Protein AF-A0AAN7TW19-F1 (afdb_monomer_lite)

Sequence (787 aa):
MIKSLGKIIPETSALFICDVQSKFANHIFKFNGVVNQSKYMMRVCNELKVPIIFTEQYPKGLGHTIEDLLKERSEQHQSKIFEKTLYSMCTNEVLNHLKQNHKDLKSILITGIETHVCVLQSTLDFLENGYDVHILSDAVSSNNNNDRLVALERMRQSGAFITTTESVIFQLTRDATHKSFKMKPSSTQLFSLLSNKYNTNSFTTTKIQQQQQQQKQQQHHDQTTPPQPPSNPKKTNKDRIKDILRKTAITPQIFLKVLEKFAKSYKKTIAFILGVIAFLIYSYETPDSYFGSMMNVMVRFYRTMYCAARIMVNYKILSYTPEDSVEYLEKSKMCHQESAELILELCLTNGGLYIKAGQYIASLNHILPIQYTKTLTVLQDQAPWRDFYEVESVFIKDLGNPPNHYFSDFDKLPIAAASLAQVHRAITKEGEEVAVKVQYVDLQRNFDGDILTHNCLLTLINMAFPDFEFNWMAEEMKTVLIKELDFCQEADNAERAAADLSNNKSAYIPKVFRPYSSKRILTSEFIHGCKINNVQAIRAMGLSEKTVSQRFIEIMCEQIFIHAFVHVDPHAGNVLVRQNPNNLSQPQIVLLDHGLYREYGEEFRLNFCNLYKNLVLCNNRKVEKYSKALGVQNWKLFSTMILMRNFEGSSVGLSNSISSEDLEKLLSGALERIKDINLLMKAMPRHLLLILRNNNLLRSINMELGSPVNRFSIMARYAAKGLNSNTSKNSGIIRFVKRVEEKVSLEVMLKGYEIYYYIANRILSILIRLHLINPEKLIKDQMKKLG

pLDDT: mean 76.97, std 18.76, range [26.41, 98.19]

Radius of gyration: 36.39 Å; chains: 1; bounding box: 86×67×140 Å

InterPro domains:
  IPR000868 Isochorismatase-like domain [PF00857] (13-167)
  IPR004147 ABC1 atypical kinase-like domain [PF03109] (379-626)
  IPR011009 Protein kinase-like domain superfamily [SSF56112] (380-612)
  IPR036380 Isochorismatase-like superfamily [G3DSA:3.40.50.850] (2-191)
  IPR036380 Isochorismatase-like superfamily [SSF52499] (1-182)
  IPR045307 ADCK1-like domain [cd13969] (378-631)
  IPR051130 Mitochondrial structure and function regulator [PTHR43173] (297-740)

Structure (mmCIF, N/CA/C/O backbone):
data_AF-A0AAN7TW19-F1
#
_entry.id   AF-A0AAN7TW19-F1
#
loop_
_atom_site.group_PDB
_atom_site.id
_atom_site.type_symbol
_atom_site.label_atom_id
_atom_site.label_alt_id
_atom_site.label_comp_id
_atom_site.label_asym_id
_atom_site.label_entity_id
_atom_site.label_seq_id
_atom_site.pdbx_PDB_ins_code
_atom_site.Cartn_x
_atom_site.Cartn_y
_atom_site.Cartn_z
_atom_site.occupancy
_atom_site.B_iso_or_equiv
_atom_site.auth_seq_id
_atom_site.auth_comp_id
_atom_site.auth_asym_id
_atom_site.auth_atom_id
_atom_site.pdbx_PDB_model_num
ATOM 1 N N . MET A 1 1 ? -34.439 16.825 -26.609 1.00 38.78 1 MET A N 1
ATOM 2 C CA . MET A 1 1 ? -33.513 17.340 -27.642 1.00 38.78 1 MET A CA 1
ATOM 3 C C . MET A 1 1 ? -32.340 16.378 -27.716 1.00 38.78 1 MET A C 1
ATOM 5 O O . MET A 1 1 ? -31.768 16.092 -26.672 1.00 38.78 1 MET A O 1
ATOM 9 N N . ILE A 1 2 ? -32.039 15.809 -28.884 1.00 37.31 2 ILE A N 1
ATOM 10 C CA . ILE A 1 2 ? -30.864 14.939 -29.051 1.00 37.31 2 ILE A CA 1
ATOM 11 C C . ILE A 1 2 ? -29.628 15.839 -28.880 1.00 37.31 2 ILE A C 1
ATOM 13 O O . ILE A 1 2 ? -29.496 16.813 -29.618 1.00 37.31 2 ILE A O 1
ATOM 17 N N . LYS A 1 3 ? -28.776 15.574 -27.874 1.00 57.78 3 LYS A N 1
ATOM 18 C CA . LYS A 1 3 ? -27.434 16.188 -27.785 1.00 57.78 3 LYS A CA 1
ATOM 19 C C . LYS A 1 3 ? -26.711 15.935 -29.112 1.00 57.78 3 LYS A C 1
ATOM 21 O O . LYS A 1 3 ? -26.916 14.870 -29.691 1.00 57.78 3 LYS A O 1
ATOM 26 N N . SER A 1 4 ? -25.902 16.887 -29.588 1.00 72.44 4 SER A N 1
ATOM 27 C CA . SER A 1 4 ? -25.127 16.698 -30.822 1.00 72.44 4 SER A CA 1
ATOM 28 C C . SER A 1 4 ? -24.431 15.334 -30.820 1.00 72.44 4 SER A C 1
ATOM 30 O O . SER A 1 4 ? -23.950 14.880 -29.784 1.00 72.44 4 SER A O 1
ATOM 32 N N . LEU A 1 5 ? -24.415 14.659 -31.970 1.00 81.81 5 LEU A N 1
ATOM 33 C CA . LEU A 1 5 ? -23.803 13.336 -32.112 1.00 81.81 5 LEU A CA 1
ATOM 34 C C . LEU A 1 5 ? -22.269 13.405 -32.200 1.00 81.81 5 LEU A C 1
ATOM 36 O O . LEU A 1 5 ? -21.637 12.354 -32.273 1.00 81.81 5 LEU A O 1
ATOM 40 N N . GLY A 1 6 ? -21.679 14.609 -32.235 1.00 84.44 6 GLY A N 1
ATOM 41 C CA . GLY A 1 6 ? -20.229 14.791 -32.341 1.00 84.44 6 GLY A CA 1
ATOM 42 C C . GLY A 1 6 ? -19.664 14.177 -33.620 1.00 84.44 6 GLY A C 1
ATOM 43 O O . GLY A 1 6 ? -18.681 13.441 -33.590 1.00 84.44 6 GLY A O 1
ATOM 44 N N . LYS A 1 7 ? -20.336 14.380 -34.759 1.00 87.88 7 LYS A N 1
ATOM 45 C CA . LYS A 1 7 ? -19.913 13.765 -36.020 1.00 87.88 7 LYS A CA 1
ATOM 46 C C . LYS A 1 7 ? -18.775 14.570 -36.636 1.00 87.88 7 LYS A C 1
ATOM 48 O O . LYS A 1 7 ? -18.993 15.688 -37.086 1.00 87.88 7 LYS A O 1
ATOM 53 N N . ILE A 1 8 ? -17.605 13.953 -36.755 1.00 91.00 8 ILE A N 1
ATOM 54 C CA . ILE A 1 8 ? -16.441 14.580 -37.382 1.00 91.00 8 ILE A CA 1
ATOM 55 C C . ILE A 1 8 ? -16.548 14.449 -38.911 1.00 91.00 8 ILE A C 1
ATOM 57 O O . ILE A 1 8 ? -16.805 13.373 -39.462 1.00 91.00 8 ILE A O 1
ATOM 61 N N . ILE A 1 9 ? -16.406 15.571 -39.615 1.00 89.75 9 ILE A N 1
ATOM 62 C CA . ILE A 1 9 ? -16.548 15.680 -41.075 1.00 89.75 9 ILE A CA 1
ATOM 63 C C . ILE A 1 9 ? -15.429 16.584 -41.598 1.00 89.75 9 ILE A C 1
ATOM 65 O O . ILE A 1 9 ? -15.335 17.701 -41.088 1.00 89.75 9 ILE A O 1
ATOM 69 N N . PRO A 1 10 ? -14.605 16.171 -42.579 1.00 87.94 10 PRO A N 1
ATOM 70 C CA . PRO A 1 10 ? -13.474 16.983 -43.033 1.00 87.94 10 PRO A CA 1
ATOM 71 C C . PRO A 1 10 ? -13.849 18.427 -43.390 1.00 87.94 10 PRO A C 1
ATOM 73 O O . PRO A 1 10 ? -13.189 19.361 -42.947 1.00 87.94 10 PRO A O 1
ATOM 76 N N . GLU A 1 11 ? -14.964 18.619 -44.097 1.00 88.62 11 GLU A N 1
ATOM 77 C CA . GLU A 1 11 ? -15.409 19.928 -44.586 1.00 88.62 11 GLU A CA 1
ATOM 78 C C . GLU A 1 11 ? -15.894 20.876 -43.475 1.00 88.62 11 GLU A C 1
ATOM 80 O O . GLU A 1 11 ? -15.928 22.087 -43.677 1.00 88.62 11 GLU A O 1
ATOM 85 N N . THR A 1 12 ? -16.273 20.347 -42.306 1.00 92.19 12 THR A N 1
ATOM 86 C CA . THR A 1 12 ? -16.813 21.131 -41.178 1.00 92.19 12 THR A CA 1
ATOM 87 C C . THR A 1 12 ? -15.992 20.973 -39.901 1.00 92.19 12 THR A C 1
ATOM 89 O O . THR A 1 12 ? -16.509 21.244 -38.812 1.00 92.19 12 THR A O 1
ATOM 92 N N . SER A 1 13 ? -14.745 20.509 -40.010 1.00 93.88 13 SER A N 1
ATOM 93 C CA . SER A 1 13 ? -13.843 20.305 -38.870 1.00 93.88 13 SER A CA 1
ATOM 94 C C . SER A 1 13 ? -12.606 21.192 -38.963 1.00 93.88 13 SER A C 1
ATOM 96 O O . SER A 1 13 ? -12.193 21.570 -40.052 1.00 93.88 13 SER A O 1
ATOM 98 N N . ALA A 1 14 ? -11.989 21.492 -37.823 1.00 94.12 14 ALA A N 1
ATOM 99 C CA . ALA A 1 14 ? -10.698 22.173 -37.740 1.00 94.12 14 ALA A CA 1
ATOM 100 C C . ALA A 1 14 ? -9.838 21.527 -36.654 1.00 94.12 14 ALA A C 1
ATOM 102 O O . ALA A 1 14 ? -10.352 21.151 -35.600 1.00 94.12 14 ALA A O 1
ATOM 103 N N . LEU A 1 15 ? -8.535 21.412 -36.907 1.00 95.25 15 LEU A N 1
ATOM 104 C CA . LEU A 1 15 ? -7.551 20.931 -35.942 1.00 95.25 15 LEU A CA 1
ATOM 105 C C . LEU A 1 15 ? -6.877 22.111 -35.246 1.00 95.25 15 LEU A C 1
ATOM 107 O O . LEU A 1 15 ? -6.311 22.977 -35.903 1.00 95.25 15 LEU A O 1
ATOM 111 N N . PHE A 1 16 ? -6.887 22.107 -33.921 1.00 96.94 16 PHE A N 1
ATOM 112 C CA . PHE A 1 16 ? -6.224 23.083 -33.072 1.00 96.94 16 PHE A CA 1
ATOM 113 C C . PHE A 1 16 ? -5.045 22.443 -32.348 1.00 96.94 16 PHE A C 1
ATOM 115 O O . PHE A 1 16 ? -5.203 21.429 -31.667 1.00 96.94 16 PHE A O 1
ATOM 122 N N . ILE A 1 17 ? -3.876 23.067 -32.479 1.00 96.56 17 ILE A N 1
ATOM 123 C CA . ILE A 1 17 ? -2.645 22.703 -31.783 1.00 96.56 17 ILE A CA 1
ATOM 124 C C . ILE A 1 17 ? -2.399 23.735 -30.678 1.00 96.56 17 ILE A C 1
ATOM 126 O O . ILE A 1 17 ? -2.027 24.879 -30.949 1.00 96.56 17 ILE A O 1
ATOM 130 N N . CYS A 1 18 ? -2.625 23.324 -29.433 1.00 97.12 18 CYS A N 1
ATOM 131 C CA . CYS A 1 18 ? -2.587 24.192 -28.264 1.00 97.12 18 CYS A CA 1
ATOM 132 C C . CYS A 1 18 ? -1.183 24.241 -27.643 1.00 97.12 18 CYS A C 1
ATOM 134 O O . CYS A 1 18 ? -0.737 23.277 -27.013 1.00 97.12 18 CYS A O 1
ATOM 136 N N . ASP A 1 19 ? -0.509 25.378 -27.819 1.00 95.19 19 ASP A N 1
ATOM 137 C CA . ASP A 1 19 ? 0.638 25.843 -27.029 1.00 95.19 19 ASP A CA 1
ATOM 138 C C . ASP A 1 19 ? 1.838 24.870 -26.956 1.00 95.19 19 ASP A C 1
ATOM 140 O O . ASP A 1 19 ? 2.579 24.858 -25.977 1.00 95.19 19 ASP A O 1
ATOM 144 N N . VAL A 1 20 ? 2.082 24.050 -27.990 1.00 94.56 20 VAL A N 1
ATOM 145 C CA . VAL A 1 20 ? 3.189 23.064 -28.017 1.00 94.56 20 VAL A CA 1
ATOM 146 C C . VAL A 1 20 ? 4.546 23.742 -28.274 1.00 94.56 20 VAL A C 1
ATOM 148 O O . VAL A 1 20 ? 5.136 23.633 -29.352 1.00 94.56 20 VAL A O 1
ATOM 151 N N . GLN A 1 21 ? 5.040 24.470 -27.273 1.00 93.31 21 GLN A N 1
ATOM 152 C CA . GLN A 1 21 ? 6.230 25.325 -27.351 1.00 93.31 21 GLN A CA 1
ATOM 153 C C . GLN A 1 21 ? 7.476 24.666 -26.739 1.00 93.31 21 GLN A C 1
ATOM 155 O O . GLN A 1 21 ? 7.396 23.826 -25.839 1.00 93.31 21 GLN A O 1
ATOM 160 N N . SER A 1 22 ? 8.655 25.060 -27.223 1.00 88.88 22 SER A N 1
ATOM 161 C CA . SER A 1 22 ? 9.928 24.392 -26.912 1.00 88.88 22 SER A CA 1
ATOM 162 C C . SER A 1 22 ? 10.312 24.378 -25.430 1.00 88.88 22 SER A C 1
ATOM 164 O O . SER A 1 22 ? 10.893 23.392 -24.974 1.00 88.88 22 SER A O 1
ATOM 166 N N . LYS A 1 23 ? 9.956 25.404 -24.640 1.00 89.31 23 LYS A N 1
ATOM 167 C CA . LYS A 1 23 ? 10.307 25.431 -23.207 1.00 89.31 23 LYS A CA 1
ATOM 168 C C . LYS A 1 23 ? 9.541 24.419 -22.356 1.00 89.31 23 LYS A C 1
ATOM 170 O O . LYS A 1 23 ? 9.996 24.106 -21.261 1.00 89.31 23 LYS A O 1
ATOM 175 N N . PHE A 1 24 ? 8.434 23.867 -22.847 1.00 87.25 24 PHE A N 1
ATOM 176 C CA . PHE A 1 24 ? 7.656 22.862 -22.118 1.00 87.25 24 PHE A CA 1
ATOM 177 C C . PHE A 1 24 ? 8.160 21.426 -22.311 1.00 87.25 24 PHE A C 1
ATOM 179 O O . PHE A 1 24 ? 7.707 20.523 -21.605 1.00 87.25 24 PHE A O 1
ATOM 186 N N . ALA A 1 25 ? 9.115 21.204 -23.223 1.00 84.31 25 ALA A N 1
ATOM 187 C CA . ALA A 1 25 ? 9.545 19.867 -23.635 1.00 84.31 25 ALA A CA 1
ATOM 188 C C . ALA A 1 25 ? 10.007 18.969 -22.471 1.00 84.31 25 ALA A C 1
ATOM 190 O O . ALA A 1 25 ? 9.747 17.768 -22.484 1.00 84.31 25 ALA A O 1
ATOM 191 N N . ASN A 1 26 ? 10.641 19.556 -21.450 1.00 85.50 26 ASN A N 1
ATOM 192 C CA . ASN A 1 26 ? 11.174 18.829 -20.291 1.00 85.50 26 ASN A CA 1
ATOM 193 C C . ASN A 1 26 ? 10.210 18.759 -19.096 1.00 85.50 26 ASN A C 1
ATOM 195 O O . ASN A 1 26 ? 10.524 18.103 -18.106 1.00 85.50 26 ASN A O 1
ATOM 199 N N . HIS A 1 27 ? 9.071 19.450 -19.159 1.00 85.56 27 HIS A N 1
ATOM 200 C CA . HIS A 1 27 ? 8.144 19.573 -18.031 1.00 85.56 27 HIS A CA 1
ATOM 201 C C . HIS A 1 27 ? 6.864 18.761 -18.238 1.00 85.56 27 HIS A C 1
ATOM 203 O O . HIS A 1 27 ? 6.307 18.243 -17.274 1.00 85.56 27 HIS A O 1
ATOM 209 N N . ILE A 1 28 ? 6.443 18.576 -19.491 1.00 90.31 28 ILE A N 1
ATOM 210 C CA . ILE A 1 28 ? 5.208 17.872 -19.836 1.00 90.31 28 ILE A CA 1
ATOM 211 C C . ILE A 1 28 ? 5.411 16.353 -19.850 1.00 90.31 28 ILE A C 1
ATOM 213 O O . ILE A 1 28 ? 6.275 15.811 -20.548 1.00 90.31 28 ILE A O 1
ATOM 217 N N . PHE A 1 29 ? 4.532 15.635 -19.151 1.00 81.50 29 PHE A N 1
ATOM 218 C CA . PHE A 1 29 ? 4.499 14.177 -19.148 1.00 81.50 29 PHE A CA 1
ATOM 219 C C . PHE A 1 29 ? 4.303 13.626 -20.568 1.00 81.50 29 PHE A C 1
ATOM 221 O O . PHE A 1 29 ? 3.352 13.990 -21.260 1.00 81.50 29 PHE A O 1
ATOM 228 N N . LYS A 1 30 ? 5.183 12.718 -21.011 1.00 87.62 30 LYS A N 1
ATOM 229 C CA . LYS A 1 30 ? 5.145 12.106 -22.356 1.00 87.62 30 LYS A CA 1
ATOM 230 C C . LYS A 1 30 ? 5.050 13.129 -23.506 1.00 87.62 30 LYS A C 1
ATOM 232 O O . LYS A 1 30 ? 4.401 12.851 -24.514 1.00 87.62 30 LYS A O 1
ATOM 237 N N . PHE A 1 31 ? 5.732 14.274 -23.394 1.00 88.88 31 PHE A N 1
ATOM 238 C CA . PHE A 1 31 ? 5.736 15.337 -24.411 1.00 88.88 31 PHE A CA 1
ATOM 239 C C . PHE A 1 31 ? 5.951 14.816 -25.845 1.00 88.88 31 PHE A C 1
ATOM 241 O O . PHE A 1 31 ? 5.140 15.084 -26.725 1.00 88.88 31 PHE A O 1
ATOM 248 N N . ASN A 1 32 ? 6.962 13.968 -26.072 1.00 86.56 32 ASN A N 1
ATOM 249 C CA . ASN A 1 32 ? 7.236 13.389 -27.398 1.00 86.56 32 ASN A CA 1
ATOM 250 C C . ASN A 1 32 ? 6.066 12.562 -27.965 1.00 86.56 32 ASN A C 1
ATOM 252 O O . ASN A 1 32 ? 5.869 12.523 -29.177 1.00 86.56 32 ASN A O 1
ATOM 256 N N . GLY A 1 33 ? 5.272 11.916 -27.104 1.00 81.75 33 GLY A N 1
ATOM 257 C CA . GLY A 1 33 ? 4.063 11.203 -27.520 1.00 81.75 33 GLY A CA 1
ATOM 258 C C . GLY A 1 33 ? 3.009 12.159 -28.077 1.00 81.75 33 GLY A C 1
ATOM 259 O O . GLY A 1 33 ? 2.500 11.933 -29.172 1.00 81.75 33 GLY A O 1
ATOM 260 N N . VAL A 1 34 ? 2.765 13.272 -27.377 1.00 90.00 34 VAL A N 1
ATOM 261 C CA . VAL A 1 34 ? 1.856 14.342 -27.828 1.00 90.00 34 VAL A CA 1
ATOM 262 C C . VAL A 1 34 ? 2.311 14.930 -29.161 1.00 90.00 34 VAL A C 1
ATOM 264 O O . VAL A 1 34 ? 1.494 15.107 -30.065 1.00 90.00 34 VAL A O 1
ATOM 267 N N . VAL A 1 35 ? 3.613 15.187 -29.307 1.00 90.25 35 VAL A N 1
ATOM 268 C CA . VAL A 1 35 ? 4.199 15.704 -30.551 1.00 90.25 35 VAL A CA 1
ATOM 269 C C . VAL A 1 35 ? 3.985 14.725 -31.700 1.00 90.25 35 VAL A C 1
ATOM 271 O O . VAL A 1 35 ? 3.480 15.121 -32.747 1.00 90.25 35 VAL A O 1
ATOM 274 N N . ASN A 1 36 ? 4.301 13.443 -31.510 1.00 86.44 36 ASN A N 1
ATOM 275 C CA . ASN A 1 36 ? 4.161 12.432 -32.558 1.00 86.44 36 ASN A CA 1
ATOM 276 C C . ASN A 1 36 ? 2.708 12.261 -33.018 1.00 86.44 36 ASN A C 1
ATOM 278 O O . ASN A 1 36 ? 2.455 12.245 -34.225 1.00 86.44 36 ASN A O 1
ATOM 282 N N . GLN A 1 37 ? 1.757 12.204 -32.082 1.00 87.81 37 GLN A N 1
ATOM 283 C CA . GLN A 1 37 ? 0.337 12.091 -32.425 1.00 87.81 37 GLN A CA 1
ATOM 284 C C . GLN A 1 37 ? -0.195 13.368 -33.080 1.00 87.81 37 GLN A C 1
ATOM 286 O O . GLN A 1 37 ? -0.920 13.287 -34.071 1.00 87.81 37 GLN A O 1
ATOM 291 N N . SER A 1 38 ? 0.238 14.545 -32.615 1.00 92.69 38 SER A N 1
ATOM 292 C CA . SER A 1 38 ? -0.105 15.824 -33.251 1.00 92.69 38 SER A CA 1
ATOM 293 C C . SER A 1 38 ? 0.424 15.895 -34.686 1.00 92.69 38 SER A C 1
ATOM 295 O O . SER A 1 38 ? -0.338 16.221 -35.592 1.00 92.69 38 SER A O 1
ATOM 297 N N . LYS A 1 39 ? 1.682 15.500 -34.938 1.00 89.38 39 LYS A N 1
ATOM 298 C CA . LYS A 1 39 ? 2.253 15.416 -36.297 1.00 89.38 39 LYS A CA 1
ATOM 299 C C . LYS A 1 39 ? 1.461 14.468 -37.185 1.00 89.38 39 LYS A C 1
ATOM 301 O O . LYS A 1 39 ? 1.204 14.769 -38.349 1.00 89.38 39 LYS A O 1
ATOM 306 N N . TYR A 1 40 ? 1.082 13.313 -36.647 1.00 85.69 40 TYR A N 1
ATOM 307 C CA . TYR A 1 40 ? 0.323 12.333 -37.405 1.00 85.69 40 TYR A CA 1
ATOM 308 C C . TYR A 1 40 ? -1.065 12.865 -37.784 1.00 85.69 40 TYR A C 1
ATOM 310 O O . TYR A 1 40 ? -1.439 12.806 -38.956 1.00 85.69 40 TYR A O 1
ATOM 318 N N . MET A 1 41 ? -1.771 13.490 -36.838 1.00 89.50 41 MET A N 1
ATOM 319 C CA . MET A 1 41 ? -3.053 14.140 -37.102 1.00 89.50 41 MET A CA 1
ATOM 320 C C . MET A 1 41 ? -2.915 15.294 -38.104 1.00 89.50 41 MET A C 1
ATOM 322 O O . MET A 1 41 ? -3.714 15.395 -39.030 1.00 89.50 41 MET A O 1
ATOM 326 N N . MET A 1 42 ? -1.870 16.121 -37.994 1.00 89.88 42 MET A N 1
ATOM 327 C CA . MET A 1 42 ? -1.605 17.209 -38.943 1.00 89.88 42 MET A CA 1
ATOM 328 C C . MET A 1 42 ? -1.426 16.706 -40.376 1.00 89.88 42 MET A C 1
ATOM 330 O O . MET A 1 42 ? -1.963 17.302 -41.306 1.00 89.88 42 MET A O 1
ATOM 334 N N . ARG A 1 43 ? -0.708 15.596 -40.575 1.00 85.62 43 ARG A N 1
ATOM 335 C CA . ARG A 1 43 ? -0.536 14.996 -41.905 1.00 85.62 43 ARG A CA 1
ATOM 336 C C . ARG A 1 43 ? -1.865 14.555 -42.512 1.00 85.62 43 ARG A C 1
ATOM 338 O O . ARG A 1 43 ? -2.123 14.851 -43.675 1.00 85.62 43 ARG A O 1
ATOM 345 N N . VAL A 1 44 ? -2.713 13.907 -41.712 1.00 84.56 44 VAL A N 1
ATOM 346 C CA . VAL A 1 44 ? -4.054 13.495 -42.148 1.00 84.56 44 VAL A CA 1
ATOM 347 C C . VAL A 1 44 ? -4.919 14.716 -42.458 1.00 84.56 44 VAL A C 1
ATOM 349 O O . VAL A 1 44 ? -5.561 14.755 -43.504 1.00 84.56 44 VAL A O 1
ATOM 352 N N . CYS A 1 4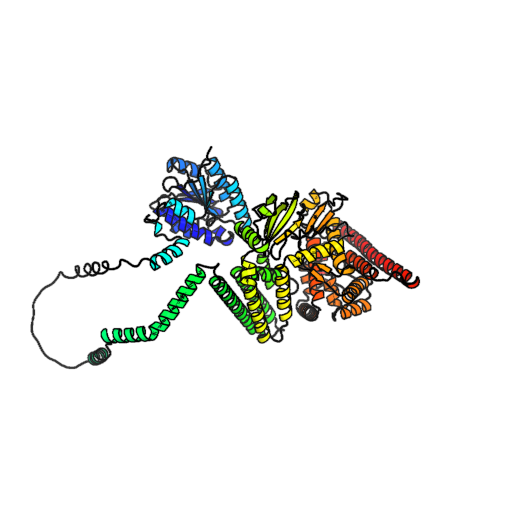5 ? -4.898 15.741 -41.604 1.00 87.94 45 CYS A N 1
ATOM 353 C CA . CYS A 1 45 ? -5.631 16.983 -41.839 1.00 87.94 45 CYS A CA 1
ATOM 354 C C . CYS A 1 45 ? -5.179 17.694 -43.119 1.00 87.94 45 CYS A C 1
ATOM 356 O O . CYS A 1 45 ? -6.027 18.102 -43.905 1.00 87.94 45 CYS A O 1
ATOM 358 N N . ASN A 1 46 ? -3.871 17.777 -43.378 1.00 85.44 46 ASN A N 1
ATOM 359 C CA . ASN A 1 46 ? -3.339 18.339 -44.622 1.00 85.44 46 ASN A CA 1
ATOM 360 C C . ASN A 1 46 ? -3.842 17.570 -45.855 1.00 85.44 46 ASN A C 1
ATOM 362 O O . ASN A 1 46 ? -4.221 18.185 -46.849 1.00 85.44 46 ASN A O 1
ATOM 366 N N . GLU A 1 47 ? -3.875 16.235 -45.803 1.00 83.12 47 GLU A N 1
ATOM 367 C CA . GLU A 1 47 ? -4.342 15.421 -46.932 1.00 83.12 47 GLU A CA 1
ATOM 368 C C . GLU A 1 47 ? -5.853 15.566 -47.172 1.00 83.12 47 GLU A C 1
ATOM 370 O O . GLU A 1 47 ? -6.306 15.641 -48.315 1.00 83.12 47 GLU A O 1
ATOM 375 N N . LEU A 1 48 ? -6.627 15.662 -46.089 1.00 84.62 48 LEU A N 1
ATOM 376 C CA . LEU A 1 48 ? -8.082 15.831 -46.115 1.00 84.62 48 LEU A CA 1
ATOM 377 C C . LEU A 1 48 ? -8.528 17.296 -46.217 1.00 84.62 48 LEU A C 1
ATOM 379 O O . LEU A 1 48 ? -9.724 17.571 -46.172 1.00 84.62 48 LEU A O 1
ATOM 383 N N . LYS A 1 49 ? -7.581 18.231 -46.365 1.00 85.88 49 LYS A N 1
ATOM 384 C CA . LYS A 1 49 ? -7.815 19.683 -46.428 1.00 85.88 49 LYS A CA 1
ATOM 385 C C . LYS A 1 49 ? -8.574 20.244 -45.218 1.00 85.88 49 LYS A C 1
ATOM 387 O O . LYS A 1 49 ? -9.275 21.247 -45.332 1.00 85.88 49 LYS A O 1
ATOM 392 N N . VAL A 1 50 ? -8.410 19.614 -44.059 1.00 88.81 50 VAL A N 1
ATOM 393 C CA . VAL A 1 50 ? -8.921 20.103 -42.776 1.00 88.81 50 VAL A CA 1
ATOM 394 C C . VAL A 1 50 ? -8.007 21.240 -42.299 1.00 88.81 50 VAL A C 1
ATOM 396 O O . VAL A 1 50 ? -6.794 21.028 -42.205 1.00 88.81 50 VAL A O 1
ATOM 399 N N . PRO A 1 51 ? -8.534 22.439 -41.992 1.00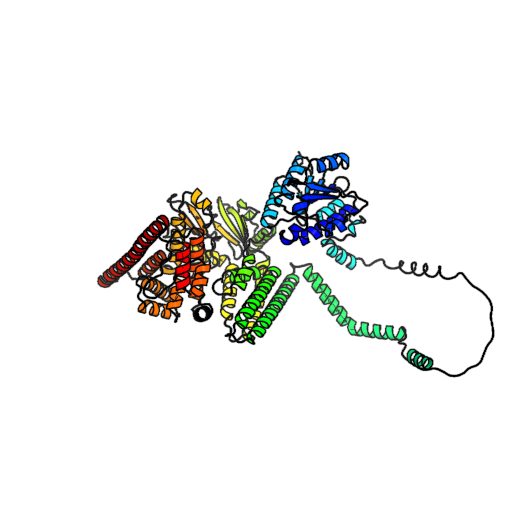 90.12 51 PRO A N 1
ATOM 400 C CA . PRO A 1 51 ? -7.731 23.565 -41.522 1.00 90.12 51 PRO A CA 1
ATOM 401 C C . PRO A 1 51 ? -7.023 23.252 -40.197 1.00 90.12 51 PRO A C 1
ATOM 403 O O . PRO A 1 51 ? -7.590 22.611 -39.312 1.00 90.12 51 PRO A O 1
ATOM 406 N N . ILE A 1 52 ? -5.783 23.732 -40.063 1.00 92.06 52 ILE A N 1
ATOM 407 C CA . ILE A 1 52 ? -4.937 23.542 -38.877 1.00 92.06 52 ILE A CA 1
ATOM 408 C C . ILE A 1 52 ? -4.610 24.911 -38.281 1.00 92.06 52 ILE A C 1
ATOM 410 O O . ILE A 1 52 ? -4.041 25.759 -38.961 1.00 92.06 52 ILE A O 1
ATOM 414 N N . ILE A 1 53 ? -4.936 25.133 -37.015 1.00 93.38 53 ILE A N 1
ATOM 415 C CA . ILE A 1 53 ? -4.725 26.399 -36.309 1.00 93.38 53 ILE A CA 1
ATOM 416 C C . ILE A 1 53 ? -3.813 26.150 -35.111 1.00 93.38 53 ILE A C 1
ATOM 418 O O . ILE A 1 53 ? -3.971 25.168 -34.390 1.00 93.38 53 ILE A O 1
ATOM 422 N N . PHE A 1 54 ? -2.857 27.047 -34.896 1.00 94.56 54 PHE A N 1
ATOM 423 C CA . PHE A 1 54 ? -1.926 26.994 -33.774 1.00 94.56 54 PHE A CA 1
ATOM 424 C C . PHE A 1 54 ? -2.162 28.171 -32.840 1.00 94.56 54 PHE A C 1
ATOM 426 O O . PHE A 1 54 ? -2.438 29.286 -33.296 1.00 94.56 54 PHE A O 1
ATOM 433 N N . THR A 1 55 ? -1.955 27.944 -31.549 1.00 95.69 55 THR A N 1
ATOM 434 C CA . THR A 1 55 ? -1.789 29.025 -30.577 1.00 95.69 55 THR A CA 1
ATOM 435 C C . THR A 1 55 ? -0.454 28.918 -29.863 1.00 95.69 55 THR A C 1
ATOM 437 O O . THR A 1 55 ? 0.046 27.818 -29.633 1.00 95.69 55 THR A O 1
ATOM 440 N N . GLU A 1 56 ? 0.116 30.068 -29.515 1.00 95.56 56 GLU A N 1
ATOM 441 C CA . GLU A 1 56 ? 1.321 30.166 -28.693 1.00 95.56 56 GLU A CA 1
ATOM 442 C C . GLU A 1 56 ? 1.031 31.013 -27.456 1.00 95.56 56 GLU A C 1
ATOM 444 O O . GLU A 1 56 ? 0.663 32.187 -27.562 1.00 95.56 56 GLU A O 1
ATOM 449 N N . GLN A 1 57 ? 1.233 30.437 -26.273 1.00 94.25 57 GLN A N 1
ATOM 450 C CA . GLN A 1 57 ? 1.125 31.150 -25.010 1.00 94.25 57 GLN A CA 1
ATOM 451 C C . GLN A 1 57 ? 2.404 31.956 -24.780 1.00 94.25 57 GLN A C 1
ATOM 453 O O . GLN A 1 57 ? 3.476 31.386 -24.601 1.00 94.25 57 GLN A O 1
ATOM 458 N N . TYR A 1 58 ? 2.304 33.285 -24.758 1.00 92.06 58 TYR A N 1
ATOM 459 C CA . TYR A 1 58 ? 3.402 34.212 -24.450 1.00 92.06 58 TYR A CA 1
ATOM 460 C C . TYR A 1 58 ? 4.774 33.791 -25.043 1.00 92.06 58 TYR A C 1
ATOM 462 O O . TYR A 1 58 ? 5.727 33.528 -24.296 1.00 92.06 58 TYR A O 1
ATOM 470 N N . PRO A 1 59 ? 4.915 33.714 -26.381 1.00 89.81 59 PRO A N 1
ATOM 471 C CA . PRO A 1 59 ? 6.087 33.107 -27.020 1.00 89.81 59 PRO A CA 1
ATOM 472 C C . PRO A 1 59 ? 7.412 33.802 -26.689 1.00 89.81 59 PRO A C 1
ATOM 474 O O . PRO A 1 59 ? 8.446 33.144 -26.569 1.00 89.81 59 PRO A O 1
ATOM 477 N N . LYS A 1 60 ? 7.385 35.113 -26.410 1.00 87.31 60 LYS A N 1
ATOM 478 C CA . LYS A 1 60 ? 8.555 35.864 -25.914 1.00 87.31 60 LYS A CA 1
ATOM 479 C C . LYS A 1 60 ? 9.168 35.241 -24.652 1.00 87.31 60 LYS A C 1
ATOM 481 O O . LYS A 1 60 ? 10.385 35.260 -24.488 1.00 87.31 60 LYS A O 1
ATOM 486 N N . GLY A 1 61 ? 8.340 34.698 -23.756 1.00 83.94 61 GLY A N 1
ATOM 487 C CA . GLY A 1 61 ? 8.783 34.060 -22.515 1.00 83.94 61 GLY A CA 1
ATOM 488 C C . GLY A 1 61 ? 8.884 32.540 -22.595 1.00 83.94 61 GLY A C 1
ATOM 489 O O . GLY A 1 61 ? 9.783 31.974 -21.975 1.00 83.94 61 GLY A O 1
ATOM 490 N N . LEU A 1 62 ? 8.004 31.882 -23.351 1.00 86.56 62 LEU A N 1
ATOM 491 C CA . LEU A 1 62 ? 7.858 30.418 -23.379 1.00 86.56 62 LEU A CA 1
ATOM 492 C C . LEU A 1 62 ? 8.456 29.750 -24.633 1.00 86.56 62 LEU A C 1
ATOM 494 O O . LEU A 1 62 ? 8.437 28.527 -24.755 1.00 86.56 62 LEU A O 1
ATOM 498 N N . GLY A 1 63 ? 9.076 30.535 -25.518 1.00 90.12 63 GLY A N 1
ATOM 499 C CA . GLY A 1 63 ? 9.585 30.067 -26.808 1.00 90.12 63 GLY A CA 1
ATOM 500 C C . GLY A 1 63 ? 8.464 29.910 -27.836 1.00 90.12 63 GLY A C 1
ATOM 501 O O . GLY A 1 63 ? 7.292 30.024 -27.504 1.00 90.12 63 GLY A O 1
ATOM 502 N N . HIS A 1 64 ? 8.811 29.652 -29.091 1.00 93.25 64 HIS A N 1
ATOM 503 C CA . HIS A 1 64 ? 7.822 29.382 -30.140 1.00 93.25 64 HIS A CA 1
ATOM 504 C C . HIS A 1 64 ? 7.460 27.892 -30.206 1.00 93.25 64 HIS A C 1
ATOM 506 O O . HIS A 1 64 ? 8.088 27.051 -29.544 1.00 93.25 64 HIS A O 1
ATOM 512 N N . THR A 1 65 ? 6.440 27.570 -31.004 1.00 92.06 65 THR A N 1
ATOM 513 C CA . THR A 1 65 ? 6.046 26.198 -31.344 1.00 92.06 65 THR A CA 1
ATOM 514 C C . THR A 1 65 ? 7.269 25.402 -31.790 1.00 92.06 65 THR A C 1
ATOM 516 O O . THR A 1 65 ? 8.123 25.906 -32.521 1.00 92.06 65 THR A O 1
ATOM 519 N N . ILE A 1 66 ? 7.373 24.149 -31.350 1.00 91.50 66 ILE A N 1
ATOM 520 C CA . ILE A 1 66 ? 8.520 23.300 -31.687 1.00 91.50 66 ILE A CA 1
ATOM 521 C C . ILE A 1 66 ? 8.701 23.140 -33.204 1.00 91.50 66 ILE A C 1
ATOM 523 O O . ILE A 1 66 ? 7.738 22.951 -33.954 1.00 91.50 66 ILE A O 1
ATOM 527 N N . GLU A 1 67 ? 9.957 23.137 -33.657 1.00 86.88 67 GLU A N 1
ATOM 528 C CA . GLU A 1 67 ? 10.289 23.001 -35.082 1.00 86.88 67 GLU A CA 1
ATOM 529 C C . GLU A 1 67 ? 9.694 21.741 -35.722 1.00 86.88 67 GLU A C 1
ATOM 531 O O . GLU A 1 67 ? 9.332 21.743 -36.896 1.00 86.88 67 GLU A O 1
ATOM 536 N N . ASP A 1 68 ? 9.581 20.660 -34.952 1.00 84.38 68 ASP A N 1
ATOM 537 C CA . ASP A 1 68 ? 9.082 19.373 -35.428 1.00 84.38 68 ASP A CA 1
ATOM 538 C C . ASP A 1 68 ? 7.628 19.409 -35.901 1.00 84.38 68 ASP A C 1
ATOM 540 O O . ASP A 1 68 ? 7.272 18.620 -36.779 1.00 84.38 68 ASP A O 1
ATOM 544 N N . LEU A 1 69 ? 6.805 20.304 -35.340 1.00 87.75 69 LEU A N 1
ATOM 545 C CA . LEU A 1 69 ? 5.440 20.556 -35.808 1.00 87.75 69 LEU A CA 1
ATOM 546 C C . LEU A 1 69 ? 5.433 21.579 -36.945 1.00 87.75 69 LEU A C 1
ATOM 548 O O . LEU A 1 69 ? 4.702 21.405 -37.917 1.00 87.75 69 LEU A O 1
ATOM 552 N N . LEU A 1 70 ? 6.293 22.600 -36.879 1.00 85.50 70 LEU A N 1
ATOM 553 C CA . LEU A 1 70 ? 6.413 23.607 -37.939 1.00 85.50 70 LEU A CA 1
ATOM 554 C C . LEU A 1 70 ? 6.845 23.000 -39.286 1.00 85.50 70 LEU A C 1
ATOM 556 O O . LEU A 1 70 ? 6.393 23.463 -40.328 1.00 85.50 70 LEU A O 1
ATOM 560 N N . LYS A 1 71 ? 7.660 21.937 -39.284 1.00 82.94 71 LYS A N 1
ATOM 561 C CA . LYS A 1 71 ? 8.090 21.215 -40.501 1.00 82.94 71 LYS A CA 1
ATOM 562 C C . LYS A 1 71 ? 6.962 20.446 -41.201 1.00 82.94 71 LYS A C 1
ATOM 564 O O . LYS A 1 71 ? 7.072 20.162 -42.387 1.00 82.94 71 LYS A O 1
ATOM 569 N N . GLU A 1 72 ? 5.887 20.108 -40.491 1.00 78.31 72 GLU A N 1
ATOM 570 C CA . GLU A 1 72 ? 4.716 19.402 -41.048 1.00 78.31 72 GLU A CA 1
ATOM 571 C C . GLU A 1 72 ? 3.652 20.370 -41.589 1.00 78.31 72 GLU A C 1
ATOM 573 O O . GLU A 1 72 ? 2.564 19.972 -42.016 1.00 78.31 72 GLU A O 1
ATOM 578 N N . ARG A 1 73 ? 3.950 21.668 -41.548 1.00 75.56 73 ARG A N 1
ATOM 579 C CA . ARG A 1 73 ? 3.090 22.725 -42.045 1.00 75.56 73 ARG A CA 1
ATOM 580 C C . ARG A 1 73 ? 3.109 22.725 -43.574 1.00 75.56 73 ARG A C 1
ATOM 582 O O . ARG A 1 73 ? 4.176 22.808 -44.173 1.00 75.56 73 ARG A O 1
ATOM 589 N N . SER A 1 74 ? 1.944 22.654 -44.221 1.00 64.69 74 SER A N 1
ATOM 590 C CA . SER A 1 74 ? 1.883 22.809 -45.678 1.00 64.69 74 SER A CA 1
ATOM 591 C C . SER A 1 74 ? 1.752 24.289 -46.049 1.00 64.69 74 SER A C 1
ATOM 593 O O . SER A 1 74 ? 0.925 25.005 -45.492 1.00 64.69 74 SER A O 1
ATOM 595 N N . GLU A 1 75 ? 2.554 24.771 -47.001 1.00 55.94 75 GLU A N 1
ATOM 596 C CA . GLU A 1 75 ? 2.441 26.152 -47.509 1.00 55.94 75 GLU A CA 1
ATOM 597 C C . GLU A 1 75 ? 1.133 26.381 -48.289 1.00 55.94 75 GLU A C 1
ATOM 599 O O . GLU A 1 75 ? 0.673 27.511 -48.422 1.00 55.94 75 GLU A O 1
ATOM 604 N N . GLN A 1 76 ? 0.506 25.300 -48.771 1.00 50.84 76 GLN A N 1
ATOM 605 C CA . GLN A 1 76 ? -0.733 25.330 -49.554 1.00 50.84 76 GLN A CA 1
ATOM 606 C C . GLN A 1 76 ? -2.016 25.455 -48.717 1.00 50.84 76 GLN A C 1
ATOM 608 O O . GLN A 1 76 ? -3.035 25.877 -49.259 1.00 50.84 76 GLN A O 1
ATOM 613 N N . HIS A 1 77 ? -1.998 25.109 -47.425 1.00 54.94 77 HIS A N 1
ATOM 614 C CA . HIS A 1 77 ? -3.184 25.147 -46.561 1.00 54.94 77 HIS A CA 1
ATOM 615 C C . HIS A 1 77 ? -2.875 26.058 -45.376 1.00 54.94 77 HIS A C 1
ATOM 617 O O . HIS A 1 77 ? -2.001 25.741 -44.579 1.00 54.94 77 HIS A O 1
ATOM 623 N N . GLN A 1 78 ? -3.554 27.210 -45.316 1.00 53.50 78 GLN A N 1
ATOM 624 C CA . GLN A 1 78 ? -3.330 28.353 -44.416 1.00 53.50 78 GLN A CA 1
ATOM 625 C C . GLN A 1 78 ? -3.302 27.996 -42.919 1.00 53.50 78 GLN A C 1
ATOM 627 O O . GLN A 1 78 ? -4.187 28.370 -42.154 1.00 53.50 78 GLN A O 1
ATOM 632 N N . SER A 1 79 ? -2.264 27.316 -42.455 1.00 68.81 79 SER A N 1
ATOM 633 C CA . SER A 1 79 ? -2.058 27.105 -41.034 1.00 68.81 79 SER A CA 1
ATOM 634 C C . SER A 1 79 ? -1.569 28.404 -40.407 1.00 68.81 79 SER A C 1
ATOM 636 O O . SER A 1 79 ? -0.473 28.885 -40.727 1.00 68.81 79 SER A O 1
ATOM 638 N N . LYS A 1 80 ? -2.395 28.984 -39.542 1.00 82.56 80 LYS A N 1
ATOM 639 C CA . LYS A 1 80 ? -2.129 30.271 -38.904 1.00 82.56 80 LYS A CA 1
ATOM 640 C C . LYS A 1 80 ? -1.758 30.063 -37.440 1.00 82.56 80 LYS A C 1
ATOM 642 O O . LYS A 1 80 ? -2.378 29.256 -36.752 1.00 82.56 80 LYS A O 1
ATOM 647 N N . ILE A 1 81 ? -0.736 30.791 -36.996 1.00 91.06 81 ILE A N 1
ATOM 648 C CA . ILE A 1 81 ? -0.289 30.824 -35.603 1.00 91.06 81 ILE A CA 1
ATOM 649 C C . ILE A 1 81 ? -0.821 32.111 -34.979 1.00 91.06 81 ILE A C 1
ATOM 651 O O . ILE A 1 81 ? -0.648 33.187 -35.554 1.00 91.06 81 ILE A O 1
ATOM 655 N N . PHE A 1 82 ? -1.483 31.987 -33.833 1.00 93.69 82 PHE A N 1
ATOM 656 C CA . PHE A 1 82 ? -1.985 33.110 -33.049 1.00 93.69 82 PHE A CA 1
ATOM 657 C C . PHE A 1 82 ? -1.252 33.178 -31.714 1.00 93.69 82 PHE A C 1
ATOM 659 O O . PHE A 1 82 ? -1.260 32.223 -30.937 1.00 93.69 82 PHE A O 1
ATOM 666 N N . GLU A 1 83 ? -0.634 34.318 -31.431 1.00 94.12 83 GLU A N 1
ATOM 667 C CA . GLU A 1 83 ? -0.036 34.559 -30.122 1.00 94.12 83 GLU A CA 1
ATOM 668 C C . GLU A 1 83 ? -1.127 34.958 -29.124 1.00 94.12 83 GLU A C 1
ATOM 670 O O . GLU A 1 83 ? -2.020 35.747 -29.439 1.00 94.12 83 GLU A O 1
ATOM 675 N N . LYS A 1 84 ? -1.062 34.428 -27.901 1.00 93.94 84 LYS A N 1
ATOM 676 C CA . LYS A 1 84 ? -2.021 34.755 -26.844 1.00 93.94 84 LYS A CA 1
ATOM 677 C C . LYS A 1 84 ? -1.363 34.866 -25.476 1.00 93.94 84 LYS A C 1
ATOM 679 O O . LYS A 1 84 ? -0.332 34.264 -25.188 1.00 93.94 84 LYS A O 1
ATOM 684 N N . THR A 1 85 ? -1.999 35.645 -24.610 1.00 88.44 85 THR A N 1
ATOM 685 C CA . THR A 1 85 ? -1.740 35.662 -23.162 1.00 88.44 85 THR A CA 1
ATOM 686 C C . THR A 1 85 ? -2.892 35.043 -22.368 1.00 88.44 85 THR A C 1
ATOM 688 O O . THR A 1 85 ? -2.691 34.616 -21.234 1.00 88.44 85 THR A O 1
ATOM 691 N N . LEU A 1 86 ? -4.083 34.942 -22.968 1.00 91.06 86 LEU A N 1
ATOM 692 C CA . LEU A 1 86 ? -5.227 34.199 -22.440 1.00 91.06 86 LEU A CA 1
ATOM 693 C C . LEU A 1 86 ? -4.937 32.696 -22.443 1.00 91.06 86 LEU A C 1
ATOM 695 O O . LEU A 1 86 ? -4.395 32.180 -23.414 1.00 91.06 86 LEU A O 1
ATOM 699 N N . TYR A 1 87 ? -5.354 31.977 -21.399 1.00 92.88 87 TYR A N 1
ATOM 700 C CA . TYR A 1 87 ? -5.202 30.518 -21.367 1.00 92.88 87 TYR A CA 1
ATOM 701 C C . TYR A 1 87 ? -6.029 29.824 -22.458 1.00 92.88 87 TYR A C 1
ATOM 703 O O . TYR A 1 87 ? -5.552 28.874 -23.072 1.00 92.88 87 TYR A O 1
ATOM 711 N N . SER A 1 88 ? -7.221 30.334 -22.767 1.00 95.50 88 SER A N 1
ATOM 712 C CA . SER A 1 88 ? -8.077 29.806 -23.831 1.00 95.50 88 SER A CA 1
ATOM 713 C C . SER A 1 88 ? -7.596 30.182 -25.238 1.00 95.50 88 SER A C 1
ATOM 715 O O . SER A 1 88 ? -7.206 31.321 -25.492 1.00 95.50 88 SER A O 1
ATOM 717 N N . MET A 1 89 ? -7.681 29.232 -26.174 1.00 95.50 89 MET A N 1
ATOM 718 C CA . MET A 1 89 ? -7.485 29.438 -27.614 1.00 95.50 89 MET A CA 1
ATOM 719 C C . MET A 1 89 ? -8.620 30.241 -28.260 1.00 95.50 89 MET A C 1
ATOM 721 O O . MET A 1 89 ? -8.461 30.724 -29.379 1.00 95.50 89 MET A O 1
ATOM 725 N N . CYS A 1 90 ? -9.757 30.400 -27.580 1.00 91.75 90 CYS A N 1
ATOM 726 C CA . CYS A 1 90 ? -10.950 31.079 -28.080 1.00 91.75 90 CYS A CA 1
ATOM 727 C C . CYS A 1 90 ? -10.815 32.617 -28.017 1.00 91.75 90 CYS A C 1
ATOM 729 O O . CYS A 1 90 ? -11.678 33.326 -27.502 1.00 91.75 90 CYS A O 1
ATOM 731 N N . THR A 1 91 ? -9.702 33.156 -28.521 1.00 93.12 91 THR A N 1
ATOM 732 C CA . THR A 1 91 ? -9.465 34.603 -28.563 1.00 93.12 91 THR A CA 1
ATOM 733 C C . THR A 1 91 ? -10.322 35.268 -29.641 1.00 93.12 91 THR A C 1
ATOM 735 O O . THR A 1 91 ? -10.744 34.633 -30.610 1.00 93.12 91 THR A O 1
ATOM 738 N N . ASN A 1 92 ? -10.539 36.581 -29.522 1.00 89.69 92 ASN A N 1
ATOM 739 C CA . ASN A 1 92 ? -11.283 37.347 -30.528 1.00 89.69 92 ASN A CA 1
ATOM 740 C C . ASN A 1 92 ? -10.669 37.221 -31.932 1.00 89.69 92 ASN A C 1
ATOM 742 O O . ASN A 1 92 ? -11.394 37.166 -32.921 1.00 89.69 92 ASN A O 1
ATOM 746 N N . GLU A 1 93 ? -9.342 37.141 -32.034 1.00 90.88 93 GLU A N 1
ATOM 747 C CA . GLU A 1 93 ? -8.643 36.974 -33.312 1.00 90.88 93 GLU A CA 1
ATOM 748 C C . GLU A 1 93 ? -8.903 35.603 -33.938 1.00 90.88 93 GLU A C 1
ATOM 750 O O . GLU A 1 93 ? -9.183 35.519 -35.137 1.00 90.88 93 GLU A O 1
ATOM 755 N N . VAL A 1 94 ? -8.869 34.543 -33.124 1.00 91.38 94 VAL A N 1
ATOM 756 C CA . VAL A 1 94 ? -9.172 33.175 -33.555 1.00 91.38 94 VAL A CA 1
ATOM 757 C C . VAL A 1 94 ? -10.640 33.068 -33.967 1.00 91.38 94 VAL A C 1
ATOM 759 O O . VAL A 1 94 ? -10.930 32.622 -35.074 1.00 91.38 94 VAL A O 1
ATOM 762 N N . LEU A 1 95 ? -11.574 33.555 -33.145 1.00 89.12 95 LEU A N 1
ATOM 763 C CA . LEU A 1 95 ? -13.006 33.540 -33.462 1.00 89.12 95 LEU A CA 1
ATOM 764 C C . LEU A 1 95 ? -13.340 34.341 -34.726 1.00 89.12 95 LEU A C 1
ATOM 766 O O . LEU A 1 95 ? -14.137 33.887 -35.549 1.00 89.12 95 LEU A O 1
ATOM 770 N N . ASN A 1 96 ? -12.727 35.512 -34.916 1.00 88.50 96 ASN A N 1
ATOM 771 C CA . ASN A 1 96 ? -12.910 36.305 -36.132 1.00 88.50 96 ASN A CA 1
ATOM 772 C C . ASN A 1 96 ? -12.342 35.584 -37.357 1.00 88.50 96 ASN A C 1
ATOM 774 O O . ASN A 1 96 ? -12.978 35.581 -38.411 1.00 88.50 96 ASN A O 1
ATOM 778 N N . HIS A 1 97 ? -11.191 34.923 -37.217 1.00 88.50 97 HIS A N 1
ATOM 779 C CA . HIS A 1 97 ? -10.614 34.114 -38.284 1.00 88.50 97 HIS A CA 1
ATOM 780 C C . HIS A 1 97 ? -11.522 32.940 -38.673 1.00 88.50 97 HIS A C 1
ATOM 782 O O . HIS A 1 97 ? -11.743 32.734 -39.870 1.00 88.50 97 HIS A O 1
ATOM 788 N N . LEU A 1 98 ? -12.103 32.237 -37.693 1.00 87.44 98 LEU A N 1
ATOM 789 C CA . LEU A 1 98 ? -13.081 31.171 -37.929 1.00 87.44 98 LEU A CA 1
ATOM 790 C C . LEU A 1 98 ? -14.329 31.703 -38.648 1.00 87.44 98 LEU A C 1
ATOM 792 O O . LEU A 1 98 ? -14.715 31.167 -39.683 1.00 87.44 98 LEU A O 1
ATOM 796 N N . LYS A 1 99 ? -14.911 32.813 -38.178 1.00 85.06 99 LYS A N 1
ATOM 797 C CA . LYS A 1 99 ? -16.106 33.428 -38.792 1.00 85.06 99 LYS A CA 1
ATOM 798 C C . LYS A 1 99 ? -15.867 33.951 -40.212 1.00 85.06 99 LYS A C 1
ATOM 800 O O . LYS A 1 99 ? -16.800 33.997 -41.012 1.00 85.06 99 LYS A O 1
ATOM 805 N N . GLN A 1 100 ? -14.650 34.387 -40.530 1.00 83.81 100 GLN A N 1
ATOM 806 C CA . GLN A 1 100 ? -14.317 34.918 -41.853 1.00 83.81 100 GLN A CA 1
ATOM 807 C C . GLN A 1 100 ? -13.996 33.812 -42.863 1.00 83.81 100 GLN A C 1
ATOM 809 O O . GLN A 1 100 ? -14.444 33.906 -44.004 1.00 83.81 100 GLN A O 1
ATOM 814 N N . ASN A 1 101 ? -13.264 32.772 -42.448 1.00 81.50 101 ASN A N 1
ATOM 815 C CA . ASN A 1 101 ? -12.681 31.787 -43.369 1.00 81.50 101 ASN A CA 1
ATOM 816 C C . ASN A 1 101 ? -13.338 30.397 -43.295 1.00 81.50 101 ASN A C 1
ATOM 818 O O . ASN A 1 101 ? -13.200 29.615 -44.231 1.00 81.50 101 ASN A O 1
ATOM 822 N N . HIS A 1 102 ? -14.084 30.094 -42.225 1.00 82.50 102 HIS A N 1
ATOM 823 C CA . HIS A 1 102 ? -14.653 28.769 -41.945 1.00 82.50 102 HIS A CA 1
ATOM 824 C C . HIS A 1 102 ? -16.082 28.865 -41.371 1.00 82.50 102 HIS A C 1
ATOM 826 O O . HIS A 1 102 ? -16.370 28.361 -40.288 1.00 82.50 102 HIS A O 1
ATOM 832 N N . LYS A 1 103 ? -16.997 29.525 -42.097 1.00 76.31 103 LYS A N 1
ATOM 833 C CA . LYS A 1 103 ? -18.380 29.798 -41.641 1.00 76.31 103 LYS A CA 1
ATOM 834 C C . LYS A 1 103 ? -19.218 28.552 -41.335 1.00 76.31 103 LYS A C 1
ATOM 836 O O . LYS A 1 103 ? -20.112 28.631 -40.501 1.00 76.31 103 LYS A O 1
ATOM 841 N N . ASP A 1 104 ? -18.910 27.427 -41.976 1.00 84.75 104 ASP A N 1
ATOM 842 C CA . ASP A 1 104 ? -19.635 26.160 -41.816 1.00 84.75 104 ASP A CA 1
ATOM 843 C C . ASP A 1 104 ? -18.993 25.219 -40.778 1.00 84.75 104 ASP A C 1
ATOM 845 O O . ASP A 1 104 ? -19.355 24.042 -40.692 1.00 84.75 104 ASP A O 1
ATOM 849 N N . LEU A 1 105 ? -18.024 25.711 -39.995 1.00 90.12 105 LEU A N 1
ATOM 850 C CA . LEU A 1 105 ? -17.325 24.919 -38.986 1.00 90.12 105 LEU A CA 1
ATOM 851 C C . LEU A 1 105 ? -18.278 24.483 -37.866 1.00 90.12 105 LEU A C 1
ATOM 853 O O . LEU A 1 105 ? -18.962 25.306 -37.261 1.00 90.12 105 LEU A O 1
ATOM 857 N N . LYS A 1 106 ? -18.283 23.182 -37.566 1.00 91.50 106 LYS A N 1
ATOM 858 C CA . LYS A 1 106 ? -19.112 22.579 -36.511 1.00 91.50 106 LYS A CA 1
ATOM 859 C C . LYS A 1 106 ? -18.291 21.832 -35.472 1.00 91.50 106 LYS A C 1
ATOM 861 O O . LYS A 1 106 ? -18.644 21.870 -34.299 1.00 91.50 106 LYS A O 1
ATOM 866 N N . SER A 1 107 ? -17.203 21.184 -35.887 1.00 94.44 107 SER A N 1
ATOM 867 C CA . SER A 1 107 ? -16.396 20.329 -35.016 1.00 94.44 107 SER A CA 1
ATOM 868 C C . SER A 1 107 ? -14.980 20.871 -34.844 1.00 94.44 107 SER A C 1
ATOM 870 O O . SER A 1 107 ? -14.332 21.291 -35.802 1.00 94.44 107 SER A O 1
ATOM 872 N N . ILE A 1 108 ? -14.475 20.828 -33.617 1.00 96.31 108 ILE A N 1
ATOM 873 C CA . ILE A 1 108 ? -13.124 21.266 -33.264 1.00 96.31 108 ILE A CA 1
ATOM 874 C C . ILE A 1 108 ? -12.361 20.073 -32.703 1.00 96.31 108 ILE A C 1
ATOM 876 O O . ILE A 1 108 ? -12.793 19.456 -31.736 1.00 96.31 108 ILE A O 1
ATOM 880 N N . LEU A 1 109 ? -11.222 19.748 -33.306 1.00 97.69 109 LEU A N 1
ATOM 881 C CA . LEU A 1 109 ? -10.296 18.720 -32.840 1.00 97.69 109 LEU A CA 1
ATOM 882 C C . LEU A 1 109 ? -9.163 19.411 -32.081 1.00 97.69 109 LEU A C 1
ATOM 884 O O . LEU A 1 109 ? -8.537 20.303 -32.645 1.00 97.69 109 LEU A O 1
ATOM 888 N N . ILE A 1 110 ? -8.868 19.016 -30.843 1.00 98.19 110 ILE A N 1
ATOM 889 C CA . ILE A 1 110 ? -7.803 19.644 -30.044 1.00 98.19 110 ILE A CA 1
ATOM 890 C C . ILE A 1 110 ? -6.699 18.640 -29.713 1.00 98.19 110 ILE A C 1
ATOM 892 O O . ILE A 1 110 ? -6.962 17.560 -29.171 1.00 98.19 110 ILE A O 1
ATOM 896 N N . THR A 1 111 ? -5.459 19.045 -29.986 1.00 97.75 111 THR A N 1
ATOM 897 C CA . THR A 1 111 ? -4.228 18.460 -29.440 1.00 97.75 111 THR A CA 1
ATOM 898 C C . THR A 1 111 ? -3.422 19.550 -28.737 1.00 97.75 111 THR A C 1
ATOM 900 O O . THR A 1 111 ? -3.648 20.739 -28.962 1.00 97.75 111 THR A O 1
ATOM 903 N N . GLY A 1 112 ? -2.486 19.180 -27.864 1.00 96.00 112 GLY A N 1
ATOM 904 C CA . GLY A 1 112 ? -1.608 20.159 -27.225 1.00 96.00 112 GLY A CA 1
ATOM 905 C C . GLY A 1 112 ? -1.227 19.841 -25.789 1.00 96.00 112 GLY A C 1
ATOM 906 O O . GLY A 1 112 ? -1.362 18.714 -25.315 1.00 96.00 112 GLY A O 1
ATOM 907 N N . ILE A 1 113 ? -0.705 20.836 -25.088 1.00 95.12 113 ILE A N 1
ATOM 908 C CA . ILE A 1 113 ? -0.145 20.657 -23.745 1.00 95.12 113 ILE A CA 1
ATOM 909 C C . ILE A 1 113 ? -0.859 21.519 -22.703 1.00 95.12 113 ILE A C 1
ATOM 911 O O . ILE A 1 113 ? -1.713 22.334 -23.036 1.00 95.12 113 ILE A O 1
ATOM 915 N N . GLU A 1 114 ? -0.547 21.284 -21.428 1.00 95.81 114 GLU A N 1
ATOM 916 C CA . GLU A 1 114 ? -1.264 21.848 -20.282 1.00 95.81 114 GLU A CA 1
ATOM 917 C C . GLU A 1 114 ? -2.772 21.543 -20.340 1.00 95.81 114 GLU A C 1
ATOM 919 O O . GLU A 1 114 ? -3.628 22.428 -20.307 1.00 95.81 114 GLU A O 1
ATOM 924 N N . THR A 1 115 ? -3.105 20.246 -20.430 1.00 97.19 115 THR A N 1
ATOM 925 C CA . THR A 1 115 ? -4.489 19.734 -20.515 1.00 97.19 115 THR A CA 1
ATOM 926 C C . THR A 1 115 ? -5.434 20.357 -19.486 1.00 97.19 115 THR A C 1
ATOM 928 O O . THR A 1 115 ? -6.577 20.662 -19.809 1.00 97.19 115 THR A O 1
ATOM 931 N N . HIS A 1 116 ? -4.961 20.555 -18.256 1.00 96.31 116 HIS A N 1
ATOM 932 C CA . HIS A 1 116 ? -5.741 21.104 -17.145 1.00 96.31 116 HIS A CA 1
ATOM 933 C C . HIS A 1 116 ? -5.893 22.629 -17.157 1.00 96.31 116 HIS A C 1
ATOM 935 O O . HIS A 1 116 ? -6.710 23.156 -16.403 1.00 96.31 116 HIS A O 1
ATOM 941 N N . VAL A 1 117 ? -5.155 23.332 -18.020 1.00 95.81 117 VAL A N 1
ATOM 942 C CA . VAL A 1 117 ? -5.187 24.793 -18.134 1.00 95.81 117 VAL A CA 1
ATOM 943 C C . VAL A 1 117 ? -5.686 25.189 -19.518 1.00 95.81 117 VAL A C 1
ATOM 945 O O . VAL A 1 117 ? -6.885 25.396 -19.698 1.00 95.81 117 VAL A O 1
ATOM 948 N N . CYS A 1 118 ? -4.796 25.270 -20.509 1.00 96.25 118 CYS A N 1
ATOM 949 C CA . CYS A 1 118 ? -5.111 25.847 -21.810 1.00 96.25 118 CYS A CA 1
ATOM 950 C C . CYS A 1 118 ? -6.109 24.988 -22.593 1.00 96.25 118 CYS A C 1
ATOM 952 O O . CYS A 1 118 ? -7.091 25.519 -23.112 1.00 96.25 118 CYS A O 1
ATOM 954 N N . VAL A 1 119 ? -5.932 23.661 -22.625 1.00 97.88 119 VAL A N 1
ATOM 955 C CA . VAL A 1 119 ? -6.865 22.760 -23.332 1.00 97.88 119 VAL A CA 1
ATOM 956 C C . VAL A 1 119 ? -8.236 22.759 -22.656 1.00 97.88 119 VAL A C 1
ATOM 958 O O . VAL A 1 119 ? -9.244 22.879 -23.349 1.00 97.88 119 VAL A O 1
ATOM 961 N N . LEU A 1 120 ? -8.293 22.671 -21.321 1.00 97.56 120 LEU A N 1
ATOM 962 C C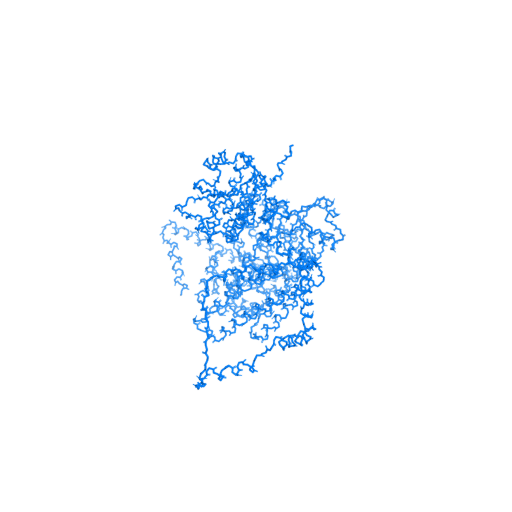A . LEU A 1 120 ? -9.548 22.697 -20.565 1.00 97.56 120 LEU A CA 1
ATOM 963 C C . LEU A 1 120 ? -10.324 23.993 -20.800 1.00 97.56 120 LEU A C 1
ATOM 965 O O . LEU A 1 120 ? -11.484 23.929 -21.194 1.00 97.56 120 LEU A O 1
ATOM 969 N N . GLN A 1 121 ? -9.687 25.149 -20.603 1.00 97.50 121 GLN A N 1
ATOM 970 C CA . GLN A 1 121 ? -10.332 26.454 -20.784 1.00 97.50 121 GLN A CA 1
ATOM 971 C C . GLN A 1 121 ? -10.811 26.638 -22.230 1.00 97.50 121 GLN A C 1
ATOM 973 O O . GLN A 1 121 ? -11.962 26.991 -22.456 1.00 97.50 121 GLN A O 1
ATOM 978 N N . SER A 1 122 ? -9.980 26.272 -23.212 1.00 97.88 122 SER A N 1
ATOM 979 C CA . SER A 1 122 ? -10.376 26.310 -24.627 1.00 97.88 122 SER A CA 1
ATOM 980 C C . SER A 1 122 ? -11.578 25.420 -24.921 1.00 97.88 122 SER A C 1
ATOM 982 O O . SER A 1 122 ? -12.456 25.795 -25.690 1.00 97.88 122 SER A O 1
ATOM 984 N N . THR A 1 123 ? -11.620 24.233 -24.317 1.00 97.88 123 THR A N 1
ATOM 985 C CA . THR A 1 123 ? -12.710 23.274 -24.516 1.00 97.88 123 THR A CA 1
ATOM 986 C C . THR A 1 123 ? -14.029 23.828 -24.003 1.00 97.88 123 THR A C 1
ATOM 988 O O . THR A 1 123 ? -15.033 23.733 -24.700 1.00 97.88 123 THR A O 1
ATOM 991 N N . LEU A 1 124 ? -14.028 24.421 -22.808 1.00 97.31 124 LEU A N 1
ATOM 992 C CA . LEU A 1 124 ? -15.228 25.027 -22.232 1.00 97.31 124 LEU A CA 1
ATOM 993 C C . LEU A 1 124 ? -15.716 26.197 -23.093 1.00 97.31 124 LEU A C 1
ATOM 995 O O . LEU A 1 124 ? -16.882 26.210 -23.476 1.00 97.31 124 LEU A O 1
ATOM 999 N N . ASP A 1 125 ? -14.820 27.097 -23.496 1.00 97.06 125 ASP A N 1
ATOM 1000 C CA . ASP A 1 125 ? -15.190 28.265 -24.299 1.00 97.06 125 ASP A CA 1
ATOM 1001 C C . ASP A 1 125 ? -15.705 27.875 -25.693 1.00 97.06 125 ASP A C 1
ATOM 1003 O O . ASP A 1 125 ? -16.678 28.447 -26.188 1.00 97.06 125 ASP A O 1
ATOM 1007 N N . PHE A 1 126 ? -15.097 26.881 -26.349 1.00 96.38 126 PHE A N 1
ATOM 1008 C CA . PHE A 1 126 ? -15.594 26.402 -27.640 1.00 96.38 126 PHE A CA 1
ATOM 1009 C C . PHE A 1 126 ? -16.959 25.711 -27.521 1.00 96.38 126 PHE A C 1
ATOM 1011 O O . PHE A 1 126 ? -17.804 25.901 -28.398 1.00 96.38 126 PHE A O 1
ATOM 1018 N N . LEU A 1 127 ? -17.209 24.969 -26.436 1.00 94.94 127 LEU A N 1
ATOM 1019 C CA . LEU A 1 127 ? -18.533 24.406 -26.154 1.00 94.94 127 LEU A CA 1
ATOM 1020 C C . LEU A 1 127 ? -19.572 25.512 -25.911 1.00 94.94 127 LEU A C 1
ATOM 1022 O O . LEU A 1 127 ? -20.675 25.433 -26.449 1.00 94.94 127 LEU A O 1
ATOM 1026 N N . GLU A 1 128 ? -19.226 26.567 -25.165 1.00 94.06 128 GLU A N 1
ATOM 1027 C CA . GLU A 1 128 ? -20.103 27.732 -24.951 1.00 94.06 128 GLU A CA 1
ATOM 1028 C C . GLU A 1 128 ? -20.423 28.472 -26.257 1.00 94.06 128 GLU A C 1
ATOM 1030 O O . GLU A 1 128 ? -21.535 28.966 -26.441 1.00 94.06 128 GLU A O 1
ATOM 1035 N N . ASN A 1 129 ? -19.481 28.489 -27.204 1.00 90.81 129 ASN A N 1
ATOM 1036 C CA . ASN A 1 129 ? -19.683 29.037 -28.547 1.00 90.81 129 ASN A CA 1
ATOM 1037 C C . ASN A 1 129 ? -20.423 28.077 -29.504 1.00 90.81 129 ASN A C 1
ATOM 1039 O O . ASN A 1 129 ? -20.614 28.415 -30.674 1.00 90.81 129 ASN A O 1
ATOM 1043 N N . GLY A 1 130 ? -20.870 26.910 -29.025 1.00 90.38 130 GLY A N 1
ATOM 1044 C CA . GLY A 1 130 ? -21.732 25.986 -29.766 1.00 90.38 130 GLY A CA 1
ATOM 1045 C C . GLY A 1 130 ? -21.012 25.014 -30.704 1.00 90.38 130 GLY A C 1
ATOM 1046 O O . GLY A 1 130 ? -21.664 24.440 -31.576 1.00 90.38 130 GLY A O 1
ATOM 1047 N N . TYR A 1 131 ? -19.698 24.822 -30.551 1.00 94.19 131 TYR A N 1
ATOM 1048 C CA . TYR A 1 131 ? -18.941 23.834 -31.324 1.00 94.19 131 TYR A CA 1
ATOM 1049 C C . TYR A 1 131 ? -18.970 22.448 -30.673 1.00 94.19 131 TYR A C 1
ATOM 1051 O O . TYR A 1 131 ? -18.937 22.315 -29.450 1.00 94.19 131 TYR A O 1
ATOM 1059 N N . ASP A 1 132 ? -18.920 21.403 -31.497 1.00 95.12 132 ASP A N 1
ATOM 1060 C CA . ASP A 1 132 ? -18.649 20.042 -31.039 1.00 95.12 132 ASP A CA 1
ATOM 1061 C C . ASP A 1 132 ? -17.144 19.868 -30.820 1.00 95.12 132 ASP A C 1
ATOM 1063 O O . ASP A 1 132 ? -16.364 19.796 -31.773 1.00 95.12 132 ASP A O 1
ATOM 1067 N N . VAL A 1 133 ? -16.716 19.810 -29.560 1.00 97.31 133 VAL A N 1
ATOM 1068 C CA . VAL A 1 133 ? -15.290 19.737 -29.225 1.00 97.31 133 VAL A CA 1
ATOM 1069 C C . VAL A 1 133 ? -14.853 18.293 -29.002 1.00 97.31 133 VAL A C 1
ATOM 1071 O O . VAL A 1 133 ? -15.397 17.584 -28.155 1.00 97.31 133 VAL A O 1
ATOM 1074 N N . HIS A 1 134 ? -13.829 17.872 -29.738 1.00 97.94 134 HIS A N 1
ATOM 1075 C CA . HIS A 1 134 ? -13.209 16.557 -29.676 1.00 97.94 134 HIS A CA 1
ATOM 1076 C C . HIS A 1 134 ? -11.780 16.668 -29.156 1.00 97.94 134 HIS A C 1
ATOM 1078 O O . HIS A 1 134 ? -10.925 17.310 -29.768 1.00 97.94 134 HIS A O 1
ATOM 1084 N N . ILE A 1 135 ? -11.502 15.991 -28.047 1.00 98.12 135 ILE A N 1
ATOM 1085 C CA . ILE A 1 135 ? -10.174 15.981 -27.433 1.00 98.12 135 ILE A CA 1
ATOM 1086 C C . ILE A 1 135 ? -9.493 14.665 -27.768 1.00 98.12 135 ILE A C 1
ATOM 1088 O O . ILE A 1 135 ? -9.968 13.593 -27.378 1.00 98.12 135 ILE A O 1
ATOM 1092 N N . LEU A 1 136 ? -8.371 14.745 -28.482 1.00 97.19 136 LEU A N 1
ATOM 1093 C CA . LEU A 1 136 ? -7.550 13.584 -28.808 1.00 97.19 136 LEU A CA 1
ATOM 1094 C C . LEU A 1 136 ? -6.732 13.252 -27.564 1.00 97.19 136 LEU A C 1
ATOM 1096 O O . LEU A 1 136 ? -5.681 13.836 -27.314 1.00 97.19 136 LEU A O 1
ATOM 1100 N N . SER A 1 137 ? -7.253 12.344 -26.741 1.00 95.44 137 SER A N 1
ATOM 1101 C CA . SER A 1 137 ? -6.690 12.029 -25.428 1.00 95.44 137 SER A CA 1
ATOM 1102 C C . SER A 1 137 ? -5.232 11.570 -25.516 1.00 95.44 137 SER A C 1
ATOM 1104 O O . SER A 1 137 ? -4.418 11.948 -24.680 1.00 95.44 137 SER A O 1
ATOM 1106 N N . ASP A 1 138 ? -4.861 10.822 -26.550 1.00 92.25 138 ASP A N 1
ATOM 1107 C CA . ASP A 1 138 ? -3.490 10.379 -26.820 1.00 92.25 138 ASP A CA 1
ATOM 1108 C C . ASP A 1 138 ? -2.576 11.479 -27.398 1.00 92.25 138 ASP A C 1
ATOM 1110 O O . ASP A 1 138 ? -1.366 11.280 -27.485 1.00 92.25 138 ASP A O 1
ATOM 1114 N N . ALA A 1 139 ? -3.132 12.646 -27.729 1.00 95.62 139 ALA A N 1
ATOM 1115 C CA . ALA A 1 139 ? -2.429 13.822 -28.236 1.00 95.62 139 ALA A CA 1
ATOM 1116 C C . ALA A 1 139 ? -2.590 15.059 -27.328 1.00 95.62 139 ALA A C 1
ATOM 1118 O O . ALA A 1 139 ? -2.352 16.184 -27.768 1.00 95.62 139 ALA A O 1
ATOM 1119 N N . VAL A 1 140 ? -2.974 14.874 -26.058 1.00 96.88 140 VAL A N 1
ATOM 1120 C CA . VAL A 1 140 ? -2.943 15.939 -25.044 1.00 96.88 140 VAL A CA 1
ATOM 1121 C C . VAL A 1 140 ? -2.211 15.512 -23.778 1.00 96.88 140 VAL A C 1
ATOM 1123 O O . VAL A 1 140 ? -2.325 14.359 -23.346 1.00 96.88 140 VAL A O 1
ATOM 1126 N N . SER A 1 141 ? -1.467 16.435 -23.160 1.00 96.06 141 SER A N 1
ATOM 1127 C CA . SER A 1 141 ? -0.807 16.162 -21.877 1.00 96.06 141 SER A CA 1
ATOM 1128 C C . SER A 1 141 ? -0.617 17.378 -20.964 1.00 96.06 141 SER A C 1
ATOM 1130 O O . SER A 1 141 ? -0.876 18.508 -21.354 1.00 96.06 141 SER A O 1
ATOM 1132 N N . SER A 1 142 ? -0.213 17.138 -19.717 1.00 93.94 142 SER A N 1
ATOM 1133 C CA . SER A 1 142 ? 0.109 18.131 -18.676 1.00 93.94 142 SER A CA 1
ATOM 1134 C C . SER A 1 142 ? 1.424 17.753 -17.989 1.00 93.94 142 SER A C 1
ATOM 1136 O O . SER A 1 142 ? 1.949 16.667 -18.235 1.00 93.94 142 SER A O 1
ATOM 1138 N N . ASN A 1 143 ? 1.949 18.603 -17.102 1.00 86.81 143 ASN A N 1
ATOM 1139 C CA . ASN A 1 143 ? 3.148 18.269 -16.318 1.00 86.81 143 ASN A CA 1
ATOM 1140 C C . ASN A 1 143 ? 2.938 17.015 -15.448 1.00 86.81 143 ASN A C 1
ATOM 1142 O O . ASN A 1 143 ? 3.821 16.168 -15.340 1.00 86.81 143 ASN A O 1
ATOM 1146 N N . ASN A 1 144 ? 1.731 16.851 -14.898 1.00 81.75 144 ASN A N 1
ATOM 1147 C CA . ASN A 1 144 ? 1.313 15.676 -14.139 1.00 81.75 144 ASN A CA 1
ATOM 1148 C C . ASN A 1 144 ? 0.209 14.904 -14.885 1.00 81.75 144 ASN A C 1
ATOM 1150 O O . ASN A 1 144 ? -0.753 15.488 -15.391 1.00 81.75 144 ASN A O 1
ATOM 1154 N N . ASN A 1 145 ? 0.314 13.573 -14.923 1.00 85.25 145 ASN A N 1
ATOM 1155 C CA . ASN A 1 145 ? -0.700 12.717 -15.537 1.00 85.25 145 ASN A CA 1
ATOM 1156 C C . ASN A 1 145 ? -2.046 12.751 -14.785 1.00 85.25 145 ASN A C 1
ATOM 1158 O O . ASN A 1 145 ? -3.086 12.585 -15.417 1.00 85.25 145 ASN A O 1
ATOM 1162 N N . ASN A 1 146 ? -2.054 13.003 -13.471 1.00 78.00 146 ASN A N 1
ATOM 1163 C CA . ASN A 1 146 ? -3.300 13.134 -12.710 1.00 78.00 146 ASN A CA 1
ATOM 1164 C C . ASN A 1 146 ? -4.106 14.367 -13.149 1.00 78.00 146 ASN A C 1
ATOM 1166 O O . ASN A 1 146 ? -5.283 14.244 -13.476 1.00 78.00 146 ASN A O 1
ATOM 1170 N N . ASP A 1 147 ? -3.454 15.530 -13.260 1.00 81.38 147 ASP A N 1
ATOM 1171 C CA . ASP A 1 147 ? -4.105 16.770 -13.708 1.00 81.38 147 ASP A CA 1
ATOM 1172 C C . ASP A 1 147 ? -4.683 16.611 -15.119 1.00 81.38 147 ASP A C 1
ATOM 1174 O O . ASP A 1 147 ? -5.805 17.033 -15.397 1.00 81.38 147 ASP A O 1
ATOM 1178 N N . ARG A 1 148 ? -3.958 15.903 -15.996 1.00 92.31 148 ARG A N 1
ATOM 1179 C CA . ARG A 1 148 ? -4.448 15.511 -17.322 1.00 92.31 148 ARG A CA 1
ATOM 1180 C C . ARG A 1 148 ? -5.724 14.663 -17.239 1.00 92.31 148 ARG A C 1
ATOM 1182 O O . ARG A 1 148 ? -6.679 14.959 -17.952 1.00 92.31 148 ARG A O 1
ATOM 1189 N N . LEU A 1 149 ? -5.749 13.610 -16.418 1.00 86.62 149 LEU A N 1
ATOM 1190 C CA . LEU A 1 149 ? -6.903 12.706 -16.307 1.00 86.62 149 LEU A CA 1
ATOM 1191 C C . LEU A 1 149 ? -8.134 13.410 -15.724 1.00 86.62 149 LEU A C 1
ATOM 1193 O O . LEU A 1 149 ? -9.226 13.282 -16.278 1.00 86.62 149 LEU A O 1
ATOM 1197 N N . VAL A 1 150 ? -7.952 14.201 -14.664 1.00 89.00 150 VAL A N 1
ATOM 1198 C CA . VAL A 1 150 ? -9.031 14.985 -14.043 1.00 89.00 150 VAL A CA 1
ATOM 1199 C C . VAL A 1 150 ? -9.590 16.014 -15.026 1.00 89.00 150 VAL A C 1
ATOM 1201 O O . VAL A 1 150 ? -10.807 16.157 -15.148 1.00 89.00 150 VAL A O 1
ATOM 1204 N N . ALA A 1 151 ? -8.726 16.695 -15.780 1.00 93.38 151 ALA A N 1
ATOM 1205 C CA . ALA A 1 151 ? -9.155 17.658 -16.786 1.00 93.38 151 ALA A CA 1
ATOM 1206 C C . ALA A 1 151 ? -9.938 17.005 -17.933 1.00 93.38 151 ALA A C 1
ATOM 1208 O O . ALA A 1 151 ? -10.975 17.531 -18.331 1.00 93.38 151 ALA A O 1
ATOM 1209 N N . LEU A 1 152 ? -9.486 15.853 -18.443 1.00 95.31 152 LEU A N 1
ATOM 1210 C CA . LEU A 1 152 ? -10.208 15.102 -19.478 1.00 95.31 152 LEU A CA 1
ATOM 1211 C C . LEU A 1 152 ? -11.603 14.676 -19.004 1.00 95.31 152 LEU A C 1
ATOM 1213 O O . LEU A 1 152 ? -12.570 14.796 -19.757 1.00 95.31 152 LEU A O 1
ATOM 1217 N N . GLU A 1 153 ? -11.722 14.222 -17.757 1.00 93.38 153 GLU A N 1
ATOM 1218 C CA . GLU A 1 153 ? -13.018 13.868 -17.176 1.00 93.38 153 GLU A CA 1
ATOM 1219 C C . GLU A 1 153 ? -13.911 15.103 -17.003 1.00 93.38 153 GLU A C 1
ATOM 1221 O O . GLU A 1 153 ? -15.090 15.074 -17.357 1.00 93.38 153 GLU A O 1
ATOM 1226 N N . ARG A 1 154 ? -13.347 16.235 -16.569 1.00 95.12 154 ARG A N 1
ATOM 1227 C CA . ARG A 1 154 ? -14.091 17.497 -16.485 1.00 95.12 154 ARG A CA 1
ATOM 1228 C C . ARG A 1 154 ? -14.612 17.948 -17.853 1.00 95.12 154 ARG A C 1
ATOM 1230 O O . ARG A 1 154 ? -15.771 18.341 -17.954 1.00 95.12 154 ARG A O 1
ATOM 1237 N N . MET A 1 155 ? -13.794 17.862 -18.904 1.00 97.44 155 MET A N 1
ATOM 1238 C CA . MET A 1 155 ? -14.207 18.176 -20.279 1.00 97.44 155 MET A CA 1
ATOM 1239 C C . MET A 1 155 ? -15.342 17.257 -20.751 1.00 97.44 155 MET A C 1
ATOM 1241 O O . MET A 1 155 ? -16.318 17.736 -21.330 1.00 97.44 155 MET A O 1
ATOM 1245 N N . ARG A 1 156 ? -15.254 15.953 -20.451 1.00 95.12 156 ARG A N 1
ATOM 1246 C CA . ARG A 1 156 ? -16.309 14.971 -20.749 1.00 95.12 156 ARG A CA 1
ATOM 1247 C C . ARG A 1 156 ? -17.629 15.334 -20.071 1.00 95.12 156 ARG A C 1
ATOM 1249 O O . ARG A 1 156 ? -18.670 15.339 -20.724 1.00 95.12 156 ARG A O 1
ATOM 1256 N N . GLN A 1 157 ? -17.589 15.684 -18.785 1.00 91.12 157 GLN A N 1
ATOM 1257 C CA . GLN A 1 157 ? -18.770 16.106 -18.021 1.00 91.12 157 GLN A CA 1
ATOM 1258 C C . GLN A 1 157 ? -19.410 17.376 -18.592 1.00 91.12 157 GLN A C 1
ATOM 1260 O O . GLN A 1 157 ? -20.635 17.495 -18.606 1.00 91.12 157 GLN A O 1
ATOM 1265 N N . SER A 1 158 ? -18.592 18.298 -19.104 1.00 92.19 158 SER A N 1
ATOM 1266 C CA . SER A 1 158 ? -19.059 19.520 -19.769 1.00 92.19 158 SER A CA 1
ATOM 1267 C C . SER A 1 158 ? -19.630 19.283 -21.174 1.00 92.19 158 SER A C 1
ATOM 1269 O O . SER A 1 158 ? -20.250 20.186 -21.726 1.00 92.19 158 SER A O 1
ATOM 1271 N N . GLY A 1 159 ? -19.481 18.080 -21.740 1.00 91.19 159 GLY A N 1
ATOM 1272 C CA . GLY A 1 159 ? -20.055 17.701 -23.035 1.00 91.19 159 GLY A CA 1
ATOM 1273 C C . GLY A 1 159 ? -19.056 17.565 -24.185 1.00 91.19 159 GLY A C 1
ATOM 1274 O O . GLY A 1 159 ? -19.492 17.372 -25.315 1.00 91.19 159 GLY A O 1
ATOM 1275 N N . ALA A 1 160 ? -17.747 17.627 -23.924 1.00 96.12 160 ALA A N 1
ATOM 1276 C CA . ALA A 1 160 ? -16.734 17.340 -24.938 1.00 96.12 160 ALA A CA 1
ATOM 1277 C C . ALA A 1 160 ? -16.618 15.834 -25.225 1.00 96.12 160 ALA A C 1
ATOM 1279 O O . ALA A 1 160 ? -16.758 14.986 -24.337 1.00 96.12 160 ALA A O 1
ATOM 1280 N N . PHE A 1 161 ? -16.266 15.493 -26.461 1.00 96.75 161 PHE A N 1
ATOM 1281 C CA . PHE A 1 161 ? -16.020 14.124 -26.897 1.00 96.75 161 PHE A CA 1
ATOM 1282 C C . PHE A 1 161 ? -14.551 13.756 -26.687 1.00 96.75 161 PHE A C 1
ATOM 1284 O O . PHE A 1 161 ? -13.670 14.157 -27.448 1.00 96.75 161 PHE A O 1
ATOM 1291 N N . ILE A 1 162 ? -14.271 12.953 -25.662 1.00 97.12 162 ILE A N 1
ATOM 1292 C CA . ILE A 1 162 ? -12.925 12.411 -25.443 1.00 97.12 162 ILE A CA 1
ATOM 1293 C C . ILE A 1 162 ? -12.725 11.204 -26.361 1.00 97.12 162 ILE A C 1
ATOM 1295 O O . ILE A 1 162 ? -13.445 10.214 -26.250 1.00 97.12 162 ILE A O 1
ATOM 1299 N N . THR A 1 163 ? -11.753 11.288 -27.264 1.00 94.75 163 THR A N 1
ATOM 1300 C CA . THR A 1 163 ? -11.497 10.289 -28.311 1.00 94.75 163 THR A CA 1
ATOM 1301 C C . THR A 1 163 ? -9.993 10.020 -28.455 1.00 94.75 163 THR A C 1
ATOM 1303 O O . THR A 1 163 ? -9.186 10.488 -27.647 1.00 94.75 163 THR A O 1
ATOM 1306 N N . THR A 1 164 ? -9.598 9.235 -29.453 1.00 93.12 164 THR A N 1
ATOM 1307 C CA . THR A 1 164 ? -8.199 8.973 -29.815 1.00 93.12 164 THR A CA 1
ATOM 1308 C C . THR A 1 164 ? -7.917 9.459 -31.228 1.00 93.12 164 THR A C 1
ATOM 1310 O O . THR A 1 164 ? -8.819 9.526 -32.068 1.00 93.12 164 THR A O 1
ATOM 1313 N N . THR A 1 165 ? -6.652 9.761 -31.507 1.00 88.44 165 THR A N 1
ATOM 1314 C CA . THR A 1 165 ? -6.171 10.176 -32.832 1.00 88.44 165 THR A CA 1
ATOM 1315 C C . THR A 1 165 ? -6.624 9.192 -33.912 1.00 88.44 165 THR A C 1
ATOM 1317 O O . THR A 1 165 ? -7.143 9.587 -34.950 1.00 88.44 165 THR A O 1
ATOM 1320 N N . GLU A 1 166 ? -6.523 7.894 -33.634 1.00 84.44 166 GLU A N 1
ATOM 1321 C CA . GLU A 1 166 ? -6.933 6.832 -34.552 1.00 84.44 166 GLU A CA 1
ATOM 1322 C C . GLU A 1 166 ? -8.441 6.841 -34.867 1.00 84.44 166 GLU A C 1
ATOM 1324 O O . GLU A 1 166 ? -8.836 6.776 -36.032 1.00 84.44 166 GLU A O 1
ATOM 1329 N N . SER A 1 167 ? -9.293 6.975 -33.846 1.00 86.75 167 SER A N 1
ATOM 1330 C CA . SER A 1 167 ? -10.748 7.041 -34.031 1.00 86.75 167 SER A CA 1
ATOM 1331 C C . SER A 1 167 ? -11.156 8.261 -34.862 1.00 86.75 167 SER A C 1
ATOM 1333 O O . SER A 1 167 ? -12.007 8.161 -35.747 1.00 86.75 167 SER A O 1
ATOM 1335 N N . VAL A 1 168 ? -10.503 9.407 -34.637 1.00 89.31 168 VAL A N 1
ATOM 1336 C CA . VAL A 1 168 ? -10.725 10.625 -35.431 1.00 89.31 168 VAL A CA 1
ATOM 1337 C C . VAL A 1 168 ? -10.347 10.417 -36.896 1.00 89.31 168 VAL A C 1
ATOM 1339 O O . VAL A 1 168 ? -11.103 10.818 -37.779 1.00 89.31 168 VAL A O 1
ATOM 1342 N N . ILE A 1 169 ? -9.230 9.741 -37.174 1.00 85.94 169 ILE A N 1
ATOM 1343 C CA . ILE A 1 169 ? -8.801 9.438 -38.547 1.00 85.94 169 ILE A CA 1
ATOM 1344 C C . ILE A 1 169 ? -9.843 8.577 -39.269 1.00 85.94 169 ILE A C 1
ATOM 1346 O O . ILE A 1 169 ? -10.195 8.877 -40.412 1.00 85.94 169 ILE A O 1
ATOM 1350 N N . PHE A 1 170 ? -10.391 7.547 -38.618 1.00 84.62 170 PHE A N 1
ATOM 1351 C CA . PHE A 1 170 ? -11.450 6.731 -39.223 1.00 84.62 170 PHE A CA 1
ATOM 1352 C C . PHE A 1 170 ? -12.733 7.528 -39.479 1.00 84.62 170 PHE A C 1
ATOM 1354 O O . PHE A 1 170 ? -13.349 7.382 -40.534 1.00 84.62 170 PHE A O 1
ATOM 1361 N N . GLN A 1 171 ? -13.114 8.420 -38.564 1.00 85.81 171 GLN A N 1
ATOM 1362 C CA . GLN A 1 171 ? -14.295 9.266 -38.750 1.00 85.81 171 GLN A CA 1
ATOM 1363 C C . GLN A 1 171 ? -14.122 10.297 -39.873 1.00 85.81 171 GLN A C 1
ATOM 1365 O O . GLN A 1 171 ? -15.065 10.545 -40.625 1.00 85.81 171 GLN A O 1
ATOM 1370 N N . LEU A 1 172 ? -12.922 10.866 -40.014 1.00 84.44 172 LEU A N 1
ATOM 1371 C CA . LEU A 1 172 ? -12.594 11.804 -41.087 1.00 84.44 172 LEU A CA 1
ATOM 1372 C C . LEU A 1 172 ? -12.521 11.116 -42.455 1.00 84.44 172 LEU A C 1
ATOM 1374 O O . LEU A 1 172 ? -13.013 11.662 -43.438 1.00 84.44 172 LEU A O 1
ATOM 1378 N N . THR A 1 173 ? -11.932 9.920 -42.528 1.00 80.94 173 THR A N 1
ATOM 1379 C CA . THR A 1 173 ? -11.761 9.193 -43.798 1.00 80.94 173 THR A CA 1
ATOM 1380 C C . THR A 1 173 ? -13.039 8.512 -44.282 1.00 80.94 173 THR A C 1
ATOM 1382 O O . THR A 1 173 ? -13.232 8.429 -45.493 1.00 80.94 173 THR A O 1
ATOM 1385 N N . ARG A 1 174 ? -13.925 8.080 -43.366 1.00 71.88 174 ARG A N 1
ATOM 1386 C CA . ARG A 1 174 ? -15.255 7.453 -43.577 1.00 71.88 174 ARG A CA 1
ATOM 1387 C C . ARG A 1 174 ? -15.302 6.148 -44.369 1.00 71.88 174 ARG A C 1
ATOM 1389 O O . ARG A 1 174 ? -16.202 5.347 -44.139 1.00 71.88 174 ARG A O 1
ATOM 1396 N N . ASP A 1 175 ? -14.375 5.949 -45.292 1.00 67.06 175 ASP A N 1
ATOM 1397 C CA . ASP A 1 175 ? -14.315 4.835 -46.222 1.00 67.06 175 ASP A CA 1
ATOM 1398 C C . ASP A 1 175 ? -12.877 4.294 -46.276 1.00 67.06 175 ASP A C 1
ATOM 1400 O O . ASP A 1 175 ? -11.912 5.039 -46.470 1.00 67.06 175 ASP A O 1
ATOM 1404 N N . ALA A 1 176 ? -12.734 2.976 -46.124 1.00 60.22 176 ALA A N 1
ATOM 1405 C CA . ALA A 1 176 ? -11.453 2.274 -46.190 1.00 60.22 176 ALA A CA 1
ATOM 1406 C C . ALA A 1 176 ? -10.776 2.354 -47.575 1.00 60.22 176 ALA A C 1
ATOM 1408 O O . ALA A 1 176 ? -9.594 2.036 -47.714 1.00 60.22 176 ALA A O 1
ATOM 1409 N N . THR A 1 177 ? -11.507 2.778 -48.608 1.00 54.97 177 THR A N 1
ATOM 1410 C CA . THR A 1 177 ? -11.001 2.990 -49.970 1.00 54.97 177 THR A CA 1
ATOM 1411 C C . THR A 1 177 ? -10.409 4.388 -50.193 1.00 54.97 177 THR A C 1
ATOM 1413 O O . THR A 1 177 ? -9.797 4.634 -51.239 1.00 54.97 177 THR A O 1
ATOM 1416 N N . HIS A 1 178 ? -10.531 5.303 -49.221 1.00 63.03 178 HIS A N 1
ATOM 1417 C CA . HIS A 1 178 ? -9.998 6.662 -49.329 1.00 63.03 178 HIS A CA 1
ATOM 1418 C C . HIS A 1 178 ? -8.468 6.652 -49.510 1.00 63.03 178 HIS A C 1
ATOM 1420 O O . HIS A 1 178 ? -7.752 5.928 -48.821 1.00 63.03 178 HIS A O 1
ATOM 1426 N N . LYS A 1 179 ? -7.918 7.475 -50.419 1.00 58.12 179 LYS A N 1
ATOM 1427 C CA . LYS A 1 179 ? -6.468 7.477 -50.738 1.00 58.12 179 LYS A CA 1
ATOM 1428 C C . LYS A 1 179 ? -5.578 7.712 -49.504 1.00 58.12 179 LYS A C 1
ATOM 1430 O O . LYS A 1 179 ? -4.525 7.080 -49.395 1.00 58.12 179 LYS A O 1
ATOM 1435 N N . SER A 1 180 ? -6.065 8.516 -48.562 1.00 52.09 180 SER A N 1
ATOM 1436 C CA . SER A 1 180 ? -5.422 8.854 -47.278 1.00 52.09 180 SER A CA 1
ATOM 1437 C C . SER A 1 180 ? -5.410 7.717 -46.260 1.00 52.09 180 SER A C 1
ATOM 1439 O O . SER A 1 180 ? -4.626 7.735 -45.316 1.00 52.09 180 SER A O 1
ATOM 1441 N N . PHE A 1 181 ? -6.194 6.659 -46.489 1.00 49.47 181 PHE A N 1
ATOM 1442 C CA . PHE A 1 181 ? -6.150 5.423 -45.703 1.00 49.47 181 PHE A CA 1
ATOM 1443 C C . PHE A 1 181 ? -4.791 4.698 -45.826 1.00 49.47 181 PHE A C 1
ATOM 1445 O O . PHE A 1 181 ? -4.446 3.847 -45.008 1.00 49.47 181 PHE A O 1
ATOM 1452 N N . LYS A 1 182 ? -3.961 5.058 -46.823 1.00 47.25 182 LYS A N 1
ATOM 1453 C CA . LYS A 1 182 ? -2.571 4.582 -46.943 1.00 47.25 182 LYS A CA 1
ATOM 1454 C C . LYS A 1 182 ? -1.621 5.166 -45.887 1.00 47.25 182 LYS A C 1
ATOM 1456 O O . LYS A 1 182 ? -0.537 4.604 -45.705 1.00 47.25 182 LYS A O 1
ATOM 1461 N N . MET A 1 183 ? -1.995 6.234 -45.174 1.00 50.69 183 MET A N 1
ATOM 1462 C CA . MET A 1 183 ? -1.246 6.737 -44.016 1.00 50.69 183 MET A CA 1
ATOM 1463 C C . MET A 1 183 ? -1.564 5.876 -42.789 1.00 50.69 183 MET A C 1
ATOM 1465 O O . MET A 1 183 ? -2.375 6.256 -41.961 1.00 50.69 183 MET A O 1
ATOM 1469 N N . LYS A 1 184 ? -0.950 4.691 -42.707 1.00 45.75 184 LYS A N 1
ATOM 1470 C CA . LYS A 1 184 ? -1.253 3.611 -41.747 1.00 45.75 184 LYS A CA 1
ATOM 1471 C C . LYS A 1 184 ? -1.340 4.067 -40.271 1.00 45.75 184 LYS A C 1
ATOM 1473 O O . LYS A 1 184 ? -0.290 4.368 -39.699 1.00 45.75 184 LYS A O 1
ATOM 1478 N N . PRO A 1 185 ? -2.523 4.010 -39.629 1.00 44.84 185 PRO A N 1
ATOM 1479 C CA . PRO A 1 185 ? -2.618 3.985 -38.170 1.00 44.84 185 PRO A CA 1
ATOM 1480 C C . PRO A 1 185 ? -1.944 2.727 -37.596 1.00 44.84 185 PRO A C 1
ATOM 1482 O O . PRO A 1 185 ? -1.810 1.707 -38.281 1.00 44.84 185 PRO A O 1
ATOM 1485 N N . SER A 1 186 ? -1.512 2.781 -36.334 1.00 44.84 186 SER A N 1
ATOM 1486 C CA . SER A 1 186 ? -0.809 1.683 -35.643 1.00 44.84 186 SER A CA 1
ATOM 1487 C C . SER A 1 186 ? -1.602 0.366 -35.630 1.00 44.84 186 SER A C 1
ATOM 1489 O O . SER A 1 186 ? -1.012 -0.704 -35.758 1.00 44.84 186 SER A O 1
ATOM 1491 N N . SER A 1 187 ? -2.933 0.420 -35.575 1.00 40.31 187 SER A N 1
ATOM 1492 C CA . SER A 1 187 ? -3.824 -0.749 -35.637 1.00 40.31 187 SER A CA 1
ATOM 1493 C C . SER A 1 187 ? -3.942 -1.383 -37.031 1.00 40.31 187 SER A C 1
ATOM 1495 O O . SER A 1 187 ? -4.157 -2.589 -37.170 1.00 40.31 187 SER A O 1
ATOM 1497 N N . THR A 1 188 ? -3.746 -0.606 -38.099 1.00 40.72 188 THR A N 1
ATOM 1498 C CA . THR A 1 188 ? -3.860 -1.073 -39.493 1.00 40.72 188 THR A CA 1
ATOM 1499 C C . THR A 1 188 ? -2.554 -1.681 -40.002 1.00 40.72 188 THR A C 1
ATOM 1501 O O . THR A 1 188 ? -2.537 -2.355 -41.038 1.00 40.72 188 THR A O 1
ATOM 1504 N N . GLN A 1 189 ? -1.450 -1.533 -39.259 1.00 39.41 189 GLN A N 1
ATOM 1505 C CA . GLN A 1 189 ? -0.302 -2.424 -39.425 1.00 39.41 189 GLN A CA 1
ATOM 1506 C C . GLN A 1 189 ? -0.706 -3.873 -39.156 1.00 39.41 189 GLN A C 1
ATOM 1508 O O . GLN A 1 189 ? -0.355 -4.719 -39.969 1.00 39.41 189 GLN A O 1
ATOM 1513 N N . LEU A 1 190 ? -1.527 -4.145 -38.136 1.00 35.62 190 LEU A N 1
ATOM 1514 C CA . LEU A 1 190 ? -2.020 -5.493 -37.853 1.00 35.62 190 LEU A CA 1
ATOM 1515 C C . LEU A 1 190 ? -2.972 -5.979 -38.959 1.00 35.62 190 LEU A C 1
ATOM 1517 O O . LEU A 1 190 ? -2.741 -7.029 -39.549 1.00 35.62 190 LEU A O 1
ATOM 1521 N N . PHE A 1 191 ? -3.962 -5.167 -39.353 1.00 33.53 191 PHE A N 1
ATOM 1522 C CA . PHE A 1 191 ? -4.924 -5.548 -40.401 1.00 33.53 191 PHE A CA 1
ATOM 1523 C C . PHE A 1 191 ? -4.313 -5.665 -41.810 1.00 33.53 191 PHE A C 1
ATOM 1525 O O . PHE A 1 191 ? -4.732 -6.528 -42.576 1.00 33.53 191 PHE A O 1
ATOM 1532 N N . SER A 1 192 ? -3.304 -4.857 -42.170 1.00 32.59 192 SER A N 1
ATOM 1533 C CA . SER A 1 192 ? -2.601 -4.986 -43.464 1.00 32.59 192 SER A CA 1
ATOM 1534 C C . SER A 1 192 ? -1.509 -6.058 -43.462 1.00 32.59 192 SER A C 1
ATOM 1536 O O . SER A 1 192 ? -1.205 -6.600 -44.525 1.00 32.59 192 SER A O 1
ATOM 1538 N N . LEU A 1 193 ? -0.933 -6.400 -42.301 1.00 34.78 193 LEU A N 1
ATOM 1539 C CA . LEU A 1 193 ? -0.089 -7.591 -42.147 1.00 34.78 193 LEU A CA 1
ATOM 1540 C C . LEU A 1 193 ? -0.927 -8.869 -42.214 1.00 34.78 193 LEU A C 1
ATOM 1542 O O . LEU A 1 193 ? -0.457 -9.857 -42.771 1.00 34.78 193 LEU A O 1
ATOM 1546 N N . LEU A 1 194 ? -2.165 -8.830 -41.717 1.00 32.66 194 LEU A N 1
ATOM 1547 C CA . LEU A 1 194 ? -3.101 -9.947 -41.769 1.00 32.66 194 LEU A CA 1
ATOM 1548 C C . LEU A 1 194 ? -3.757 -10.092 -43.148 1.00 32.66 194 LEU A C 1
ATOM 1550 O O . LEU A 1 194 ? -3.758 -11.190 -43.696 1.00 32.66 194 LEU A O 1
ATOM 1554 N N . SER A 1 195 ? -4.217 -9.012 -43.791 1.00 32.75 195 SER A N 1
ATOM 1555 C CA . SER A 1 195 ? -4.878 -9.117 -45.104 1.00 32.75 195 SER A CA 1
ATOM 1556 C C . SER A 1 195 ? -3.909 -9.412 -46.257 1.00 32.75 195 SER A C 1
ATOM 1558 O O . SER A 1 195 ? -4.250 -10.190 -47.149 1.00 32.75 195 SER A O 1
ATOM 1560 N N . ASN A 1 196 ? -2.661 -8.915 -46.212 1.00 33.16 196 ASN A N 1
ATOM 1561 C CA . ASN A 1 196 ? -1.630 -9.308 -47.188 1.00 33.16 196 ASN A CA 1
ATOM 1562 C C . ASN A 1 196 ? -1.170 -10.764 -47.022 1.00 33.16 196 ASN A C 1
ATOM 1564 O O . ASN A 1 196 ? -0.552 -11.311 -47.934 1.00 33.16 196 ASN A O 1
ATOM 1568 N N . LYS A 1 197 ? -1.470 -11.406 -45.887 1.00 36.38 197 LYS A N 1
ATOM 1569 C CA . LYS A 1 197 ? -1.179 -12.826 -45.659 1.00 36.38 197 LYS A CA 1
ATOM 1570 C C . LYS A 1 197 ? -2.281 -13.756 -46.180 1.00 36.38 197 LYS A C 1
ATOM 1572 O O . LYS A 1 197 ? -2.012 -14.943 -46.331 1.00 36.38 197 LYS A O 1
ATOM 1577 N N . TYR A 1 198 ? -3.473 -13.228 -46.486 1.00 32.38 198 TYR A N 1
ATOM 1578 C CA . TYR A 1 198 ? -4.654 -14.027 -46.843 1.00 32.38 198 TYR A CA 1
ATOM 1579 C C . TYR A 1 198 ? -5.296 -13.716 -48.206 1.00 32.38 198 TYR A C 1
ATOM 1581 O O . TYR A 1 198 ? -6.274 -14.366 -48.555 1.00 32.38 198 TYR A O 1
ATOM 1589 N N . ASN A 1 199 ? -4.731 -12.826 -49.030 1.00 28.39 199 ASN A N 1
ATOM 1590 C CA . ASN A 1 199 ? -5.154 -12.677 -50.430 1.00 28.39 199 ASN A CA 1
ATOM 1591 C C . ASN A 1 199 ? -4.150 -13.313 -51.405 1.00 28.39 199 ASN A C 1
ATOM 1593 O O . ASN A 1 199 ? -3.275 -12.660 -51.975 1.00 28.39 199 ASN A O 1
ATOM 1597 N N . THR A 1 200 ? -4.308 -14.615 -51.639 1.00 36.84 200 THR A N 1
ATOM 1598 C CA . THR A 1 200 ? -3.844 -15.271 -52.865 1.00 36.84 200 THR A CA 1
ATOM 1599 C C . THR A 1 200 ? -4.834 -14.969 -53.984 1.00 36.84 200 THR A C 1
ATOM 1601 O O . THR A 1 200 ? -5.887 -15.596 -54.030 1.00 36.84 200 THR A O 1
ATOM 1604 N N . ASN A 1 201 ? -4.515 -13.989 -54.837 1.00 35.62 201 ASN A N 1
ATOM 1605 C CA . ASN A 1 201 ? -4.768 -13.966 -56.290 1.00 35.62 201 ASN A CA 1
ATOM 1606 C C . ASN A 1 201 ? -4.654 -12.532 -56.831 1.00 35.62 201 ASN A C 1
ATOM 1608 O O . ASN A 1 201 ? -5.630 -11.798 -56.806 1.00 35.62 201 ASN A O 1
ATOM 1612 N N . SER A 1 202 ? -3.464 -12.164 -57.330 1.00 32.91 202 SER A N 1
ATOM 1613 C CA . SER A 1 202 ? -3.235 -11.353 -58.548 1.00 32.91 202 SER A CA 1
ATOM 1614 C C . SER A 1 202 ? -1.861 -10.662 -58.501 1.00 32.91 202 SER A C 1
ATOM 1616 O O . SER A 1 202 ? -1.738 -9.518 -58.076 1.00 32.91 202 SER A O 1
ATOM 1618 N N . PHE A 1 203 ? -0.811 -11.338 -58.972 1.00 27.48 203 PHE A N 1
ATOM 1619 C CA . PHE A 1 203 ? 0.403 -10.666 -59.449 1.00 27.48 203 PHE A CA 1
ATOM 1620 C C . PHE A 1 203 ? 0.950 -11.409 -60.666 1.00 27.48 203 PHE A C 1
ATOM 1622 O O . PHE A 1 203 ? 1.869 -12.218 -60.605 1.00 27.48 203 PHE A O 1
ATOM 1629 N N . THR A 1 204 ? 0.368 -11.095 -61.812 1.00 35.69 204 THR A N 1
ATOM 1630 C CA . THR A 1 204 ? 1.048 -11.144 -63.103 1.00 35.69 204 THR A CA 1
ATOM 1631 C C . THR A 1 204 ? 0.633 -9.860 -63.814 1.00 35.69 204 THR A C 1
ATOM 1633 O O . THR A 1 204 ? -0.533 -9.481 -63.747 1.00 35.69 204 THR A O 1
ATOM 1636 N N . THR A 1 205 ? 1.576 -9.188 -64.483 1.00 31.61 205 THR A N 1
ATOM 1637 C CA . THR A 1 205 ? 1.359 -8.006 -65.357 1.00 31.61 205 THR A CA 1
ATOM 1638 C C . THR A 1 205 ? 1.581 -6.597 -64.773 1.00 31.61 205 THR A C 1
ATOM 1640 O O . THR A 1 205 ? 0.824 -5.681 -65.074 1.00 31.61 205 THR A O 1
ATOM 1643 N N . THR A 1 206 ? 2.661 -6.330 -64.018 1.00 32.72 206 THR A N 1
ATOM 1644 C CA . THR A 1 206 ? 3.129 -4.919 -63.860 1.00 32.72 206 THR A CA 1
ATOM 1645 C C . THR A 1 206 ? 4.630 -4.737 -63.595 1.00 32.72 206 THR A C 1
ATOM 1647 O O . THR A 1 206 ? 5.042 -3.832 -62.880 1.00 32.72 206 THR A O 1
ATOM 1650 N N . LYS A 1 207 ? 5.491 -5.582 -64.180 1.00 32.66 207 LYS A N 1
ATOM 1651 C CA . LYS A 1 207 ? 6.946 -5.305 -64.255 1.00 32.66 207 LYS A CA 1
ATOM 1652 C C . LYS A 1 207 ? 7.566 -5.454 -65.650 1.00 32.66 207 LYS A C 1
ATOM 1654 O O . LYS A 1 207 ? 8.743 -5.170 -65.814 1.00 32.66 207 LYS A O 1
ATOM 1659 N N . ILE A 1 208 ? 6.772 -5.803 -66.667 1.00 36.22 208 ILE A N 1
ATOM 1660 C CA . ILE A 1 208 ? 7.243 -5.921 -68.060 1.00 36.22 208 ILE A CA 1
ATOM 1661 C C . ILE A 1 208 ? 7.075 -4.601 -68.847 1.00 36.22 208 ILE A C 1
ATOM 1663 O O . ILE A 1 208 ? 7.803 -4.367 -69.803 1.00 36.22 208 ILE A O 1
ATOM 1667 N N . GLN A 1 209 ? 6.220 -3.668 -68.405 1.00 36.19 209 GLN A N 1
ATOM 1668 C CA . GLN A 1 209 ? 5.993 -2.399 -69.122 1.00 36.19 209 GLN A CA 1
ATOM 1669 C C . GLN A 1 209 ? 6.897 -1.225 -68.700 1.00 36.19 209 GLN A C 1
ATOM 1671 O O . GLN A 1 209 ? 7.021 -0.270 -69.457 1.00 36.19 209 GLN A O 1
ATOM 1676 N N . GLN A 1 210 ? 7.595 -1.292 -67.559 1.00 36.38 210 GLN A N 1
ATOM 1677 C CA . GLN A 1 210 ? 8.492 -0.204 -67.121 1.00 36.38 210 GLN A CA 1
ATOM 1678 C C . GLN A 1 210 ? 9.962 -0.378 -67.541 1.00 36.38 210 GLN A C 1
ATOM 1680 O O . GLN A 1 210 ? 10.709 0.594 -67.524 1.00 36.38 210 GLN A O 1
ATOM 1685 N N . GLN A 1 211 ? 10.378 -1.563 -68.007 1.00 35.00 211 GLN A N 1
ATOM 1686 C CA . GLN A 1 211 ? 11.720 -1.762 -68.585 1.00 35.00 211 GLN A CA 1
ATOM 1687 C C . GLN A 1 211 ? 11.793 -1.496 -70.099 1.00 35.00 211 GLN A C 1
ATOM 1689 O O . GLN A 1 211 ? 12.887 -1.329 -70.628 1.00 35.00 211 GLN A O 1
ATOM 1694 N N . GLN A 1 212 ? 10.656 -1.369 -70.796 1.00 36.12 212 GLN A N 1
ATOM 1695 C CA . GLN A 1 212 ? 10.621 -1.071 -72.238 1.00 36.12 212 GLN A CA 1
ATOM 1696 C C . GLN A 1 212 ? 10.556 0.432 -72.580 1.00 36.12 212 GLN A C 1
ATOM 1698 O O . GLN A 1 212 ? 10.706 0.791 -73.746 1.00 36.12 212 GLN A O 1
ATOM 1703 N N . GLN A 1 213 ? 10.397 1.325 -71.594 1.00 39.81 213 GLN A N 1
ATOM 1704 C CA . GLN A 1 213 ? 10.385 2.783 -71.819 1.00 39.81 213 GLN A CA 1
ATOM 1705 C C . GLN A 1 213 ? 11.723 3.487 -71.537 1.00 39.81 213 GLN A C 1
ATOM 1707 O O . GLN A 1 213 ? 11.940 4.573 -72.063 1.00 39.81 213 GLN A O 1
ATOM 1712 N N . GLN A 1 214 ? 12.662 2.867 -70.811 1.00 36.91 214 GLN A N 1
ATOM 1713 C CA . GLN A 1 214 ? 14.000 3.445 -70.580 1.00 36.91 214 GLN A CA 1
ATOM 1714 C C . GLN A 1 214 ? 15.050 3.060 -71.640 1.00 36.91 214 GLN A C 1
ATOM 1716 O O . GLN A 1 214 ? 16.125 3.647 -71.668 1.00 36.91 214 GLN A O 1
ATOM 1721 N N . GLN A 1 215 ? 14.741 2.141 -72.563 1.00 37.09 215 GLN A N 1
ATOM 1722 C CA . GLN A 1 215 ? 15.635 1.775 -73.677 1.00 37.09 215 GLN A CA 1
ATOM 1723 C C . GLN A 1 215 ? 15.367 2.537 -74.990 1.00 37.09 215 GLN A C 1
ATOM 1725 O O . GLN A 1 215 ? 16.067 2.309 -75.971 1.00 37.09 215 GLN A O 1
ATOM 1730 N N . LYS A 1 216 ? 14.403 3.471 -75.030 1.00 37.22 216 LYS A N 1
ATOM 1731 C CA . LYS A 1 216 ? 14.052 4.245 -76.242 1.00 37.22 216 LYS A CA 1
ATOM 1732 C C . LYS A 1 216 ? 14.576 5.693 -76.287 1.00 37.22 216 LYS A C 1
ATOM 1734 O O . LYS A 1 216 ? 14.182 6.433 -77.178 1.00 37.22 216 LYS A O 1
ATOM 1739 N N . GLN A 1 217 ? 15.472 6.108 -75.385 1.00 37.66 217 GLN A N 1
ATOM 1740 C CA . GLN A 1 217 ? 16.003 7.489 -75.351 1.00 37.66 217 GLN A CA 1
ATOM 1741 C C . GLN A 1 217 ? 17.530 7.632 -75.516 1.00 37.66 217 GLN A C 1
ATOM 1743 O O . GLN A 1 217 ? 18.065 8.707 -75.281 1.00 37.66 217 GLN A O 1
ATOM 1748 N N . GLN A 1 218 ? 18.249 6.603 -75.978 1.00 35.53 218 GLN A N 1
ATOM 1749 C CA . GLN A 1 218 ? 19.693 6.714 -76.273 1.00 35.53 218 GLN A CA 1
ATOM 1750 C C . GLN A 1 218 ? 20.091 6.145 -77.644 1.00 35.53 218 GLN A C 1
ATOM 1752 O O . GLN A 1 218 ? 21.121 5.494 -77.784 1.00 35.53 218 GLN A O 1
ATOM 1757 N N . GLN A 1 219 ? 19.285 6.398 -78.677 1.00 33.16 219 GLN A N 1
ATOM 1758 C CA . GLN A 1 219 ? 19.690 6.170 -80.068 1.00 33.16 219 GLN A CA 1
ATOM 1759 C C . GLN A 1 219 ? 19.187 7.304 -80.968 1.00 33.16 219 GLN A C 1
ATOM 1761 O O . GLN A 1 219 ? 18.121 7.194 -81.557 1.00 33.16 219 GLN A O 1
ATOM 1766 N N . HIS A 1 220 ? 19.961 8.386 -81.055 1.00 33.34 220 HIS A N 1
ATOM 1767 C CA . HIS A 1 220 ? 20.064 9.263 -82.228 1.00 33.34 220 HIS A CA 1
ATOM 1768 C C . HIS A 1 220 ? 21.409 10.019 -82.155 1.00 33.34 220 HIS A C 1
ATOM 1770 O O . HIS A 1 220 ? 21.783 10.459 -81.072 1.00 33.34 220 HIS A O 1
ATOM 1776 N N . HIS A 1 221 ? 22.085 10.141 -83.308 1.00 32.06 221 HIS A N 1
ATOM 1777 C CA . HIS A 1 221 ? 23.463 10.618 -83.575 1.00 32.06 221 HIS A CA 1
ATOM 1778 C C . HIS A 1 221 ? 24.583 9.607 -83.247 1.00 32.06 221 HIS A C 1
ATOM 1780 O O . HIS A 1 221 ? 24.688 9.147 -82.120 1.00 32.06 221 HIS A O 1
ATOM 1786 N N . ASP A 1 222 ? 25.453 9.149 -84.155 1.00 30.64 222 ASP A N 1
ATOM 1787 C CA . ASP A 1 222 ? 25.772 9.524 -85.540 1.00 30.64 222 ASP A CA 1
ATOM 1788 C C . ASP A 1 222 ? 26.287 8.301 -86.331 1.00 30.64 222 ASP A C 1
ATOM 1790 O O . ASP A 1 222 ? 26.894 7.381 -85.778 1.00 30.64 222 ASP A O 1
ATOM 1794 N N . GLN A 1 223 ? 26.057 8.314 -87.647 1.00 30.17 223 GLN A N 1
ATOM 1795 C CA . GLN A 1 223 ? 26.694 7.438 -88.635 1.00 30.17 223 GLN A CA 1
ATOM 1796 C C . GLN A 1 223 ? 27.954 8.115 -89.194 1.00 30.17 223 GLN A C 1
ATOM 1798 O O . GLN A 1 223 ? 27.895 9.298 -89.513 1.00 30.17 223 GLN A O 1
ATOM 1803 N N . THR A 1 224 ? 29.043 7.362 -89.416 1.00 32.28 224 THR A N 1
ATOM 1804 C CA . THR A 1 224 ? 29.801 7.335 -90.697 1.00 32.28 224 THR A CA 1
ATOM 1805 C C . THR A 1 224 ? 30.954 6.300 -90.693 1.00 32.28 224 THR A C 1
ATOM 1807 O O . THR A 1 224 ? 31.934 6.436 -89.976 1.00 32.28 224 THR A O 1
ATOM 1810 N N . THR A 1 225 ? 30.777 5.275 -91.545 1.00 32.12 225 THR A N 1
ATOM 1811 C CA . THR A 1 225 ? 31.711 4.511 -92.428 1.00 32.12 225 THR A CA 1
ATOM 1812 C C . THR A 1 225 ? 32.994 3.748 -91.951 1.00 32.12 225 THR A C 1
ATOM 1814 O O . THR A 1 225 ? 33.770 4.283 -91.169 1.00 32.12 225 THR A O 1
ATOM 1817 N N . PRO A 1 226 ? 33.274 2.516 -92.485 1.00 40.44 226 PRO A N 1
ATOM 1818 C CA . PRO A 1 226 ? 34.416 1.609 -92.156 1.00 40.44 226 PRO A CA 1
ATOM 1819 C C . PRO A 1 226 ? 35.414 1.437 -93.358 1.00 40.44 226 PRO A C 1
ATOM 1821 O O . PRO A 1 226 ? 35.278 2.229 -94.290 1.00 40.44 226 PRO A O 1
ATOM 1824 N N . PRO A 1 227 ? 36.290 0.394 -93.531 1.00 51.41 227 PRO A N 1
ATOM 1825 C CA . PRO A 1 227 ? 37.032 -0.563 -92.654 1.00 51.41 227 PRO A CA 1
ATOM 1826 C C . PRO A 1 227 ? 38.566 -0.722 -92.987 1.00 51.41 227 PRO A C 1
ATOM 1828 O O . PRO A 1 227 ? 39.007 -0.274 -94.037 1.00 51.41 227 PRO A O 1
ATOM 1831 N N . GLN A 1 228 ? 39.367 -1.445 -92.164 1.00 28.22 228 GLN A N 1
ATOM 1832 C CA . GLN A 1 228 ? 40.233 -2.624 -92.520 1.00 28.22 228 GLN A CA 1
ATOM 1833 C C . GLN A 1 228 ? 41.358 -2.972 -91.478 1.00 28.22 228 GLN A C 1
ATOM 1835 O O . GLN A 1 228 ? 41.785 -2.086 -90.742 1.00 28.22 228 GLN A O 1
ATOM 1840 N N . PRO A 1 229 ? 41.820 -4.253 -91.370 1.00 40.50 229 PRO A N 1
ATOM 1841 C CA . PRO A 1 229 ? 42.749 -4.789 -90.335 1.00 40.50 229 PRO A CA 1
ATOM 1842 C C . PRO A 1 229 ? 44.155 -5.152 -90.919 1.00 40.50 229 PRO A C 1
ATOM 1844 O O . PRO A 1 229 ? 44.363 -4.864 -92.094 1.00 40.50 229 PRO A O 1
ATOM 1847 N N . PRO A 1 230 ? 45.081 -5.919 -90.273 1.00 50.50 230 PRO A N 1
ATOM 1848 C CA . PRO A 1 230 ? 45.443 -6.176 -88.857 1.00 50.50 230 PRO A CA 1
ATOM 1849 C C . PRO A 1 230 ? 46.968 -5.983 -88.550 1.00 50.50 230 PRO A C 1
ATOM 1851 O O . PRO A 1 230 ? 47.787 -6.023 -89.457 1.00 50.50 230 PRO A O 1
ATOM 1854 N N . SER A 1 231 ? 47.389 -5.955 -87.269 1.00 29.98 231 SER A N 1
ATOM 1855 C CA . SER A 1 231 ? 48.685 -6.542 -86.826 1.00 29.98 231 SER A CA 1
ATOM 1856 C C . SER A 1 231 ? 48.843 -6.584 -85.291 1.00 29.98 231 SER A C 1
ATOM 1858 O O . SER A 1 231 ? 48.815 -5.554 -84.623 1.00 29.98 231 SER A O 1
ATOM 1860 N N . ASN A 1 232 ? 49.048 -7.788 -84.741 1.00 37.31 232 ASN A N 1
ATOM 1861 C CA . ASN A 1 232 ? 49.533 -8.073 -83.372 1.00 37.31 232 ASN A CA 1
ATOM 1862 C C . ASN A 1 232 ? 50.974 -7.529 -83.181 1.00 37.31 232 ASN A C 1
ATOM 1864 O O . ASN A 1 232 ? 51.686 -7.518 -84.187 1.00 37.31 232 ASN A O 1
ATOM 1868 N N . PRO A 1 233 ? 51.486 -7.198 -81.959 1.00 44.88 233 PRO A N 1
ATOM 1869 C CA . PRO A 1 233 ? 51.570 -8.177 -80.856 1.00 44.88 233 PRO A CA 1
ATOM 1870 C C . PRO A 1 233 ? 51.614 -7.653 -79.384 1.00 44.88 233 PRO A C 1
ATOM 1872 O O . PRO A 1 233 ? 51.763 -6.471 -79.099 1.00 44.88 233 PRO A O 1
ATOM 1875 N N . LYS A 1 234 ? 51.632 -8.639 -78.462 1.00 36.84 234 LYS A N 1
ATOM 1876 C CA . LYS A 1 234 ? 52.000 -8.651 -77.019 1.00 36.84 234 LYS A CA 1
ATOM 1877 C C . LYS A 1 234 ? 50.868 -8.439 -75.994 1.00 36.84 234 LYS A C 1
ATOM 1879 O O . LYS A 1 234 ? 50.511 -7.328 -75.617 1.00 36.84 234 LYS A O 1
ATOM 1884 N N . LYS A 1 235 ? 50.380 -9.578 -75.472 1.00 41.62 235 LYS A N 1
ATOM 1885 C CA . LYS A 1 235 ? 49.457 -9.697 -74.330 1.00 41.62 235 LYS A CA 1
ATOM 1886 C C . LYS A 1 235 ? 50.017 -8.993 -73.090 1.00 41.62 235 LYS A C 1
ATOM 1888 O O . LYS A 1 235 ? 51.122 -9.297 -72.645 1.00 41.62 235 LYS A O 1
ATOM 1893 N N . THR A 1 236 ? 49.224 -8.102 -72.505 1.00 57.06 236 THR A N 1
ATOM 1894 C CA . THR A 1 236 ? 49.506 -7.439 -71.221 1.00 57.06 236 THR A CA 1
ATOM 1895 C C . THR A 1 236 ? 48.811 -8.181 -70.073 1.00 57.06 236 THR A C 1
ATOM 1897 O O . THR A 1 236 ? 47.927 -9.007 -70.297 1.00 57.06 236 THR A O 1
ATOM 1900 N N . ASN A 1 237 ? 49.173 -7.876 -68.819 1.00 47.78 237 ASN A N 1
ATOM 1901 C CA . ASN A 1 237 ? 48.586 -8.452 -67.591 1.00 47.78 237 ASN A CA 1
ATOM 1902 C C . ASN A 1 237 ? 47.037 -8.460 -67.547 1.00 47.78 237 ASN A C 1
ATOM 1904 O O . ASN A 1 237 ? 46.444 -9.247 -66.811 1.00 47.78 237 ASN A O 1
ATOM 1908 N N . LYS A 1 238 ? 46.372 -7.646 -68.377 1.00 46.78 238 LYS A N 1
ATOM 1909 C CA . LYS A 1 238 ? 44.914 -7.628 -68.577 1.00 46.78 238 LYS A CA 1
ATOM 1910 C C . LYS A 1 238 ? 44.350 -8.937 -69.154 1.00 46.78 238 LYS A C 1
ATOM 1912 O O . LYS A 1 238 ? 43.239 -9.322 -68.789 1.00 46.78 238 LYS A O 1
ATOM 1917 N N . ASP A 1 239 ? 45.104 -9.647 -69.994 1.00 46.38 239 ASP A N 1
ATOM 1918 C CA . ASP A 1 239 ? 44.641 -10.888 -70.635 1.00 46.38 239 ASP A CA 1
ATOM 1919 C C . ASP A 1 239 ? 44.694 -12.094 -69.686 1.00 46.38 239 ASP A C 1
ATOM 1921 O O . ASP A 1 239 ? 43.825 -12.962 -69.738 1.00 46.38 239 ASP A O 1
ATOM 1925 N N . ARG A 1 240 ? 45.644 -12.107 -68.739 1.00 49.66 240 ARG A N 1
ATOM 1926 C CA . ARG A 1 240 ? 45.697 -13.113 -67.661 1.00 49.66 240 ARG A CA 1
ATOM 1927 C C . ARG A 1 240 ? 44.532 -12.972 -66.677 1.00 49.66 240 ARG A C 1
ATOM 1929 O O . ARG A 1 240 ? 43.996 -13.977 -66.222 1.00 49.66 240 ARG A O 1
ATOM 1936 N N . ILE A 1 241 ? 44.099 -11.742 -66.391 1.00 52.75 241 ILE A N 1
ATOM 1937 C CA . ILE A 1 241 ? 42.958 -11.474 -65.498 1.00 52.75 241 ILE A CA 1
ATOM 1938 C C . ILE A 1 241 ? 41.626 -11.862 -66.169 1.00 52.75 241 ILE A C 1
ATOM 1940 O O . ILE A 1 241 ? 40.749 -12.422 -65.512 1.00 52.75 241 ILE A O 1
ATOM 1944 N N . LYS A 1 242 ? 41.485 -11.661 -67.489 1.00 47.88 242 LYS A N 1
ATOM 1945 C CA . LYS A 1 242 ? 40.296 -12.101 -68.247 1.00 47.88 242 LYS A CA 1
ATOM 1946 C C . LYS A 1 242 ? 40.149 -13.627 -68.329 1.00 47.88 242 LYS A C 1
ATOM 1948 O O . LYS A 1 242 ? 39.020 -14.110 -68.274 1.00 47.88 242 LYS A O 1
ATOM 1953 N N . ASP A 1 243 ? 41.247 -14.379 -68.408 1.00 48.53 243 ASP A N 1
ATOM 1954 C CA . ASP A 1 243 ? 41.203 -15.852 -68.408 1.00 48.53 243 ASP A CA 1
ATOM 1955 C C . ASP A 1 243 ? 40.885 -16.446 -67.025 1.00 48.53 243 ASP A C 1
ATOM 1957 O O . ASP A 1 243 ? 40.214 -17.476 -66.940 1.00 48.53 243 ASP A O 1
ATOM 1961 N N . ILE A 1 244 ? 41.289 -15.779 -65.937 1.00 51.88 244 ILE A N 1
ATOM 1962 C CA . ILE A 1 244 ? 40.902 -16.169 -64.570 1.00 51.88 244 ILE A CA 1
ATOM 1963 C C . ILE A 1 244 ? 39.410 -15.891 -64.341 1.00 51.88 244 ILE A C 1
ATOM 1965 O O . ILE A 1 244 ? 38.696 -16.775 -63.874 1.00 51.88 244 ILE A O 1
ATOM 1969 N N . LEU A 1 245 ? 38.910 -14.722 -64.760 1.00 43.38 245 LEU A N 1
ATOM 1970 C CA . LEU A 1 245 ? 37.491 -14.352 -64.637 1.00 43.38 245 LEU A CA 1
ATOM 1971 C C . LEU A 1 245 ? 36.556 -15.195 -65.524 1.00 43.38 245 LEU A C 1
ATOM 1973 O O . LEU A 1 245 ? 35.394 -15.389 -65.175 1.00 43.38 245 LEU A O 1
ATOM 1977 N N . ARG A 1 246 ? 37.045 -15.745 -66.646 1.00 45.69 246 ARG A N 1
ATOM 1978 C CA . ARG A 1 246 ? 36.283 -16.702 -67.471 1.00 45.69 246 ARG A CA 1
ATOM 1979 C C . ARG A 1 246 ? 36.181 -18.096 -66.849 1.00 45.69 246 ARG A C 1
ATOM 1981 O O . ARG A 1 246 ? 35.206 -18.789 -67.119 1.00 45.69 246 ARG A O 1
ATOM 1988 N N . LYS A 1 247 ? 37.147 -18.506 -66.020 1.00 46.84 247 LYS A N 1
ATOM 1989 C CA . LYS A 1 247 ? 37.150 -19.821 -65.350 1.00 46.84 247 LYS A CA 1
ATOM 1990 C C . LYS A 1 247 ? 36.384 -19.844 -64.021 1.00 46.84 247 LYS A C 1
ATOM 1992 O O . LYS A 1 247 ? 36.027 -20.923 -63.565 1.00 46.84 247 LYS A O 1
ATOM 1997 N N . THR A 1 248 ? 36.093 -18.687 -63.424 1.00 45.31 248 THR A N 1
ATOM 1998 C CA . THR A 1 248 ? 35.343 -18.553 -62.155 1.00 45.31 248 THR A CA 1
ATOM 1999 C C . THR A 1 248 ? 33.927 -17.998 -62.316 1.00 45.31 248 THR A C 1
ATOM 2001 O O . THR A 1 248 ? 33.256 -17.718 -61.322 1.00 45.31 248 THR A O 1
ATOM 2004 N N . ALA A 1 249 ? 33.425 -17.870 -63.546 1.00 42.41 249 ALA A N 1
ATOM 2005 C CA . ALA A 1 249 ? 32.041 -17.488 -63.786 1.00 42.41 249 ALA A CA 1
ATOM 2006 C C . ALA A 1 249 ? 31.100 -18.639 -63.388 1.00 42.41 249 ALA A C 1
ATOM 2008 O O . ALA A 1 249 ? 30.824 -19.543 -64.179 1.00 42.41 249 ALA A O 1
ATOM 2009 N N . ILE A 1 250 ? 30.592 -18.595 -62.152 1.00 51.44 250 ILE A N 1
ATOM 2010 C CA . ILE A 1 250 ? 29.431 -19.383 -61.731 1.00 51.44 250 ILE A CA 1
ATOM 2011 C C . ILE A 1 250 ? 28.293 -18.998 -62.677 1.00 51.44 250 ILE A C 1
ATOM 2013 O O . ILE A 1 250 ? 27.720 -17.914 -62.594 1.00 51.44 250 ILE A O 1
ATOM 2017 N N . THR A 1 251 ? 28.007 -19.870 -63.636 1.00 53.31 251 THR A N 1
ATOM 2018 C CA . THR A 1 251 ? 26.941 -19.662 -64.614 1.00 53.31 251 THR A CA 1
ATOM 2019 C C . THR A 1 251 ? 25.607 -19.586 -63.859 1.00 53.31 251 THR A C 1
ATOM 2021 O O . THR A 1 251 ? 25.442 -20.309 -62.868 1.00 53.31 251 THR A O 1
ATOM 2024 N N . PRO A 1 252 ? 24.616 -18.791 -64.307 1.00 48.69 252 PRO A N 1
ATOM 2025 C CA . PRO A 1 252 ? 23.317 -18.683 -63.634 1.00 48.69 252 PRO A CA 1
ATOM 2026 C C . PRO A 1 252 ? 22.659 -20.045 -63.366 1.00 48.69 252 PRO A C 1
ATOM 2028 O O . PRO A 1 252 ? 22.015 -20.229 -62.341 1.00 48.69 252 PRO A O 1
ATOM 2031 N N . GLN A 1 253 ? 22.900 -21.038 -64.229 1.00 51.28 253 GLN A N 1
ATOM 2032 C CA . GLN A 1 253 ? 22.436 -22.417 -64.052 1.00 51.28 253 GLN A CA 1
ATOM 2033 C C . GLN A 1 253 ? 23.099 -23.164 -62.879 1.00 51.28 253 GLN A C 1
ATOM 2035 O O . GLN A 1 253 ? 22.442 -23.978 -62.233 1.00 51.28 253 GLN A O 1
ATOM 2040 N N . ILE A 1 254 ? 24.375 -22.902 -62.575 1.00 61.56 254 ILE A N 1
ATOM 2041 C CA . ILE A 1 254 ? 25.081 -23.507 -61.431 1.00 61.56 254 ILE A CA 1
ATOM 2042 C C . ILE A 1 254 ? 24.631 -22.830 -60.134 1.00 61.56 254 ILE A C 1
ATOM 2044 O O . ILE A 1 254 ? 24.346 -23.521 -59.160 1.00 61.56 254 ILE A O 1
ATOM 2048 N N . PHE A 1 255 ? 24.476 -21.503 -60.139 1.00 48.88 255 PHE A N 1
ATOM 2049 C CA . PHE A 1 255 ? 23.926 -20.759 -59.002 1.00 48.88 255 PHE A CA 1
ATOM 2050 C C . PHE A 1 255 ? 22.484 -21.183 -58.688 1.00 48.88 255 PHE A C 1
ATOM 2052 O O . PHE A 1 255 ? 22.159 -21.441 -57.531 1.00 48.88 255 PHE A O 1
ATOM 2059 N N . LEU A 1 256 ? 21.649 -21.362 -59.719 1.00 53.50 256 LEU A N 1
ATOM 2060 C CA . LEU A 1 256 ? 20.289 -21.885 -59.577 1.00 53.50 256 LEU A CA 1
ATOM 2061 C C . LEU A 1 256 ? 20.280 -23.321 -59.046 1.00 53.50 256 LEU A C 1
ATOM 2063 O O . LEU A 1 256 ? 19.532 -23.590 -58.117 1.00 53.50 256 LEU A O 1
ATOM 2067 N N . LYS A 1 257 ? 21.147 -24.220 -59.536 1.00 62.28 257 LYS A N 1
ATOM 2068 C CA . LYS A 1 257 ? 21.256 -25.592 -59.001 1.00 62.28 257 LYS A CA 1
ATOM 2069 C C . LYS A 1 257 ? 21.744 -25.633 -57.553 1.00 62.28 257 LYS A C 1
ATOM 2071 O O . LYS A 1 257 ? 21.269 -26.467 -56.786 1.00 62.28 257 LYS A O 1
ATOM 2076 N N . VAL A 1 258 ? 22.672 -24.755 -57.164 1.00 60.94 258 VAL A N 1
ATOM 2077 C CA . VAL A 1 258 ? 23.130 -24.626 -55.771 1.00 60.94 258 VAL A CA 1
ATOM 2078 C C . VAL A 1 258 ? 21.997 -24.103 -54.894 1.00 60.94 258 VAL A C 1
ATOM 2080 O O . VAL A 1 258 ? 21.735 -24.717 -53.867 1.00 60.94 258 VAL A O 1
ATOM 2083 N N . LEU A 1 259 ? 21.269 -23.066 -55.323 1.00 51.03 259 LEU A N 1
ATOM 2084 C CA . LEU A 1 259 ? 20.071 -22.561 -54.642 1.00 51.03 259 LEU A CA 1
ATOM 2085 C C . LEU A 1 259 ? 18.969 -23.618 -54.531 1.00 51.03 259 LEU A C 1
ATOM 2087 O O . LEU A 1 259 ? 18.340 -23.717 -53.486 1.00 51.03 259 LEU A O 1
ATOM 2091 N N . GLU A 1 260 ? 18.758 -24.444 -55.555 1.00 63.94 260 GLU A N 1
ATOM 2092 C CA . GLU A 1 260 ? 17.765 -25.522 -55.540 1.00 63.94 260 GLU A CA 1
ATOM 2093 C C . GLU A 1 260 ? 18.154 -26.641 -54.564 1.00 63.94 260 GLU A C 1
ATOM 2095 O O . GLU A 1 260 ? 17.309 -27.158 -53.827 1.00 63.94 260 GLU A O 1
ATOM 2100 N N . LYS A 1 261 ? 19.449 -26.989 -54.505 1.00 60.50 261 LYS A N 1
ATOM 2101 C CA . LYS A 1 261 ? 20.000 -27.937 -53.524 1.00 60.50 261 LYS A CA 1
ATOM 2102 C C . LYS A 1 261 ? 19.940 -27.367 -52.105 1.00 60.50 261 LYS A C 1
ATOM 2104 O O . LYS A 1 261 ? 19.552 -28.091 -51.194 1.00 60.50 261 LYS A O 1
ATOM 2109 N N . PHE A 1 262 ? 20.246 -26.081 -51.925 1.00 59.41 262 PHE A N 1
ATOM 2110 C CA . PHE A 1 262 ? 20.143 -25.371 -50.645 1.00 59.41 262 PHE A CA 1
ATOM 2111 C C . PHE A 1 262 ? 18.682 -25.303 -50.175 1.00 59.41 262 PHE A C 1
ATOM 2113 O O . PHE A 1 262 ? 18.366 -25.697 -49.056 1.00 59.41 262 PHE A O 1
ATOM 2120 N N . ALA A 1 263 ? 17.761 -24.915 -51.059 1.00 54.31 263 ALA A N 1
ATOM 2121 C CA . ALA A 1 263 ? 16.330 -24.846 -50.780 1.00 54.31 263 ALA A CA 1
ATOM 2122 C C . ALA A 1 263 ? 15.729 -26.224 -50.465 1.00 54.31 263 ALA A C 1
ATOM 2124 O O . ALA A 1 263 ? 14.878 -26.323 -49.584 1.00 54.31 263 ALA A O 1
ATOM 2125 N N . LYS A 1 264 ? 16.184 -27.305 -51.121 1.00 60.31 264 LYS A N 1
ATOM 2126 C CA . LYS A 1 264 ? 15.793 -28.685 -50.773 1.00 60.31 264 LYS A CA 1
ATOM 2127 C C . LYS A 1 264 ? 16.378 -29.141 -49.435 1.00 60.31 264 LYS A C 1
ATOM 2129 O O . LYS A 1 264 ? 15.651 -29.755 -48.657 1.00 60.31 264 LYS A O 1
ATOM 2134 N N . SER A 1 265 ? 17.641 -28.824 -49.148 1.00 62.31 265 SER A N 1
ATOM 2135 C CA . SER A 1 265 ? 18.327 -29.261 -47.923 1.00 62.31 265 SER A CA 1
ATOM 2136 C C . SER A 1 265 ? 17.808 -28.557 -46.665 1.00 62.31 265 SER A C 1
ATOM 2138 O O . SER A 1 265 ? 17.770 -29.163 -45.600 1.00 62.31 265 SER A O 1
ATOM 2140 N N . TYR A 1 266 ? 17.331 -27.314 -46.796 1.00 61.25 266 TYR A N 1
ATOM 2141 C CA . TYR A 1 266 ? 16.761 -26.533 -45.695 1.00 61.25 266 TYR A CA 1
ATOM 2142 C C . TYR A 1 266 ? 15.233 -26.440 -45.735 1.00 61.25 266 TYR A C 1
ATOM 2144 O O . TYR A 1 266 ? 14.657 -25.768 -44.890 1.00 61.25 266 TYR A O 1
ATOM 2152 N N . LYS A 1 267 ? 14.537 -27.130 -46.652 1.00 65.06 267 LYS A N 1
ATOM 2153 C CA . LYS A 1 267 ? 13.065 -27.061 -46.762 1.00 65.06 267 LYS A CA 1
ATOM 2154 C C . LYS A 1 267 ? 12.369 -27.441 -45.453 1.00 65.06 267 LYS A C 1
ATOM 2156 O O . LYS A 1 267 ? 11.408 -26.790 -45.064 1.00 65.06 267 LYS A O 1
ATOM 2161 N N . LYS A 1 268 ? 12.892 -28.456 -44.752 1.00 63.41 268 LYS A N 1
ATOM 2162 C CA . LYS A 1 268 ? 12.409 -28.870 -43.424 1.00 63.41 268 LYS A CA 1
ATOM 2163 C C . LYS A 1 268 ? 12.729 -27.830 -42.348 1.00 63.41 268 LYS A C 1
ATOM 2165 O O . LYS A 1 268 ? 11.870 -27.543 -41.529 1.00 63.41 268 LYS A O 1
ATOM 2170 N N . THR A 1 269 ? 13.915 -27.224 -42.383 1.00 67.38 269 THR A N 1
ATOM 2171 C CA . THR A 1 269 ? 14.339 -26.183 -41.432 1.00 67.38 269 THR A CA 1
ATOM 2172 C C . THR A 1 269 ? 13.561 -24.882 -41.620 1.00 67.38 269 THR A C 1
ATOM 2174 O O . THR A 1 269 ? 13.110 -24.294 -40.649 1.00 67.38 269 THR A O 1
ATOM 2177 N N . ILE A 1 270 ? 13.338 -24.453 -42.862 1.00 68.88 270 ILE A N 1
ATOM 2178 C CA . ILE A 1 270 ? 12.537 -23.274 -43.204 1.00 68.88 270 ILE A CA 1
ATOM 2179 C C . ILE A 1 270 ? 11.065 -23.531 -42.879 1.00 68.88 270 ILE A C 1
ATOM 2181 O O . ILE A 1 270 ? 10.430 -22.664 -42.296 1.00 68.88 270 ILE A O 1
ATOM 2185 N N . ALA A 1 271 ? 10.525 -24.718 -43.181 1.00 65.06 271 ALA A N 1
ATOM 2186 C CA . ALA A 1 271 ? 9.166 -25.086 -42.777 1.00 65.06 271 ALA A CA 1
ATOM 2187 C C . ALA A 1 271 ? 9.012 -25.135 -41.250 1.00 65.06 271 ALA A C 1
ATOM 2189 O O . ALA A 1 271 ? 7.996 -24.687 -40.732 1.00 65.06 271 ALA A O 1
ATOM 2190 N N . PHE A 1 272 ? 10.030 -25.610 -40.528 1.00 68.06 272 PHE A N 1
ATOM 2191 C CA . PHE A 1 272 ? 10.065 -25.578 -39.069 1.00 68.06 272 PHE A CA 1
ATOM 2192 C C . PHE A 1 272 ? 10.106 -24.139 -38.538 1.00 68.06 272 PHE A C 1
ATOM 2194 O O . PHE A 1 272 ? 9.286 -23.787 -37.703 1.00 68.06 272 PHE A O 1
ATOM 2201 N N . ILE A 1 273 ? 10.978 -23.275 -39.069 1.00 67.50 273 ILE A N 1
ATOM 2202 C CA . ILE A 1 273 ? 11.068 -21.858 -38.675 1.00 67.50 273 ILE A CA 1
ATOM 2203 C C . ILE A 1 273 ? 9.772 -21.109 -39.003 1.00 67.50 273 ILE A C 1
ATOM 2205 O O . ILE A 1 273 ? 9.271 -20.371 -38.165 1.00 67.50 273 ILE A O 1
ATOM 2209 N N . LEU A 1 274 ? 9.191 -21.312 -40.188 1.00 65.38 274 LEU A N 1
ATOM 2210 C CA . LEU A 1 274 ? 7.905 -20.720 -40.567 1.00 65.38 274 LEU A CA 1
ATOM 2211 C C . LEU A 1 274 ? 6.758 -21.269 -39.717 1.00 65.38 274 LEU A C 1
ATOM 2213 O O . LEU A 1 274 ? 5.860 -20.508 -39.378 1.00 65.38 274 LEU A O 1
ATOM 2217 N N . GLY A 1 275 ? 6.808 -22.548 -39.340 1.00 68.31 275 GLY A N 1
ATOM 2218 C CA . GLY A 1 275 ? 5.885 -23.162 -38.391 1.00 68.31 275 GLY A CA 1
ATOM 2219 C C . GLY A 1 275 ? 5.995 -22.532 -37.005 1.00 68.31 275 GLY A C 1
ATOM 2220 O O . GLY A 1 275 ? 4.978 -22.153 -36.439 1.00 68.31 275 GLY A O 1
ATOM 2221 N N . VAL A 1 276 ? 7.215 -22.317 -36.505 1.00 68.00 276 VAL A N 1
ATOM 2222 C CA . VAL A 1 276 ? 7.479 -21.609 -35.243 1.00 68.00 276 VAL A CA 1
ATOM 2223 C C . VAL A 1 276 ? 7.015 -20.154 -35.330 1.00 68.00 276 VAL A C 1
ATOM 2225 O O . VAL A 1 276 ? 6.327 -19.691 -34.433 1.00 68.00 276 VAL A O 1
ATOM 2228 N N . ILE A 1 277 ? 7.304 -19.431 -36.414 1.00 66.69 277 ILE A N 1
ATOM 2229 C CA . ILE A 1 277 ? 6.862 -18.040 -36.601 1.00 66.69 277 ILE A CA 1
ATOM 2230 C C . ILE A 1 277 ? 5.334 -17.957 -36.701 1.00 66.69 277 ILE A C 1
ATOM 2232 O O . ILE A 1 277 ? 4.729 -17.099 -36.068 1.00 66.69 277 ILE A O 1
ATOM 2236 N N . ALA A 1 278 ? 4.689 -18.841 -37.465 1.00 64.38 278 ALA A N 1
ATOM 2237 C CA . ALA A 1 278 ? 3.231 -18.899 -37.565 1.00 64.38 278 ALA A CA 1
ATOM 2238 C C . ALA A 1 278 ? 2.588 -19.257 -36.218 1.00 64.38 278 ALA A C 1
ATOM 2240 O O . ALA A 1 278 ? 1.580 -18.662 -35.852 1.00 64.38 278 ALA A O 1
ATOM 2241 N N . PHE A 1 279 ? 3.208 -20.159 -35.457 1.00 65.12 279 PHE A N 1
ATOM 2242 C CA . PHE A 1 279 ? 2.796 -20.526 -34.107 1.00 65.12 279 PHE A CA 1
ATOM 2243 C C . PHE A 1 279 ? 2.961 -19.372 -33.105 1.00 65.12 279 PHE A C 1
ATOM 2245 O O . PHE A 1 279 ? 2.061 -19.123 -32.304 1.00 65.12 279 PHE A O 1
ATOM 2252 N N . LEU A 1 280 ? 4.066 -18.623 -33.175 1.00 60.72 280 LEU A N 1
ATOM 2253 C CA . LEU A 1 280 ? 4.298 -17.424 -32.364 1.00 60.72 280 LEU A CA 1
ATOM 2254 C C . LEU A 1 280 ? 3.281 -16.321 -32.689 1.00 60.72 280 LEU A C 1
ATOM 2256 O O . LEU A 1 280 ? 2.763 -15.688 -31.775 1.00 60.72 280 LEU A O 1
ATOM 2260 N N . ILE A 1 281 ? 2.955 -16.130 -33.972 1.00 64.00 281 ILE A N 1
ATOM 2261 C CA . ILE A 1 281 ? 1.925 -15.178 -34.419 1.00 64.00 281 ILE A CA 1
ATOM 2262 C C . ILE A 1 281 ? 0.541 -15.606 -33.918 1.00 64.00 281 ILE A C 1
ATOM 2264 O O . ILE A 1 281 ? -0.165 -14.795 -33.331 1.00 64.00 281 ILE A O 1
ATOM 2268 N N . TYR A 1 282 ? 0.182 -16.885 -34.068 1.00 64.00 282 TYR A N 1
ATOM 2269 C CA . TYR A 1 282 ? -1.083 -17.428 -33.563 1.00 64.00 282 TYR A CA 1
ATOM 2270 C C . TYR A 1 282 ? -1.215 -17.273 -32.039 1.00 64.00 282 TYR A C 1
ATOM 2272 O O . TYR A 1 282 ? -2.264 -16.871 -31.539 1.00 64.00 282 TYR A O 1
ATOM 2280 N N . SER A 1 283 ? -0.132 -17.528 -31.299 1.00 55.50 283 SER A N 1
ATOM 2281 C CA . SER A 1 283 ? -0.095 -17.375 -29.838 1.00 55.50 283 SER A CA 1
ATOM 2282 C C . SER A 1 283 ? -0.187 -15.909 -29.393 1.00 55.50 283 SER A C 1
ATOM 2284 O O . SER A 1 283 ? -0.750 -15.630 -28.340 1.00 55.50 283 SER A O 1
ATOM 2286 N N . TYR A 1 284 ? 0.342 -14.970 -30.187 1.00 57.19 284 TYR A N 1
ATOM 2287 C CA . TYR A 1 284 ? 0.231 -13.529 -29.932 1.00 57.19 284 TYR A CA 1
ATOM 2288 C C . TYR A 1 284 ? -1.184 -12.996 -30.204 1.00 57.19 284 TYR A C 1
ATOM 2290 O O . TYR A 1 284 ? -1.689 -12.177 -29.443 1.00 57.19 284 TYR A O 1
ATOM 2298 N N . GLU A 1 285 ? -1.841 -13.483 -31.260 1.00 53.56 285 GLU A N 1
ATOM 2299 C CA . GLU A 1 285 ? -3.209 -13.085 -31.628 1.00 53.56 285 GLU A CA 1
ATOM 2300 C C . GLU A 1 285 ? -4.293 -13.721 -30.752 1.00 53.56 285 GLU A C 1
ATOM 2302 O O . GLU A 1 285 ? -5.416 -13.225 -30.711 1.00 53.56 285 GLU A O 1
ATOM 2307 N N . THR A 1 286 ? -3.966 -14.782 -30.008 1.00 52.91 286 THR A N 1
ATOM 2308 C CA . THR A 1 286 ? -4.895 -15.447 -29.082 1.00 52.91 286 THR A CA 1
ATOM 2309 C C . THR A 1 286 ? -4.338 -15.514 -27.652 1.00 52.91 286 THR A C 1
ATOM 2311 O O . THR A 1 286 ? -4.056 -16.608 -27.151 1.00 52.91 286 THR A O 1
ATOM 2314 N N . PRO A 1 287 ? -4.201 -14.373 -26.941 1.00 54.69 287 PRO A N 1
ATOM 2315 C CA . PRO A 1 287 ? -3.640 -14.343 -25.585 1.00 54.69 287 PRO A CA 1
ATOM 2316 C C . PRO A 1 287 ? -4.432 -15.196 -24.584 1.00 54.69 287 PRO A C 1
ATOM 2318 O O . PRO A 1 287 ? -3.855 -15.758 -23.658 1.00 54.69 287 PRO A O 1
ATOM 2321 N N . ASP A 1 288 ? -5.748 -15.316 -24.791 1.00 53.78 288 ASP A N 1
ATOM 2322 C CA . ASP A 1 288 ? -6.653 -16.112 -23.955 1.00 53.78 288 ASP A CA 1
ATOM 2323 C C . ASP A 1 288 ? -6.599 -17.624 -24.235 1.00 53.78 288 ASP A C 1
ATOM 2325 O O . ASP A 1 288 ? -7.226 -18.406 -23.517 1.00 53.78 288 ASP A O 1
ATOM 2329 N N . SER A 1 289 ? -5.858 -18.065 -25.258 1.00 63.94 289 SER A N 1
ATOM 2330 C CA . SER A 1 289 ? -5.621 -19.489 -25.493 1.00 63.94 289 SER A CA 1
ATOM 2331 C C . SER A 1 289 ? -4.600 -20.047 -24.492 1.00 63.94 289 SER A C 1
ATOM 2333 O O . SER A 1 289 ? -3.705 -19.339 -24.025 1.00 63.94 289 SER A O 1
ATOM 2335 N N . TYR A 1 290 ? -4.681 -21.349 -24.198 1.00 64.25 290 TYR A N 1
ATOM 2336 C CA . TYR A 1 290 ? -3.700 -22.047 -23.351 1.00 64.25 290 TYR A CA 1
ATOM 2337 C C . TYR A 1 290 ? -2.249 -21.793 -23.808 1.00 64.25 290 TYR A C 1
ATOM 2339 O O . TYR A 1 290 ? -1.354 -21.556 -22.997 1.00 64.25 290 TYR A O 1
ATOM 2347 N N . PHE A 1 291 ? -2.027 -21.769 -25.125 1.00 64.69 291 PHE A N 1
ATOM 2348 C CA . PHE A 1 291 ? -0.717 -21.528 -25.725 1.00 64.69 291 PHE A CA 1
ATOM 2349 C C . PHE A 1 291 ? -0.267 -20.065 -25.635 1.00 64.69 291 PHE A C 1
ATOM 2351 O O . PHE A 1 291 ? 0.905 -19.819 -25.347 1.00 64.69 291 PHE A O 1
ATOM 2358 N N . GLY A 1 292 ? -1.177 -19.101 -25.810 1.00 67.56 292 GLY A N 1
ATOM 2359 C CA . GLY A 1 292 ? -0.897 -17.678 -25.595 1.00 67.56 292 GLY A CA 1
ATOM 2360 C C . GLY A 1 292 ? -0.436 -17.398 -24.163 1.00 67.56 292 GLY A C 1
ATOM 2361 O O . GLY A 1 292 ? 0.597 -16.757 -23.953 1.00 67.56 292 GLY A O 1
ATOM 2362 N N . SER A 1 293 ? -1.120 -17.990 -23.178 1.00 66.62 293 SER A N 1
ATOM 2363 C CA . SER A 1 293 ? -0.721 -17.921 -21.767 1.00 66.62 293 SER A CA 1
ATOM 2364 C C . SER A 1 293 ? 0.670 -18.525 -21.528 1.00 66.62 293 SER A C 1
ATOM 2366 O O . SER A 1 293 ? 1.502 -17.915 -20.856 1.00 66.62 293 SER A O 1
ATOM 2368 N N . MET A 1 294 ? 0.966 -19.690 -22.115 1.00 70.44 294 MET A N 1
ATOM 2369 C CA . MET A 1 294 ? 2.279 -20.337 -21.990 1.00 70.44 294 MET A CA 1
ATOM 2370 C C . MET A 1 294 ? 3.410 -19.487 -22.594 1.00 70.44 294 MET A C 1
ATOM 2372 O O . MET A 1 294 ? 4.471 -19.336 -21.986 1.00 70.44 294 MET A O 1
ATOM 2376 N N . MET A 1 295 ? 3.189 -18.886 -23.766 1.00 73.31 295 MET A N 1
ATOM 2377 C CA . MET A 1 295 ? 4.170 -18.002 -24.402 1.00 73.31 295 MET A CA 1
ATOM 2378 C C . MET A 1 295 ? 4.417 -16.729 -23.589 1.00 73.31 295 MET A C 1
ATOM 2380 O O . MET A 1 295 ? 5.564 -16.294 -23.474 1.00 73.31 295 MET A O 1
ATOM 2384 N N . ASN A 1 296 ? 3.374 -16.157 -22.984 1.00 77.12 296 ASN A N 1
ATOM 2385 C CA . ASN A 1 296 ? 3.511 -14.997 -22.107 1.00 77.12 296 ASN A CA 1
ATOM 2386 C C . ASN A 1 296 ? 4.397 -15.314 -20.890 1.00 77.12 296 ASN A C 1
ATOM 2388 O O . ASN A 1 296 ? 5.325 -14.561 -20.591 1.00 77.12 296 ASN A O 1
ATOM 2392 N N . VAL A 1 297 ? 4.181 -16.467 -20.246 1.00 81.12 297 VAL A N 1
ATOM 2393 C CA . VAL A 1 297 ? 5.027 -16.944 -19.138 1.00 81.12 297 VAL A CA 1
ATOM 2394 C C . VAL A 1 297 ? 6.491 -17.079 -19.575 1.00 81.12 297 VAL A C 1
ATOM 2396 O O . VAL A 1 297 ? 7.383 -16.591 -18.884 1.00 81.12 297 VAL A O 1
ATOM 2399 N N . MET A 1 298 ? 6.757 -17.650 -20.754 1.00 81.69 298 MET A N 1
ATOM 2400 C CA . MET A 1 298 ? 8.126 -17.791 -21.276 1.00 81.69 298 MET A CA 1
ATOM 2401 C C . MET A 1 298 ? 8.811 -16.443 -21.545 1.00 81.69 298 MET A C 1
ATOM 2403 O O . MET A 1 298 ? 9.991 -16.266 -21.237 1.00 81.69 298 MET A O 1
ATOM 2407 N N . VAL A 1 299 ? 8.083 -15.467 -22.096 1.00 85.31 299 VAL A N 1
ATOM 2408 C CA . VAL A 1 299 ? 8.615 -14.115 -22.336 1.00 85.31 299 VAL A CA 1
ATOM 2409 C C . VAL A 1 299 ? 8.930 -13.409 -21.013 1.00 85.31 299 VAL A C 1
ATOM 2411 O O . VAL A 1 299 ? 9.997 -12.800 -20.882 1.00 85.31 299 VAL A O 1
ATOM 2414 N N . ARG A 1 300 ? 8.043 -13.517 -20.014 1.00 88.12 300 ARG A N 1
ATOM 2415 C CA . ARG A 1 300 ? 8.251 -12.969 -18.659 1.00 88.12 300 ARG A CA 1
ATOM 2416 C C . ARG A 1 300 ? 9.470 -13.596 -17.981 1.00 88.12 300 ARG A C 1
ATOM 2418 O O . ARG A 1 300 ? 10.296 -12.865 -17.424 1.00 88.12 300 ARG A O 1
ATOM 2425 N N . PHE A 1 301 ? 9.612 -14.919 -18.097 1.00 87.88 301 PHE A N 1
ATOM 2426 C CA . PHE A 1 301 ? 10.768 -15.680 -17.621 1.00 87.88 301 PHE A CA 1
ATOM 2427 C C . PHE A 1 301 ? 12.063 -15.150 -18.244 1.00 87.88 301 PHE A C 1
ATOM 2429 O O . PHE A 1 301 ? 12.970 -14.743 -17.520 1.00 87.88 301 PHE A O 1
ATOM 2436 N N . TYR A 1 302 ? 12.129 -15.058 -19.578 1.00 88.50 302 TYR A N 1
ATOM 2437 C CA . TYR A 1 302 ? 13.318 -14.562 -20.278 1.00 88.50 302 TYR A CA 1
ATOM 2438 C C . TYR A 1 302 ? 13.711 -13.148 -19.833 1.00 88.50 302 TYR A C 1
ATOM 2440 O O . TYR A 1 302 ? 14.874 -12.908 -19.514 1.00 88.50 302 TYR A O 1
ATOM 2448 N N . ARG A 1 303 ? 12.749 -12.217 -19.756 1.00 90.62 303 ARG A N 1
ATOM 2449 C CA . ARG A 1 303 ? 13.004 -10.838 -19.299 1.00 90.62 303 ARG A CA 1
ATOM 2450 C C . ARG A 1 303 ? 13.570 -10.801 -17.882 1.00 90.62 303 ARG A C 1
ATOM 2452 O O . ARG A 1 303 ? 14.506 -10.051 -17.618 1.00 90.62 303 ARG A O 1
ATOM 2459 N N . THR A 1 304 ? 13.036 -11.640 -16.996 1.00 90.94 304 THR A N 1
ATOM 2460 C CA . THR A 1 304 ? 13.486 -11.733 -15.599 1.00 90.94 304 THR A CA 1
ATOM 2461 C C . THR A 1 304 ? 14.908 -12.260 -15.515 1.00 90.94 304 THR A C 1
ATOM 2463 O O . THR A 1 304 ? 15.751 -11.658 -14.856 1.00 90.94 304 THR A O 1
ATOM 2466 N N . MET A 1 305 ? 15.198 -13.335 -16.243 1.00 89.81 305 MET A N 1
ATOM 2467 C CA . MET A 1 305 ? 16.529 -13.933 -16.306 1.00 89.81 305 MET A CA 1
ATOM 2468 C C . MET A 1 305 ? 17.562 -12.984 -16.913 1.00 89.81 305 MET A C 1
ATOM 2470 O O . MET A 1 305 ? 18.675 -12.869 -16.404 1.00 89.81 305 MET A O 1
ATOM 2474 N N . TYR A 1 306 ? 17.184 -12.261 -17.967 1.00 90.31 306 TYR A N 1
ATOM 2475 C CA . TYR A 1 306 ? 18.029 -11.253 -18.598 1.00 90.31 306 TYR A CA 1
ATOM 2476 C C . TYR A 1 306 ? 18.335 -10.084 -17.651 1.00 90.31 306 TYR A C 1
ATOM 2478 O O . TYR A 1 306 ? 19.495 -9.699 -17.500 1.00 90.31 306 TYR A O 1
ATOM 2486 N N . CYS A 1 307 ? 17.315 -9.554 -16.967 1.00 90.75 307 CYS A N 1
ATOM 2487 C CA . CYS A 1 307 ? 17.480 -8.512 -15.954 1.00 90.75 307 CYS A CA 1
ATOM 2488 C C . CYS A 1 307 ? 18.409 -8.978 -14.826 1.00 90.75 307 CYS A C 1
ATOM 2490 O O . CYS A 1 307 ? 19.372 -8.291 -14.487 1.00 90.75 307 CYS A O 1
ATOM 2492 N N . ALA A 1 308 ? 18.159 -10.173 -14.286 1.00 87.94 308 ALA A N 1
ATOM 2493 C CA . ALA A 1 308 ? 18.975 -10.759 -13.235 1.00 87.94 308 ALA A CA 1
ATOM 2494 C C . ALA A 1 308 ? 20.435 -10.914 -13.667 1.00 87.94 308 ALA A C 1
ATOM 2496 O O . ALA A 1 308 ? 21.324 -10.467 -12.953 1.00 87.94 308 ALA A O 1
ATOM 2497 N N . ALA A 1 309 ? 20.694 -11.465 -14.856 1.00 88.25 309 ALA A N 1
ATOM 2498 C CA . ALA A 1 309 ? 22.049 -11.629 -15.379 1.00 88.25 309 ALA A CA 1
ATOM 2499 C C . ALA A 1 309 ? 22.823 -10.304 -15.438 1.00 88.25 309 ALA A C 1
ATOM 2501 O O . ALA A 1 309 ? 23.984 -10.262 -15.036 1.00 88.25 309 ALA A O 1
ATOM 2502 N N . ARG A 1 310 ? 22.179 -9.212 -15.867 1.00 91.12 310 ARG A N 1
ATOM 2503 C CA . ARG A 1 310 ? 22.799 -7.876 -15.889 1.00 91.12 310 ARG A CA 1
ATOM 2504 C C . ARG A 1 310 ? 23.147 -7.375 -14.489 1.00 91.12 310 ARG A C 1
ATOM 2506 O O . ARG A 1 310 ? 24.270 -6.931 -14.272 1.00 91.12 310 ARG A O 1
ATOM 2513 N N . ILE A 1 311 ? 22.220 -7.506 -13.540 1.00 89.12 311 ILE A N 1
ATOM 2514 C CA . ILE A 1 311 ? 22.455 -7.127 -12.139 1.00 89.12 311 ILE A CA 1
ATOM 2515 C C . ILE A 1 311 ? 23.611 -7.954 -11.560 1.00 89.12 311 ILE A C 1
ATOM 2517 O O . ILE A 1 311 ? 24.533 -7.397 -10.969 1.00 89.12 311 ILE A O 1
ATOM 2521 N N . MET A 1 312 ? 23.623 -9.271 -11.789 1.00 84.88 312 MET A N 1
ATOM 2522 C CA . MET A 1 312 ? 24.705 -10.143 -11.325 1.00 84.88 312 MET A CA 1
ATOM 2523 C C . MET A 1 312 ? 26.064 -9.726 -11.900 1.00 84.88 312 MET A C 1
ATOM 2525 O O . MET A 1 312 ? 27.046 -9.694 -11.165 1.00 84.88 312 MET A O 1
ATOM 2529 N N . VAL A 1 313 ? 26.137 -9.367 -13.186 1.00 87.81 313 VAL A N 1
ATOM 2530 C CA . VAL A 1 313 ? 27.376 -8.864 -13.801 1.00 87.81 313 VAL A CA 1
ATOM 2531 C C . VAL A 1 313 ? 27.829 -7.562 -13.135 1.00 87.81 313 VAL A C 1
ATOM 2533 O O . VAL A 1 313 ? 28.995 -7.466 -12.757 1.00 87.81 313 VAL A O 1
ATOM 2536 N N . ASN A 1 314 ? 26.924 -6.606 -12.908 1.00 87.31 314 ASN A N 1
ATOM 2537 C CA . ASN A 1 314 ? 27.242 -5.340 -12.238 1.00 87.31 314 ASN A CA 1
ATOM 2538 C C . ASN A 1 314 ? 27.806 -5.560 -10.822 1.00 87.31 314 ASN A C 1
ATOM 2540 O O . ASN A 1 314 ? 28.849 -5.005 -10.469 1.00 87.31 314 ASN A O 1
ATOM 2544 N N . TYR A 1 315 ? 27.176 -6.430 -10.028 1.00 84.31 315 TYR A N 1
ATOM 2545 C CA . TYR A 1 315 ? 27.664 -6.769 -8.688 1.00 84.31 315 TYR A CA 1
ATOM 2546 C C . TYR A 1 315 ? 28.959 -7.587 -8.712 1.00 84.31 315 TYR A C 1
ATOM 2548 O O . TYR A 1 315 ? 29.817 -7.404 -7.848 1.00 84.31 315 TYR A O 1
ATOM 2556 N N . LYS A 1 316 ? 29.156 -8.453 -9.713 1.00 83.00 316 LYS A N 1
ATOM 2557 C CA . LYS A 1 316 ? 30.419 -9.182 -9.873 1.00 83.00 316 LYS A CA 1
ATOM 2558 C C . LYS A 1 316 ? 31.564 -8.230 -10.212 1.00 83.00 316 LYS A C 1
ATOM 2560 O O . LYS A 1 316 ? 32.637 -8.368 -9.637 1.00 83.00 316 LYS A O 1
ATOM 2565 N N . ILE A 1 317 ? 31.332 -7.233 -11.066 1.00 85.56 317 ILE A N 1
ATOM 2566 C CA . ILE A 1 317 ? 32.307 -6.170 -11.353 1.00 85.56 317 ILE A CA 1
ATOM 2567 C C . ILE A 1 317 ? 32.629 -5.381 -10.075 1.00 85.56 317 ILE A C 1
ATOM 2569 O O . ILE A 1 317 ? 33.802 -5.160 -9.773 1.00 85.56 317 ILE A O 1
ATOM 2573 N N . LEU A 1 318 ? 31.608 -5.022 -9.288 1.00 83.44 318 LEU A N 1
ATOM 2574 C CA . LEU A 1 318 ? 31.790 -4.331 -8.008 1.00 83.44 318 LEU A CA 1
ATOM 2575 C C . LEU A 1 318 ? 32.635 -5.150 -7.018 1.00 83.44 318 LEU A C 1
ATOM 2577 O O . LEU A 1 318 ? 33.481 -4.572 -6.343 1.00 83.44 318 LEU A O 1
ATOM 2581 N N . SER A 1 319 ? 32.474 -6.480 -6.984 1.00 79.81 319 SER A N 1
ATOM 2582 C CA . SER A 1 319 ? 33.215 -7.368 -6.068 1.00 79.81 319 SER A CA 1
ATOM 2583 C C . SER A 1 319 ? 34.739 -7.376 -6.265 1.00 79.81 319 SER A C 1
ATOM 2585 O O . SER A 1 319 ? 35.463 -7.792 -5.367 1.00 79.81 319 SER A O 1
ATOM 2587 N N . TYR A 1 320 ? 35.247 -6.892 -7.406 1.00 82.81 320 TYR A N 1
ATOM 2588 C CA . TYR A 1 320 ? 36.690 -6.712 -7.629 1.00 82.81 320 TYR A CA 1
ATOM 2589 C C . TYR A 1 320 ? 37.244 -5.411 -7.026 1.00 82.81 320 TYR A C 1
ATOM 2591 O O . TYR A 1 320 ? 38.456 -5.200 -7.039 1.00 82.81 320 TYR A O 1
ATOM 2599 N N . THR A 1 321 ? 36.383 -4.522 -6.522 1.00 79.75 321 THR A N 1
ATOM 2600 C CA . THR A 1 321 ? 36.792 -3.271 -5.871 1.00 79.75 321 THR A CA 1
ATOM 2601 C C . THR A 1 321 ? 36.905 -3.500 -4.355 1.00 79.75 321 THR A C 1
ATOM 2603 O O . THR A 1 321 ? 35.951 -4.005 -3.766 1.00 79.75 321 THR A O 1
ATOM 2606 N N . PRO A 1 322 ? 38.021 -3.134 -3.693 1.00 78.31 322 PRO A N 1
ATOM 2607 C CA . PRO A 1 322 ? 38.189 -3.341 -2.251 1.00 78.31 322 PRO A CA 1
ATOM 2608 C C . PRO A 1 322 ? 37.149 -2.579 -1.414 1.00 78.31 322 PRO A C 1
ATOM 2610 O O . PRO A 1 322 ? 37.040 -1.358 -1.547 1.00 78.31 322 PRO A O 1
ATOM 2613 N N . GLU A 1 323 ? 36.443 -3.277 -0.516 1.00 68.31 323 GLU A N 1
ATOM 2614 C CA . GLU A 1 323 ? 35.305 -2.741 0.262 1.00 68.31 323 GLU A CA 1
ATOM 2615 C C . GLU A 1 323 ? 35.645 -1.539 1.164 1.00 68.31 323 GLU A C 1
ATOM 2617 O O . GLU A 1 323 ? 34.768 -0.740 1.492 1.00 68.31 323 GLU A O 1
ATOM 2622 N N . ASP A 1 324 ? 36.913 -1.384 1.553 1.00 63.47 324 ASP A N 1
ATOM 2623 C CA . ASP A 1 324 ? 37.376 -0.309 2.443 1.00 63.47 324 ASP A CA 1
ATOM 2624 C C . ASP A 1 324 ? 37.785 0.979 1.708 1.00 63.47 324 ASP A C 1
ATOM 2626 O O . ASP A 1 324 ? 38.186 1.961 2.335 1.00 63.47 324 ASP A O 1
ATOM 2630 N N . SER A 1 325 ? 37.687 1.004 0.377 1.00 71.94 325 SER A N 1
ATOM 2631 C CA . SER A 1 325 ? 38.043 2.177 -0.426 1.00 71.94 325 SER A CA 1
ATOM 2632 C C . SER A 1 325 ? 36.884 3.176 -0.551 1.00 71.94 325 SER A C 1
ATOM 2634 O O . SER A 1 325 ? 35.715 2.806 -0.649 1.00 71.94 325 SER A O 1
ATOM 2636 N N . VAL A 1 326 ? 37.200 4.475 -0.627 1.00 71.31 326 VAL A N 1
ATOM 2637 C CA . VAL A 1 326 ? 36.211 5.520 -0.974 1.00 71.31 326 VAL A CA 1
ATOM 2638 C C . VAL A 1 326 ? 35.616 5.263 -2.369 1.00 71.31 326 VAL A C 1
ATOM 2640 O O . VAL A 1 326 ? 34.430 5.488 -2.597 1.00 71.31 326 VAL A O 1
ATOM 2643 N N . GLU A 1 327 ? 36.421 4.699 -3.272 1.00 75.62 327 GLU A N 1
ATOM 2644 C CA . GLU A 1 327 ? 36.016 4.289 -4.618 1.00 75.62 327 GLU A CA 1
ATOM 2645 C C . GLU A 1 327 ? 34.915 3.212 -4.604 1.00 75.62 327 GLU A C 1
ATOM 2647 O O . GLU A 1 327 ? 33.990 3.260 -5.417 1.00 75.62 327 GLU A O 1
ATOM 2652 N N . TYR A 1 328 ? 34.956 2.272 -3.652 1.00 76.62 328 TYR A N 1
ATOM 2653 C CA . TYR A 1 328 ? 33.911 1.259 -3.488 1.00 76.62 328 TYR A CA 1
ATOM 2654 C C . TYR A 1 328 ? 32.555 1.878 -3.159 1.00 76.62 328 TYR A C 1
ATOM 2656 O O . TYR A 1 328 ? 31.542 1.460 -3.712 1.00 76.62 328 TYR A O 1
ATOM 2664 N N . LEU A 1 329 ? 32.514 2.907 -2.310 1.00 71.00 329 LEU A N 1
ATOM 2665 C CA . LEU A 1 329 ? 31.263 3.578 -1.944 1.00 71.00 329 LEU A CA 1
ATOM 2666 C C . LEU A 1 329 ? 30.595 4.266 -3.130 1.00 71.00 329 LEU A C 1
ATOM 2668 O O . LEU A 1 329 ? 29.374 4.181 -3.275 1.00 71.00 329 LEU A O 1
ATOM 2672 N N . GLU A 1 330 ? 31.371 4.939 -3.978 1.00 76.75 330 GLU A N 1
ATOM 2673 C CA . GLU A 1 330 ? 30.840 5.589 -5.179 1.00 76.75 330 GLU A CA 1
ATOM 2674 C C . GLU A 1 330 ? 30.368 4.560 -6.209 1.00 76.75 330 GLU A C 1
ATOM 2676 O O . GLU A 1 330 ? 29.215 4.620 -6.651 1.00 76.75 330 GLU A O 1
ATOM 2681 N N . LYS A 1 331 ? 31.198 3.554 -6.517 1.00 81.06 331 LYS A N 1
ATOM 2682 C CA . LYS A 1 331 ? 30.827 2.474 -7.447 1.00 81.06 331 LYS A CA 1
ATOM 2683 C C . LYS A 1 331 ? 29.638 1.658 -6.949 1.00 81.06 331 LYS A C 1
ATOM 2685 O O . LYS A 1 331 ? 28.792 1.265 -7.747 1.00 81.06 331 LYS A O 1
ATOM 2690 N N . SER A 1 332 ? 29.537 1.435 -5.641 1.00 79.88 332 SER A N 1
ATOM 2691 C CA . SER A 1 332 ? 28.421 0.722 -5.020 1.00 79.88 332 SER A CA 1
ATOM 2692 C C . SER A 1 332 ? 27.112 1.499 -5.166 1.00 79.88 332 SER A C 1
ATOM 2694 O O . SER A 1 332 ? 26.118 0.941 -5.629 1.00 79.88 332 SER A O 1
ATOM 2696 N N . LYS A 1 333 ? 27.118 2.816 -4.904 1.00 82.25 333 LYS A N 1
ATOM 2697 C CA . LYS A 1 333 ? 25.945 3.680 -5.137 1.00 82.25 333 LYS A CA 1
ATOM 2698 C C . LYS A 1 333 ? 25.486 3.647 -6.596 1.00 82.25 333 LYS A C 1
ATOM 2700 O O . LYS A 1 333 ? 24.286 3.528 -6.834 1.00 82.25 333 LYS A O 1
ATOM 2705 N N . MET A 1 334 ? 26.414 3.729 -7.553 1.00 86.00 334 MET A N 1
ATOM 2706 C CA . MET A 1 334 ? 26.088 3.632 -8.983 1.00 86.00 334 MET A CA 1
ATOM 2707 C C . MET A 1 334 ? 25.510 2.260 -9.340 1.00 86.00 334 MET A C 1
ATOM 2709 O O . MET A 1 334 ? 24.448 2.183 -9.949 1.00 86.00 334 MET A O 1
ATOM 2713 N N . CYS A 1 335 ? 26.150 1.182 -8.882 1.00 88.06 335 CYS A N 1
ATOM 2714 C CA . CYS A 1 335 ? 25.682 -0.187 -9.094 1.00 88.06 335 CYS A CA 1
ATOM 2715 C C . CYS A 1 335 ? 24.265 -0.402 -8.535 1.00 88.06 335 CYS A C 1
ATOM 2717 O O . CYS A 1 335 ? 23.416 -0.995 -9.205 1.00 88.06 335 CYS A O 1
ATOM 2719 N N . HIS A 1 336 ? 23.977 0.114 -7.334 1.00 87.50 336 HIS A N 1
ATOM 2720 C CA . HIS A 1 336 ? 22.641 0.069 -6.736 1.00 87.50 336 HIS A CA 1
ATOM 2721 C C . HIS A 1 336 ? 21.614 0.859 -7.550 1.00 87.50 336 HIS A C 1
ATOM 2723 O O . HIS A 1 336 ? 20.500 0.376 -7.732 1.00 87.50 336 HIS A O 1
ATOM 2729 N N . GLN A 1 337 ? 21.979 2.045 -8.048 1.00 91.19 337 GLN A N 1
ATOM 2730 C CA . GLN A 1 337 ? 21.091 2.880 -8.859 1.00 91.19 337 GLN A CA 1
ATOM 2731 C C . GLN A 1 337 ? 20.740 2.205 -10.189 1.00 91.19 337 GLN A C 1
ATOM 2733 O O . GLN A 1 337 ? 19.560 2.038 -10.487 1.00 91.19 337 GLN A O 1
ATOM 2738 N N . GLU A 1 338 ? 21.738 1.724 -10.933 1.00 92.38 338 GLU A N 1
ATOM 2739 C CA . GLU A 1 338 ? 21.509 0.996 -12.187 1.00 92.38 338 GLU A CA 1
ATOM 2740 C C . GLU A 1 338 ? 20.663 -0.262 -11.959 1.00 92.38 338 GLU A C 1
ATOM 2742 O O . GLU A 1 338 ? 19.716 -0.534 -12.693 1.00 92.38 338 GLU A O 1
ATOM 2747 N N . SER A 1 339 ? 20.966 -1.030 -10.909 1.00 91.12 339 SER A N 1
ATOM 2748 C CA . SER A 1 339 ? 20.211 -2.244 -10.588 1.00 91.12 339 SER A CA 1
ATOM 2749 C C . SER A 1 339 ? 18.759 -1.933 -10.213 1.00 91.12 339 SER A C 1
ATOM 2751 O O . SER A 1 339 ? 17.854 -2.661 -10.621 1.00 91.12 339 SER A O 1
ATOM 2753 N N . ALA A 1 340 ? 18.513 -0.844 -9.481 1.00 90.62 340 ALA A N 1
ATOM 2754 C CA . ALA A 1 340 ? 17.168 -0.391 -9.138 1.00 90.62 340 ALA A CA 1
ATOM 2755 C C . ALA A 1 340 ? 16.352 0.012 -10.377 1.00 90.62 340 ALA A C 1
ATOM 2757 O O . ALA A 1 340 ? 15.175 -0.334 -10.474 1.00 90.62 340 ALA A O 1
ATOM 2758 N N . GLU A 1 341 ? 16.977 0.694 -11.337 1.00 93.69 341 GLU A N 1
ATOM 2759 C CA . GLU A 1 341 ? 16.351 1.087 -12.605 1.00 93.69 341 GLU A CA 1
ATOM 2760 C C . GLU A 1 341 ? 15.994 -0.128 -13.468 1.00 93.69 341 GLU A C 1
ATOM 2762 O O . GLU A 1 341 ? 14.896 -0.186 -14.022 1.00 93.69 341 GLU A O 1
ATOM 2767 N N . LEU A 1 342 ? 16.864 -1.144 -13.512 1.00 92.62 342 LEU A N 1
ATOM 2768 C CA . LEU A 1 342 ? 16.579 -2.407 -14.201 1.00 92.62 342 LEU A CA 1
ATOM 2769 C C . LEU A 1 342 ? 15.400 -3.157 -13.585 1.00 92.62 342 LEU A C 1
ATOM 2771 O O . LEU A 1 342 ? 14.540 -3.664 -14.308 1.00 92.62 342 LEU A O 1
ATOM 2775 N N . ILE A 1 343 ? 15.338 -3.211 -12.251 1.00 91.94 343 ILE A N 1
ATOM 2776 C CA . ILE A 1 343 ? 14.197 -3.807 -11.551 1.00 91.94 343 ILE A CA 1
ATOM 2777 C C . ILE A 1 343 ? 12.928 -3.015 -11.862 1.00 91.94 343 ILE A C 1
ATOM 2779 O O . ILE A 1 343 ? 11.907 -3.625 -12.165 1.00 91.94 343 ILE A O 1
ATOM 2783 N N . LEU A 1 344 ? 12.981 -1.681 -11.845 1.00 90.06 344 LEU A N 1
ATOM 2784 C CA . LEU A 1 344 ? 11.828 -0.844 -12.171 1.00 90.06 344 LEU A CA 1
ATOM 2785 C C . LEU A 1 344 ? 11.318 -1.111 -13.595 1.00 90.06 344 LEU A C 1
ATOM 2787 O O . LEU A 1 344 ? 10.119 -1.318 -13.785 1.00 90.06 344 LEU A O 1
ATOM 2791 N N . GLU A 1 345 ? 12.214 -1.157 -14.583 1.00 91.19 345 GLU A N 1
ATOM 2792 C CA . GLU A 1 345 ? 11.870 -1.475 -15.973 1.00 91.19 345 GLU A CA 1
ATOM 2793 C C . GLU A 1 345 ? 11.222 -2.863 -16.083 1.00 91.19 345 GLU A C 1
ATOM 2795 O O . GLU A 1 345 ? 10.180 -3.013 -16.730 1.00 91.19 345 GLU A O 1
ATOM 2800 N N . LEU A 1 346 ? 11.785 -3.871 -15.406 1.00 89.94 346 LEU A N 1
ATOM 2801 C CA . LEU A 1 346 ? 11.222 -5.220 -15.350 1.00 89.94 346 LEU A CA 1
ATOM 2802 C C . LEU A 1 346 ? 9.821 -5.218 -14.722 1.00 89.94 346 LEU A C 1
ATOM 2804 O O . LEU A 1 346 ? 8.905 -5.833 -15.273 1.00 89.94 346 LEU A O 1
ATOM 2808 N N . CYS A 1 347 ? 9.642 -4.509 -13.604 1.00 88.31 347 CYS A N 1
ATOM 2809 C CA . CYS A 1 347 ? 8.365 -4.376 -12.909 1.00 88.31 347 CYS A CA 1
ATOM 2810 C C . CYS A 1 347 ? 7.292 -3.767 -13.809 1.00 88.31 347 CYS A C 1
ATOM 2812 O O . CYS A 1 347 ? 6.210 -4.341 -13.941 1.00 88.31 347 CYS A O 1
ATOM 2814 N N . LEU A 1 348 ? 7.604 -2.650 -14.468 1.00 82.94 348 LEU A N 1
ATOM 2815 C CA . LEU A 1 348 ? 6.689 -1.966 -15.382 1.00 82.94 348 LEU A CA 1
ATOM 2816 C C . LEU A 1 348 ? 6.371 -2.808 -16.625 1.00 82.94 348 LEU A C 1
ATOM 2818 O O . LEU A 1 348 ? 5.237 -2.798 -17.099 1.00 82.94 348 LEU A O 1
ATOM 2822 N N . THR A 1 349 ? 7.349 -3.559 -17.132 1.00 83.12 349 THR A N 1
ATOM 2823 C CA . THR A 1 349 ? 7.206 -4.354 -18.360 1.00 83.12 349 THR A CA 1
ATOM 2824 C C . THR A 1 349 ? 6.425 -5.651 -18.144 1.00 83.12 349 THR A C 1
ATOM 2826 O O . THR A 1 349 ? 5.627 -6.035 -19.000 1.00 83.12 349 THR A O 1
ATOM 2829 N N . ASN A 1 350 ? 6.656 -6.355 -17.031 1.00 82.88 350 ASN A N 1
ATOM 2830 C CA . ASN A 1 350 ? 5.960 -7.611 -16.730 1.00 82.88 350 ASN A CA 1
ATOM 2831 C C . ASN A 1 350 ? 4.631 -7.391 -15.992 1.00 82.88 350 ASN A C 1
ATOM 2833 O O . ASN A 1 350 ? 3.732 -8.229 -16.101 1.00 82.88 350 ASN A O 1
ATOM 2837 N N . GLY A 1 351 ? 4.475 -6.279 -15.272 1.00 78.56 351 GLY A N 1
ATOM 2838 C CA . GLY A 1 351 ? 3.237 -5.955 -14.572 1.00 78.56 351 GLY A CA 1
ATOM 2839 C C . GLY A 1 351 ? 2.887 -6.944 -13.450 1.00 78.56 351 GLY A C 1
ATOM 2840 O O . GLY A 1 351 ? 3.656 -7.843 -13.094 1.00 78.56 351 GLY A O 1
ATOM 2841 N N . GLY A 1 352 ? 1.685 -6.782 -12.895 1.00 77.50 352 GLY A N 1
ATOM 2842 C CA . GLY A 1 352 ? 1.092 -7.712 -11.934 1.00 77.50 352 GLY A CA 1
ATOM 2843 C C . GLY A 1 352 ? 1.982 -8.000 -10.722 1.00 77.50 352 GLY A C 1
ATOM 2844 O O . GLY A 1 352 ? 2.371 -7.082 -9.998 1.00 77.50 352 GLY A O 1
ATOM 2845 N N . LEU A 1 353 ? 2.346 -9.274 -10.531 1.00 77.00 353 LEU A N 1
ATOM 2846 C CA . LEU A 1 353 ? 3.184 -9.734 -9.418 1.00 77.00 353 LEU A CA 1
ATOM 2847 C C . LEU A 1 353 ? 4.502 -8.954 -9.288 1.00 77.00 353 LEU A C 1
ATOM 2849 O O . LEU A 1 353 ? 4.956 -8.689 -8.176 1.00 77.00 353 LEU A O 1
ATOM 2853 N N . TYR A 1 354 ? 5.099 -8.535 -10.408 1.00 84.44 354 TYR A N 1
ATOM 2854 C CA . TYR A 1 354 ? 6.359 -7.794 -10.391 1.00 84.44 354 TYR A CA 1
ATOM 2855 C C . TYR A 1 354 ? 6.185 -6.369 -9.866 1.00 84.44 354 TYR A C 1
ATOM 2857 O O . TYR A 1 354 ? 7.045 -5.892 -9.131 1.00 84.44 354 TYR A O 1
ATOM 2865 N N . ILE A 1 355 ? 5.071 -5.698 -10.178 1.00 80.44 355 ILE A N 1
ATOM 2866 C CA . ILE A 1 355 ? 4.753 -4.386 -9.589 1.00 80.44 355 ILE A CA 1
ATOM 2867 C C . ILE A 1 355 ? 4.652 -4.532 -8.073 1.00 80.44 355 ILE A C 1
ATOM 2869 O O . ILE A 1 355 ? 5.248 -3.745 -7.344 1.00 80.44 355 ILE A O 1
ATOM 2873 N N . LYS A 1 356 ? 3.976 -5.583 -7.593 1.00 77.62 356 LYS A N 1
ATOM 2874 C CA . LYS A 1 356 ? 3.847 -5.854 -6.157 1.00 77.62 356 LYS A CA 1
ATOM 2875 C C . LYS A 1 356 ? 5.194 -6.168 -5.499 1.00 77.62 356 LYS A C 1
ATOM 2877 O O . LYS A 1 356 ? 5.486 -5.631 -4.434 1.00 77.62 356 LYS A O 1
ATOM 2882 N N . ALA A 1 357 ? 6.042 -6.966 -6.147 1.00 80.81 357 ALA A N 1
ATOM 2883 C CA . ALA A 1 357 ? 7.411 -7.208 -5.693 1.00 80.81 357 ALA A CA 1
ATOM 2884 C C . ALA A 1 357 ? 8.206 -5.893 -5.584 1.00 80.81 357 ALA A C 1
ATOM 2886 O O . ALA A 1 357 ? 8.849 -5.638 -4.568 1.00 80.81 357 ALA A O 1
ATOM 2887 N N . GLY A 1 358 ? 8.095 -5.012 -6.580 1.00 83.19 358 GLY A N 1
ATOM 2888 C CA . GLY A 1 358 ? 8.718 -3.690 -6.555 1.00 83.19 358 GLY A CA 1
ATOM 2889 C C . GLY A 1 358 ? 8.166 -2.778 -5.452 1.00 83.19 358 GLY A C 1
ATOM 2890 O O . GLY A 1 358 ? 8.946 -2.134 -4.756 1.00 83.19 358 GLY A O 1
ATOM 2891 N N . GLN A 1 359 ? 6.849 -2.782 -5.209 1.00 78.38 359 GLN A N 1
ATOM 2892 C CA . GLN A 1 359 ? 6.222 -2.075 -4.081 1.00 78.38 359 GLN A CA 1
ATOM 2893 C C . GLN A 1 359 ? 6.730 -2.594 -2.730 1.00 78.38 359 GLN A C 1
ATOM 2895 O O . GLN A 1 359 ? 7.003 -1.800 -1.824 1.00 78.38 359 GLN A O 1
ATOM 2900 N N . TYR A 1 360 ? 6.891 -3.916 -2.602 1.00 76.88 360 TYR A N 1
ATOM 2901 C CA . TYR A 1 360 ? 7.464 -4.536 -1.412 1.00 76.88 360 TYR A CA 1
ATOM 2902 C C . TYR A 1 360 ? 8.902 -4.057 -1.201 1.00 76.88 360 TYR A C 1
ATOM 2904 O O . TYR A 1 360 ? 9.210 -3.568 -0.118 1.00 76.88 360 TYR A O 1
ATOM 2912 N N . ILE A 1 361 ? 9.747 -4.084 -2.235 1.00 78.62 361 ILE A N 1
ATOM 2913 C CA . ILE A 1 361 ? 11.126 -3.571 -2.185 1.00 78.62 361 ILE A CA 1
ATOM 2914 C C . ILE A 1 361 ? 11.147 -2.077 -1.813 1.00 78.62 361 ILE A C 1
ATOM 2916 O O . ILE A 1 361 ? 11.908 -1.682 -0.930 1.00 78.62 361 ILE A O 1
ATOM 2920 N N . ALA A 1 362 ? 10.270 -1.258 -2.402 1.00 76.25 362 ALA A N 1
ATOM 2921 C CA . ALA A 1 362 ? 10.147 0.168 -2.091 1.00 76.25 362 ALA A CA 1
ATOM 2922 C C . ALA A 1 362 ? 9.787 0.434 -0.618 1.00 76.25 362 ALA A C 1
ATOM 2924 O O . ALA A 1 362 ? 10.203 1.434 -0.036 1.00 76.25 362 ALA A O 1
ATOM 2925 N N . SER A 1 363 ? 9.056 -0.481 0.026 1.00 68.75 363 SER A N 1
ATOM 2926 C CA . SER A 1 363 ? 8.709 -0.368 1.448 1.00 68.75 363 SER A CA 1
ATOM 2927 C C . SER A 1 363 ? 9.879 -0.663 2.406 1.00 68.75 363 SER A C 1
ATOM 2929 O O . SER A 1 363 ? 9.811 -0.316 3.587 1.00 68.75 363 SER A O 1
ATOM 2931 N N . LEU A 1 364 ? 10.979 -1.258 1.925 1.00 68.69 364 LEU A N 1
ATOM 2932 C CA . LEU A 1 364 ? 12.134 -1.679 2.732 1.00 68.69 364 LEU A CA 1
ATOM 2933 C C . LEU A 1 364 ? 13.184 -0.563 2.930 1.00 68.69 364 LEU A C 1
ATOM 2935 O O . LEU A 1 364 ? 14.381 -0.840 2.968 1.00 68.69 364 LEU A O 1
ATOM 2939 N N . ASN A 1 365 ? 12.747 0.691 3.112 1.00 60.03 365 ASN A N 1
ATOM 2940 C CA . ASN A 1 365 ? 13.578 1.915 3.180 1.00 60.03 365 ASN A CA 1
ATOM 2941 C C . ASN A 1 365 ? 14.757 1.891 4.169 1.00 60.03 365 ASN A C 1
ATOM 2943 O O . ASN A 1 365 ? 15.675 2.694 4.052 1.00 60.03 365 ASN A O 1
ATOM 2947 N N . HIS A 1 366 ? 14.714 1.017 5.173 1.00 56.28 366 HIS A N 1
ATOM 2948 C CA . HIS A 1 366 ? 15.748 0.908 6.206 1.00 56.28 366 HIS A CA 1
ATOM 2949 C C . HIS A 1 366 ? 16.592 -0.362 6.092 1.00 56.28 366 HIS A C 1
ATOM 2951 O O . HIS A 1 366 ? 17.532 -0.524 6.859 1.00 56.28 366 HIS A O 1
ATOM 2957 N N . ILE A 1 367 ? 16.225 -1.272 5.186 1.00 61.12 367 ILE A N 1
ATOM 2958 C CA . ILE A 1 367 ? 16.919 -2.542 4.942 1.00 61.12 367 ILE A CA 1
ATOM 2959 C C . ILE A 1 367 ? 17.715 -2.463 3.642 1.00 61.12 367 ILE A C 1
ATOM 2961 O O . ILE A 1 367 ? 18.811 -3.009 3.562 1.00 61.12 367 ILE A O 1
ATOM 2965 N N . LEU A 1 368 ? 17.169 -1.791 2.628 1.00 70.94 368 LEU A N 1
ATOM 2966 C CA . LEU A 1 368 ? 17.788 -1.682 1.315 1.00 70.94 368 LEU A CA 1
ATOM 2967 C C . LEU A 1 368 ? 18.393 -0.293 1.084 1.00 70.94 368 LEU A C 1
ATOM 2969 O O . LEU A 1 368 ? 17.914 0.686 1.658 1.00 70.94 368 LEU A O 1
ATOM 2973 N N . PRO A 1 369 ? 19.421 -0.188 0.219 1.00 76.44 369 PRO A N 1
ATOM 2974 C CA . PRO A 1 369 ? 19.971 1.097 -0.190 1.00 76.44 369 PRO A CA 1
ATOM 2975 C C . PRO A 1 369 ? 18.890 2.031 -0.747 1.00 76.44 369 PRO A C 1
ATOM 2977 O O . PRO A 1 369 ? 18.015 1.594 -1.501 1.00 76.44 369 PRO A O 1
ATOM 2980 N N . ILE A 1 370 ? 18.992 3.327 -0.431 1.00 72.56 370 ILE A N 1
ATOM 2981 C CA . ILE A 1 370 ? 18.017 4.358 -0.829 1.00 72.56 370 ILE A CA 1
ATOM 2982 C C . ILE A 1 370 ? 17.774 4.402 -2.343 1.00 72.56 370 ILE A C 1
ATOM 2984 O O . ILE A 1 370 ? 16.687 4.760 -2.781 1.00 72.56 370 ILE A O 1
ATOM 2988 N N . GLN A 1 371 ? 18.761 4.002 -3.148 1.00 87.75 371 GLN A N 1
ATOM 2989 C CA . GLN A 1 371 ? 18.650 3.894 -4.602 1.00 87.75 371 GLN A CA 1
ATOM 2990 C C . GLN A 1 371 ? 17.515 2.952 -5.014 1.00 87.75 371 GLN A C 1
ATOM 2992 O O . GLN A 1 371 ? 16.707 3.312 -5.867 1.00 87.75 371 GLN A O 1
ATOM 2997 N N . TYR A 1 372 ? 17.404 1.781 -4.377 1.00 83.75 372 TYR A N 1
ATOM 2998 C CA . TYR A 1 372 ? 16.328 0.831 -4.656 1.00 83.75 372 TYR A CA 1
ATOM 2999 C C . TYR A 1 372 ? 14.985 1.393 -4.239 1.00 83.75 372 TYR A C 1
ATOM 3001 O O . TYR A 1 372 ? 14.039 1.401 -5.029 1.00 83.75 372 TYR A O 1
ATOM 3009 N N . THR A 1 373 ? 14.897 1.879 -3.004 1.00 78.44 373 THR A N 1
ATOM 3010 C CA . THR A 1 373 ? 13.595 2.234 -2.463 1.00 78.44 373 THR A CA 1
ATOM 3011 C C . THR A 1 373 ? 13.040 3.499 -3.093 1.00 78.44 373 THR A C 1
ATOM 3013 O O . THR A 1 373 ? 11.895 3.485 -3.528 1.00 78.44 373 THR A O 1
ATOM 3016 N N . LYS A 1 374 ? 13.867 4.534 -3.278 1.00 80.38 374 LYS A N 1
ATOM 3017 C CA . LYS A 1 374 ? 13.485 5.781 -3.954 1.00 80.38 374 LYS A CA 1
ATOM 3018 C C . LYS A 1 374 ? 13.076 5.557 -5.410 1.00 80.38 374 LYS A C 1
ATOM 3020 O O . LYS A 1 374 ? 12.105 6.159 -5.859 1.00 80.38 374 LYS A O 1
ATOM 3025 N N . THR A 1 375 ? 13.804 4.716 -6.146 1.00 86.00 375 THR A N 1
ATOM 3026 C CA . THR A 1 375 ? 13.512 4.447 -7.566 1.00 86.00 375 THR A CA 1
ATOM 3027 C C . THR A 1 375 ? 12.198 3.686 -7.722 1.00 86.00 375 THR A C 1
ATOM 3029 O O . THR A 1 375 ? 11.392 4.006 -8.593 1.00 86.00 375 THR A O 1
ATOM 3032 N N . LEU A 1 376 ? 11.939 2.711 -6.848 1.00 85.25 376 LEU A N 1
ATOM 3033 C CA . LEU A 1 376 ? 10.740 1.877 -6.915 1.00 85.25 376 LEU A CA 1
ATOM 3034 C C . LEU A 1 376 ? 9.508 2.516 -6.257 1.00 85.25 376 LEU A C 1
ATOM 3036 O O . LEU A 1 376 ? 8.411 1.994 -6.438 1.00 85.25 376 LEU A O 1
ATOM 3040 N N . THR A 1 377 ? 9.638 3.655 -5.561 1.00 80.25 377 THR A N 1
ATOM 3041 C CA . THR A 1 377 ? 8.494 4.398 -4.994 1.00 80.25 377 THR A CA 1
ATOM 3042 C C . THR A 1 377 ? 7.427 4.716 -6.041 1.00 80.25 377 THR A C 1
ATOM 3044 O O . THR A 1 377 ? 6.245 4.666 -5.723 1.00 80.25 377 THR A O 1
ATOM 3047 N N . VAL A 1 378 ? 7.807 4.956 -7.303 1.00 78.25 378 VAL A N 1
ATOM 3048 C CA . VAL A 1 378 ? 6.852 5.218 -8.401 1.00 78.25 378 VAL A CA 1
ATOM 3049 C C . VAL A 1 378 ? 5.869 4.061 -8.629 1.00 78.25 378 VAL A C 1
ATOM 3051 O O . VAL A 1 378 ? 4.770 4.255 -9.135 1.00 78.25 378 VAL A O 1
ATOM 3054 N N . LEU A 1 379 ? 6.229 2.838 -8.224 1.00 75.12 379 LEU A N 1
ATOM 3055 C CA . LEU A 1 379 ? 5.340 1.680 -8.313 1.00 75.12 379 LEU A CA 1
ATOM 3056 C C . LEU A 1 379 ? 4.214 1.721 -7.277 1.00 75.12 379 LEU A C 1
ATOM 3058 O O . LEU A 1 379 ? 3.274 0.941 -7.396 1.00 75.12 379 LEU A O 1
ATOM 3062 N N . GLN A 1 380 ? 4.304 2.580 -6.259 1.00 65.81 380 GLN A N 1
ATOM 3063 C CA . GLN A 1 380 ? 3.274 2.758 -5.230 1.00 65.81 380 GLN A CA 1
ATOM 3064 C C . GLN A 1 380 ? 2.161 3.729 -5.662 1.00 65.81 380 GLN A C 1
ATOM 3066 O O . GLN A 1 380 ? 1.156 3.838 -4.958 1.00 65.81 380 GLN A O 1
ATOM 3071 N N . ASP A 1 381 ? 2.308 4.401 -6.809 1.00 59.25 381 ASP A N 1
ATOM 3072 C CA . ASP A 1 381 ? 1.268 5.268 -7.366 1.00 59.25 381 ASP A CA 1
ATOM 3073 C C . ASP A 1 381 ? 0.018 4.464 -7.777 1.00 59.25 381 ASP A C 1
ATOM 3075 O O . ASP A 1 381 ? 0.083 3.262 -8.050 1.00 59.25 381 ASP A O 1
ATOM 3079 N N . GLN A 1 382 ? -1.151 5.119 -7.784 1.00 55.28 382 GLN A N 1
ATOM 3080 C CA . GLN A 1 382 ? -2.439 4.448 -8.005 1.00 55.28 382 GLN A CA 1
ATOM 3081 C C . GLN A 1 382 ? -2.469 3.704 -9.345 1.00 55.28 382 GLN A C 1
ATOM 3083 O O . GLN A 1 382 ? -2.231 4.281 -10.408 1.00 55.28 382 GLN A O 1
ATOM 3088 N N . ALA A 1 383 ? -2.796 2.413 -9.279 1.00 59.12 383 ALA A N 1
ATOM 3089 C CA . ALA A 1 383 ? -2.930 1.569 -10.454 1.00 59.12 383 ALA A CA 1
ATOM 3090 C C . ALA A 1 383 ? -4.174 1.972 -11.269 1.00 59.12 383 ALA A C 1
ATOM 3092 O O . ALA A 1 383 ? -5.206 2.308 -10.679 1.00 59.12 383 ALA A O 1
ATOM 3093 N N . PRO A 1 384 ? -4.121 1.919 -12.613 1.00 61.66 384 PRO A N 1
ATOM 3094 C CA . PRO A 1 384 ? -5.323 2.068 -13.423 1.00 61.66 384 PRO A CA 1
ATOM 3095 C C . PRO A 1 384 ? -6.300 0.927 -13.109 1.00 61.66 384 PRO A C 1
ATOM 3097 O O . PRO A 1 384 ? -5.882 -0.223 -12.973 1.00 61.66 384 PRO A O 1
ATOM 3100 N N . TRP A 1 385 ? -7.593 1.234 -13.021 1.00 75.00 385 TRP A N 1
ATOM 3101 C CA . TRP A 1 385 ? -8.625 0.207 -12.883 1.00 75.00 385 TRP A CA 1
ATOM 3102 C C . TRP A 1 385 ? -8.889 -0.520 -14.206 1.00 75.00 385 TRP A C 1
ATOM 3104 O O . TRP A 1 385 ? -8.594 -0.014 -15.293 1.00 75.00 385 TRP A O 1
ATOM 3114 N N . ARG A 1 386 ? -9.453 -1.721 -14.102 1.00 79.56 386 ARG A N 1
ATOM 3115 C CA . ARG A 1 386 ? -9.907 -2.551 -15.218 1.00 79.56 386 ARG A CA 1
ATOM 3116 C C . ARG A 1 386 ? -11.381 -2.314 -15.508 1.00 79.56 386 ARG A C 1
ATOM 3118 O O . ARG A 1 386 ? -12.149 -1.862 -14.653 1.00 79.56 386 ARG A O 1
ATOM 3125 N N . ASP A 1 387 ? -11.764 -2.645 -16.732 1.00 82.38 387 ASP A N 1
ATOM 3126 C CA . ASP A 1 387 ? -13.146 -2.558 -17.172 1.00 82.38 387 ASP A CA 1
ATOM 3127 C C . ASP A 1 387 ? -14.040 -3.555 -16.424 1.00 82.38 387 ASP A C 1
ATOM 3129 O O . ASP A 1 387 ? -13.630 -4.649 -16.031 1.00 82.38 387 ASP A O 1
ATOM 3133 N N . PHE A 1 388 ? -15.312 -3.190 -16.278 1.00 86.62 388 PHE A N 1
ATOM 3134 C CA . PHE A 1 388 ? -16.285 -3.958 -15.501 1.00 86.62 388 PHE A CA 1
ATOM 3135 C C . PHE A 1 388 ? -16.513 -5.394 -16.015 1.00 86.62 388 PHE A C 1
ATOM 3137 O O . PHE A 1 388 ? -16.847 -6.279 -15.231 1.00 86.62 388 PHE A O 1
ATOM 3144 N N . TYR A 1 389 ? -16.299 -5.659 -17.309 1.00 87.50 389 TYR A N 1
ATOM 3145 C CA . TYR A 1 389 ? -16.459 -7.010 -17.861 1.00 87.50 389 TYR A CA 1
ATOM 3146 C C . TYR A 1 389 ? -15.466 -8.010 -17.240 1.00 87.50 389 TYR A C 1
ATOM 3148 O O . TYR A 1 389 ? -15.794 -9.185 -17.067 1.00 87.50 389 TYR A O 1
ATOM 3156 N N . GLU A 1 390 ? -14.261 -7.558 -16.867 1.00 86.25 390 GLU A N 1
ATOM 3157 C CA . GLU A 1 390 ? -13.278 -8.414 -16.200 1.00 86.25 390 GLU A CA 1
ATOM 3158 C C . GLU A 1 390 ? -13.772 -8.803 -14.808 1.00 86.25 390 GLU A C 1
ATOM 3160 O O . GLU A 1 390 ? -13.727 -9.983 -14.457 1.00 86.25 390 GLU A O 1
ATOM 3165 N N . VAL A 1 391 ? -14.318 -7.835 -14.064 1.00 90.62 391 VAL A N 1
ATOM 3166 C CA . VAL A 1 391 ? -14.929 -8.049 -12.744 1.00 90.62 391 VAL A CA 1
ATOM 3167 C C . VAL A 1 391 ? -16.050 -9.076 -12.835 1.00 90.62 391 VAL A C 1
ATOM 3169 O O . VAL A 1 391 ? -16.035 -10.070 -12.110 1.00 90.62 391 VAL A O 1
ATOM 3172 N N . GLU A 1 392 ? -16.979 -8.893 -13.771 1.00 92.44 392 GLU A N 1
ATOM 3173 C CA . GLU A 1 392 ? -18.083 -9.828 -13.991 1.00 92.44 392 GLU A CA 1
ATOM 3174 C C . GLU A 1 392 ? -17.576 -11.243 -14.315 1.00 92.44 392 GLU A C 1
ATOM 3176 O O . GLU A 1 392 ? -18.089 -12.231 -13.785 1.00 92.44 392 GLU A O 1
ATOM 3181 N N . SER A 1 393 ? -16.503 -11.352 -15.104 1.00 91.12 393 SER A N 1
ATOM 3182 C CA . SER A 1 393 ? -15.893 -12.644 -15.422 1.00 91.12 393 SER A CA 1
ATOM 3183 C C . SER A 1 393 ? -15.301 -13.356 -14.198 1.00 91.12 393 SER A C 1
ATOM 3185 O O . SER A 1 393 ? -15.353 -14.586 -14.132 1.00 91.12 393 SER A O 1
ATOM 3187 N N . VAL A 1 394 ? -14.747 -12.614 -13.229 1.00 92.50 394 VAL A N 1
ATOM 3188 C CA . VAL A 1 394 ? -14.226 -13.184 -11.974 1.00 92.50 394 VAL A CA 1
ATOM 3189 C C . VAL A 1 394 ? -15.381 -13.702 -11.123 1.00 92.50 394 VAL A C 1
ATOM 3191 O O . VAL A 1 394 ? -15.315 -14.833 -10.650 1.00 92.50 394 VAL A O 1
ATOM 3194 N N . PHE A 1 395 ? -16.465 -12.932 -11.009 1.00 94.88 395 PHE A N 1
ATOM 3195 C CA . PHE A 1 395 ? -17.686 -13.331 -10.303 1.00 94.88 395 PHE A CA 1
ATOM 3196 C C . PHE A 1 395 ? -18.281 -14.633 -10.829 1.00 94.88 395 PHE A C 1
ATOM 3198 O O . PHE A 1 395 ? -18.492 -15.574 -10.063 1.00 94.88 395 PHE A O 1
ATOM 3205 N N . ILE A 1 396 ? -18.474 -14.723 -12.145 1.00 93.81 396 ILE A N 1
ATOM 3206 C CA . ILE A 1 396 ? -19.035 -15.920 -12.777 1.00 93.81 396 ILE A CA 1
ATOM 3207 C C . ILE A 1 396 ? -18.129 -17.134 -12.540 1.00 93.81 396 ILE A C 1
ATOM 3209 O O . ILE A 1 396 ? -18.625 -18.224 -12.277 1.00 93.81 396 ILE A O 1
ATOM 3213 N N . LYS A 1 397 ? -16.803 -16.962 -12.601 1.00 91.88 397 LYS A N 1
ATOM 3214 C CA . LYS A 1 397 ? -15.855 -18.070 -12.410 1.00 91.88 397 LYS A CA 1
ATOM 3215 C C . LYS A 1 397 ? -15.741 -18.536 -10.958 1.00 91.88 397 LYS A C 1
ATOM 3217 O O . LYS A 1 397 ? -15.579 -19.732 -10.747 1.00 91.88 397 LYS A O 1
ATOM 3222 N N . ASP A 1 398 ? -15.766 -17.620 -9.990 1.00 93.06 398 ASP A N 1
ATOM 3223 C CA . ASP A 1 398 ? -15.522 -17.947 -8.577 1.00 93.06 398 ASP A CA 1
ATOM 3224 C C . ASP A 1 398 ? -16.784 -18.244 -7.783 1.00 93.06 398 ASP A C 1
ATOM 3226 O O . ASP A 1 398 ? -16.767 -19.114 -6.917 1.00 93.06 398 ASP A O 1
ATOM 3230 N N . LEU A 1 399 ? -17.857 -17.502 -8.044 1.00 93.31 399 LEU A N 1
ATOM 3231 C CA . LEU A 1 399 ? -19.108 -17.610 -7.298 1.00 93.31 399 LEU A CA 1
ATOM 3232 C C . LEU A 1 399 ? -20.207 -18.292 -8.128 1.00 93.31 399 LEU A C 1
ATOM 3234 O O . LEU A 1 399 ? -21.171 -18.801 -7.560 1.00 93.31 399 LEU A O 1
ATOM 3238 N N . GLY A 1 400 ? -20.049 -18.364 -9.455 1.00 93.75 400 GLY A N 1
ATOM 3239 C CA . GLY A 1 400 ? -20.950 -19.070 -10.374 1.00 93.75 400 GLY A CA 1
ATOM 3240 C C . GLY A 1 400 ? -21.971 -18.177 -11.083 1.00 93.75 400 GLY A C 1
ATOM 3241 O O . GLY A 1 400 ? -22.549 -18.595 -12.082 1.00 93.75 400 GLY A O 1
ATOM 3242 N N . ASN A 1 401 ? -22.184 -16.946 -10.611 1.00 95.00 401 ASN A N 1
ATOM 3243 C CA . ASN A 1 401 ? -23.149 -15.995 -11.177 1.00 95.00 401 ASN A CA 1
ATOM 3244 C C . ASN A 1 401 ? -22.541 -14.580 -11.294 1.00 95.00 401 ASN A C 1
ATOM 3246 O O . ASN A 1 401 ? -21.541 -14.294 -10.635 1.00 95.00 401 ASN A O 1
ATOM 3250 N N . PRO A 1 402 ? -23.113 -13.674 -12.112 1.00 94.62 402 PRO A N 1
ATOM 3251 C CA . PRO A 1 402 ? -22.666 -12.279 -12.189 1.00 94.62 402 PRO A CA 1
ATOM 3252 C C . PRO A 1 402 ? -23.017 -11.472 -10.918 1.00 94.62 402 PRO A C 1
ATOM 3254 O O . PRO A 1 402 ? -23.903 -11.883 -10.161 1.00 94.62 402 PRO A O 1
ATOM 3257 N N . PRO A 1 403 ? -22.402 -10.288 -10.698 1.00 94.75 403 PRO A N 1
ATOM 3258 C CA . PRO A 1 403 ? -22.623 -9.462 -9.503 1.00 94.75 403 PRO A CA 1
ATOM 3259 C C . PRO A 1 403 ? -24.102 -9.181 -9.189 1.00 94.75 403 PRO A C 1
ATOM 3261 O O . PRO A 1 403 ? -24.518 -9.301 -8.039 1.00 94.75 403 PRO A O 1
ATOM 3264 N N . ASN A 1 404 ? -24.922 -8.912 -10.211 1.00 93.94 404 ASN A N 1
ATOM 3265 C CA . ASN A 1 404 ? -26.356 -8.611 -10.068 1.00 93.94 404 ASN A CA 1
ATOM 3266 C C . ASN A 1 404 ? -27.178 -9.768 -9.464 1.00 93.94 404 ASN A C 1
ATOM 3268 O O . ASN A 1 404 ? -28.320 -9.580 -9.052 1.00 93.94 404 ASN A O 1
ATOM 3272 N N . HIS A 1 405 ? -26.635 -10.990 -9.438 1.00 94.00 405 HIS A N 1
ATOM 3273 C CA . HIS A 1 405 ? -27.269 -12.108 -8.746 1.00 94.00 405 HIS A CA 1
ATOM 3274 C C . HIS A 1 405 ? -27.105 -12.010 -7.223 1.00 94.00 405 HIS A C 1
ATOM 3276 O O . HIS A 1 405 ? -27.988 -12.453 -6.491 1.00 94.00 405 HIS A O 1
ATOM 3282 N N . TYR A 1 406 ? -26.001 -11.446 -6.742 1.00 93.81 406 TYR A N 1
ATOM 3283 C CA . TYR A 1 406 ? -25.662 -11.376 -5.318 1.00 93.81 406 TYR A CA 1
ATOM 3284 C C . TYR A 1 406 ? -26.050 -10.039 -4.688 1.00 93.81 406 TYR A C 1
ATOM 3286 O O . TYR A 1 406 ? -26.421 -9.993 -3.518 1.00 93.81 406 TYR A O 1
ATOM 3294 N N . PHE A 1 407 ? -25.997 -8.965 -5.472 1.00 96.81 407 PHE A N 1
ATOM 3295 C CA . PHE A 1 407 ? -26.191 -7.599 -5.003 1.00 96.81 407 PHE A CA 1
ATOM 3296 C C . PHE A 1 407 ? -27.434 -6.974 -5.636 1.00 96.81 407 PHE A C 1
ATOM 3298 O O . PHE A 1 407 ? -27.745 -7.231 -6.800 1.00 96.81 407 PHE A O 1
ATOM 3305 N N . SER A 1 408 ? -28.152 -6.171 -4.852 1.00 96.56 408 SER A N 1
ATOM 3306 C CA . SER A 1 408 ? -29.280 -5.368 -5.328 1.00 96.56 408 SER A CA 1
ATOM 3307 C C . SER A 1 408 ? -28.809 -4.154 -6.135 1.00 96.56 408 SER A C 1
ATOM 3309 O O . SER A 1 408 ? -29.471 -3.770 -7.097 1.00 96.56 408 SER A O 1
ATOM 3311 N N . ASP A 1 409 ? -27.645 -3.608 -5.781 1.00 96.50 409 ASP A N 1
ATOM 3312 C CA . ASP A 1 409 ? -26.954 -2.532 -6.490 1.00 96.50 409 ASP A CA 1
ATOM 3313 C C . ASP A 1 409 ? -25.442 -2.798 -6.496 1.00 96.50 409 ASP A C 1
ATOM 3315 O O . ASP A 1 409 ? -24.893 -3.294 -5.509 1.00 96.50 409 ASP A O 1
ATOM 3319 N N . PHE A 1 410 ? -24.762 -2.498 -7.602 1.00 96.50 410 PHE A N 1
ATOM 3320 C CA . PHE A 1 410 ? -23.315 -2.686 -7.736 1.00 96.50 410 PHE A CA 1
ATOM 3321 C C . PHE A 1 410 ? -22.724 -1.585 -8.617 1.00 96.50 410 PHE A C 1
ATOM 3323 O O . PHE A 1 410 ? -22.980 -1.524 -9.826 1.00 96.50 410 PHE A O 1
ATOM 3330 N N . ASP A 1 411 ? -21.878 -0.744 -8.026 1.00 92.88 411 ASP A N 1
ATOM 3331 C CA . ASP A 1 411 ? -21.240 0.358 -8.731 1.00 92.88 411 ASP A CA 1
ATOM 3332 C C . ASP A 1 411 ? -20.211 -0.186 -9.727 1.00 92.88 411 ASP A C 1
ATOM 3334 O O . ASP A 1 411 ? -19.175 -0.746 -9.365 1.00 92.88 411 ASP A O 1
ATOM 3338 N N . LYS A 1 412 ? -20.478 -0.004 -11.024 1.00 90.69 412 LYS A N 1
ATOM 3339 C CA . LYS A 1 412 ? -19.575 -0.461 -12.097 1.00 90.69 412 LYS A CA 1
ATOM 3340 C C . LYS A 1 412 ? -18.229 0.257 -12.085 1.00 90.69 412 LYS A C 1
ATOM 3342 O O . LYS A 1 412 ? -17.239 -0.293 -12.560 1.00 90.69 412 LYS A O 1
ATOM 3347 N N . LEU A 1 413 ? -18.205 1.484 -11.567 1.00 88.00 413 LEU A N 1
ATOM 3348 C CA . LEU A 1 413 ? -16.980 2.241 -11.363 1.00 88.00 413 LEU A CA 1
ATOM 3349 C C . LEU A 1 413 ? -16.386 1.874 -9.997 1.00 88.00 413 LEU A C 1
ATOM 3351 O O . LEU A 1 413 ? -17.103 1.923 -8.997 1.00 88.00 413 LEU A O 1
ATOM 3355 N N . PRO A 1 414 ? -15.098 1.508 -9.932 1.00 90.19 414 PRO A N 1
ATOM 3356 C CA . PRO A 1 414 ? -14.463 1.216 -8.661 1.00 90.19 414 PRO A CA 1
ATOM 3357 C C . PRO A 1 414 ? -14.276 2.496 -7.841 1.00 90.19 414 PRO A C 1
ATOM 3359 O O . PRO A 1 414 ? -13.943 3.556 -8.369 1.00 90.19 414 PRO A O 1
ATOM 3362 N N . ILE A 1 415 ? -14.435 2.373 -6.525 1.00 88.06 415 ILE A N 1
ATOM 3363 C CA . ILE A 1 415 ? -14.153 3.440 -5.553 1.00 88.06 415 ILE A CA 1
ATOM 3364 C C . ILE A 1 415 ? -12.650 3.583 -5.284 1.00 88.06 415 ILE A C 1
ATOM 3366 O O . ILE A 1 415 ? -12.180 4.638 -4.863 1.00 88.06 415 ILE A O 1
ATOM 3370 N N . ALA A 1 416 ? -11.897 2.503 -5.495 1.00 81.75 416 ALA A N 1
ATOM 3371 C CA . ALA A 1 416 ? -10.457 2.452 -5.313 1.00 81.75 416 ALA A CA 1
ATOM 3372 C C . ALA A 1 416 ? -9.856 1.372 -6.213 1.00 81.75 416 ALA A C 1
ATOM 3374 O O . ALA A 1 416 ? -10.445 0.310 -6.406 1.00 81.75 416 ALA A O 1
ATOM 3375 N N . ALA A 1 417 ? -8.653 1.622 -6.717 1.00 79.62 417 ALA A N 1
ATOM 3376 C CA . ALA A 1 417 ? -7.855 0.643 -7.439 1.00 79.62 417 ALA A CA 1
ATOM 3377 C C . ALA A 1 417 ? -6.490 0.516 -6.762 1.00 79.62 417 ALA A C 1
ATOM 3379 O O . ALA A 1 417 ? -5.844 1.512 -6.430 1.00 79.62 417 ALA A O 1
ATOM 3380 N N . ALA A 1 418 ? -6.076 -0.722 -6.530 1.00 72.94 418 ALA A N 1
ATOM 3381 C CA . ALA A 1 418 ? -4.793 -1.083 -5.950 1.00 72.94 418 ALA A CA 1
ATOM 3382 C C . ALA A 1 418 ? -4.004 -1.955 -6.940 1.00 72.94 418 ALA A C 1
ATOM 3384 O O . ALA A 1 418 ? -4.447 -2.221 -8.059 1.00 72.94 418 ALA A O 1
ATOM 3385 N N . SER A 1 419 ? -2.816 -2.407 -6.537 1.00 70.44 419 SER A N 1
ATOM 3386 C CA . SER A 1 419 ? -1.916 -3.166 -7.412 1.00 70.44 419 SER A CA 1
ATOM 3387 C C . SER A 1 419 ? -2.428 -4.548 -7.814 1.00 70.44 419 SER A C 1
ATOM 3389 O O . SER A 1 419 ? -2.095 -5.004 -8.905 1.00 70.44 419 SER A O 1
ATOM 3391 N N . LEU A 1 420 ? -3.229 -5.206 -6.970 1.00 77.69 420 LEU A N 1
ATOM 3392 C CA . LEU A 1 420 ? -3.732 -6.562 -7.235 1.00 77.69 420 LEU A CA 1
ATOM 3393 C C . LEU A 1 420 ? -5.242 -6.637 -7.483 1.00 77.69 420 LEU A C 1
ATOM 3395 O O . LEU A 1 420 ? -5.747 -7.654 -7.952 1.00 77.69 420 LEU A O 1
ATOM 3399 N N . ALA A 1 421 ? -5.972 -5.590 -7.119 1.00 87.00 421 ALA A N 1
ATOM 3400 C CA . ALA A 1 421 ? -7.420 -5.618 -7.078 1.00 87.00 421 ALA A CA 1
ATOM 3401 C C . ALA A 1 421 ? -8.003 -4.217 -7.199 1.00 87.00 421 ALA A C 1
ATOM 3403 O O . ALA A 1 421 ? -7.348 -3.223 -6.878 1.00 87.00 421 ALA A O 1
ATOM 3404 N N . GLN A 1 422 ? -9.270 -4.166 -7.578 1.00 89.62 422 GLN A N 1
ATOM 3405 C CA . GLN A 1 422 ? -10.098 -2.972 -7.494 1.00 89.62 422 GLN A CA 1
ATOM 3406 C C . GLN A 1 422 ? -11.253 -3.202 -6.528 1.00 89.62 422 GLN A C 1
ATOM 3408 O O . GLN A 1 422 ? -11.735 -4.322 -6.369 1.00 89.62 422 GLN A O 1
ATOM 3413 N N . VAL A 1 423 ? -11.667 -2.143 -5.847 1.00 92.62 423 VAL A N 1
ATOM 3414 C CA . VAL A 1 423 ? -12.744 -2.166 -4.862 1.00 92.62 423 VAL A CA 1
ATOM 3415 C C . VAL A 1 423 ? -13.945 -1.453 -5.454 1.00 92.62 423 VAL A C 1
ATOM 3417 O O . VAL A 1 423 ? -13.823 -0.336 -5.954 1.00 92.62 423 VAL A O 1
ATOM 3420 N N . HIS A 1 424 ? -15.100 -2.094 -5.370 1.00 95.44 424 HIS A N 1
ATOM 3421 C CA . HIS A 1 424 ? -16.391 -1.562 -5.778 1.00 95.44 424 HIS A CA 1
ATOM 3422 C C . HIS A 1 424 ? -17.282 -1.376 -4.561 1.00 95.44 424 HIS A C 1
ATOM 3424 O O . HIS A 1 424 ? -17.167 -2.109 -3.582 1.00 95.44 424 HIS A O 1
ATOM 3430 N N . ARG A 1 425 ? -18.182 -0.405 -4.627 1.00 96.62 425 ARG A N 1
ATOM 3431 C CA . ARG A 1 425 ? -19.276 -0.286 -3.668 1.00 96.62 425 ARG A CA 1
ATOM 3432 C C . ARG A 1 425 ? -20.468 -1.087 -4.193 1.00 96.62 425 ARG A C 1
ATOM 3434 O O . ARG A 1 425 ? -20.741 -1.082 -5.392 1.00 96.62 425 ARG A O 1
ATOM 3441 N N . ALA A 1 426 ? -21.159 -1.786 -3.304 1.00 97.38 426 ALA A N 1
ATOM 3442 C CA . ALA A 1 426 ? -22.363 -2.536 -3.633 1.00 97.38 426 ALA A CA 1
ATOM 3443 C C . ALA A 1 426 ? -23.338 -2.554 -2.450 1.00 97.38 426 ALA A C 1
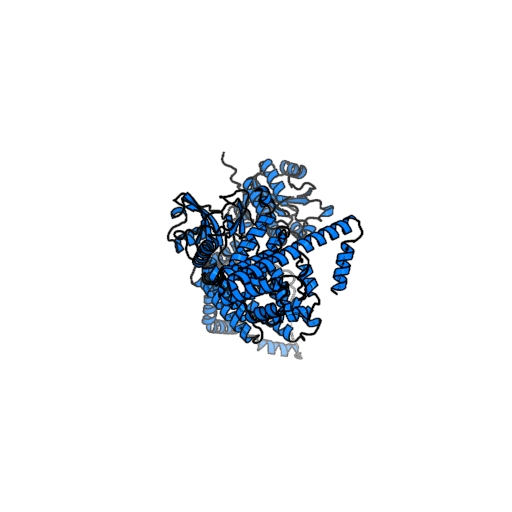ATOM 3445 O O . ALA A 1 426 ? -22.981 -2.197 -1.326 1.00 97.38 426 ALA A O 1
ATOM 3446 N N . ILE A 1 427 ? -24.570 -2.982 -2.708 1.00 97.50 427 ILE A N 1
ATOM 3447 C CA . ILE A 1 427 ? -25.609 -3.190 -1.697 1.00 97.50 427 ILE A CA 1
ATOM 3448 C C . ILE A 1 427 ? -26.073 -4.642 -1.801 1.00 97.50 427 ILE A C 1
ATOM 3450 O O . ILE A 1 427 ? -26.442 -5.108 -2.881 1.00 97.50 427 ILE A O 1
ATOM 3454 N N . THR A 1 428 ? -26.053 -5.387 -0.696 1.00 95.81 428 THR A N 1
ATOM 3455 C CA . THR A 1 428 ? -26.542 -6.774 -0.671 1.00 95.81 428 THR A CA 1
ATOM 3456 C C . THR A 1 428 ? -28.047 -6.834 -0.936 1.00 95.81 428 THR A C 1
ATOM 3458 O O . THR A 1 428 ? -28.754 -5.820 -0.924 1.00 95.81 428 THR A O 1
ATOM 3461 N N . LYS A 1 429 ? -28.580 -8.031 -1.191 1.00 93.00 429 LYS A N 1
ATOM 3462 C CA . LYS A 1 429 ? -30.036 -8.220 -1.314 1.00 93.00 429 LYS A CA 1
ATOM 3463 C C . LYS A 1 429 ? -30.778 -7.949 -0.006 1.00 93.00 429 LYS A C 1
ATOM 3465 O O . LYS A 1 429 ? -31.954 -7.599 -0.035 1.00 93.00 429 LYS A O 1
ATOM 3470 N N . GLU A 1 430 ? -30.079 -8.060 1.116 1.00 93.50 430 GLU A N 1
ATOM 3471 C CA . GLU A 1 430 ? -30.578 -7.760 2.455 1.00 93.50 430 GLU A CA 1
ATOM 3472 C C . GLU A 1 430 ? -30.495 -6.261 2.805 1.00 93.50 430 GLU A C 1
ATOM 3474 O O . GLU A 1 430 ? -30.997 -5.853 3.850 1.00 93.50 430 GLU A O 1
ATOM 3479 N N . GLY A 1 431 ? -29.900 -5.432 1.937 1.00 94.75 431 GLY A N 1
ATOM 3480 C CA . GLY A 1 431 ? -29.787 -3.982 2.119 1.00 94.75 431 GLY A CA 1
ATOM 3481 C C . GLY A 1 431 ? -28.533 -3.513 2.867 1.00 94.75 431 GLY A C 1
ATOM 3482 O O . GLY A 1 431 ? -28.459 -2.342 3.234 1.00 94.75 431 GLY A O 1
ATOM 3483 N N . GLU A 1 432 ? -27.548 -4.386 3.098 1.00 96.31 432 GLU A N 1
ATOM 3484 C CA . GLU A 1 432 ? -26.269 -4.008 3.714 1.00 96.31 432 GLU A CA 1
ATOM 3485 C C . GLU A 1 432 ? -25.337 -3.375 2.666 1.00 96.31 432 GLU A C 1
ATOM 3487 O O . GLU A 1 432 ? -25.151 -3.915 1.575 1.00 96.31 432 GLU A O 1
ATOM 3492 N N . GLU A 1 433 ? -24.735 -2.228 2.989 1.00 97.69 433 GLU A N 1
ATOM 3493 C CA . GLU A 1 433 ? -23.748 -1.569 2.126 1.00 97.69 433 GLU A CA 1
ATOM 3494 C C . GLU A 1 433 ? -22.370 -2.222 2.305 1.00 97.69 433 GLU A C 1
ATOM 3496 O O . GLU A 1 433 ? -21.866 -2.359 3.425 1.00 97.69 433 GLU A O 1
ATOM 3501 N N . VAL A 1 434 ? -21.750 -2.635 1.200 1.00 97.88 434 VAL A N 1
ATOM 3502 C CA . VAL A 1 434 ? -20.518 -3.432 1.204 1.00 97.88 434 VAL A CA 1
ATOM 3503 C C . VAL A 1 434 ? -19.463 -2.893 0.238 1.00 97.88 434 VAL A C 1
ATOM 3505 O O . VAL A 1 434 ? -19.762 -2.324 -0.813 1.00 97.88 434 VAL A O 1
ATOM 3508 N N . ALA A 1 435 ? -18.202 -3.078 0.614 1.00 97.25 435 ALA A N 1
ATOM 3509 C CA . ALA A 1 435 ? -17.037 -2.906 -0.233 1.00 97.25 435 ALA A CA 1
ATOM 3510 C C . ALA A 1 435 ? -16.630 -4.272 -0.801 1.00 97.25 435 ALA A C 1
ATOM 3512 O O . ALA A 1 435 ? -16.377 -5.221 -0.058 1.00 97.25 435 ALA A O 1
ATOM 3513 N N . VAL A 1 436 ? -16.559 -4.371 -2.125 1.00 97.19 436 VAL A N 1
ATOM 3514 C CA . VAL A 1 436 ? -16.276 -5.607 -2.851 1.00 97.19 436 VAL A CA 1
ATOM 3515 C C . VAL A 1 436 ? -14.944 -5.481 -3.575 1.00 97.19 436 VAL A C 1
ATOM 3517 O O . VAL A 1 436 ? -14.835 -4.816 -4.605 1.00 97.19 436 VAL A O 1
ATOM 3520 N N . LYS A 1 437 ? -13.907 -6.097 -3.012 1.00 94.94 437 LYS A N 1
ATOM 3521 C CA . LYS A 1 437 ? -12.542 -6.132 -3.546 1.00 94.94 437 LYS A CA 1
ATOM 3522 C C . LYS A 1 437 ? -12.410 -7.318 -4.499 1.00 94.94 437 LYS A C 1
ATOM 3524 O O . LYS A 1 437 ? -12.600 -8.461 -4.096 1.00 94.94 437 LYS A O 1
ATOM 3529 N N . VAL A 1 438 ? -12.070 -7.050 -5.755 1.00 93.94 438 VAL A N 1
ATOM 3530 C CA . VAL A 1 438 ? -12.001 -8.043 -6.837 1.00 93.94 438 VAL A CA 1
ATOM 3531 C C . VAL A 1 438 ? -10.607 -8.033 -7.449 1.00 93.94 438 VAL A C 1
ATOM 3533 O O . VAL A 1 438 ? -10.136 -6.984 -7.892 1.00 93.94 438 VAL A O 1
ATOM 3536 N N . GLN A 1 439 ? -9.942 -9.190 -7.469 1.00 90.75 439 GLN A N 1
ATOM 3537 C CA . GLN A 1 439 ? -8.608 -9.330 -8.066 1.00 90.75 439 GLN A CA 1
ATOM 3538 C C . GLN A 1 439 ? -8.635 -9.214 -9.593 1.00 90.75 439 GLN A C 1
ATOM 3540 O O . GLN A 1 439 ? -9.598 -9.628 -10.241 1.00 90.75 439 GLN A O 1
ATOM 3545 N N . TYR A 1 440 ? -7.543 -8.720 -10.179 1.00 86.00 440 TYR A N 1
ATOM 3546 C CA . TYR A 1 440 ? -7.383 -8.698 -11.635 1.00 86.00 440 TYR A CA 1
ATOM 3547 C C . TYR A 1 440 ? -7.199 -10.111 -12.218 1.00 86.00 440 TYR A C 1
ATOM 3549 O O . TYR A 1 440 ? -6.536 -10.974 -11.634 1.00 86.00 440 TYR A O 1
ATOM 3557 N N . VAL A 1 441 ? -7.779 -10.353 -13.400 1.00 79.31 441 VAL A N 1
ATOM 3558 C CA . VAL A 1 441 ? -7.831 -11.682 -14.047 1.00 79.31 441 VAL A CA 1
ATOM 3559 C C . VAL A 1 441 ? -6.441 -12.199 -14.445 1.00 79.31 441 VAL A C 1
ATOM 3561 O O . VAL A 1 441 ? -6.179 -13.404 -14.416 1.00 79.31 441 VAL A O 1
ATOM 3564 N N . ASP A 1 442 ? -5.545 -11.297 -14.834 1.00 71.62 442 ASP A N 1
ATOM 3565 C CA . ASP A 1 442 ? -4.203 -11.576 -15.350 1.00 71.62 442 ASP A CA 1
ATOM 3566 C C . ASP A 1 442 ? -3.200 -12.019 -14.274 1.00 71.62 442 ASP A C 1
ATOM 3568 O O . ASP A 1 442 ? -2.208 -12.681 -14.597 1.00 71.62 442 ASP A O 1
ATOM 3572 N N . LEU A 1 443 ? -3.466 -11.713 -13.002 1.00 70.81 443 LEU A N 1
ATOM 3573 C CA . LEU A 1 443 ? -2.571 -12.031 -11.889 1.00 70.81 443 LEU A CA 1
ATOM 3574 C C . LEU A 1 443 ? -2.463 -13.532 -11.647 1.00 70.81 443 LEU A C 1
ATOM 3576 O O . LEU A 1 443 ? -1.359 -14.067 -11.635 1.00 70.81 443 LEU A O 1
ATOM 3580 N N . GLN A 1 444 ? -3.595 -14.228 -11.515 1.00 65.62 444 GLN A N 1
ATOM 3581 C CA . GLN A 1 444 ? -3.576 -15.672 -11.269 1.00 65.62 444 GLN A CA 1
ATOM 3582 C C . GLN A 1 444 ? -3.133 -16.474 -12.495 1.00 65.62 444 GLN A C 1
ATOM 3584 O O . GLN A 1 444 ? -2.463 -17.489 -12.342 1.00 65.62 444 GLN A O 1
ATOM 3589 N N . ARG A 1 445 ? -3.445 -16.010 -13.714 1.00 68.94 445 ARG A N 1
ATOM 3590 C CA . ARG A 1 445 ? -3.063 -16.711 -14.956 1.00 68.94 445 ARG A CA 1
ATOM 3591 C C . ARG A 1 445 ? -1.552 -16.902 -15.084 1.00 68.94 445 ARG A C 1
ATOM 3593 O O . ARG A 1 445 ? -1.106 -17.943 -15.553 1.00 68.94 445 ARG A O 1
ATOM 3600 N N . ASN A 1 446 ? -0.778 -15.896 -14.681 1.00 71.94 446 ASN A N 1
ATOM 3601 C CA . ASN A 1 446 ? 0.681 -15.922 -14.783 1.00 71.94 446 ASN A CA 1
ATOM 3602 C C . ASN A 1 446 ? 1.361 -16.368 -13.481 1.00 71.94 446 ASN A C 1
ATOM 3604 O O . ASN A 1 446 ? 2.571 -16.580 -13.476 1.00 71.94 446 ASN A O 1
ATOM 3608 N N . PHE A 1 447 ? 0.600 -16.520 -12.394 1.00 74.31 447 PHE A N 1
ATOM 3609 C CA . PHE A 1 447 ? 1.140 -16.684 -11.051 1.00 74.31 447 PHE A CA 1
ATOM 3610 C C . PHE A 1 447 ? 2.075 -17.885 -10.918 1.00 74.31 447 PHE A C 1
ATOM 3612 O O . PHE A 1 447 ? 3.218 -17.722 -10.502 1.00 74.31 447 PHE A O 1
ATOM 3619 N N . ASP A 1 448 ? 1.630 -19.075 -11.325 1.00 76.06 448 ASP A N 1
ATOM 3620 C CA . ASP A 1 448 ? 2.439 -20.291 -11.198 1.00 76.06 448 ASP A CA 1
ATOM 3621 C C . ASP A 1 448 ? 3.750 -20.178 -11.989 1.00 76.06 448 ASP A C 1
ATOM 3623 O O . ASP A 1 448 ? 4.823 -20.535 -11.497 1.00 76.06 448 ASP A O 1
ATOM 3627 N N . GLY A 1 449 ? 3.680 -19.607 -13.196 1.00 79.94 449 GLY A N 1
ATOM 3628 C CA . GLY A 1 449 ? 4.843 -19.348 -14.042 1.00 79.94 449 GLY A CA 1
ATOM 3629 C C . GLY A 1 449 ? 5.818 -18.342 -13.428 1.00 79.94 449 GLY A C 1
ATOM 3630 O O . GLY A 1 449 ? 7.032 -18.566 -13.424 1.00 79.94 449 GLY A O 1
ATOM 3631 N N . ASP A 1 450 ? 5.302 -17.258 -12.855 1.00 82.62 450 ASP A N 1
ATOM 3632 C CA . ASP A 1 450 ? 6.108 -16.239 -12.182 1.00 82.62 450 ASP A CA 1
ATOM 3633 C C . ASP A 1 450 ? 6.757 -16.788 -10.902 1.00 82.62 450 ASP A C 1
ATOM 3635 O O . ASP A 1 450 ? 7.933 -16.536 -10.641 1.00 82.62 450 ASP A O 1
ATOM 3639 N N . ILE A 1 451 ? 6.040 -17.606 -10.126 1.00 79.81 451 ILE A N 1
ATOM 3640 C CA . ILE A 1 451 ? 6.575 -18.260 -8.925 1.00 79.81 451 ILE A CA 1
ATOM 3641 C C . ILE A 1 451 ? 7.672 -19.268 -9.283 1.00 79.81 451 ILE A C 1
ATOM 3643 O O . ILE A 1 451 ? 8.692 -19.338 -8.590 1.00 79.81 451 ILE A O 1
ATOM 3647 N N . LEU A 1 452 ? 7.502 -20.038 -10.361 1.00 82.88 452 LEU A N 1
ATOM 3648 C CA . LEU A 1 452 ? 8.551 -20.922 -10.880 1.00 82.88 452 LEU A CA 1
ATOM 3649 C C . LEU A 1 452 ? 9.784 -20.123 -11.315 1.00 82.88 452 LEU A C 1
ATOM 3651 O O . LEU A 1 452 ? 10.905 -20.471 -10.933 1.00 82.88 452 LEU A O 1
ATOM 3655 N N . THR A 1 453 ? 9.573 -19.025 -12.045 1.00 84.81 453 THR A N 1
ATOM 3656 C CA . THR A 1 453 ? 10.633 -18.089 -12.454 1.00 84.81 453 THR A CA 1
ATOM 3657 C C . THR A 1 453 ? 11.400 -17.573 -11.239 1.00 84.81 453 THR A C 1
ATOM 3659 O O . THR A 1 453 ? 12.629 -17.601 -11.222 1.00 84.81 453 THR A O 1
ATOM 3662 N N . HIS A 1 454 ? 10.683 -17.169 -10.191 1.00 80.00 454 HIS A N 1
ATOM 3663 C CA . HIS A 1 454 ? 11.263 -16.668 -8.949 1.00 80.00 454 HIS A CA 1
ATOM 3664 C C . HIS A 1 454 ? 12.120 -17.716 -8.228 1.00 80.00 454 HIS A C 1
ATOM 3666 O O . HIS A 1 454 ? 13.228 -17.411 -7.791 1.00 80.00 454 HIS A O 1
ATOM 3672 N N . ASN A 1 455 ? 11.663 -18.971 -8.150 1.00 80.75 455 ASN A N 1
ATOM 3673 C CA . ASN A 1 455 ? 12.457 -20.051 -7.546 1.00 80.75 455 ASN A CA 1
ATOM 3674 C C . ASN A 1 455 ? 13.738 -20.339 -8.354 1.00 80.75 455 ASN A C 1
ATOM 3676 O O . ASN A 1 455 ? 14.797 -20.594 -7.775 1.00 80.75 455 ASN A O 1
ATOM 3680 N N . CYS A 1 456 ? 13.657 -20.278 -9.688 1.00 83.94 456 CYS A N 1
ATOM 3681 C CA . CYS A 1 456 ? 14.819 -20.438 -10.564 1.00 83.94 456 CYS A CA 1
ATOM 3682 C C . CYS A 1 456 ? 15.831 -19.303 -10.351 1.00 83.94 456 CYS A C 1
ATOM 3684 O O . CYS A 1 456 ? 17.017 -19.562 -10.141 1.00 83.94 456 CYS A O 1
ATOM 3686 N N . LEU A 1 457 ? 15.347 -18.058 -10.313 1.00 81.31 457 LEU A N 1
ATOM 3687 C CA . LEU A 1 457 ? 16.155 -16.875 -10.032 1.00 81.31 457 LEU A CA 1
ATOM 3688 C C . LEU A 1 457 ? 16.878 -16.990 -8.684 1.00 81.31 457 LEU A C 1
ATOM 3690 O O . LEU A 1 457 ? 18.084 -16.768 -8.611 1.00 81.31 457 LEU A O 1
ATOM 3694 N N . LEU A 1 458 ? 16.155 -17.389 -7.637 1.00 76.31 458 LEU A N 1
ATOM 3695 C CA . LEU A 1 458 ? 16.715 -17.605 -6.306 1.00 76.31 458 LEU A CA 1
ATOM 3696 C C . LEU A 1 458 ? 17.862 -18.614 -6.305 1.00 76.31 458 LEU A C 1
ATOM 3698 O O . LEU A 1 458 ? 18.916 -18.362 -5.725 1.00 76.31 458 LEU A O 1
ATOM 3702 N N . THR A 1 459 ? 17.669 -19.732 -7.003 1.00 79.38 459 THR A N 1
ATOM 3703 C CA . THR A 1 459 ? 18.688 -20.779 -7.124 1.00 79.38 459 THR A CA 1
ATOM 3704 C C . THR A 1 459 ? 19.958 -20.236 -7.785 1.00 79.38 459 THR A C 1
ATOM 3706 O O . THR A 1 459 ? 21.061 -20.492 -7.309 1.00 79.38 459 THR A O 1
ATOM 3709 N N . LEU A 1 460 ? 19.817 -19.435 -8.845 1.00 78.06 460 LEU A N 1
ATOM 3710 C CA . LEU A 1 460 ? 20.952 -18.863 -9.573 1.00 78.06 460 LEU A CA 1
ATOM 3711 C C . LEU A 1 460 ? 21.691 -17.778 -8.793 1.00 78.06 460 LEU A C 1
ATOM 3713 O O . LEU A 1 460 ? 22.920 -17.757 -8.816 1.00 78.06 460 LEU A O 1
ATOM 3717 N N . ILE A 1 461 ? 20.967 -16.910 -8.083 1.00 72.50 461 ILE A N 1
ATOM 3718 C CA . ILE A 1 461 ? 21.580 -15.911 -7.199 1.00 72.50 461 ILE A CA 1
ATOM 3719 C C . ILE A 1 461 ? 22.410 -16.619 -6.127 1.00 72.50 461 ILE A C 1
ATOM 3721 O O . ILE A 1 461 ? 23.562 -16.250 -5.920 1.00 72.50 461 ILE A O 1
ATOM 3725 N N . ASN A 1 462 ? 21.866 -17.673 -5.513 1.00 74.06 462 ASN A N 1
ATOM 3726 C CA . ASN A 1 462 ? 22.570 -18.453 -4.498 1.00 74.06 462 ASN A CA 1
ATOM 3727 C C . ASN A 1 462 ? 23.834 -19.139 -5.053 1.00 74.06 462 ASN A C 1
ATOM 3729 O O . ASN A 1 462 ? 24.850 -19.218 -4.373 1.00 74.06 462 ASN A O 1
ATOM 3733 N N . MET A 1 463 ? 23.798 -19.602 -6.308 1.00 76.38 463 MET A N 1
ATOM 3734 C CA . MET A 1 463 ? 24.980 -20.153 -6.984 1.00 76.38 463 MET A CA 1
ATOM 3735 C C . MET A 1 463 ? 26.037 -19.084 -7.302 1.00 76.38 463 MET A C 1
ATOM 3737 O O . MET A 1 463 ? 27.231 -19.361 -7.210 1.00 76.38 463 MET A O 1
ATOM 3741 N N . ALA A 1 464 ? 25.621 -17.881 -7.709 1.00 70.50 464 ALA A N 1
ATOM 3742 C CA . ALA A 1 464 ? 26.526 -16.805 -8.114 1.00 70.50 464 ALA A CA 1
ATOM 3743 C C . ALA A 1 464 ? 27.122 -16.027 -6.924 1.00 70.50 464 ALA A C 1
ATOM 3745 O O . ALA A 1 464 ? 28.255 -15.546 -7.015 1.00 70.50 464 ALA A O 1
ATOM 3746 N N . PHE A 1 465 ? 26.373 -15.919 -5.824 1.00 70.44 465 PHE A N 1
ATOM 3747 C CA . PHE A 1 465 ? 26.719 -15.166 -4.616 1.00 70.44 465 PHE A CA 1
ATOM 3748 C C . PHE A 1 465 ? 26.449 -15.997 -3.347 1.00 70.44 465 PHE A C 1
ATOM 3750 O O . PHE A 1 465 ? 25.561 -15.652 -2.567 1.00 70.44 465 PHE A O 1
ATOM 3757 N N . PRO A 1 466 ? 27.209 -17.082 -3.113 1.00 65.31 466 PRO A N 1
ATOM 3758 C CA . PRO A 1 466 ? 26.968 -17.998 -1.994 1.00 65.31 466 PRO A CA 1
ATOM 3759 C C . PRO A 1 466 ? 27.106 -17.334 -0.614 1.00 65.31 466 PRO A C 1
ATOM 3761 O O . PRO A 1 466 ? 26.425 -17.731 0.328 1.00 65.31 466 PRO A O 1
ATOM 3764 N N . ASP A 1 467 ? 27.932 -16.288 -0.499 1.00 59.56 467 ASP A N 1
ATOM 3765 C CA . ASP A 1 467 ? 28.141 -15.540 0.751 1.00 59.56 467 ASP A CA 1
ATOM 3766 C C . ASP A 1 467 ? 27.055 -14.474 1.018 1.00 59.56 467 ASP A C 1
ATOM 3768 O O . ASP A 1 467 ? 27.013 -13.854 2.092 1.00 59.56 467 ASP A O 1
ATOM 3772 N N . PHE A 1 468 ? 26.171 -14.231 0.042 1.00 59.56 468 PHE A N 1
ATOM 3773 C CA . PHE A 1 468 ? 25.164 -13.176 0.093 1.00 59.56 468 PHE A CA 1
ATOM 3774 C C . PHE A 1 468 ? 23.778 -13.746 0.432 1.00 59.56 468 PHE A C 1
ATOM 3776 O O . PHE A 1 468 ? 23.082 -14.329 -0.396 1.00 59.56 468 PHE A O 1
ATOM 3783 N N . GLU A 1 469 ? 23.335 -13.539 1.672 1.00 58.44 469 GLU A N 1
ATOM 3784 C CA . GLU A 1 469 ? 22.082 -14.091 2.205 1.00 58.44 469 GLU A CA 1
ATOM 3785 C C . GLU A 1 469 ? 20.822 -13.329 1.725 1.00 58.44 469 GLU A C 1
ATOM 3787 O O . GLU A 1 469 ? 20.082 -12.771 2.533 1.00 58.44 469 GLU A O 1
ATOM 3792 N N . PHE A 1 470 ? 20.531 -13.298 0.418 1.00 61.91 470 PHE A N 1
ATOM 3793 C CA . PHE A 1 470 ? 19.243 -12.787 -0.100 1.00 61.91 470 PHE A CA 1
ATOM 3794 C C . PHE A 1 470 ? 18.127 -13.840 -0.142 1.00 61.91 470 PHE A C 1
ATOM 3796 O O . PHE A 1 470 ? 16.957 -13.480 -0.306 1.00 61.91 470 PHE A O 1
ATOM 3803 N N . ASN A 1 471 ? 18.461 -15.123 0.040 1.00 62.09 471 ASN A N 1
ATOM 3804 C CA . ASN A 1 471 ? 17.515 -16.240 -0.073 1.00 62.09 471 ASN A CA 1
ATOM 3805 C C . ASN A 1 471 ? 16.267 -16.023 0.787 1.00 62.09 471 ASN A C 1
ATOM 3807 O O . ASN A 1 471 ? 15.144 -16.164 0.310 1.00 62.09 471 ASN A O 1
ATOM 3811 N N . TRP A 1 472 ? 16.453 -15.567 2.026 1.00 66.38 472 TRP A N 1
ATOM 3812 C CA . TRP A 1 472 ? 15.339 -15.346 2.940 1.00 66.38 472 TRP A CA 1
ATOM 3813 C C . TRP A 1 472 ? 14.423 -14.196 2.507 1.00 66.38 472 TRP A C 1
ATOM 3815 O O . TRP A 1 472 ? 13.216 -14.299 2.689 1.00 66.38 472 TRP A O 1
ATOM 3825 N N . MET A 1 473 ? 14.961 -13.102 1.952 1.00 66.69 473 MET A N 1
ATOM 3826 C CA . MET A 1 473 ? 14.161 -11.932 1.565 1.00 66.69 473 MET A CA 1
ATOM 3827 C C . MET A 1 473 ? 13.260 -12.283 0.388 1.00 66.69 473 MET A C 1
ATOM 3829 O O . MET A 1 473 ? 12.099 -11.886 0.336 1.00 66.69 473 MET A O 1
ATOM 3833 N N . ALA A 1 474 ? 13.791 -13.065 -0.541 1.00 68.19 474 ALA A N 1
ATOM 3834 C CA . ALA A 1 474 ? 13.055 -13.524 -1.697 1.00 68.19 474 ALA A CA 1
ATOM 3835 C C . ALA A 1 474 ? 12.092 -14.682 -1.365 1.00 68.19 474 ALA A C 1
ATOM 3837 O O . ALA A 1 474 ? 11.005 -14.724 -1.942 1.00 68.19 474 ALA A O 1
ATOM 3838 N N . GLU A 1 475 ? 12.405 -15.571 -0.416 1.00 71.00 475 GLU A N 1
ATOM 3839 C CA . GLU A 1 475 ? 11.437 -16.534 0.147 1.00 71.00 475 GLU A CA 1
ATOM 3840 C C . GLU A 1 475 ? 10.295 -15.835 0.902 1.00 71.00 475 GLU A C 1
ATOM 3842 O O . GLU A 1 475 ? 9.121 -16.189 0.750 1.00 71.00 475 GLU A O 1
ATOM 3847 N N . GLU A 1 476 ? 10.623 -14.813 1.693 1.00 73.00 476 GLU A N 1
ATOM 3848 C CA . GLU A 1 476 ? 9.654 -13.995 2.423 1.00 73.00 476 GLU A CA 1
ATOM 3849 C C . GLU A 1 476 ? 8.759 -13.231 1.446 1.00 73.00 476 GLU A C 1
ATOM 3851 O O . GLU A 1 476 ? 7.539 -13.291 1.569 1.00 73.00 476 GLU A O 1
ATOM 3856 N N . MET A 1 477 ? 9.339 -12.593 0.424 1.00 74.12 477 MET A N 1
ATOM 3857 C CA . MET A 1 477 ? 8.588 -11.912 -0.632 1.00 74.12 477 MET A CA 1
ATOM 3858 C C . MET A 1 477 ? 7.648 -12.881 -1.352 1.00 74.12 477 MET A C 1
ATOM 3860 O O . MET A 1 477 ? 6.469 -12.579 -1.501 1.00 74.12 477 MET A O 1
ATOM 3864 N N . LYS A 1 478 ? 8.122 -14.075 -1.730 1.00 75.94 478 LYS A N 1
ATOM 3865 C CA . LYS A 1 478 ? 7.270 -15.126 -2.308 1.00 75.94 478 LYS A CA 1
ATOM 3866 C C . LYS A 1 478 ? 6.095 -15.461 -1.390 1.00 75.94 478 LYS A C 1
ATOM 3868 O O . LYS A 1 478 ? 4.961 -15.541 -1.851 1.00 75.94 478 LYS A O 1
ATOM 3873 N N . THR A 1 479 ? 6.360 -15.641 -0.099 1.00 77.31 479 THR A N 1
ATOM 3874 C CA . THR A 1 479 ? 5.324 -15.955 0.891 1.00 77.31 479 THR A CA 1
ATOM 3875 C C . THR A 1 479 ? 4.305 -14.824 0.999 1.00 77.31 479 THR A C 1
ATOM 3877 O O . THR A 1 479 ? 3.110 -15.084 0.941 1.00 77.31 479 THR A O 1
ATOM 3880 N N . VAL A 1 480 ? 4.760 -13.576 1.116 1.00 76.19 480 VAL A N 1
ATOM 3881 C CA . VAL A 1 480 ? 3.916 -12.370 1.163 1.00 76.19 480 VAL A CA 1
ATOM 3882 C C . VAL A 1 480 ? 3.022 -12.284 -0.074 1.00 76.19 480 VAL A C 1
ATOM 3884 O O . VAL A 1 480 ? 1.813 -12.125 0.057 1.00 76.19 480 VAL A O 1
ATOM 3887 N N . LEU A 1 481 ? 3.597 -12.477 -1.261 1.00 76.81 481 LEU A N 1
ATOM 3888 C CA . LEU A 1 481 ? 2.873 -12.423 -2.528 1.00 76.81 481 LEU A CA 1
ATOM 3889 C C . LEU A 1 481 ? 1.816 -13.530 -2.665 1.00 76.81 481 LEU A C 1
ATOM 3891 O O . LEU A 1 481 ? 0.717 -13.252 -3.131 1.00 76.81 481 LEU A O 1
ATOM 3895 N N . ILE A 1 482 ? 2.123 -14.766 -2.243 1.00 79.38 482 ILE A N 1
ATOM 3896 C CA . ILE A 1 482 ? 1.142 -15.868 -2.222 1.00 79.38 482 ILE A CA 1
ATOM 3897 C C . ILE A 1 482 ? -0.042 -15.503 -1.322 1.00 79.38 482 ILE A C 1
ATOM 3899 O O . ILE A 1 482 ? -1.189 -15.668 -1.729 1.00 79.38 482 ILE A O 1
ATOM 3903 N N . LYS A 1 483 ? 0.234 -15.002 -0.111 1.00 81.19 483 LYS A N 1
ATOM 3904 C CA . LYS A 1 483 ? -0.808 -14.655 0.864 1.00 81.19 483 LYS A CA 1
ATOM 3905 C C . LYS A 1 483 ? -1.726 -13.542 0.364 1.00 81.19 483 LYS A C 1
ATOM 3907 O O . LYS A 1 483 ? -2.930 -13.617 0.557 1.00 81.19 483 LYS A O 1
ATOM 3912 N N . GLU A 1 484 ? -1.183 -12.535 -0.316 1.00 80.50 484 GLU A N 1
ATOM 3913 C CA . GLU A 1 484 ? -1.992 -11.436 -0.857 1.00 80.50 484 GLU A CA 1
ATOM 3914 C C . GLU A 1 484 ? -2.925 -11.838 -2.009 1.00 80.50 484 GLU A C 1
ATOM 3916 O O . GLU A 1 484 ? -3.885 -11.121 -2.293 1.00 80.50 484 GLU A O 1
ATOM 3921 N N . LEU A 1 485 ? -2.662 -12.962 -2.680 1.00 82.50 485 LEU A N 1
ATOM 3922 C CA . LEU A 1 485 ? -3.536 -13.485 -3.733 1.00 82.50 485 LEU A CA 1
ATOM 3923 C C . LEU A 1 485 ? -4.643 -14.399 -3.205 1.00 82.50 485 LEU A C 1
ATOM 3925 O O . LEU A 1 485 ? -5.513 -14.789 -3.986 1.00 82.50 485 LEU A O 1
ATOM 3929 N N . ASP A 1 486 ? -4.641 -14.733 -1.915 1.00 89.06 486 ASP A N 1
ATOM 3930 C CA . ASP A 1 486 ? -5.699 -15.521 -1.293 1.00 89.06 486 ASP A CA 1
ATOM 3931 C C . ASP A 1 486 ? -6.531 -14.656 -0.339 1.00 89.06 486 ASP A C 1
ATOM 3933 O O . ASP A 1 486 ? -6.228 -14.489 0.845 1.00 89.06 486 ASP A O 1
ATOM 3937 N N . PHE A 1 487 ? -7.631 -14.114 -0.859 1.00 93.56 487 PHE A N 1
ATOM 3938 C CA . PHE A 1 487 ? -8.543 -13.287 -0.073 1.00 93.56 487 PHE A CA 1
ATOM 3939 C C . PHE A 1 487 ? -9.306 -14.051 1.013 1.00 93.56 487 PHE A C 1
ATOM 3941 O O . PHE A 1 487 ? -9.821 -13.419 1.938 1.00 93.56 487 PHE A O 1
ATOM 3948 N N . CYS A 1 488 ? -9.334 -15.389 0.983 1.00 93.62 488 CYS A N 1
ATOM 3949 C CA . CYS A 1 488 ? -9.864 -16.150 2.112 1.00 93.62 488 CYS A CA 1
ATOM 3950 C C . CYS A 1 488 ? -8.972 -15.979 3.346 1.00 93.62 488 CYS A C 1
ATOM 3952 O O . CYS A 1 488 ? -9.489 -15.811 4.448 1.00 93.62 488 CYS A O 1
ATOM 3954 N N . GLN A 1 489 ? -7.651 -15.936 3.159 1.00 92.75 489 GLN A N 1
ATOM 3955 C CA . GLN A 1 489 ? -6.716 -15.699 4.255 1.00 92.75 489 GLN A CA 1
ATOM 3956 C C . GLN A 1 489 ? -6.808 -14.266 4.793 1.00 92.75 489 GLN A C 1
ATOM 3958 O O . GLN A 1 489 ? -6.743 -14.062 6.005 1.00 92.75 489 GLN A O 1
ATOM 3963 N N . GLU A 1 490 ? -6.979 -13.274 3.916 1.00 93.94 490 GLU A N 1
ATOM 3964 C CA . GLU A 1 490 ? -7.226 -11.884 4.330 1.00 93.94 490 GLU A CA 1
ATOM 3965 C C . GLU A 1 490 ? -8.496 -11.782 5.190 1.00 93.94 490 GLU A C 1
ATOM 3967 O O . GLU A 1 490 ? -8.480 -11.163 6.254 1.00 93.94 490 GLU A O 1
ATOM 3972 N N . ALA A 1 491 ? -9.569 -12.462 4.783 1.00 96.31 491 ALA A N 1
ATOM 3973 C CA . ALA A 1 491 ? -10.801 -12.549 5.554 1.00 96.31 491 ALA A CA 1
ATOM 3974 C C . ALA A 1 491 ? -10.617 -13.240 6.922 1.00 96.31 491 ALA A C 1
ATOM 3976 O O . ALA A 1 491 ? -11.114 -12.732 7.929 1.00 96.31 491 ALA A O 1
ATOM 3977 N N . ASP A 1 492 ? -9.870 -14.350 6.984 1.00 96.25 492 ASP A N 1
ATOM 3978 C CA . ASP A 1 492 ? -9.565 -15.054 8.243 1.00 96.25 492 ASP A CA 1
ATOM 3979 C C . ASP A 1 492 ? -8.784 -14.152 9.210 1.00 96.25 492 ASP A C 1
ATOM 3981 O O . ASP A 1 492 ? -9.078 -14.088 10.408 1.00 96.25 492 ASP A O 1
ATOM 3985 N N . ASN A 1 493 ? -7.807 -13.406 8.687 1.00 96.44 493 ASN A N 1
ATOM 3986 C CA . ASN A 1 493 ? -7.033 -12.447 9.468 1.00 96.44 493 ASN A CA 1
ATOM 3987 C C . ASN A 1 493 ? -7.907 -11.300 9.991 1.00 96.44 493 ASN A C 1
ATOM 3989 O O . ASN A 1 493 ? -7.726 -10.885 11.138 1.00 96.44 493 ASN A O 1
ATOM 3993 N N . ALA A 1 494 ? -8.839 -10.794 9.178 1.00 96.75 494 ALA A N 1
ATOM 3994 C CA . ALA A 1 494 ? -9.766 -9.737 9.577 1.00 96.75 494 ALA A CA 1
ATOM 3995 C C . ALA A 1 494 ? -10.667 -10.196 10.733 1.00 96.75 494 ALA A C 1
ATOM 3997 O O . ALA A 1 494 ? -10.756 -9.521 11.758 1.00 96.75 494 ALA A O 1
ATOM 3998 N N . GLU A 1 495 ? -11.273 -11.379 10.622 1.00 97.38 495 GLU A N 1
ATOM 3999 C CA . GLU A 1 495 ? -12.131 -11.942 11.671 1.00 97.38 495 GLU A CA 1
ATOM 4000 C C . GLU A 1 495 ? -11.356 -12.215 12.967 1.00 97.38 495 GLU A C 1
ATOM 4002 O O . GLU A 1 495 ? -11.827 -11.866 14.055 1.00 97.38 495 GLU A O 1
ATOM 4007 N N . ARG A 1 496 ? -10.133 -12.756 12.869 1.00 97.12 496 ARG A N 1
ATOM 4008 C CA . ARG A 1 496 ? -9.251 -12.928 14.034 1.00 97.12 496 ARG A CA 1
ATOM 4009 C C . ARG A 1 496 ? -8.904 -11.587 14.679 1.00 97.12 496 ARG A C 1
ATOM 4011 O O . ARG A 1 496 ? -9.021 -11.444 15.894 1.00 97.12 496 ARG A O 1
ATOM 4018 N N . ALA A 1 497 ? -8.520 -10.590 13.883 1.00 96.69 497 ALA A N 1
ATOM 4019 C CA . ALA A 1 497 ? -8.198 -9.259 14.388 1.00 96.69 497 ALA A CA 1
ATOM 4020 C C . ALA A 1 497 ? -9.409 -8.589 15.061 1.00 96.69 497 ALA A C 1
ATOM 4022 O O . ALA A 1 497 ? -9.246 -7.939 16.095 1.00 96.69 497 ALA A O 1
ATOM 4023 N N . ALA A 1 498 ? -10.614 -8.772 14.513 1.00 96.81 498 ALA A N 1
ATOM 4024 C CA . ALA A 1 498 ? -11.864 -8.301 15.106 1.00 96.81 498 ALA A CA 1
ATOM 4025 C C . ALA A 1 498 ? -12.130 -8.950 16.474 1.00 96.81 498 ALA A C 1
ATOM 4027 O O . ALA A 1 498 ? -12.504 -8.255 17.422 1.00 96.81 498 ALA A O 1
ATOM 4028 N N . ALA A 1 499 ? -11.893 -10.260 16.600 1.00 96.62 499 ALA A N 1
ATOM 4029 C CA . ALA A 1 499 ? -12.033 -10.980 17.864 1.00 96.62 499 ALA A CA 1
ATOM 4030 C C . ALA A 1 499 ? -11.022 -10.491 18.918 1.00 96.62 499 ALA A C 1
ATOM 4032 O O . ALA A 1 499 ? -11.420 -10.134 20.033 1.00 96.62 499 ALA A O 1
ATOM 4033 N N . ASP A 1 500 ? -9.743 -10.388 18.546 1.00 94.75 500 ASP A N 1
ATOM 4034 C CA . ASP A 1 500 ? -8.656 -9.931 19.421 1.00 94.75 500 ASP A CA 1
ATOM 4035 C C . ASP A 1 500 ? -8.889 -8.491 19.924 1.00 94.75 500 ASP A C 1
ATOM 4037 O O . ASP A 1 500 ? -8.634 -8.165 21.089 1.00 94.75 500 ASP A O 1
ATOM 4041 N N . LEU A 1 501 ? -9.418 -7.610 19.068 1.00 95.31 501 LEU A N 1
ATOM 4042 C CA . LEU A 1 501 ? -9.653 -6.193 19.375 1.00 95.31 501 LEU A CA 1
ATOM 4043 C C . LEU A 1 501 ? -11.071 -5.882 19.875 1.00 95.31 501 LEU A C 1
ATOM 4045 O O . LEU A 1 501 ? -11.373 -4.721 20.144 1.00 95.31 501 LEU A O 1
ATOM 4049 N N . SER A 1 502 ? -11.922 -6.889 20.077 1.00 93.50 502 SER A N 1
ATOM 4050 C CA . SER A 1 502 ? -13.330 -6.726 20.484 1.00 93.50 502 SER A CA 1
ATOM 4051 C C . SER A 1 502 ? -13.535 -5.886 21.757 1.00 93.50 502 SER A C 1
ATOM 4053 O O . SER A 1 502 ? -14.512 -5.145 21.876 1.00 93.50 502 SER A O 1
ATOM 4055 N N . ASN A 1 503 ? -12.590 -5.943 22.701 1.00 90.38 503 ASN A N 1
ATOM 4056 C CA . ASN A 1 503 ? -12.632 -5.163 23.944 1.00 90.38 503 ASN A CA 1
ATOM 4057 C C . ASN A 1 503 ? -12.165 -3.704 23.775 1.00 90.38 503 ASN A C 1
ATOM 4059 O O . ASN A 1 503 ? -12.350 -2.881 24.679 1.00 90.38 503 ASN A O 1
ATOM 4063 N N . ASN A 1 504 ? -11.553 -3.362 22.641 1.00 92.69 504 ASN A N 1
ATOM 4064 C CA . ASN A 1 504 ? -11.035 -2.032 22.359 1.00 92.69 504 ASN A CA 1
ATOM 4065 C C . ASN A 1 504 ? -12.043 -1.226 21.532 1.00 92.69 504 ASN A C 1
ATOM 4067 O O . ASN A 1 504 ? -12.053 -1.258 20.306 1.00 92.69 504 ASN A O 1
ATOM 4071 N N . LYS A 1 505 ? -12.855 -0.415 22.218 1.00 92.25 505 LYS A N 1
ATOM 4072 C CA . LYS A 1 505 ? -13.898 0.419 21.589 1.00 92.25 505 LYS A CA 1
ATOM 4073 C C . LYS A 1 505 ? -13.365 1.457 20.592 1.00 92.25 505 LYS A C 1
ATOM 4075 O O . LYS A 1 505 ? -14.161 2.044 19.861 1.00 92.25 505 LYS A O 1
ATOM 4080 N N . SER A 1 506 ? -12.061 1.733 20.592 1.00 94.50 506 SER A N 1
ATOM 4081 C CA . SER A 1 506 ? -11.426 2.653 19.645 1.00 94.50 506 SER A CA 1
ATOM 4082 C C . SER A 1 506 ? -11.003 1.979 18.342 1.00 94.50 506 SER A C 1
ATOM 4084 O O . SER A 1 506 ? -10.738 2.703 17.387 1.00 94.50 506 SER A O 1
ATOM 4086 N N . ALA A 1 507 ? -10.959 0.647 18.281 1.00 96.19 507 ALA A N 1
ATOM 4087 C CA . ALA A 1 507 ? -10.704 -0.111 17.063 1.00 96.19 507 ALA A CA 1
ATOM 4088 C C . ALA A 1 507 ? -12.016 -0.551 16.407 1.00 96.19 507 ALA A C 1
ATOM 4090 O O . ALA A 1 507 ? -13.022 -0.781 17.082 1.00 96.19 507 ALA A O 1
ATOM 4091 N N . TYR A 1 508 ? -11.994 -0.691 15.089 1.00 97.44 508 TYR A N 1
ATOM 4092 C CA . TYR A 1 508 ? -13.038 -1.360 14.331 1.00 97.44 508 TYR A CA 1
ATOM 4093 C C . TYR A 1 508 ? -12.425 -2.093 13.144 1.00 97.44 508 TYR A C 1
ATOM 4095 O O . TYR A 1 508 ? -11.522 -1.578 12.484 1.00 97.44 508 TYR A O 1
ATOM 4103 N N . ILE A 1 509 ? -12.931 -3.291 12.886 1.00 97.44 509 ILE A N 1
ATOM 4104 C CA . ILE A 1 509 ? -12.572 -4.105 11.734 1.00 97.44 509 ILE A CA 1
ATOM 4105 C C . ILE A 1 509 ? -13.885 -4.365 10.992 1.00 97.44 509 ILE A C 1
ATOM 4107 O O . ILE A 1 509 ? -14.824 -4.846 11.633 1.00 97.44 509 ILE A O 1
ATOM 4111 N N . PRO A 1 510 ? -13.992 -4.001 9.700 1.00 97.06 510 PRO A N 1
ATOM 4112 C CA . PRO A 1 510 ? -15.199 -4.221 8.914 1.00 97.06 510 PRO A CA 1
ATOM 4113 C C . PRO A 1 510 ? -15.632 -5.686 8.950 1.00 97.06 510 PRO A C 1
ATOM 4115 O O . PRO A 1 510 ? -14.808 -6.592 8.801 1.00 97.06 510 PRO A O 1
ATOM 4118 N N . LYS A 1 511 ? -16.935 -5.926 9.114 1.00 97.31 511 LYS A N 1
ATOM 4119 C CA . LYS A 1 511 ? -17.490 -7.284 9.071 1.00 97.31 511 LYS A CA 1
ATOM 4120 C C . LYS A 1 511 ? -17.230 -7.911 7.700 1.00 97.31 511 LYS A C 1
ATOM 4122 O O . LYS A 1 511 ? -17.514 -7.295 6.675 1.00 97.31 511 LYS A O 1
ATOM 4127 N N . VAL A 1 512 ? -16.731 -9.146 7.679 1.00 97.88 512 VAL A N 1
ATOM 4128 C CA . VAL A 1 512 ? -16.548 -9.912 6.441 1.00 97.88 512 VAL A CA 1
ATOM 4129 C C . VAL A 1 512 ? -17.830 -10.655 6.075 1.00 97.88 512 VAL A C 1
ATOM 4131 O O . VAL A 1 512 ? -18.502 -11.257 6.911 1.00 97.88 512 VAL A O 1
ATOM 4134 N N . PHE A 1 513 ? -18.144 -10.645 4.786 1.00 97.00 513 PHE A N 1
ATOM 4135 C CA . PHE A 1 513 ? -19.312 -11.273 4.195 1.00 97.00 513 PHE A CA 1
ATOM 4136 C C . PHE A 1 513 ? -18.905 -12.554 3.458 1.00 97.00 513 PHE A C 1
ATOM 4138 O O . PHE A 1 513 ? -18.753 -12.578 2.234 1.00 97.00 513 PHE A O 1
ATOM 4145 N N . ARG A 1 514 ? -18.716 -13.645 4.215 1.00 94.81 514 ARG A N 1
ATOM 4146 C CA . ARG A 1 514 ? -18.226 -14.940 3.695 1.00 94.81 514 ARG A CA 1
ATOM 4147 C C . ARG A 1 514 ? -19.027 -15.521 2.523 1.00 94.81 514 ARG A C 1
ATOM 4149 O O . ARG A 1 514 ? -18.381 -15.958 1.577 1.00 94.81 514 ARG A O 1
ATOM 4156 N N . PRO A 1 515 ? -20.376 -15.495 2.509 1.00 92.38 515 PRO A N 1
ATOM 4157 C CA . PRO A 1 515 ? -21.150 -16.018 1.375 1.00 92.38 515 PRO A CA 1
ATOM 4158 C C . PRO A 1 515 ? -20.894 -15.281 0.054 1.00 92.38 515 PRO A C 1
ATOM 4160 O O . PRO A 1 515 ? -21.151 -15.818 -1.018 1.00 92.38 515 PRO A O 1
ATOM 4163 N N . TYR A 1 516 ? -20.379 -14.055 0.144 1.00 93.50 516 TYR A N 1
ATOM 4164 C CA . TYR A 1 516 ? -20.083 -13.167 -0.974 1.00 93.50 516 TYR A CA 1
ATOM 4165 C C . TYR A 1 516 ? -18.572 -13.068 -1.243 1.00 93.50 516 TYR A C 1
ATOM 4167 O O . TYR A 1 516 ? -18.118 -12.121 -1.885 1.00 93.50 516 TYR A O 1
ATOM 4175 N N . SER A 1 517 ? -17.780 -13.998 -0.702 1.00 95.94 517 SER A N 1
ATOM 4176 C CA . SER A 1 517 ? -16.320 -13.985 -0.788 1.00 95.94 517 SER A CA 1
ATOM 4177 C C . SER A 1 517 ? -15.780 -15.308 -1.335 1.00 95.94 517 SER A C 1
ATOM 4179 O O . SER A 1 517 ? -16.357 -16.374 -1.135 1.00 95.94 517 SER A O 1
ATOM 4181 N N . SER A 1 518 ? -14.649 -15.236 -2.026 1.00 95.06 518 SER A N 1
ATOM 4182 C CA . SER A 1 518 ? -13.902 -16.344 -2.618 1.00 95.06 518 SER A CA 1
ATOM 4183 C C . SER A 1 518 ? -12.398 -16.077 -2.479 1.00 95.06 518 SER A C 1
ATOM 4185 O O . SER A 1 518 ? -11.977 -15.120 -1.830 1.00 95.06 518 SER A O 1
ATOM 4187 N N . LYS A 1 519 ? -11.559 -16.885 -3.135 1.00 92.00 519 LYS A N 1
ATOM 4188 C CA . LYS A 1 519 ? -10.115 -16.615 -3.209 1.00 92.00 519 LYS A CA 1
ATOM 4189 C C . LYS A 1 519 ? -9.778 -15.302 -3.926 1.00 92.00 519 LYS A C 1
ATOM 4191 O O . LYS A 1 519 ? -8.747 -14.713 -3.620 1.00 92.00 519 LYS A O 1
ATOM 4196 N N . ARG A 1 520 ? -10.621 -14.852 -4.869 1.00 92.69 520 ARG A N 1
ATOM 4197 C CA . ARG A 1 520 ? -10.403 -13.635 -5.680 1.00 92.69 520 ARG A CA 1
ATOM 4198 C C . ARG A 1 520 ? -11.358 -12.486 -5.386 1.00 92.69 520 ARG A C 1
ATOM 4200 O O . ARG A 1 520 ? -11.166 -11.396 -5.925 1.00 92.69 520 ARG A O 1
ATOM 4207 N N . ILE A 1 521 ? -12.385 -12.722 -4.578 1.00 95.69 521 ILE A N 1
ATOM 4208 C CA . ILE A 1 521 ? -13.402 -11.732 -4.230 1.00 95.69 521 ILE A CA 1
ATOM 4209 C C . ILE A 1 521 ? -13.465 -11.640 -2.710 1.00 95.69 521 ILE A C 1
ATOM 4211 O O . ILE A 1 521 ? -13.703 -12.639 -2.043 1.00 95.69 521 ILE A O 1
ATOM 4215 N N . LEU A 1 522 ? -13.264 -10.450 -2.157 1.00 96.75 522 LEU A N 1
ATOM 4216 C CA . LEU A 1 522 ? -13.455 -10.182 -0.736 1.00 96.75 522 LEU A CA 1
ATOM 4217 C C . LEU A 1 522 ? -14.558 -9.151 -0.580 1.00 96.75 522 LEU A C 1
ATOM 4219 O O . LEU A 1 522 ? -14.413 -8.018 -1.038 1.00 96.75 522 LEU A O 1
ATOM 4223 N N . THR A 1 523 ? -15.636 -9.540 0.089 1.00 97.50 523 THR A N 1
ATOM 4224 C CA . THR A 1 523 ? -16.733 -8.631 0.418 1.00 97.50 523 THR A CA 1
ATOM 4225 C C . THR A 1 523 ? -16.688 -8.312 1.907 1.00 97.50 523 THR A C 1
ATOM 4227 O O . THR A 1 523 ? -16.712 -9.215 2.748 1.00 97.50 523 THR A O 1
ATOM 4230 N N . SER A 1 524 ? -16.623 -7.028 2.244 1.00 97.50 524 SER A N 1
ATOM 4231 C CA . SER A 1 524 ? -16.633 -6.529 3.620 1.00 97.50 524 SER A CA 1
ATOM 4232 C C . SER A 1 524 ? -17.599 -5.358 3.781 1.00 97.50 524 SER A C 1
ATOM 4234 O O . SER A 1 524 ? -18.048 -4.767 2.804 1.00 97.50 524 SER A O 1
ATOM 4236 N N . GLU A 1 525 ? -17.965 -5.038 5.018 1.00 97.69 525 GLU A N 1
ATOM 4237 C CA . GLU A 1 525 ? -18.794 -3.875 5.341 1.00 97.69 525 GLU A CA 1
ATOM 4238 C C . GLU A 1 525 ? -18.192 -2.590 4.757 1.00 97.69 525 GLU A C 1
ATOM 4240 O O . GLU A 1 525 ? -16.999 -2.309 4.918 1.00 97.69 525 GLU A O 1
ATOM 4245 N N . PHE A 1 526 ? -19.023 -1.787 4.095 1.00 96.69 526 PHE A N 1
ATOM 4246 C CA . PHE A 1 526 ? -18.595 -0.489 3.599 1.00 96.69 526 PHE A CA 1
ATOM 4247 C C . PHE A 1 526 ? -18.513 0.516 4.750 1.00 96.69 526 PHE A C 1
ATOM 4249 O O . PHE A 1 526 ? -19.494 0.762 5.451 1.00 96.69 526 PHE A O 1
ATOM 4256 N N . ILE A 1 527 ? -17.347 1.139 4.933 1.00 95.62 527 ILE A N 1
ATOM 4257 C CA . ILE A 1 527 ? -17.134 2.097 6.019 1.00 95.62 527 ILE A CA 1
ATOM 4258 C C . ILE A 1 527 ? -16.980 3.516 5.492 1.00 95.62 527 ILE A C 1
ATOM 4260 O O . ILE A 1 527 ? -16.031 3.843 4.781 1.00 95.62 527 ILE A O 1
ATOM 4264 N N . HIS A 1 528 ? -17.866 4.391 5.960 1.00 93.75 528 HIS A N 1
ATOM 4265 C CA . HIS A 1 528 ? -17.755 5.834 5.779 1.00 93.75 528 HIS A CA 1
ATOM 4266 C C . HIS A 1 528 ? -16.753 6.424 6.783 1.00 93.75 528 HIS A C 1
ATOM 4268 O O . HIS A 1 528 ? -16.908 6.278 7.999 1.00 93.75 528 HIS A O 1
ATOM 4274 N N . GLY A 1 529 ? -15.718 7.097 6.279 1.00 93.19 529 GLY A N 1
ATOM 4275 C CA . GLY A 1 529 ? -14.678 7.741 7.083 1.00 93.19 529 GLY A CA 1
ATOM 4276 C C . GLY A 1 529 ? -13.643 8.457 6.216 1.00 93.19 529 GLY A C 1
ATOM 4277 O O . GLY A 1 529 ? -13.677 8.374 4.989 1.00 93.19 529 GLY A O 1
ATOM 4278 N N . CYS A 1 530 ? -12.703 9.166 6.842 1.00 93.44 530 CYS A N 1
ATOM 4279 C CA . CYS A 1 530 ? -11.582 9.790 6.136 1.00 93.44 530 CYS A CA 1
ATOM 4280 C C . CYS A 1 530 ? -10.279 9.019 6.372 1.00 93.44 530 CYS A C 1
ATOM 4282 O O . CYS A 1 530 ? -10.115 8.369 7.401 1.00 93.44 530 CYS A O 1
ATOM 4284 N N . LYS A 1 531 ? -9.314 9.121 5.452 1.00 92.06 531 LYS A N 1
ATOM 4285 C CA . LYS A 1 531 ? -7.972 8.546 5.654 1.00 92.06 531 LYS A CA 1
ATOM 4286 C C . LYS A 1 531 ? -7.299 9.149 6.890 1.00 92.06 531 LYS A C 1
ATOM 4288 O O . LYS A 1 531 ? -7.461 10.343 7.154 1.00 92.06 531 LYS A O 1
ATOM 4293 N N . ILE A 1 532 ? -6.509 8.349 7.609 1.00 92.06 532 ILE A N 1
ATOM 4294 C CA . ILE A 1 532 ? -5.841 8.774 8.853 1.00 92.06 532 ILE A CA 1
ATOM 4295 C C . ILE A 1 532 ? -4.894 9.964 8.672 1.00 92.06 532 ILE A C 1
ATOM 4297 O O . ILE A 1 532 ? -4.689 10.720 9.612 1.00 92.06 532 ILE A O 1
ATOM 4301 N N . ASN A 1 533 ? -4.345 10.168 7.476 1.00 86.00 533 ASN A N 1
ATOM 4302 C CA . ASN A 1 533 ? -3.463 11.296 7.179 1.00 86.00 533 ASN A CA 1
ATOM 4303 C C . ASN A 1 533 ? -4.198 12.548 6.663 1.00 86.00 533 ASN A C 1
ATOM 4305 O O . ASN A 1 533 ? -3.567 13.572 6.406 1.00 86.00 533 ASN A O 1
ATOM 4309 N N . ASN A 1 534 ? -5.531 12.516 6.545 1.00 89.88 534 ASN A N 1
ATOM 4310 C CA . ASN A 1 534 ? -6.317 13.682 6.149 1.00 89.88 534 ASN A CA 1
ATOM 4311 C C . ASN A 1 534 ? -6.663 14.558 7.366 1.00 89.88 534 ASN A C 1
ATOM 4313 O O . ASN A 1 534 ? -7.770 14.514 7.906 1.00 89.88 534 ASN A O 1
ATOM 4317 N N . VAL A 1 535 ? -5.702 15.389 7.781 1.00 90.12 535 VAL A N 1
ATOM 4318 C CA . VAL A 1 535 ? -5.828 16.295 8.939 1.00 90.12 535 VAL A CA 1
ATOM 4319 C C . VAL A 1 535 ? -7.041 17.226 8.825 1.00 90.12 535 VAL A C 1
ATOM 4321 O O . VAL A 1 535 ? -7.730 17.471 9.815 1.00 90.12 535 VAL A O 1
ATOM 4324 N N . GLN A 1 536 ? -7.334 17.735 7.625 1.00 92.31 536 GLN A N 1
ATOM 4325 C CA . GLN A 1 536 ? -8.454 18.654 7.407 1.00 92.31 536 GLN A CA 1
ATOM 4326 C C . GLN A 1 536 ? -9.801 17.965 7.651 1.00 92.31 536 GLN A C 1
ATOM 4328 O O . GLN A 1 536 ? -10.636 18.503 8.376 1.00 92.31 536 GLN A O 1
ATOM 4333 N N . ALA A 1 537 ? -9.989 16.755 7.118 1.00 93.12 537 ALA A N 1
ATOM 4334 C CA . ALA A 1 537 ? -11.210 15.981 7.327 1.00 93.12 537 ALA A CA 1
ATOM 4335 C C . ALA A 1 537 ? -11.382 15.547 8.793 1.00 93.12 537 ALA A C 1
ATOM 4337 O O . ALA A 1 537 ? -12.487 15.613 9.328 1.00 93.12 537 ALA A O 1
ATOM 4338 N N . ILE A 1 538 ? -10.289 15.179 9.474 1.00 93.81 538 ILE A N 1
ATOM 4339 C CA . ILE A 1 538 ? -10.306 14.851 10.910 1.00 93.81 538 ILE A CA 1
ATOM 4340 C C . ILE A 1 538 ? -10.809 16.046 11.731 1.00 93.81 538 ILE A C 1
ATOM 4342 O O . ILE A 1 538 ? -11.715 15.894 12.553 1.00 93.81 538 ILE A O 1
ATOM 4346 N N . ARG A 1 539 ? -10.273 17.246 11.470 1.00 92.81 539 ARG A N 1
ATOM 4347 C CA . ARG A 1 539 ? -10.720 18.483 12.130 1.00 92.81 539 ARG A CA 1
ATOM 4348 C C . ARG A 1 539 ? -12.169 18.825 11.800 1.00 92.81 539 ARG A C 1
ATOM 4350 O O . ARG A 1 539 ? -12.896 19.250 12.693 1.00 92.81 539 ARG A O 1
ATOM 4357 N N . ALA A 1 540 ? -12.596 18.621 10.553 1.00 93.94 540 ALA A N 1
ATOM 4358 C CA . ALA A 1 540 ? -13.973 18.869 10.125 1.00 93.94 540 ALA A CA 1
ATOM 4359 C C . ALA A 1 540 ? -14.987 17.974 10.862 1.00 93.94 540 ALA A C 1
ATOM 4361 O O . ALA A 1 540 ? -16.097 18.415 11.142 1.00 93.94 540 ALA A O 1
ATOM 4362 N N . MET A 1 541 ? -14.591 16.758 11.254 1.00 93.88 541 MET A N 1
ATOM 4363 C CA . MET A 1 541 ? -15.387 15.878 12.124 1.00 93.88 541 MET A CA 1
ATOM 4364 C C . MET A 1 541 ? -15.344 16.268 13.616 1.00 93.88 541 MET A C 1
ATOM 4366 O O . MET A 1 541 ? -15.919 15.566 14.448 1.00 93.88 541 MET A O 1
ATOM 4370 N N . GLY A 1 542 ? -14.645 17.345 13.992 1.00 93.12 542 GLY A N 1
ATOM 4371 C CA . GLY A 1 542 ? -14.472 17.762 15.388 1.00 93.12 542 GLY A CA 1
ATOM 4372 C C . GLY A 1 542 ? -13.535 16.860 16.200 1.00 93.12 542 GLY A C 1
ATOM 4373 O O . GLY A 1 542 ? -13.566 16.885 17.430 1.00 93.12 542 GLY A O 1
ATOM 4374 N N . LEU A 1 543 ? -12.710 16.045 15.535 1.00 94.44 543 LEU A N 1
ATOM 4375 C CA . LEU A 1 543 ? -11.783 15.116 16.180 1.00 94.44 543 LEU A CA 1
ATOM 4376 C C . LEU A 1 543 ? -10.386 15.741 16.315 1.00 94.44 543 LEU A C 1
ATOM 4378 O O . LEU A 1 543 ? -9.946 16.529 15.482 1.00 94.44 543 LEU A O 1
ATOM 4382 N N . SER A 1 544 ? -9.661 15.360 17.370 1.00 92.56 544 SER A N 1
ATOM 4383 C CA . SER A 1 544 ? -8.275 15.794 17.593 1.00 92.56 544 SER A CA 1
ATOM 4384 C C . SER A 1 544 ? -7.278 14.821 16.964 1.00 92.56 544 SER A C 1
ATOM 4386 O O . SER A 1 544 ? -7.341 13.616 17.226 1.00 92.56 544 SER A O 1
ATOM 4388 N N . GLU A 1 545 ? -6.289 15.337 16.228 1.00 91.50 545 GLU A N 1
ATOM 4389 C CA . GLU A 1 545 ? -5.202 14.541 15.633 1.00 91.50 545 GLU A CA 1
ATOM 4390 C C . GLU A 1 545 ? -4.384 13.818 16.699 1.00 91.50 545 GLU A C 1
ATOM 4392 O O . GLU A 1 545 ? -3.934 12.691 16.497 1.00 91.50 545 GLU A O 1
ATOM 4397 N N . LYS A 1 546 ? -4.234 14.446 17.872 1.00 90.25 546 LYS A N 1
ATOM 4398 C CA . LYS A 1 546 ? -3.577 13.835 19.027 1.00 90.25 546 LYS A CA 1
ATOM 4399 C C . LYS A 1 546 ? -4.307 12.576 19.471 1.00 90.25 546 LYS A C 1
ATOM 4401 O O . LYS A 1 546 ? -3.667 11.545 19.662 1.00 90.25 546 LYS A O 1
ATOM 4406 N N . THR A 1 547 ? -5.627 12.652 19.618 1.00 93.00 547 THR A N 1
ATOM 4407 C CA . THR A 1 547 ? -6.435 11.500 20.029 1.00 93.00 547 THR A CA 1
ATOM 4408 C C . THR A 1 547 ? -6.423 10.423 18.947 1.00 93.00 547 THR A C 1
ATOM 4410 O O . THR A 1 547 ? -6.251 9.256 19.279 1.00 93.00 547 THR A O 1
ATOM 4413 N N . VAL A 1 548 ? -6.523 10.794 17.666 1.00 94.81 548 VAL A N 1
ATOM 4414 C CA . VAL A 1 548 ? -6.439 9.853 16.532 1.00 94.81 548 VAL A CA 1
ATOM 4415 C C . VAL A 1 548 ? -5.102 9.108 16.525 1.00 94.81 548 VAL A C 1
ATOM 4417 O O . VAL A 1 548 ? -5.094 7.878 16.558 1.00 94.81 548 VAL A O 1
ATOM 4420 N N . SER A 1 549 ? -3.980 9.838 16.560 1.00 92.69 549 SER A N 1
ATOM 4421 C CA . SER A 1 549 ? -2.635 9.250 16.606 1.00 92.69 549 SER A CA 1
ATOM 4422 C C . SER A 1 549 ? -2.479 8.330 17.818 1.00 92.69 549 SER A C 1
ATOM 4424 O O . SER A 1 549 ? -2.030 7.191 17.691 1.00 92.69 549 SER A O 1
ATOM 4426 N N . GLN A 1 550 ? -2.927 8.787 18.994 1.00 92.94 550 GLN A N 1
ATOM 4427 C CA . GLN A 1 550 ? -2.875 7.995 20.216 1.00 92.94 550 GLN A CA 1
ATOM 4428 C C . GLN A 1 550 ? -3.662 6.686 20.077 1.00 92.94 550 GLN A C 1
ATOM 4430 O O . GLN A 1 550 ? -3.098 5.634 20.366 1.00 92.94 550 GLN A O 1
ATOM 4435 N N . ARG A 1 551 ? -4.916 6.719 19.598 1.00 95.00 551 ARG A N 1
ATOM 4436 C CA . ARG A 1 551 ? -5.727 5.501 19.415 1.00 95.00 551 ARG A CA 1
ATOM 4437 C C . ARG A 1 551 ? -5.089 4.532 18.433 1.00 95.00 551 ARG A C 1
ATOM 4439 O O . ARG A 1 551 ? -5.026 3.345 18.724 1.00 95.00 551 ARG A O 1
ATOM 4446 N N . PHE A 1 552 ? -4.574 5.028 17.314 1.00 95.19 552 PHE A N 1
ATOM 4447 C CA . PHE A 1 552 ? -3.908 4.181 16.331 1.00 95.19 552 PHE A CA 1
ATOM 4448 C C . PHE A 1 552 ? -2.674 3.479 16.922 1.00 95.19 552 PHE A C 1
ATOM 4450 O O . PHE A 1 552 ? -2.550 2.260 16.821 1.00 95.19 552 PHE A O 1
ATOM 4457 N N . ILE A 1 553 ? -1.803 4.217 17.621 1.00 92.75 553 ILE A N 1
ATOM 4458 C CA . ILE A 1 553 ? -0.624 3.632 18.281 1.00 92.75 553 ILE A CA 1
ATOM 4459 C C . ILE A 1 553 ? -1.043 2.619 19.353 1.00 92.75 553 ILE A C 1
ATOM 4461 O O . ILE A 1 553 ? -0.433 1.558 19.450 1.00 92.75 553 ILE A O 1
ATOM 4465 N N . GLU A 1 554 ? -2.068 2.923 20.153 1.00 94.25 554 GLU A N 1
ATOM 4466 C CA . GLU A 1 554 ? -2.601 2.023 21.185 1.00 94.25 554 GLU A CA 1
ATOM 4467 C C . GLU A 1 554 ? -3.083 0.689 20.592 1.00 94.25 554 GLU A C 1
ATOM 4469 O O . GLU A 1 554 ? -2.739 -0.364 21.127 1.00 94.25 554 GLU A O 1
ATOM 4474 N N . ILE A 1 555 ? -3.798 0.723 19.463 1.00 95.62 555 ILE A N 1
ATOM 4475 C CA . ILE A 1 555 ? -4.280 -0.474 18.750 1.00 95.62 555 ILE A CA 1
ATOM 4476 C C . ILE A 1 555 ? -3.110 -1.330 18.259 1.00 95.62 555 ILE A C 1
ATOM 4478 O O . ILE A 1 555 ? -3.075 -2.537 18.502 1.00 95.62 555 ILE A O 1
ATOM 4482 N N . MET A 1 556 ? -2.109 -0.709 17.635 1.00 94.50 556 MET A N 1
ATOM 4483 C CA . MET A 1 556 ? -0.922 -1.437 17.178 1.00 94.50 556 MET A CA 1
ATOM 4484 C C . MET A 1 556 ? -0.111 -2.002 18.355 1.00 94.50 556 MET A C 1
ATOM 4486 O O . MET A 1 556 ? 0.402 -3.119 18.290 1.00 94.50 556 MET A O 1
ATOM 4490 N N . CYS A 1 557 ? -0.030 -1.275 19.473 1.00 93.12 557 CYS A N 1
ATOM 4491 C CA . CYS A 1 557 ? 0.620 -1.760 20.690 1.00 93.12 557 CYS A CA 1
ATOM 4492 C C . CYS A 1 557 ? -0.122 -2.945 21.323 1.00 93.12 557 CYS A C 1
ATOM 4494 O O . CYS A 1 557 ? 0.522 -3.843 21.863 1.00 93.12 557 CYS A O 1
ATOM 4496 N N . GLU A 1 558 ? -1.454 -2.963 21.277 1.00 94.62 558 GLU A N 1
ATOM 4497 C CA . GLU A 1 558 ? -2.268 -4.094 21.735 1.00 94.62 558 GLU A CA 1
ATOM 4498 C C . GLU A 1 558 ? -1.943 -5.360 20.936 1.00 94.62 558 GLU A C 1
ATOM 4500 O O . GLU A 1 558 ? -1.626 -6.396 21.524 1.00 94.62 558 GLU A O 1
ATOM 4505 N N . GLN A 1 559 ? -1.886 -5.249 19.609 1.00 94.56 559 GLN A N 1
ATOM 4506 C CA . GLN A 1 559 ? -1.464 -6.344 18.736 1.00 94.56 559 GLN A CA 1
ATOM 4507 C C . GLN A 1 559 ? -0.048 -6.850 19.068 1.00 94.56 559 GLN A C 1
ATOM 4509 O O . GLN A 1 559 ? 0.156 -8.054 19.216 1.00 94.56 559 GLN A O 1
ATOM 4514 N N . ILE A 1 560 ? 0.927 -5.949 19.246 1.00 92.06 560 ILE A N 1
ATOM 4515 C CA . ILE A 1 560 ? 2.335 -6.313 19.505 1.00 92.06 560 ILE A CA 1
ATOM 4516 C C . ILE A 1 560 ? 2.533 -6.937 20.892 1.00 92.06 560 ILE A C 1
ATOM 4518 O O . ILE A 1 560 ? 3.151 -7.993 21.019 1.00 92.06 560 ILE A O 1
ATOM 4522 N N . PHE A 1 561 ? 2.057 -6.274 21.947 1.00 93.12 561 PHE A N 1
ATOM 4523 C CA . PHE A 1 561 ? 2.430 -6.609 23.325 1.00 93.12 561 PHE A CA 1
ATOM 4524 C C . PHE A 1 561 ? 1.423 -7.522 24.033 1.00 93.12 561 PHE A C 1
ATOM 4526 O O . PHE A 1 561 ? 1.779 -8.174 25.020 1.00 93.12 561 PHE A O 1
ATOM 4533 N N . ILE A 1 562 ? 0.175 -7.588 23.564 1.00 92.50 562 ILE A N 1
ATOM 4534 C CA . ILE A 1 562 ? -0.886 -8.378 24.206 1.00 92.50 562 ILE A CA 1
ATOM 4535 C C . ILE A 1 562 ? -1.169 -9.631 23.388 1.00 92.50 562 ILE A C 1
ATOM 4537 O O . ILE A 1 562 ? -0.973 -10.728 23.904 1.00 92.50 562 ILE A O 1
ATOM 4541 N N . HIS A 1 563 ? -1.544 -9.464 22.122 1.00 92.75 563 HIS A N 1
ATOM 4542 C CA . HIS A 1 563 ? -2.057 -10.567 21.302 1.00 92.75 563 HIS A CA 1
ATOM 4543 C C . HIS A 1 563 ? -0.976 -11.333 20.542 1.00 92.75 563 HIS A C 1
ATOM 4545 O O . HIS A 1 563 ? -1.196 -12.474 20.159 1.00 92.75 563 HIS A O 1
ATOM 4551 N N . ALA A 1 564 ? 0.195 -10.724 20.322 1.00 92.75 564 ALA A N 1
ATOM 4552 C CA . ALA A 1 564 ? 1.266 -11.265 19.477 1.00 92.75 564 ALA A CA 1
ATOM 4553 C C . ALA A 1 564 ? 0.863 -11.515 18.008 1.00 92.75 564 ALA A C 1
ATOM 4555 O O . ALA A 1 564 ? 1.659 -12.062 17.248 1.00 92.75 564 ALA A O 1
ATOM 4556 N N . PHE A 1 565 ? -0.335 -11.098 17.598 1.00 94.38 565 PHE A N 1
ATOM 4557 C CA . PHE A 1 565 ? -0.846 -11.179 16.237 1.00 94.38 565 PHE A CA 1
ATOM 4558 C C . PHE A 1 565 ? -0.826 -9.779 15.623 1.00 94.38 565 PHE A C 1
ATOM 4560 O O . PHE A 1 565 ? -1.680 -8.937 15.903 1.00 94.38 565 PHE A O 1
ATOM 4567 N N . VAL A 1 566 ? 0.220 -9.499 14.849 1.00 91.56 566 VAL A N 1
ATOM 4568 C CA . VAL A 1 566 ? 0.597 -8.139 14.454 1.00 91.56 566 VAL A CA 1
ATOM 4569 C C . VAL A 1 566 ? 0.340 -7.915 12.979 1.00 91.56 566 VAL A C 1
ATOM 4571 O O . VAL A 1 566 ? 0.860 -8.646 12.134 1.00 91.56 566 VAL A O 1
ATOM 4574 N N . HIS A 1 567 ? -0.399 -6.850 12.674 1.00 90.75 567 HIS A N 1
ATOM 4575 C CA . HIS A 1 567 ? -0.505 -6.349 11.314 1.00 90.75 567 HIS A CA 1
ATOM 4576 C C . HIS A 1 567 ? 0.820 -5.686 10.916 1.00 90.75 567 HIS A C 1
ATOM 4578 O O . HIS A 1 567 ? 1.248 -4.703 11.525 1.00 90.75 567 HIS A O 1
ATOM 4584 N N . VAL A 1 568 ? 1.506 -6.234 9.911 1.00 81.94 568 VAL A N 1
ATOM 4585 C CA . VAL A 1 568 ? 2.865 -5.794 9.540 1.00 81.94 568 VAL A CA 1
ATOM 4586 C C . VAL A 1 568 ? 2.900 -4.717 8.451 1.00 81.94 568 VAL A C 1
ATOM 4588 O O . VAL A 1 568 ? 3.985 -4.230 8.133 1.00 81.94 568 VAL A O 1
ATOM 4591 N N . ASP A 1 569 ? 1.743 -4.299 7.929 1.00 79.12 569 ASP A N 1
ATOM 4592 C CA . ASP A 1 569 ? 1.651 -3.259 6.895 1.00 79.12 569 ASP A CA 1
ATOM 4593 C C . ASP A 1 569 ? 0.479 -2.258 7.056 1.00 79.12 569 ASP A C 1
ATOM 4595 O O . ASP A 1 569 ? -0.275 -2.031 6.112 1.00 79.12 569 ASP A O 1
ATOM 4599 N N . PRO A 1 570 ? 0.292 -1.625 8.235 1.00 80.88 570 PRO A N 1
ATOM 4600 C CA . PRO A 1 570 ? -0.805 -0.681 8.471 1.00 80.88 570 PRO A CA 1
ATOM 4601 C C . PRO A 1 570 ? -0.507 0.704 7.867 1.00 80.88 570 PRO A C 1
ATOM 4603 O O . PRO A 1 570 ? -0.348 1.696 8.584 1.00 80.88 570 PRO A O 1
ATOM 4606 N N . HIS A 1 571 ? -0.364 0.792 6.545 1.00 79.06 571 HIS A N 1
ATOM 4607 C CA . HIS A 1 571 ? -0.069 2.056 5.873 1.00 79.06 571 HIS A CA 1
ATOM 4608 C C . HIS A 1 571 ? -1.268 3.019 5.902 1.00 79.06 571 HIS A C 1
ATOM 4610 O O . HIS A 1 571 ? -2.424 2.595 5.916 1.00 79.06 571 HIS A O 1
ATOM 4616 N N . ALA A 1 572 ? -1.021 4.331 5.815 1.00 80.44 572 ALA A N 1
ATOM 4617 C CA . ALA A 1 572 ? -2.065 5.357 5.958 1.00 80.44 572 ALA A CA 1
ATOM 4618 C C . ALA A 1 572 ? -3.256 5.194 4.987 1.00 80.44 572 ALA A C 1
ATOM 4620 O O . ALA A 1 572 ? -4.383 5.544 5.325 1.00 80.44 572 ALA A O 1
ATOM 4621 N N . GLY A 1 573 ? -3.025 4.628 3.795 1.00 79.94 573 GLY A N 1
ATOM 4622 C CA . GLY A 1 573 ? -4.083 4.324 2.823 1.00 79.94 573 GLY A CA 1
ATOM 4623 C C . GLY A 1 573 ? -5.113 3.270 3.264 1.00 79.94 573 GLY A C 1
ATOM 4624 O O . GLY A 1 573 ? -6.232 3.318 2.767 1.00 79.94 573 GLY A O 1
ATOM 4625 N N . ASN A 1 574 ? -4.767 2.386 4.207 1.00 87.19 574 ASN A N 1
ATOM 4626 C CA . ASN A 1 574 ? -5.596 1.266 4.674 1.00 87.19 574 ASN A CA 1
ATOM 4627 C C . ASN A 1 574 ? -6.202 1.518 6.062 1.00 87.19 574 ASN A C 1
ATOM 4629 O O . ASN A 1 574 ? -6.749 0.607 6.684 1.00 87.19 574 ASN A O 1
ATOM 4633 N N . VAL A 1 575 ? -6.085 2.750 6.563 1.00 92.88 575 VAL A N 1
ATOM 4634 C CA . VAL A 1 575 ? -6.574 3.143 7.883 1.00 92.88 575 VAL A CA 1
ATOM 4635 C C . VAL A 1 575 ? -7.526 4.320 7.727 1.00 92.88 575 VAL A C 1
ATOM 4637 O O . VAL A 1 575 ? -7.127 5.412 7.306 1.00 92.88 575 VAL A O 1
ATOM 4640 N N . LEU A 1 576 ? -8.788 4.101 8.093 1.00 95.56 576 LEU A N 1
ATOM 4641 C CA . LEU A 1 576 ? -9.798 5.153 8.141 1.00 95.56 576 LEU A CA 1
ATOM 4642 C C . LEU A 1 576 ? -10.042 5.622 9.573 1.00 95.56 576 LEU A C 1
ATOM 4644 O O . LEU A 1 576 ? -9.824 4.912 10.556 1.00 95.56 576 LEU A O 1
ATOM 4648 N N . VAL A 1 577 ? -10.534 6.847 9.671 1.00 97.12 577 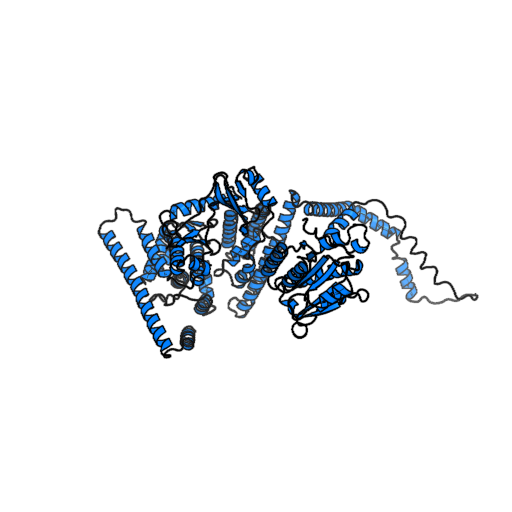VAL A N 1
ATOM 4649 C CA . VAL A 1 577 ? -10.970 7.496 10.899 1.00 97.12 577 VAL A CA 1
ATOM 4650 C C . VAL A 1 577 ? -12.424 7.899 10.715 1.00 97.12 577 VAL A C 1
ATOM 4652 O O . VAL A 1 577 ? -12.778 8.551 9.730 1.00 97.12 577 VAL A O 1
ATOM 4655 N N . ARG A 1 578 ? -13.260 7.535 11.687 1.00 95.94 578 ARG A N 1
ATOM 4656 C CA . ARG A 1 578 ? -14.638 8.021 11.817 1.00 95.94 578 ARG A CA 1
ATOM 4657 C C . ARG A 1 578 ? -14.928 8.435 13.256 1.00 95.94 578 ARG A C 1
ATOM 4659 O O . ARG A 1 578 ? -14.167 8.110 14.171 1.00 95.94 578 ARG A O 1
ATOM 4666 N N . GLN A 1 579 ? -16.033 9.140 13.469 1.00 96.00 579 GLN A N 1
ATOM 4667 C CA . GLN A 1 579 ? -16.568 9.352 14.814 1.00 96.00 579 GLN A CA 1
ATOM 4668 C C . GLN A 1 579 ? -17.040 8.013 15.396 1.00 96.00 579 GLN A C 1
ATOM 4670 O O . GLN A 1 579 ? -17.639 7.200 14.691 1.00 96.00 579 GLN A O 1
ATOM 4675 N N . ASN A 1 580 ? -16.757 7.757 16.673 1.00 94.06 580 ASN A N 1
ATOM 4676 C CA . ASN A 1 580 ? -17.185 6.521 17.316 1.00 94.06 580 ASN A CA 1
ATOM 4677 C C . ASN A 1 580 ? -18.719 6.507 17.440 1.00 94.06 580 ASN A C 1
ATOM 4679 O O . ASN A 1 580 ? -19.263 7.418 18.068 1.00 94.06 580 ASN A O 1
ATOM 4683 N N . PRO A 1 581 ? -19.417 5.474 16.932 1.00 91.56 581 PRO A N 1
ATOM 4684 C CA . PRO A 1 581 ? -20.879 5.406 16.997 1.00 91.56 581 PRO A CA 1
ATOM 4685 C C . PRO A 1 581 ? -21.443 5.503 18.422 1.00 91.56 581 PRO A C 1
ATOM 4687 O O . PRO A 1 581 ? -22.527 6.037 18.626 1.00 91.56 581 PRO A O 1
ATOM 4690 N N . ASN A 1 582 ? -20.688 5.036 19.422 1.00 90.81 582 ASN A N 1
ATOM 4691 C CA . ASN A 1 582 ? -21.090 5.088 20.830 1.00 90.81 582 ASN A CA 1
ATOM 4692 C C . ASN A 1 582 ? -20.694 6.400 21.528 1.00 90.81 582 ASN A C 1
ATOM 4694 O O . ASN A 1 582 ? -21.155 6.672 22.634 1.00 90.81 582 ASN A O 1
ATOM 4698 N N . ASN A 1 583 ? -19.785 7.184 20.941 1.00 92.38 583 ASN A N 1
ATOM 4699 C CA . ASN A 1 583 ? -19.346 8.470 21.477 1.00 92.38 583 ASN A CA 1
ATOM 4700 C C . ASN A 1 583 ? -18.744 9.338 20.363 1.00 92.38 583 ASN A C 1
ATOM 4702 O O . ASN A 1 583 ? -17.543 9.272 20.100 1.00 92.38 583 ASN A O 1
ATOM 4706 N N . LEU A 1 584 ? -19.563 10.205 19.766 1.00 92.44 584 LEU A N 1
ATOM 4707 C CA . LEU A 1 584 ? -19.184 11.009 18.598 1.00 92.44 584 LEU A CA 1
ATOM 4708 C C . LEU A 1 584 ? -17.980 11.943 18.833 1.00 92.44 584 LEU A C 1
ATOM 4710 O O . LEU A 1 584 ? -17.316 12.337 17.880 1.00 92.44 584 LEU A O 1
ATOM 4714 N N . SER A 1 585 ? -17.656 12.261 20.094 1.00 90.38 585 SER A N 1
ATOM 4715 C CA . SER A 1 585 ? -16.476 13.069 20.456 1.00 90.38 585 SER A CA 1
ATOM 4716 C C . SER A 1 585 ? -15.150 12.297 20.414 1.00 90.38 585 SER A C 1
ATOM 4718 O O . SER A 1 585 ? -14.076 12.888 20.544 1.00 90.38 585 SER A O 1
ATOM 4720 N N . GLN A 1 586 ? -15.201 10.970 20.283 1.00 93.88 586 GLN A N 1
ATOM 4721 C CA . GLN A 1 586 ? -14.028 10.106 20.244 1.00 93.88 586 GLN A CA 1
ATOM 4722 C C . GLN A 1 586 ? -13.818 9.554 18.833 1.00 93.88 586 GLN A C 1
ATOM 4724 O O . GLN A 1 586 ? -14.783 9.154 18.181 1.00 93.88 586 GLN A O 1
ATOM 4729 N N . PRO A 1 587 ? -12.564 9.461 18.363 1.00 96.12 587 PRO A N 1
ATOM 4730 C CA . PRO A 1 587 ? -12.276 8.786 17.111 1.00 96.12 587 PRO A CA 1
ATOM 4731 C C . PRO A 1 587 ? -12.420 7.269 17.276 1.00 96.12 587 PRO A C 1
ATOM 4733 O O . PRO A 1 587 ? -12.071 6.698 18.317 1.00 96.12 587 PRO A O 1
ATOM 4736 N N . GLN A 1 588 ? -12.880 6.617 16.217 1.00 96.94 588 GLN A N 1
ATOM 4737 C CA . GLN A 1 588 ? -12.744 5.183 16.006 1.00 96.94 588 GLN A CA 1
ATOM 4738 C C . GLN A 1 588 ? -11.847 4.961 14.788 1.00 96.94 588 GLN A C 1
ATOM 4740 O O . GLN A 1 588 ? -12.061 5.552 13.727 1.00 96.94 588 GLN A O 1
ATOM 4745 N N . ILE A 1 589 ? -10.818 4.140 14.974 1.00 97.50 589 ILE A N 1
ATOM 4746 C CA . ILE A 1 589 ? -9.849 3.774 13.948 1.00 97.50 589 ILE A CA 1
ATOM 4747 C C . ILE A 1 589 ? -10.324 2.488 13.291 1.00 97.50 589 ILE A C 1
ATOM 4749 O O . ILE A 1 589 ? -10.572 1.495 13.975 1.00 97.50 589 ILE A O 1
ATOM 4753 N N . VAL A 1 590 ? -10.439 2.520 11.973 1.00 97.19 590 VAL A N 1
ATOM 4754 C CA . VAL A 1 590 ? -10.918 1.409 11.159 1.00 97.19 590 VAL A CA 1
ATOM 4755 C C . VAL A 1 590 ? -9.740 0.872 10.358 1.00 97.19 590 VAL A C 1
ATOM 4757 O O . VAL A 1 590 ? -9.119 1.623 9.602 1.00 97.19 590 VAL A O 1
ATOM 4760 N N . LEU A 1 591 ? -9.426 -0.409 10.532 1.00 95.94 591 LEU A N 1
ATOM 4761 C CA . LEU A 1 591 ? -8.400 -1.106 9.753 1.00 95.94 591 LEU A CA 1
ATOM 4762 C C . LEU A 1 591 ? -9.087 -1.826 8.587 1.00 95.94 591 LEU A C 1
ATOM 4764 O O . LEU A 1 591 ? -10.059 -2.534 8.825 1.00 95.94 591 LEU A O 1
ATOM 4768 N N . LEU A 1 592 ? -8.643 -1.589 7.348 1.00 91.25 592 LEU A N 1
ATOM 4769 C CA . LEU A 1 592 ? -9.294 -2.135 6.147 1.00 91.25 592 LEU A CA 1
ATOM 4770 C C . LEU A 1 592 ? -8.573 -3.345 5.547 1.00 91.25 592 LEU A C 1
ATOM 4772 O O . LEU A 1 592 ? -9.226 -4.269 5.077 1.00 91.25 592 LEU A O 1
ATOM 4776 N N . ASP A 1 593 ? -7.242 -3.308 5.505 1.00 88.12 593 ASP A N 1
ATOM 4777 C CA . ASP A 1 593 ? -6.429 -4.339 4.859 1.00 88.12 593 ASP A CA 1
ATOM 4778 C C . ASP A 1 593 ? -5.922 -5.325 5.899 1.00 88.12 593 ASP A C 1
ATOM 4780 O O . ASP A 1 593 ? -5.306 -4.940 6.897 1.00 88.12 593 ASP A O 1
ATOM 4784 N N . HIS A 1 594 ? -6.187 -6.604 5.649 1.00 92.31 594 HIS A N 1
ATOM 4785 C CA . HIS A 1 594 ? -5.774 -7.683 6.530 1.00 92.31 594 HIS A CA 1
ATOM 4786 C C . HIS A 1 594 ? -4.925 -8.752 5.833 1.00 92.31 594 HIS A C 1
ATOM 4788 O O . HIS A 1 594 ? -4.774 -9.866 6.342 1.00 92.31 594 HIS A O 1
ATOM 4794 N N . GLY A 1 595 ? -4.324 -8.425 4.685 1.00 85.69 595 GLY A N 1
ATOM 4795 C CA . GLY A 1 595 ? -3.530 -9.372 3.901 1.00 85.69 595 GLY A CA 1
ATOM 4796 C C . GLY A 1 595 ? -2.260 -9.832 4.622 1.00 85.69 595 GLY A C 1
ATOM 4797 O O . GLY A 1 595 ? -1.859 -10.991 4.511 1.00 85.69 595 GLY A O 1
ATOM 4798 N N . LEU A 1 596 ? -1.639 -8.951 5.418 1.00 85.06 596 LEU A N 1
ATOM 4799 C CA . LEU A 1 596 ? -0.326 -9.203 6.020 1.00 85.06 596 LEU A CA 1
ATOM 4800 C C . LEU A 1 596 ? -0.333 -9.120 7.548 1.00 85.06 596 LEU A C 1
ATOM 4802 O O . LEU A 1 596 ? -0.180 -8.051 8.154 1.00 85.06 596 LEU A O 1
ATOM 4806 N N . TYR A 1 597 ? -0.416 -10.305 8.153 1.00 89.88 597 TYR A N 1
ATOM 4807 C CA . TYR A 1 597 ? -0.258 -10.534 9.583 1.00 89.88 597 TYR A CA 1
ATOM 4808 C C . TYR A 1 597 ? 0.875 -11.511 9.891 1.00 89.88 597 TYR A C 1
ATOM 4810 O O . TYR A 1 597 ? 1.168 -12.445 9.131 1.00 89.88 597 TYR A O 1
ATOM 4818 N N . ARG A 1 598 ? 1.503 -11.303 11.049 1.00 87.75 598 ARG A N 1
ATOM 4819 C CA . ARG A 1 598 ? 2.478 -12.224 11.630 1.00 87.75 598 ARG A CA 1
ATOM 4820 C C . ARG A 1 598 ? 2.129 -12.515 13.074 1.00 87.75 598 ARG A C 1
ATOM 4822 O O . ARG A 1 598 ? 1.838 -11.613 13.851 1.00 87.75 598 ARG A O 1
ATOM 4829 N N . GLU A 1 599 ? 2.191 -13.794 13.403 1.00 90.44 599 GLU A N 1
ATOM 4830 C CA . GLU A 1 599 ? 2.035 -14.284 14.758 1.00 90.44 599 GLU A CA 1
ATOM 4831 C C . GLU A 1 599 ? 3.409 -14.542 15.368 1.00 90.44 599 GLU A C 1
ATOM 4833 O O . GLU A 1 599 ? 4.281 -15.143 14.733 1.00 90.44 599 GLU A O 1
ATOM 4838 N N . TYR A 1 600 ? 3.598 -14.072 16.594 1.00 89.00 600 TYR A N 1
ATOM 4839 C CA . TYR A 1 600 ? 4.820 -14.270 17.355 1.00 89.00 600 TYR A CA 1
ATOM 4840 C C . TYR A 1 600 ? 4.565 -15.182 18.550 1.00 89.00 600 TYR A C 1
ATOM 4842 O O . TYR A 1 600 ? 3.537 -15.093 19.215 1.00 89.00 600 TYR A O 1
ATOM 4850 N N . GLY A 1 601 ? 5.537 -16.043 18.852 1.00 90.12 601 GLY A N 1
ATOM 4851 C CA . GLY A 1 601 ? 5.461 -16.918 20.016 1.00 90.12 601 GLY A CA 1
ATOM 4852 C C . GLY A 1 601 ? 5.383 -16.135 21.329 1.00 90.12 601 GLY A C 1
ATOM 4853 O O . GLY A 1 601 ? 5.891 -15.017 21.457 1.00 90.12 601 GLY A O 1
ATOM 4854 N N . GLU A 1 602 ? 4.783 -16.753 22.341 1.00 89.44 602 GLU A N 1
ATOM 4855 C CA . GLU A 1 602 ? 4.598 -16.139 23.655 1.00 89.44 602 GLU A CA 1
ATOM 4856 C C . GLU A 1 602 ? 5.925 -15.746 24.322 1.00 89.44 602 GLU A C 1
ATOM 4858 O O . GLU A 1 602 ? 6.039 -14.656 24.882 1.00 89.44 602 GLU A O 1
ATOM 4863 N N . GLU A 1 603 ? 6.952 -16.590 24.201 1.00 90.94 603 GLU A N 1
ATOM 4864 C CA . GLU A 1 603 ? 8.299 -16.295 24.696 1.00 90.94 603 GLU A CA 1
ATOM 4865 C C . GLU A 1 603 ? 8.866 -15.018 24.063 1.00 90.94 603 GLU A C 1
ATOM 4867 O O . GLU A 1 603 ? 9.358 -14.129 24.766 1.00 90.94 603 GLU A O 1
ATOM 4872 N N . PHE A 1 604 ? 8.741 -14.896 22.739 1.00 91.62 604 PHE A N 1
ATOM 4873 C CA . PHE A 1 604 ? 9.172 -13.712 22.010 1.00 91.62 604 PHE A CA 1
ATOM 4874 C C . PHE A 1 604 ? 8.446 -12.463 22.524 1.00 91.62 604 PHE A C 1
ATOM 4876 O O . PHE A 1 604 ? 9.092 -11.479 22.896 1.00 91.62 604 PHE A O 1
ATOM 4883 N N . ARG A 1 605 ? 7.110 -12.519 22.619 1.00 92.44 605 ARG A N 1
ATOM 4884 C CA . ARG A 1 605 ? 6.284 -11.411 23.122 1.00 92.44 605 ARG A CA 1
ATOM 4885 C C . ARG A 1 605 ? 6.719 -10.984 24.524 1.00 92.44 605 ARG A C 1
ATOM 4887 O O . ARG A 1 605 ? 6.910 -9.795 24.771 1.00 92.44 605 ARG A O 1
ATOM 4894 N N . LEU A 1 606 ? 6.916 -11.931 25.441 1.00 92.38 606 LEU A N 1
ATOM 4895 C CA . LEU A 1 606 ? 7.324 -11.641 26.819 1.00 92.38 606 LEU A CA 1
ATOM 4896 C C . LEU A 1 606 ? 8.730 -11.035 26.896 1.00 92.38 606 LEU A C 1
ATOM 4898 O O . LEU A 1 606 ? 8.943 -10.088 27.661 1.00 92.38 606 LEU A O 1
ATOM 4902 N N . ASN A 1 607 ? 9.683 -11.535 26.108 1.00 93.44 607 ASN A N 1
ATOM 4903 C CA . ASN A 1 607 ? 11.026 -10.958 26.022 1.00 93.44 607 ASN A CA 1
ATOM 4904 C C . ASN A 1 607 ? 10.980 -9.530 25.460 1.00 93.44 607 ASN A C 1
ATOM 4906 O O . ASN A 1 607 ? 11.631 -8.636 26.003 1.00 93.44 607 ASN A O 1
ATOM 4910 N N . PHE A 1 608 ? 10.141 -9.282 24.454 1.00 92.25 608 PHE A N 1
ATOM 4911 C CA . PHE A 1 608 ? 9.958 -7.959 23.860 1.00 92.25 608 PHE A CA 1
ATOM 4912 C C . PHE A 1 608 ? 9.288 -6.965 24.824 1.00 92.25 608 PHE A C 1
ATOM 4914 O O . PHE A 1 608 ? 9.756 -5.835 24.987 1.00 92.25 608 PHE A O 1
ATOM 4921 N N . CYS A 1 609 ? 8.259 -7.396 25.560 1.00 92.12 609 CYS A N 1
ATOM 4922 C CA . CYS A 1 609 ? 7.651 -6.601 26.628 1.00 92.12 609 CYS A CA 1
ATOM 4923 C C . CYS A 1 609 ? 8.674 -6.240 27.721 1.00 92.12 609 CYS A C 1
ATOM 4925 O O . CYS A 1 609 ? 8.752 -5.099 28.186 1.00 92.12 609 CYS A O 1
ATOM 4927 N N . ASN A 1 610 ? 9.484 -7.217 28.138 1.00 91.81 610 ASN A N 1
ATOM 4928 C CA . ASN A 1 610 ? 10.523 -6.997 29.134 1.00 91.81 610 ASN A CA 1
ATOM 4929 C C . ASN A 1 610 ? 11.618 -6.050 28.630 1.00 91.81 610 ASN A C 1
ATOM 4931 O O . ASN A 1 610 ? 12.091 -5.222 29.410 1.00 91.81 610 ASN A O 1
ATOM 4935 N N . LEU A 1 611 ? 12.001 -6.129 27.355 1.00 92.12 611 LEU A N 1
ATOM 4936 C CA . LEU A 1 611 ? 12.942 -5.194 26.746 1.00 92.12 611 LEU A CA 1
ATOM 4937 C C . LEU A 1 611 ? 12.442 -3.749 26.895 1.00 92.12 611 LEU A C 1
ATOM 4939 O O . LEU A 1 611 ? 13.120 -2.937 27.523 1.00 92.12 611 LEU A O 1
ATOM 4943 N N . TYR A 1 612 ? 11.225 -3.448 26.426 1.00 88.81 612 TYR A N 1
ATOM 4944 C CA . TYR A 1 612 ? 10.641 -2.099 26.502 1.00 88.81 612 TYR A CA 1
ATOM 4945 C C . TYR A 1 612 ? 10.516 -1.574 27.932 1.00 88.81 612 TYR A C 1
ATOM 4947 O O . TYR A 1 612 ? 10.863 -0.425 28.206 1.00 88.81 612 TYR A O 1
ATOM 4955 N N . LYS A 1 613 ? 10.082 -2.422 28.870 1.00 86.44 613 LYS A N 1
ATOM 4956 C CA . LYS A 1 613 ? 10.030 -2.061 30.292 1.00 86.44 613 LYS A CA 1
ATOM 4957 C C . LYS A 1 613 ? 11.408 -1.655 30.821 1.00 86.44 613 LYS A C 1
ATOM 4959 O O . LYS A 1 613 ? 11.530 -0.651 31.516 1.00 86.44 613 LYS A O 1
ATOM 4964 N N . ASN A 1 614 ? 12.449 -2.427 30.510 1.00 87.00 614 ASN A N 1
ATOM 4965 C CA . ASN A 1 614 ? 13.792 -2.169 31.032 1.00 87.00 614 ASN A CA 1
ATOM 4966 C C . ASN A 1 614 ? 14.519 -1.030 30.307 1.00 87.00 614 ASN A C 1
ATOM 4968 O O . ASN A 1 614 ? 15.409 -0.434 30.909 1.00 87.00 614 ASN A O 1
ATOM 4972 N N . LEU A 1 615 ? 14.106 -0.686 29.082 1.00 83.69 615 LEU A N 1
ATOM 4973 C CA . LEU A 1 615 ? 14.535 0.540 28.405 1.00 83.69 615 LEU A CA 1
ATOM 4974 C C . LEU A 1 615 ? 14.050 1.790 29.152 1.00 83.69 615 LEU A C 1
ATOM 4976 O O . LEU A 1 615 ? 14.823 2.727 29.312 1.00 83.69 615 LEU A O 1
ATOM 4980 N N . VAL A 1 616 ? 12.817 1.791 29.676 1.00 79.94 616 VAL A N 1
ATOM 4981 C CA . VAL A 1 616 ? 12.306 2.902 30.510 1.00 79.94 616 VAL A CA 1
ATOM 4982 C C . VAL A 1 616 ? 12.987 2.959 31.873 1.00 79.94 616 VAL A C 1
ATOM 4984 O O . VAL A 1 616 ? 13.285 4.037 32.373 1.00 79.94 616 VAL A O 1
ATOM 4987 N N . LEU A 1 617 ? 13.235 1.798 32.483 1.00 79.38 617 LEU A N 1
ATOM 4988 C CA . LEU A 1 617 ? 13.902 1.709 33.785 1.00 79.38 617 LEU A CA 1
ATOM 4989 C C . LEU A 1 617 ? 15.428 1.898 33.696 1.00 79.38 617 LEU A C 1
ATOM 4991 O O . LEU A 1 617 ? 16.109 1.731 34.706 1.00 79.38 617 LEU A O 1
ATOM 4995 N N . CYS A 1 618 ? 15.972 2.171 32.502 1.00 77.19 618 CYS A N 1
ATOM 4996 C CA . CYS A 1 618 ? 17.408 2.287 32.228 1.00 77.19 618 CYS A CA 1
ATOM 4997 C C . CYS A 1 618 ? 18.242 1.118 32.795 1.00 77.19 618 CYS A C 1
ATOM 4999 O O . CYS A 1 618 ? 19.381 1.287 33.232 1.00 77.19 618 CYS A O 1
ATOM 5001 N N . ASN A 1 619 ? 17.687 -0.100 32.809 1.00 85.06 619 ASN A N 1
ATOM 5002 C CA . ASN A 1 619 ? 18.377 -1.273 33.341 1.00 85.06 619 ASN A CA 1
ATOM 5003 C C . ASN A 1 619 ? 19.169 -1.977 32.236 1.00 85.06 619 ASN A C 1
ATOM 5005 O O . ASN A 1 619 ? 18.727 -2.988 31.686 1.00 85.06 619 ASN A O 1
ATOM 5009 N N . ASN A 1 620 ? 20.360 -1.457 31.942 1.00 86.44 620 ASN A N 1
ATOM 5010 C CA . ASN A 1 620 ? 21.221 -1.935 30.854 1.00 86.44 620 ASN A CA 1
ATOM 5011 C C . ASN A 1 620 ? 21.479 -3.447 30.882 1.00 86.44 620 ASN A C 1
ATOM 5013 O O . ASN A 1 620 ? 21.391 -4.099 29.848 1.00 86.44 620 ASN A O 1
ATOM 5017 N N . ARG A 1 621 ? 21.713 -4.035 32.066 1.00 90.50 621 ARG A N 1
ATOM 5018 C CA . ARG A 1 621 ? 21.936 -5.487 32.202 1.00 90.50 621 ARG A CA 1
ATOM 5019 C C . ARG A 1 621 ? 20.726 -6.298 31.737 1.00 90.50 621 ARG A C 1
ATOM 5021 O O . ARG A 1 621 ? 20.876 -7.326 31.081 1.00 90.50 621 ARG A O 1
ATOM 5028 N N . LYS A 1 622 ? 19.514 -5.850 32.077 1.00 91.31 622 LYS A N 1
ATOM 5029 C CA . LYS A 1 622 ? 18.277 -6.510 31.638 1.00 91.31 622 LYS A CA 1
ATOM 5030 C C . LYS A 1 622 ? 17.975 -6.229 30.168 1.00 91.31 622 LYS A C 1
ATOM 5032 O O . LYS A 1 622 ? 17.543 -7.146 29.482 1.00 91.31 622 LYS A O 1
ATOM 5037 N N . VAL A 1 623 ? 18.226 -5.013 29.679 1.00 89.88 623 VAL A N 1
ATOM 5038 C CA . VAL A 1 623 ? 18.094 -4.676 28.250 1.00 89.88 623 VAL A CA 1
ATOM 5039 C C . VAL A 1 623 ? 18.988 -5.585 27.407 1.00 89.88 623 VAL A C 1
ATOM 5041 O O . VAL A 1 623 ? 18.505 -6.193 26.455 1.00 89.88 623 VAL A O 1
ATOM 5044 N N . GLU A 1 624 ? 20.249 -5.762 27.798 1.00 92.56 624 GLU A N 1
ATOM 5045 C CA . GLU A 1 624 ? 21.176 -6.688 27.147 1.00 92.56 624 GLU A CA 1
ATOM 5046 C C . GLU A 1 624 ? 20.664 -8.133 27.191 1.00 92.56 624 GLU A C 1
ATOM 5048 O O . GLU A 1 624 ? 20.601 -8.792 26.154 1.00 92.56 624 GLU A O 1
ATOM 5053 N N . LYS A 1 625 ? 20.242 -8.614 28.370 1.00 94.62 625 LYS A N 1
ATOM 5054 C CA . LYS A 1 625 ? 19.695 -9.970 28.535 1.00 94.62 625 LYS A CA 1
ATOM 5055 C C . LYS A 1 625 ? 18.535 -10.235 27.571 1.00 94.62 625 LYS A C 1
ATOM 5057 O O . LYS A 1 625 ? 18.534 -11.257 26.891 1.00 94.62 625 LYS A O 1
ATOM 5062 N N . TYR A 1 626 ? 17.546 -9.343 27.533 1.00 94.12 626 TYR A N 1
ATOM 5063 C CA . TYR A 1 626 ? 16.361 -9.543 26.700 1.00 94.12 626 TYR A CA 1
ATOM 5064 C C . TYR A 1 626 ? 16.646 -9.302 25.218 1.00 94.12 626 TYR A C 1
ATOM 5066 O O . TYR A 1 626 ? 16.080 -10.004 24.393 1.00 94.12 626 TYR A O 1
ATOM 5074 N N . SER A 1 627 ? 17.576 -8.409 24.868 1.00 92.06 627 SER A N 1
ATOM 5075 C CA . SER A 1 627 ? 18.039 -8.267 23.479 1.00 92.06 627 SER A CA 1
ATOM 5076 C C . SER A 1 627 ? 18.690 -9.558 22.979 1.00 92.06 627 SER A C 1
ATOM 5078 O O . SER A 1 627 ? 18.338 -10.041 21.907 1.00 92.06 627 SER A O 1
ATOM 5080 N N . LYS A 1 628 ? 19.552 -10.183 23.793 1.00 91.94 628 LYS A N 1
ATOM 5081 C CA . LYS A 1 628 ? 20.172 -11.479 23.476 1.00 91.94 628 LYS A CA 1
ATOM 5082 C C . LYS A 1 628 ? 19.146 -12.605 23.359 1.00 91.94 628 LYS A C 1
ATOM 5084 O O . LYS A 1 628 ? 19.250 -13.414 22.445 1.00 91.94 628 LYS A O 1
ATOM 5089 N N . ALA A 1 629 ? 18.139 -12.634 24.234 1.00 91.31 629 ALA A N 1
ATOM 5090 C CA . ALA A 1 629 ? 17.036 -13.597 24.149 1.00 91.31 629 ALA A CA 1
ATOM 5091 C C . ALA A 1 629 ? 16.188 -13.419 22.876 1.00 91.31 629 ALA A C 1
ATOM 5093 O O . ALA A 1 629 ? 15.621 -14.378 22.369 1.00 91.31 629 ALA A O 1
ATOM 5094 N N . LEU A 1 630 ? 16.141 -12.201 22.333 1.00 90.12 630 LEU A N 1
ATOM 5095 C CA . LEU A 1 630 ? 15.541 -11.895 21.034 1.00 90.12 630 LEU A CA 1
ATOM 5096 C C . LEU A 1 630 ? 16.533 -12.083 19.868 1.00 90.12 630 LEU A C 1
ATOM 5098 O O . LEU A 1 630 ? 16.269 -11.608 18.771 1.00 90.12 630 LEU A O 1
ATOM 5102 N N . GLY A 1 631 ? 17.682 -12.728 20.099 1.00 87.88 631 GLY A N 1
ATOM 5103 C CA . GLY A 1 631 ? 18.701 -13.034 19.090 1.00 87.88 631 GLY A CA 1
ATOM 5104 C C . GLY A 1 631 ? 19.596 -11.863 18.681 1.00 87.88 631 GLY A C 1
ATOM 5105 O O . GLY A 1 631 ? 20.262 -11.942 17.656 1.00 87.88 631 GLY A O 1
ATOM 5106 N N . VAL A 1 632 ? 19.641 -10.779 19.460 1.00 86.62 632 VAL A N 1
ATOM 5107 C CA . VAL A 1 632 ? 20.397 -9.567 19.118 1.00 86.62 632 VAL A CA 1
ATOM 5108 C C . VAL A 1 632 ? 21.555 -9.327 20.086 1.00 86.62 632 VAL A C 1
ATOM 5110 O O . VAL A 1 632 ? 21.351 -9.048 21.267 1.00 86.62 632 VAL A O 1
ATOM 5113 N N . GLN A 1 633 ? 22.789 -9.390 19.575 1.00 84.19 633 GLN A N 1
ATOM 5114 C CA . GLN A 1 633 ? 24.003 -9.211 20.385 1.00 84.19 633 GLN A CA 1
ATOM 5115 C C . GLN A 1 633 ? 24.331 -7.734 20.651 1.00 84.19 633 GLN A C 1
ATOM 5117 O O . GLN A 1 633 ? 24.584 -7.353 21.796 1.00 84.19 633 GLN A O 1
ATOM 5122 N N . ASN A 1 634 ? 24.291 -6.883 19.616 1.00 85.06 634 ASN A N 1
ATOM 5123 C CA . ASN A 1 634 ? 24.556 -5.446 19.747 1.00 85.06 634 ASN A CA 1
ATOM 5124 C C . ASN A 1 634 ? 23.316 -4.708 20.281 1.00 85.06 634 ASN A C 1
ATOM 5126 O O . ASN A 1 634 ? 22.616 -3.986 19.569 1.00 85.06 634 ASN A O 1
ATOM 5130 N N . TRP A 1 635 ? 23.031 -4.921 21.564 1.00 85.69 635 TRP A N 1
ATOM 5131 C CA . TRP A 1 635 ? 21.836 -4.410 22.232 1.00 85.69 635 TRP A CA 1
ATOM 5132 C C . TRP A 1 635 ? 21.773 -2.878 22.289 1.00 85.69 635 TRP A C 1
ATOM 5134 O O . TRP A 1 635 ? 20.677 -2.324 22.311 1.00 85.69 635 TRP A O 1
ATOM 5144 N N . LYS A 1 636 ? 22.916 -2.176 22.291 1.00 81.50 636 LYS A N 1
ATOM 5145 C CA . LYS A 1 636 ? 22.955 -0.704 22.306 1.00 81.50 636 LYS A CA 1
ATOM 5146 C C . LYS A 1 636 ? 22.441 -0.131 20.991 1.00 81.50 636 LYS A C 1
ATOM 5148 O O . LYS A 1 636 ? 21.503 0.661 20.998 1.00 81.50 636 LYS A O 1
ATOM 5153 N N . LEU A 1 637 ? 23.007 -0.586 19.871 1.00 76.94 637 LEU A N 1
ATOM 5154 C CA . LEU A 1 637 ? 22.574 -0.160 18.542 1.00 76.94 637 LEU A CA 1
ATOM 5155 C C . LEU A 1 637 ? 21.121 -0.575 18.281 1.00 76.94 637 LEU A C 1
ATOM 5157 O O . LEU A 1 637 ? 20.319 0.228 17.812 1.00 76.94 637 LEU A O 1
ATOM 5161 N N . PHE A 1 638 ? 20.750 -1.786 18.696 1.00 82.25 638 PHE A N 1
ATOM 5162 C CA . PHE A 1 638 ? 19.371 -2.259 18.630 1.00 82.25 638 PHE A CA 1
ATOM 5163 C C . PHE A 1 638 ? 18.393 -1.394 19.433 1.00 82.25 638 PHE A C 1
ATOM 5165 O O . PHE A 1 638 ? 17.314 -1.069 18.941 1.00 82.25 638 PHE A O 1
ATOM 5172 N N . SER A 1 639 ? 18.776 -0.968 20.639 1.00 80.50 639 SER A N 1
ATOM 5173 C CA . SER A 1 639 ? 17.965 -0.063 21.463 1.00 80.50 639 SER A CA 1
ATOM 5174 C C . SER A 1 639 ? 17.773 1.285 20.769 1.00 80.50 639 SER A C 1
ATOM 5176 O O . SER A 1 639 ? 16.650 1.780 20.703 1.00 80.50 639 SER A O 1
ATOM 5178 N N . THR A 1 640 ? 18.828 1.841 20.170 1.00 74.81 640 THR A N 1
ATOM 5179 C CA . THR A 1 640 ? 18.745 3.066 19.358 1.00 74.81 640 THR A CA 1
ATOM 5180 C C . THR A 1 640 ? 17.789 2.900 18.169 1.00 74.81 640 THR A C 1
ATOM 5182 O O . THR A 1 640 ? 16.955 3.775 17.927 1.00 74.81 640 THR A O 1
ATOM 5185 N N . MET A 1 641 ? 17.847 1.762 17.465 1.00 74.94 641 MET A N 1
ATOM 5186 C CA . MET A 1 641 ? 16.961 1.457 16.332 1.00 74.94 641 MET A CA 1
ATOM 5187 C C . MET A 1 641 ? 15.495 1.308 16.757 1.00 74.94 641 MET A C 1
ATOM 5189 O O . MET A 1 641 ? 14.618 1.921 16.153 1.00 74.94 641 MET A O 1
ATOM 5193 N N . ILE A 1 642 ? 15.218 0.542 17.817 1.00 79.00 642 ILE A N 1
ATOM 5194 C CA . ILE A 1 642 ? 13.857 0.319 18.330 1.00 79.00 642 ILE A CA 1
ATOM 5195 C C . ILE A 1 642 ? 13.225 1.618 18.827 1.00 79.00 642 ILE A C 1
ATOM 5197 O O . ILE A 1 642 ? 12.053 1.889 18.560 1.00 79.00 642 ILE A O 1
ATOM 5201 N N . LEU A 1 643 ? 13.990 2.419 19.570 1.00 71.94 643 LEU A N 1
ATOM 5202 C CA . LEU A 1 643 ? 13.506 3.675 20.136 1.00 71.94 643 LEU A CA 1
ATOM 5203 C C . LEU A 1 643 ? 13.433 4.799 19.093 1.00 71.94 643 LEU A C 1
ATOM 5205 O O . LEU A 1 643 ? 12.799 5.830 19.352 1.00 71.94 643 LEU A O 1
ATOM 5209 N N . MET A 1 644 ? 14.084 4.598 17.941 1.00 65.31 644 MET A N 1
ATOM 5210 C CA . MET A 1 644 ? 14.300 5.589 16.886 1.00 65.31 644 MET A CA 1
ATOM 5211 C C . MET A 1 644 ? 14.868 6.909 17.428 1.00 65.31 644 MET A C 1
ATOM 5213 O O . MET A 1 644 ? 14.445 7.992 17.024 1.00 65.31 644 MET A O 1
ATOM 5217 N N . ARG A 1 645 ? 15.773 6.810 18.407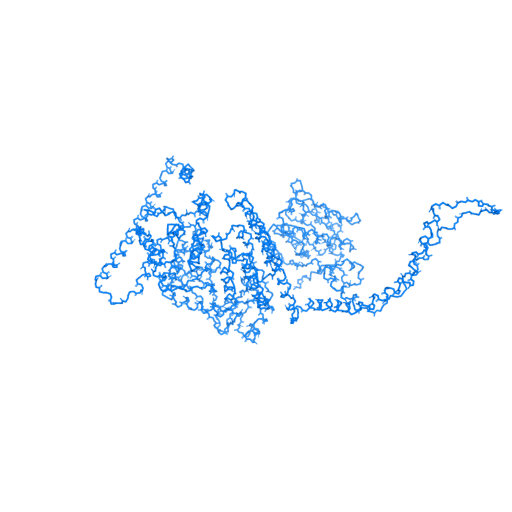 1.00 65.06 645 ARG A N 1
ATOM 5218 C CA . ARG A 1 645 ? 16.440 7.931 19.087 1.00 65.06 645 ARG A CA 1
ATOM 5219 C C . ARG A 1 645 ? 17.734 7.461 19.728 1.00 65.06 645 ARG A C 1
ATOM 5221 O O . ARG A 1 645 ? 17.863 6.281 20.040 1.00 65.06 645 ARG A O 1
ATOM 5228 N N . ASN A 1 646 ? 18.647 8.396 19.981 1.00 55.28 646 ASN A N 1
ATOM 5229 C CA . ASN A 1 646 ? 19.913 8.069 20.623 1.00 55.28 646 ASN A CA 1
ATOM 5230 C C . ASN A 1 646 ? 19.690 7.483 22.033 1.00 55.28 646 ASN A C 1
ATOM 5232 O O . ASN A 1 646 ? 18.934 8.044 22.837 1.00 55.28 646 ASN A O 1
ATOM 5236 N N . PHE A 1 647 ? 20.334 6.347 22.305 1.00 57.84 647 PHE A N 1
ATOM 5237 C CA . PHE A 1 647 ? 20.286 5.636 23.579 1.00 57.84 647 PHE A CA 1
ATOM 5238 C C . PHE A 1 647 ? 21.710 5.490 24.130 1.00 57.84 647 PHE A C 1
ATOM 5240 O O . PHE A 1 647 ? 22.481 4.642 23.687 1.00 57.84 647 PHE A O 1
ATOM 5247 N N . GLU A 1 648 ? 22.057 6.306 25.128 1.00 52.12 648 GLU A N 1
ATOM 5248 C CA . GLU A 1 648 ? 23.403 6.331 25.729 1.00 52.12 648 GLU A CA 1
ATOM 5249 C C . GLU A 1 648 ? 23.496 5.516 27.032 1.00 52.12 648 GLU A C 1
ATOM 5251 O O . GLU A 1 648 ? 24.381 5.722 27.858 1.00 52.12 648 GLU A O 1
ATOM 5256 N N . GLY A 1 649 ? 22.570 4.578 27.263 1.00 51.78 649 GLY A N 1
ATOM 5257 C CA . GLY A 1 649 ? 22.588 3.681 28.429 1.00 51.78 649 GLY A CA 1
ATOM 5258 C C . GLY A 1 649 ? 22.327 4.346 29.790 1.00 51.78 649 GLY A C 1
ATOM 5259 O O . GLY A 1 649 ? 22.109 3.642 30.770 1.00 51.78 649 GLY A O 1
ATOM 5260 N N . SER A 1 650 ? 22.326 5.673 29.882 1.00 38.28 650 SER A N 1
ATOM 5261 C CA . SER A 1 650 ? 22.049 6.435 31.110 1.00 38.28 650 SER A CA 1
ATOM 5262 C C . SER A 1 650 ? 20.849 7.376 30.969 1.00 38.28 650 SER A C 1
ATOM 5264 O O . SER A 1 650 ? 20.240 7.756 31.967 1.00 38.28 650 SER A O 1
ATOM 5266 N N . SER A 1 651 ? 20.463 7.717 29.736 1.00 45.59 651 SER A N 1
ATOM 5267 C CA . SER A 1 651 ? 19.290 8.533 29.436 1.00 45.59 651 SER A CA 1
ATOM 5268 C C . SER A 1 651 ? 18.703 8.179 28.067 1.00 45.59 651 SER A C 1
ATOM 5270 O O . SER A 1 651 ? 19.421 7.851 27.120 1.00 45.59 651 SER A O 1
ATOM 5272 N N . VAL A 1 652 ? 17.373 8.212 27.971 1.00 50.00 652 VAL A N 1
ATOM 5273 C CA . VAL A 1 652 ? 16.646 8.111 26.703 1.00 50.00 652 VAL A CA 1
ATOM 5274 C C . VAL A 1 652 ? 16.582 9.522 26.110 1.00 50.00 652 VAL A C 1
ATOM 5276 O O . VAL A 1 652 ? 15.996 10.413 26.723 1.00 50.00 652 VAL A O 1
ATOM 5279 N N . GLY A 1 653 ? 17.204 9.734 24.944 1.00 44.34 653 GLY A N 1
ATOM 5280 C CA . GLY A 1 653 ? 17.334 11.046 24.300 1.00 44.34 653 GLY A CA 1
ATOM 5281 C C . GLY A 1 653 ? 16.013 11.806 24.081 1.00 44.34 653 GLY A C 1
ATOM 5282 O O . GLY A 1 653 ? 14.930 11.224 23.949 1.00 44.34 653 GLY A O 1
ATOM 5283 N N . LEU A 1 654 ? 16.148 13.135 24.042 1.00 48.81 654 LEU A N 1
ATOM 5284 C CA . LEU A 1 654 ? 15.176 14.131 24.496 1.00 48.81 654 LEU A CA 1
ATOM 5285 C C . LEU A 1 654 ? 14.225 14.745 23.445 1.00 48.81 654 LEU A C 1
ATOM 5287 O O . LEU A 1 654 ? 13.601 15.745 23.768 1.00 48.81 654 LEU A O 1
ATOM 5291 N N . SER A 1 655 ? 14.087 14.246 22.210 1.00 41.28 655 SER A N 1
ATOM 5292 C CA . SER A 1 655 ? 13.205 14.888 21.207 1.00 41.28 655 SER A CA 1
ATOM 5293 C C . SER A 1 655 ? 11.996 14.029 20.808 1.00 41.28 655 SER A C 1
ATOM 5295 O O . SER A 1 655 ? 12.080 12.808 20.674 1.00 41.28 655 SER A O 1
ATOM 5297 N N . ASN A 1 656 ? 10.842 14.682 20.610 1.00 41.53 656 ASN A N 1
ATOM 5298 C CA . ASN A 1 656 ? 9.610 14.059 20.100 1.00 41.53 656 ASN A CA 1
ATOM 5299 C C . ASN A 1 656 ? 9.628 13.829 18.576 1.00 41.53 656 ASN A C 1
ATOM 5301 O O . ASN A 1 656 ? 8.694 13.245 18.030 1.00 41.53 656 ASN A O 1
ATOM 5305 N N . SER A 1 657 ? 10.690 14.250 17.895 1.00 41.22 657 SER A N 1
ATOM 5306 C CA . SER A 1 657 ? 10.850 14.129 16.453 1.00 41.22 657 SER A CA 1
ATOM 5307 C C . SER A 1 657 ? 12.336 14.110 16.115 1.00 41.22 657 SER A C 1
ATOM 5309 O O . SER A 1 657 ? 13.043 15.087 16.356 1.00 41.22 657 SER A O 1
ATOM 5311 N N . ILE A 1 658 ? 12.801 12.999 15.558 1.00 45.44 658 ILE A N 1
ATOM 5312 C CA . ILE A 1 658 ? 14.025 12.959 14.761 1.00 45.44 658 ILE A CA 1
ATOM 5313 C C . ILE A 1 658 ? 13.525 12.830 13.324 1.00 45.44 658 ILE A C 1
ATOM 5315 O O . ILE A 1 658 ? 12.771 11.893 13.016 1.00 45.44 658 ILE A O 1
ATOM 5319 N N . SER A 1 659 ? 13.839 13.815 12.477 1.00 43.09 659 SER A N 1
ATOM 5320 C CA . SER A 1 659 ? 13.536 13.727 11.047 1.00 43.09 659 SER A CA 1
ATOM 5321 C C . SER A 1 659 ? 14.297 12.543 10.428 1.00 43.09 659 SER A C 1
ATOM 5323 O O . SER A 1 659 ? 15.249 12.032 11.013 1.00 43.09 659 SER A O 1
ATOM 5325 N N . SER A 1 660 ? 13.874 12.038 9.268 1.00 38.81 660 SER A N 1
ATOM 5326 C CA . SER A 1 660 ? 14.654 11.031 8.522 1.00 38.81 660 SER A CA 1
ATOM 5327 C C . SER A 1 660 ? 16.090 11.502 8.262 1.00 38.81 660 SER A C 1
ATOM 5329 O O . SER A 1 660 ? 17.014 10.710 8.416 1.00 38.81 660 SER A O 1
ATOM 5331 N N . GLU A 1 661 ? 16.267 12.795 7.987 1.00 38.91 661 GLU A N 1
ATOM 5332 C CA . GLU A 1 661 ? 17.580 13.426 7.852 1.00 38.91 661 GLU A CA 1
ATOM 5333 C C . GLU A 1 661 ? 18.367 13.456 9.160 1.00 38.91 661 GLU A C 1
ATOM 5335 O O . GLU A 1 661 ? 19.570 13.244 9.138 1.00 38.91 661 GLU A O 1
ATOM 5340 N N . ASP A 1 662 ? 17.727 13.711 10.302 1.00 45.50 662 ASP A N 1
ATOM 5341 C CA . ASP A 1 662 ? 18.420 13.711 11.591 1.00 45.50 662 ASP A CA 1
ATOM 5342 C C . ASP A 1 662 ? 18.812 12.299 12.006 1.00 45.50 662 ASP A C 1
ATOM 5344 O O . ASP A 1 662 ? 19.840 12.148 12.642 1.00 45.50 662 ASP A O 1
ATOM 5348 N N . LEU A 1 663 ? 18.046 11.267 11.630 1.00 45.53 663 LEU A N 1
ATOM 5349 C CA . LEU A 1 663 ? 18.437 9.869 11.822 1.00 45.53 663 LEU A CA 1
ATOM 5350 C C . LEU A 1 663 ? 19.629 9.534 10.922 1.00 45.53 663 LEU A C 1
ATOM 5352 O O . LEU A 1 663 ? 20.611 9.002 11.419 1.00 45.53 663 LEU A O 1
ATOM 5356 N N . GLU A 1 664 ? 19.599 9.907 9.641 1.00 42.56 664 GLU A N 1
ATOM 5357 C CA . GLU A 1 664 ? 20.761 9.788 8.747 1.00 42.56 664 GLU A CA 1
ATOM 5358 C C . GLU A 1 664 ? 21.984 10.544 9.280 1.00 42.56 664 GLU A C 1
ATOM 5360 O O . GLU A 1 664 ? 23.083 10.002 9.244 1.00 42.56 664 GLU A O 1
ATOM 5365 N N . LYS A 1 665 ? 21.801 11.744 9.843 1.00 44.97 665 LYS A N 1
ATOM 5366 C CA . LYS A 1 665 ? 22.865 12.576 10.432 1.00 44.97 665 LYS A CA 1
ATOM 5367 C C . LYS A 1 665 ? 23.349 12.056 11.798 1.00 44.97 665 LYS A C 1
ATOM 5369 O O . LYS A 1 665 ? 24.525 12.166 12.120 1.00 44.97 665 LYS A O 1
ATOM 5374 N N . LEU A 1 666 ? 22.492 11.417 12.598 1.00 46.22 666 LEU A N 1
ATOM 5375 C CA . LEU A 1 666 ? 22.889 10.700 13.827 1.00 46.22 666 LEU A CA 1
ATOM 5376 C C . LEU A 1 666 ? 23.685 9.431 13.491 1.00 46.22 666 LEU A C 1
ATOM 5378 O O . LEU A 1 666 ? 24.538 8.988 14.261 1.00 46.22 666 LEU A O 1
ATOM 5382 N N . LEU A 1 667 ? 23.409 8.856 12.320 1.00 43.72 667 LEU A N 1
ATOM 5383 C CA . LEU A 1 667 ? 24.100 7.706 11.752 1.00 43.72 667 LEU A CA 1
ATOM 5384 C C . LEU A 1 667 ? 25.323 8.108 10.904 1.00 43.72 667 LEU A C 1
ATOM 5386 O O . LEU A 1 667 ? 26.158 7.252 10.612 1.00 43.72 667 LEU A O 1
ATOM 5390 N N . SER A 1 668 ? 25.507 9.397 10.588 1.00 40.56 668 SER A N 1
ATOM 5391 C CA . SER A 1 668 ? 26.560 9.918 9.702 1.00 40.56 668 SER A CA 1
ATOM 5392 C C . SER A 1 668 ? 27.933 10.083 10.367 1.00 40.56 668 SER A C 1
ATOM 5394 O O . SER A 1 668 ? 28.718 10.938 9.971 1.00 40.56 668 SER A O 1
ATOM 5396 N N . GLY A 1 669 ? 28.271 9.211 11.323 1.00 48.97 669 GLY A N 1
ATOM 5397 C CA . GLY A 1 669 ? 29.660 8.747 11.460 1.00 48.97 669 GLY A CA 1
ATOM 5398 C C . GLY A 1 669 ? 29.881 7.690 10.376 1.00 48.97 669 GLY A C 1
ATOM 5399 O O . GLY A 1 669 ? 29.776 6.495 10.641 1.00 48.97 669 GLY A O 1
ATOM 5400 N N . ALA A 1 670 ? 29.972 8.153 9.129 1.00 46.53 670 ALA A N 1
ATOM 5401 C CA . ALA A 1 670 ? 29.155 7.641 8.025 1.00 46.53 670 ALA A CA 1
ATOM 5402 C C . ALA A 1 670 ? 29.603 6.329 7.349 1.00 46.53 670 ALA A C 1
ATOM 5404 O O . ALA A 1 670 ? 29.050 5.990 6.309 1.00 46.53 670 ALA A O 1
ATOM 5405 N N . LEU A 1 671 ? 30.547 5.565 7.907 1.00 40.94 671 LEU A N 1
ATOM 5406 C CA . LEU A 1 671 ? 30.942 4.261 7.343 1.00 40.94 671 LEU A CA 1
ATOM 5407 C C . LEU A 1 671 ? 30.962 3.140 8.375 1.00 40.94 671 LEU A C 1
ATOM 5409 O O . LEU A 1 671 ? 30.329 2.110 8.154 1.00 40.94 671 LEU A O 1
ATOM 5413 N N . GLU A 1 672 ? 31.605 3.349 9.523 1.00 48.88 672 GLU A N 1
ATOM 5414 C CA . GLU A 1 672 ? 31.675 2.331 10.582 1.00 48.88 672 GLU A CA 1
ATOM 5415 C C . GLU A 1 672 ? 30.291 2.009 11.156 1.00 48.88 672 GLU A C 1
ATOM 5417 O O . GLU A 1 672 ? 29.924 0.842 11.262 1.00 48.88 672 GLU A O 1
ATOM 5422 N N . ARG A 1 673 ? 29.448 3.023 11.405 1.00 52.53 673 ARG A N 1
ATOM 5423 C CA . ARG A 1 673 ? 28.082 2.787 11.900 1.00 52.53 673 ARG A CA 1
ATOM 5424 C C . ARG A 1 673 ? 27.160 2.148 10.865 1.00 52.53 673 ARG A C 1
ATOM 5426 O O . ARG A 1 673 ? 26.296 1.367 11.244 1.00 52.53 673 ARG A O 1
ATOM 5433 N N . ILE A 1 674 ? 27.337 2.436 9.574 1.00 53.84 674 ILE A N 1
ATOM 5434 C CA . ILE A 1 674 ? 26.571 1.765 8.509 1.00 53.84 674 ILE A CA 1
ATOM 5435 C C . ILE A 1 674 ? 26.978 0.290 8.424 1.00 53.84 674 ILE A C 1
ATOM 5437 O O . ILE A 1 674 ? 26.105 -0.572 8.328 1.00 53.84 674 ILE A O 1
ATOM 5441 N N . LYS A 1 675 ? 28.281 -0.013 8.528 1.00 59.06 675 LYS A N 1
ATOM 5442 C CA . LYS A 1 675 ? 28.782 -1.393 8.615 1.00 59.06 675 LYS A CA 1
ATOM 5443 C C . LYS A 1 675 ? 28.184 -2.116 9.827 1.00 59.06 675 LYS A C 1
ATOM 5445 O O . LYS A 1 675 ? 27.629 -3.199 9.655 1.00 59.06 675 LYS A O 1
ATOM 5450 N N . ASP A 1 676 ? 28.188 -1.496 11.006 1.00 65.19 676 ASP A N 1
ATOM 5451 C CA . ASP A 1 676 ? 27.602 -2.071 12.225 1.00 65.19 676 ASP A CA 1
ATOM 5452 C C . ASP A 1 676 ? 26.085 -2.278 12.132 1.00 65.19 676 ASP A C 1
ATOM 5454 O O . ASP A 1 676 ? 25.572 -3.289 12.614 1.00 65.19 676 ASP A O 1
ATOM 5458 N N . ILE A 1 677 ? 25.353 -1.351 11.505 1.00 65.75 677 ILE A N 1
ATOM 5459 C CA . ILE A 1 677 ? 23.912 -1.496 11.253 1.00 65.75 677 ILE A CA 1
ATOM 5460 C C . ILE A 1 677 ? 23.661 -2.655 10.299 1.00 65.75 677 ILE A C 1
ATOM 5462 O O . ILE A 1 677 ? 22.834 -3.508 10.603 1.00 65.75 677 ILE A O 1
ATOM 5466 N N . ASN A 1 678 ? 24.388 -2.728 9.186 1.00 62.78 678 ASN A N 1
ATOM 5467 C CA . ASN A 1 678 ? 24.235 -3.814 8.222 1.00 62.78 678 ASN A CA 1
ATOM 5468 C C . ASN A 1 678 ? 24.562 -5.172 8.858 1.00 62.78 678 ASN A C 1
ATOM 5470 O O . ASN A 1 678 ? 23.810 -6.128 8.677 1.00 62.78 678 ASN A O 1
ATOM 5474 N N . LEU A 1 679 ? 25.625 -5.249 9.666 1.00 67.56 679 LEU A N 1
ATOM 5475 C CA . LEU A 1 679 ? 25.989 -6.443 10.434 1.00 67.56 679 LEU A CA 1
ATOM 5476 C C . LEU A 1 679 ? 24.902 -6.820 11.445 1.00 67.56 679 LEU A C 1
ATOM 5478 O O . LEU A 1 679 ? 24.511 -7.985 11.532 1.00 67.56 679 LEU A O 1
ATOM 5482 N N . LEU A 1 680 ? 24.375 -5.839 12.181 1.00 72.62 680 LEU A N 1
ATOM 5483 C CA . LEU A 1 680 ? 23.291 -6.053 13.132 1.00 72.62 680 LEU A CA 1
ATOM 5484 C C . LEU A 1 680 ? 22.024 -6.543 12.434 1.00 72.62 680 LEU A C 1
ATOM 5486 O O . LEU A 1 680 ? 21.395 -7.481 12.912 1.00 72.62 680 LEU A O 1
ATOM 5490 N N . MET A 1 681 ? 21.651 -5.929 11.315 1.00 68.06 681 MET A N 1
ATOM 5491 C CA . MET A 1 681 ? 20.470 -6.297 10.541 1.00 68.06 681 MET A CA 1
ATOM 5492 C C . MET A 1 681 ? 20.611 -7.678 9.906 1.00 68.06 681 MET A C 1
ATOM 5494 O O . MET A 1 681 ? 19.635 -8.424 9.905 1.00 68.06 681 MET A O 1
ATOM 5498 N N . LYS A 1 682 ? 21.815 -8.050 9.447 1.00 67.06 682 LYS A N 1
ATOM 5499 C CA . LYS A 1 682 ? 22.120 -9.403 8.957 1.00 67.06 682 LYS A CA 1
ATOM 5500 C C . LYS A 1 682 ? 21.992 -10.448 10.071 1.00 67.06 682 LYS A C 1
ATOM 5502 O O . LYS A 1 682 ? 21.453 -11.522 9.841 1.00 67.06 682 LYS A O 1
ATOM 5507 N N . ALA A 1 683 ? 22.444 -10.125 11.283 1.00 71.62 683 ALA A N 1
ATOM 5508 C CA . ALA A 1 683 ? 22.387 -11.033 12.429 1.00 71.62 683 ALA A CA 1
ATOM 5509 C C . ALA A 1 683 ? 21.017 -11.073 13.139 1.00 71.62 683 ALA A C 1
ATOM 5511 O O . ALA A 1 683 ? 20.764 -11.975 13.937 1.00 71.62 683 ALA A O 1
ATOM 5512 N N . MET A 1 684 ? 20.144 -10.088 12.904 1.00 77.31 684 MET A N 1
ATOM 5513 C CA . MET A 1 684 ? 18.888 -9.936 13.634 1.00 77.31 684 MET A CA 1
ATOM 5514 C C . MET A 1 684 ? 17.839 -10.959 13.183 1.00 77.31 684 MET A C 1
ATOM 5516 O O . MET A 1 684 ? 17.612 -11.133 11.983 1.00 77.31 684 MET A O 1
ATOM 5520 N N . PRO A 1 685 ? 17.102 -11.582 14.121 1.00 78.62 685 PRO A N 1
ATOM 5521 C CA . PRO A 1 685 ? 15.993 -12.441 13.751 1.00 78.62 685 PRO A CA 1
ATOM 5522 C C . PRO A 1 685 ? 14.926 -11.722 12.928 1.00 78.62 685 PRO A C 1
ATOM 5524 O O . PRO A 1 685 ? 14.486 -10.614 13.235 1.00 78.62 685 PRO A O 1
ATOM 5527 N N . ARG A 1 686 ? 14.451 -12.407 11.890 1.00 73.88 686 ARG A N 1
ATOM 5528 C CA . ARG A 1 686 ? 13.569 -11.858 10.847 1.00 73.88 686 ARG A CA 1
ATOM 5529 C C . ARG A 1 686 ? 12.280 -11.240 11.398 1.00 73.88 686 ARG A C 1
ATOM 5531 O O . ARG A 1 686 ? 11.827 -10.205 10.921 1.00 73.88 686 ARG A O 1
ATOM 5538 N N . HIS A 1 687 ? 11.712 -11.844 12.440 1.00 74.69 687 HIS A N 1
ATOM 5539 C CA . HIS A 1 687 ? 10.504 -11.350 13.100 1.00 74.69 687 HIS A CA 1
ATOM 5540 C C . HIS A 1 687 ? 10.693 -9.957 13.733 1.00 74.69 687 HIS A C 1
ATOM 5542 O O . HIS A 1 687 ? 9.753 -9.167 13.764 1.00 74.69 687 HIS A O 1
ATOM 5548 N N . LEU A 1 688 ? 11.908 -9.605 14.173 1.00 79.25 688 LEU A N 1
ATOM 5549 C CA . LEU A 1 688 ? 12.202 -8.270 14.697 1.00 79.25 688 LEU A CA 1
ATOM 5550 C C . LEU A 1 688 ? 12.288 -7.214 13.598 1.00 79.25 688 LEU A C 1
ATOM 5552 O O . LEU A 1 688 ? 11.858 -6.084 13.822 1.00 79.25 688 LEU A O 1
ATOM 5556 N N . LEU A 1 689 ? 12.787 -7.567 12.409 1.00 75.44 689 LEU A N 1
ATOM 5557 C CA . LEU A 1 689 ? 12.847 -6.641 11.272 1.00 75.44 689 LEU A CA 1
ATOM 5558 C C . LEU A 1 689 ? 11.445 -6.154 10.876 1.00 75.44 689 LEU A C 1
ATOM 5560 O O . LEU A 1 689 ? 11.249 -4.968 10.610 1.00 75.44 689 LEU A O 1
ATOM 5564 N N . LEU A 1 690 ? 10.447 -7.044 10.912 1.00 76.62 690 LEU A N 1
ATOM 5565 C CA . LEU A 1 690 ? 9.049 -6.693 10.639 1.00 76.62 690 LEU A CA 1
ATOM 5566 C C . LEU A 1 690 ? 8.451 -5.780 11.719 1.00 76.62 690 LEU A C 1
ATOM 5568 O O . LEU A 1 690 ? 7.689 -4.866 11.405 1.00 76.62 690 LEU A O 1
ATOM 5572 N N . ILE A 1 691 ? 8.832 -5.964 12.985 1.00 80.88 691 ILE A N 1
ATOM 5573 C CA . ILE A 1 691 ? 8.418 -5.064 14.072 1.00 80.88 691 ILE A CA 1
ATOM 5574 C C . ILE A 1 691 ? 9.085 -3.693 13.936 1.00 80.88 691 ILE A C 1
ATOM 5576 O O . ILE A 1 691 ? 8.427 -2.673 14.134 1.00 80.88 691 ILE A O 1
ATOM 5580 N N . LEU A 1 692 ? 10.361 -3.636 13.542 1.00 78.38 692 LEU A N 1
ATOM 5581 C CA . LEU A 1 692 ? 11.032 -2.370 13.236 1.00 78.38 692 LEU A CA 1
ATOM 5582 C C . LEU A 1 692 ? 10.326 -1.635 12.088 1.00 78.38 692 LEU A C 1
ATOM 5584 O O . LEU A 1 692 ? 10.061 -0.439 12.207 1.00 78.38 692 LEU A O 1
ATOM 5588 N N . ARG A 1 693 ? 9.932 -2.344 11.021 1.00 77.12 693 ARG A N 1
ATOM 5589 C CA . ARG A 1 693 ? 9.091 -1.784 9.948 1.00 77.12 693 ARG A CA 1
ATOM 5590 C C . ARG A 1 693 ? 7.778 -1.226 10.499 1.00 77.12 693 ARG A C 1
ATOM 5592 O O . ARG A 1 693 ? 7.435 -0.087 10.188 1.00 77.12 693 ARG A O 1
ATOM 5599 N N . ASN A 1 694 ? 7.073 -1.979 11.341 1.00 81.12 694 ASN A N 1
ATOM 5600 C CA . ASN A 1 694 ? 5.828 -1.516 11.955 1.00 81.12 694 ASN A CA 1
ATOM 5601 C C . ASN A 1 694 ? 6.034 -0.231 12.782 1.00 81.12 694 ASN A C 1
ATOM 5603 O O . ASN A 1 694 ? 5.316 0.753 12.601 1.00 81.12 694 ASN A O 1
ATOM 5607 N N . ASN A 1 695 ? 7.088 -0.185 13.603 1.00 80.62 695 ASN A N 1
ATOM 5608 C CA . ASN A 1 695 ? 7.464 0.998 14.381 1.00 80.62 695 ASN A CA 1
ATOM 5609 C C . ASN A 1 695 ? 7.774 2.216 13.495 1.00 80.62 695 ASN A C 1
ATOM 5611 O O . ASN A 1 695 ? 7.486 3.355 13.887 1.00 80.62 695 ASN A O 1
ATOM 5615 N N . ASN A 1 696 ? 8.335 1.994 12.305 1.00 76.06 696 ASN A N 1
ATOM 5616 C CA . ASN A 1 696 ? 8.602 3.044 11.325 1.00 76.06 696 ASN A CA 1
ATOM 5617 C C . ASN A 1 696 ? 7.310 3.579 10.697 1.00 76.06 696 ASN A C 1
ATOM 5619 O O . ASN A 1 696 ? 7.145 4.796 10.620 1.00 76.06 696 ASN A O 1
ATOM 5623 N N . LEU A 1 697 ? 6.362 2.710 10.332 1.00 78.31 697 LEU A N 1
ATOM 5624 C CA . LEU A 1 697 ? 5.047 3.118 9.813 1.00 78.31 697 LEU A CA 1
ATOM 5625 C C . LEU A 1 697 ? 4.261 3.925 10.855 1.00 78.31 697 LEU A C 1
ATOM 5627 O O . LEU A 1 697 ? 3.765 5.015 10.562 1.00 78.31 697 LEU A O 1
ATOM 5631 N N . LEU A 1 698 ? 4.269 3.465 12.111 1.00 83.50 698 LEU A N 1
ATOM 5632 C CA . LEU A 1 698 ? 3.729 4.216 13.248 1.00 83.50 698 LEU A CA 1
ATOM 5633 C C . LEU A 1 698 ? 4.391 5.593 13.405 1.00 83.50 698 LEU A C 1
ATOM 5635 O O . LEU A 1 698 ? 3.761 6.532 13.893 1.00 83.50 698 LEU A O 1
ATOM 5639 N N . ARG A 1 699 ? 5.676 5.727 13.044 1.00 80.38 699 ARG A N 1
ATOM 5640 C CA . ARG A 1 699 ? 6.388 7.015 13.098 1.00 80.38 699 ARG A CA 1
ATOM 5641 C C . ARG A 1 699 ? 5.889 7.932 12.007 1.00 80.38 699 ARG A C 1
ATOM 5643 O O . ARG A 1 699 ? 5.579 9.075 12.322 1.00 80.38 699 ARG A O 1
ATOM 5650 N N . SER A 1 700 ? 5.828 7.425 10.778 1.00 78.44 700 SER A N 1
ATOM 5651 C CA . SER A 1 700 ? 5.405 8.189 9.605 1.00 78.44 700 SER A CA 1
ATOM 5652 C C . SER A 1 700 ? 4.023 8.783 9.826 1.00 78.44 700 SER A C 1
ATOM 5654 O O . SER A 1 700 ? 3.874 9.997 9.776 1.00 78.44 700 SER A O 1
ATOM 5656 N N . ILE A 1 701 ? 3.050 7.960 10.230 1.00 82.19 701 ILE A N 1
ATOM 5657 C CA . ILE A 1 701 ? 1.676 8.420 10.478 1.00 82.19 701 ILE A CA 1
ATOM 5658 C C . ILE A 1 701 ? 1.631 9.449 11.615 1.00 82.19 701 ILE A C 1
ATOM 5660 O O . ILE A 1 701 ? 0.982 10.485 11.492 1.00 82.19 701 ILE A O 1
ATOM 5664 N N . ASN A 1 702 ? 2.360 9.221 12.713 1.00 83.06 702 ASN A N 1
ATOM 5665 C CA . ASN A 1 702 ? 2.436 10.212 13.787 1.00 83.06 702 ASN A CA 1
ATOM 5666 C C . ASN A 1 702 ? 3.069 11.528 13.305 1.00 83.06 702 ASN A C 1
ATOM 5668 O O . ASN A 1 702 ? 2.616 12.586 13.724 1.00 83.06 702 ASN A O 1
ATOM 5672 N N . MET A 1 703 ? 4.084 11.482 12.435 1.00 75.81 703 MET A N 1
ATOM 5673 C CA . MET A 1 703 ? 4.713 12.670 11.846 1.00 75.81 703 MET A CA 1
ATOM 5674 C C . MET A 1 703 ? 3.774 13.415 10.895 1.00 75.81 703 MET A C 1
ATOM 5676 O O . MET A 1 703 ? 3.669 14.633 11.013 1.00 75.81 703 MET A O 1
ATOM 5680 N N . GLU A 1 704 ? 3.058 12.705 10.022 1.00 75.12 704 GLU A N 1
ATOM 5681 C CA . GLU A 1 704 ? 2.042 13.266 9.118 1.00 75.12 704 GLU A CA 1
ATOM 5682 C C . GLU A 1 704 ? 0.917 13.974 9.892 1.00 75.12 704 GLU A C 1
ATOM 5684 O O . GLU A 1 704 ? 0.402 14.999 9.452 1.00 75.12 704 GLU A O 1
ATOM 5689 N N . LEU A 1 705 ? 0.597 13.489 11.097 1.00 81.06 705 LEU A N 1
ATOM 5690 C CA . LEU A 1 705 ? -0.347 14.115 12.029 1.00 81.06 705 LEU A CA 1
ATOM 5691 C C . LEU A 1 705 ? 0.256 15.254 12.881 1.00 81.06 705 LEU A C 1
ATOM 5693 O O . LEU A 1 705 ? -0.423 15.782 13.763 1.00 81.06 705 LEU A O 1
ATOM 5697 N N . GLY A 1 706 ? 1.519 15.637 12.659 1.00 72.62 706 GLY A N 1
ATOM 5698 C CA . GLY A 1 706 ? 2.199 16.726 13.378 1.00 72.62 706 GLY A CA 1
ATOM 5699 C C . GLY A 1 706 ? 2.954 16.306 14.648 1.00 72.62 706 GLY A C 1
ATOM 5700 O O . GLY A 1 706 ? 3.200 17.128 15.526 1.00 72.62 706 GLY A O 1
ATOM 5701 N N . SER A 1 707 ? 3.314 15.027 14.775 1.00 72.44 707 SER A N 1
ATOM 5702 C CA . SER A 1 707 ? 3.964 14.409 15.949 1.00 72.44 707 SER A CA 1
ATOM 5703 C C . SER A 1 707 ? 3.289 14.687 17.306 1.00 72.44 707 SER A C 1
ATOM 5705 O O . SER A 1 707 ? 3.975 14.995 18.286 1.00 72.44 707 SER A O 1
ATOM 5707 N N . PRO A 1 708 ? 1.956 14.549 17.432 1.00 69.88 708 PRO A N 1
ATOM 5708 C CA . PRO A 1 708 ? 1.235 14.995 18.624 1.00 69.88 708 PRO A CA 1
ATOM 5709 C C . PRO A 1 708 ? 1.433 14.100 19.863 1.00 69.88 708 PRO A C 1
ATOM 5711 O O . PRO A 1 708 ? 0.987 14.455 20.960 1.00 69.88 708 PRO A O 1
ATOM 5714 N N . VAL A 1 709 ? 2.056 12.925 19.709 1.00 77.31 709 VAL A N 1
ATOM 5715 C CA . VAL A 1 709 ? 2.094 11.874 20.735 1.00 77.31 709 VAL A CA 1
ATOM 5716 C C . VAL A 1 709 ? 3.505 11.323 20.962 1.00 77.31 709 VAL A C 1
ATOM 5718 O O . VAL A 1 709 ? 4.243 11.022 20.022 1.00 77.31 709 VAL A O 1
ATOM 5721 N N . ASN A 1 710 ? 3.854 11.102 22.236 1.00 77.19 710 ASN A N 1
ATOM 5722 C CA . ASN A 1 710 ? 5.049 10.356 22.628 1.00 77.19 710 ASN A CA 1
ATOM 5723 C C . ASN A 1 710 ? 4.793 8.843 22.523 1.00 77.19 710 ASN A C 1
ATOM 5725 O O . ASN A 1 710 ? 4.301 8.199 23.454 1.00 77.19 710 ASN A O 1
ATOM 5729 N N . ARG A 1 711 ? 5.145 8.283 21.362 1.00 84.06 711 ARG A N 1
ATOM 5730 C CA . ARG A 1 711 ? 4.942 6.866 21.023 1.00 84.06 711 ARG A CA 1
ATOM 5731 C C . ARG A 1 711 ? 5.628 5.922 22.010 1.00 84.06 711 ARG A C 1
ATOM 5733 O O . ARG A 1 711 ? 5.033 4.933 22.421 1.00 84.06 711 ARG A O 1
ATOM 5740 N N . PHE A 1 712 ? 6.846 6.259 22.436 1.00 80.94 712 PHE A N 1
ATOM 5741 C CA . PHE A 1 712 ? 7.642 5.420 23.333 1.00 80.94 712 PHE A CA 1
ATOM 5742 C C . PHE A 1 712 ? 6.934 5.177 24.670 1.00 80.94 712 PHE A C 1
ATOM 5744 O O . PHE A 1 712 ? 6.832 4.033 25.110 1.00 80.94 712 PHE A O 1
ATOM 5751 N N . SER A 1 713 ? 6.371 6.227 25.275 1.00 79.88 713 SER A N 1
ATOM 5752 C CA . SER A 1 713 ? 5.629 6.097 26.533 1.00 79.88 713 SER A CA 1
ATOM 5753 C C . SER A 1 713 ? 4.399 5.196 26.394 1.00 79.88 713 SER A C 1
ATOM 5755 O O . SER A 1 713 ? 4.096 4.426 27.304 1.00 79.88 713 SER A O 1
ATOM 5757 N N . ILE A 1 714 ? 3.691 5.257 25.260 1.00 86.69 714 ILE A N 1
ATOM 5758 C CA . ILE A 1 714 ? 2.542 4.375 24.998 1.00 86.69 714 ILE A CA 1
ATOM 5759 C C . ILE A 1 714 ? 3.006 2.925 24.869 1.00 86.69 714 ILE A C 1
ATOM 5761 O O . ILE A 1 714 ? 2.475 2.059 25.564 1.00 86.69 714 ILE A O 1
ATOM 5765 N N . MET A 1 715 ? 4.028 2.670 24.048 1.00 88.81 715 MET A N 1
ATOM 5766 C CA . MET A 1 715 ? 4.574 1.325 23.856 1.00 88.81 715 MET A CA 1
ATOM 5767 C C . MET A 1 715 ? 5.040 0.712 25.178 1.00 88.81 715 MET A C 1
ATOM 5769 O O . MET A 1 715 ? 4.715 -0.433 25.469 1.00 88.81 715 MET A O 1
ATOM 5773 N N . ALA A 1 716 ? 5.728 1.480 26.025 1.00 85.50 716 ALA A N 1
ATOM 5774 C CA . ALA A 1 716 ? 6.164 1.007 27.335 1.00 85.50 716 ALA A CA 1
ATOM 5775 C C . ALA A 1 716 ? 4.998 0.647 28.272 1.00 85.50 716 ALA A C 1
ATOM 5777 O O . ALA A 1 716 ? 5.052 -0.376 28.961 1.00 85.50 716 ALA A O 1
ATOM 5778 N N . ARG A 1 717 ? 3.923 1.448 28.284 1.00 86.50 717 ARG A N 1
ATOM 5779 C CA . ARG A 1 717 ? 2.710 1.136 29.060 1.00 86.50 717 ARG A CA 1
ATOM 5780 C C . ARG A 1 717 ? 2.044 -0.149 28.569 1.00 86.50 717 ARG A C 1
ATOM 5782 O O . ARG A 1 717 ? 1.647 -0.981 29.386 1.00 86.50 717 ARG A O 1
ATOM 5789 N N . TYR A 1 718 ? 1.973 -0.352 27.256 1.00 91.12 718 TYR A N 1
ATOM 5790 C CA . TYR A 1 718 ? 1.426 -1.582 26.679 1.00 91.12 718 TYR A CA 1
ATOM 5791 C C . TYR A 1 718 ? 2.328 -2.796 26.894 1.00 91.12 718 TYR A C 1
ATOM 5793 O O . TYR A 1 718 ? 1.815 -3.862 27.216 1.00 91.12 718 TYR A O 1
ATOM 5801 N N . ALA A 1 719 ? 3.649 -2.637 26.834 1.00 90.75 719 ALA A N 1
ATOM 5802 C CA . ALA A 1 719 ? 4.601 -3.674 27.215 1.00 90.75 719 ALA A CA 1
ATOM 5803 C C . ALA A 1 719 ? 4.378 -4.127 28.669 1.00 90.75 719 ALA A C 1
ATOM 5805 O O . ALA A 1 719 ? 4.312 -5.322 28.959 1.00 90.75 719 ALA A O 1
ATOM 5806 N N . ALA A 1 720 ? 4.169 -3.183 29.591 1.00 86.62 720 ALA A N 1
ATOM 5807 C CA . ALA A 1 720 ? 3.833 -3.501 30.976 1.00 86.62 720 ALA A CA 1
ATOM 5808 C C . ALA A 1 720 ? 2.453 -4.169 31.122 1.00 86.62 720 ALA A C 1
ATOM 5810 O O . ALA A 1 720 ? 2.305 -5.094 31.923 1.00 86.62 720 ALA A O 1
ATOM 5811 N N . LYS A 1 721 ? 1.445 -3.750 30.342 1.00 87.31 721 LYS A N 1
ATOM 5812 C CA . LYS A 1 721 ? 0.131 -4.419 30.274 1.00 87.31 721 LYS A CA 1
ATOM 5813 C C . LYS A 1 721 ? 0.272 -5.860 29.761 1.00 87.31 721 LYS A C 1
ATOM 5815 O O . LYS A 1 721 ? -0.290 -6.767 30.368 1.00 87.31 721 LYS A O 1
ATOM 5820 N N . GLY A 1 722 ? 1.086 -6.080 28.729 1.00 87.62 722 GLY A N 1
ATOM 5821 C CA . GLY A 1 722 ? 1.366 -7.385 28.129 1.00 87.62 722 GLY A CA 1
ATOM 5822 C C . GLY A 1 722 ? 2.029 -8.382 29.083 1.00 87.62 722 GLY A C 1
ATOM 5823 O O . GLY A 1 722 ? 1.663 -9.552 29.095 1.00 87.62 722 GLY A O 1
ATOM 5824 N N . LEU A 1 723 ? 2.931 -7.930 29.963 1.00 85.75 723 LEU A N 1
ATOM 5825 C CA . LEU A 1 723 ? 3.502 -8.791 31.018 1.00 85.75 723 LEU A CA 1
ATOM 5826 C C . LEU A 1 723 ? 2.455 -9.257 32.041 1.00 85.75 723 LEU A C 1
ATOM 5828 O O . LEU A 1 723 ? 2.614 -10.306 32.666 1.00 85.75 723 LEU A O 1
ATOM 5832 N N . ASN A 1 724 ? 1.387 -8.480 32.226 1.00 76.38 724 ASN A N 1
ATOM 5833 C CA . ASN A 1 724 ? 0.337 -8.780 33.194 1.00 76.38 724 ASN A CA 1
ATOM 5834 C C . ASN A 1 724 ? -0.775 -9.673 32.626 1.00 76.38 724 ASN A C 1
ATOM 5836 O O . ASN A 1 724 ? -1.507 -10.263 33.416 1.00 76.38 724 ASN A O 1
ATOM 5840 N N . SER A 1 725 ? -0.894 -9.821 31.301 1.00 68.56 725 SER A N 1
ATOM 5841 C CA . SER A 1 725 ? -1.949 -10.640 30.683 1.00 68.56 725 SER A CA 1
ATOM 5842 C C . SER A 1 725 ? -1.780 -12.146 30.936 1.00 68.56 725 SER A C 1
ATOM 5844 O O . SER A 1 725 ? -2.765 -12.872 30.922 1.00 68.56 725 SER A O 1
ATOM 5846 N N . ASN A 1 726 ? -0.556 -12.602 31.239 1.00 55.28 726 ASN A N 1
ATOM 5847 C CA . ASN A 1 726 ? -0.209 -14.020 31.428 1.00 55.28 726 ASN A CA 1
ATOM 5848 C C . ASN A 1 726 ? -0.113 -14.495 32.876 1.00 55.28 726 ASN A C 1
ATOM 5850 O O . ASN A 1 726 ? 0.111 -15.680 33.131 1.00 55.28 726 ASN A O 1
ATOM 5854 N N . THR A 1 727 ? -0.209 -13.599 33.857 1.00 52.91 727 THR A N 1
ATOM 5855 C CA . THR A 1 727 ? -0.053 -14.029 35.248 1.00 52.91 727 THR A CA 1
ATOM 5856 C C . THR A 1 727 ? -1.366 -14.613 35.751 1.00 52.91 727 THR A C 1
ATOM 5858 O O . THR A 1 727 ? -2.299 -13.879 36.064 1.00 52.91 727 THR A O 1
ATOM 5861 N N . SER A 1 728 ? -1.407 -15.950 35.828 1.00 46.47 728 SER A N 1
ATOM 5862 C CA . SER A 1 728 ? -2.439 -16.742 36.507 1.00 46.47 728 SER A CA 1
ATOM 5863 C C . SER A 1 728 ? -2.987 -16.024 37.745 1.00 46.47 728 SER A C 1
ATOM 5865 O O . SER A 1 728 ? -2.223 -15.492 38.559 1.00 46.47 728 SER A O 1
ATOM 5867 N N . LYS A 1 729 ? -4.317 -16.068 37.909 1.00 48.88 729 LYS A N 1
ATOM 5868 C CA . LYS A 1 729 ? -5.069 -15.525 39.055 1.00 48.88 729 LYS A CA 1
ATOM 5869 C C . LYS A 1 729 ? -4.565 -16.028 40.428 1.00 48.88 729 LYS A C 1
ATOM 5871 O O . LYS A 1 729 ? -4.930 -15.441 41.437 1.00 48.88 729 LYS A O 1
ATOM 5876 N N . ASN A 1 730 ? -3.668 -17.021 40.471 1.00 45.94 730 ASN A N 1
ATOM 5877 C CA . ASN A 1 730 ? -3.052 -17.590 41.680 1.00 45.94 730 ASN A CA 1
ATOM 5878 C C . ASN A 1 730 ? -1.666 -17.019 42.057 1.00 45.94 730 ASN A C 1
ATOM 5880 O O . ASN A 1 730 ? -0.847 -17.696 42.680 1.00 45.94 730 ASN A O 1
ATOM 5884 N N . SER A 1 731 ? -1.339 -15.774 41.704 1.00 55.88 731 SER A N 1
ATOM 5885 C CA . SER A 1 731 ? -0.103 -15.152 42.199 1.00 55.88 731 SER A CA 1
ATOM 5886 C C . SER A 1 731 ? -0.280 -14.663 43.648 1.00 55.88 731 SER A C 1
ATOM 5888 O O . SER A 1 731 ? -1.046 -13.730 43.876 1.00 55.88 731 SER A O 1
ATOM 5890 N N . GLY A 1 732 ? 0.434 -15.254 44.614 1.00 68.56 732 GLY A N 1
ATOM 5891 C CA . GLY A 1 732 ? 0.389 -14.837 46.026 1.00 68.56 732 GLY A CA 1
ATOM 5892 C C . GLY A 1 732 ? 0.710 -13.349 46.258 1.00 68.56 732 GLY A C 1
ATOM 5893 O O . GLY A 1 732 ? 1.338 -12.699 45.417 1.00 68.56 732 GLY A O 1
ATOM 5894 N N . ILE A 1 733 ? 0.306 -12.822 47.422 1.00 73.44 733 ILE A N 1
ATOM 5895 C CA . ILE A 1 733 ? 0.342 -11.390 47.799 1.00 73.44 733 ILE A CA 1
ATOM 5896 C C . ILE A 1 733 ? 1.693 -10.724 47.503 1.00 73.44 733 ILE A C 1
ATOM 5898 O O . ILE A 1 733 ? 1.728 -9.640 46.933 1.00 73.44 733 ILE A O 1
ATOM 5902 N N . ILE A 1 734 ? 2.813 -11.393 47.786 1.00 69.94 734 ILE A N 1
ATOM 5903 C CA . ILE A 1 734 ? 4.168 -10.867 47.531 1.00 69.94 734 ILE A CA 1
ATOM 5904 C C . ILE A 1 734 ? 4.381 -10.549 46.042 1.00 69.94 734 ILE A C 1
ATOM 5906 O O . ILE A 1 734 ? 4.939 -9.516 45.674 1.00 69.94 734 ILE A O 1
ATOM 5910 N N . ARG A 1 735 ? 3.897 -11.427 45.159 1.00 66.62 735 ARG A N 1
ATOM 5911 C CA . ARG A 1 735 ? 4.011 -11.269 43.706 1.00 66.62 735 ARG A CA 1
ATOM 5912 C C . ARG A 1 735 ? 3.039 -10.202 43.190 1.00 66.62 735 ARG A C 1
ATOM 5914 O O . ARG A 1 735 ? 3.322 -9.555 42.189 1.00 66.62 735 ARG A O 1
ATOM 5921 N N . PHE A 1 736 ? 1.914 -9.985 43.872 1.00 70.00 736 PHE A N 1
ATOM 5922 C CA . PHE A 1 736 ? 1.019 -8.854 43.615 1.00 70.00 736 PHE A CA 1
ATOM 5923 C C . PHE A 1 736 ? 1.656 -7.517 44.022 1.00 70.00 736 PHE A C 1
ATOM 5925 O O . PHE A 1 736 ? 1.720 -6.618 43.189 1.00 70.00 736 PHE A O 1
ATOM 5932 N N . VAL A 1 737 ? 2.206 -7.411 45.235 1.00 74.38 737 VAL A N 1
ATOM 5933 C CA . VAL A 1 737 ? 2.872 -6.192 45.731 1.00 74.38 737 VAL A CA 1
ATOM 5934 C C . VAL A 1 737 ? 4.027 -5.792 44.819 1.00 74.38 737 VAL A C 1
ATOM 5936 O O . VAL A 1 737 ? 4.060 -4.662 44.342 1.00 74.38 737 VAL A O 1
ATOM 5939 N N . LYS A 1 738 ? 4.903 -6.739 44.463 1.00 70.81 738 LYS A N 1
ATOM 5940 C CA . LYS A 1 738 ? 6.017 -6.479 43.541 1.00 70.81 738 LYS A CA 1
ATOM 5941 C C . LYS A 1 738 ? 5.549 -6.003 42.158 1.00 70.81 738 LYS A C 1
ATOM 5943 O O . LYS A 1 738 ? 6.192 -5.160 41.545 1.00 70.81 738 LYS A O 1
ATOM 5948 N N . ARG A 1 739 ? 4.408 -6.499 41.661 1.00 69.00 739 ARG A N 1
ATOM 5949 C CA . ARG A 1 739 ? 3.811 -6.015 40.400 1.00 69.00 739 ARG A CA 1
ATOM 5950 C C . ARG A 1 739 ? 3.301 -4.582 40.519 1.00 69.00 739 ARG A C 1
ATOM 5952 O O . ARG A 1 739 ? 3.495 -3.799 39.592 1.00 69.00 739 ARG A O 1
ATOM 5959 N N . VAL A 1 740 ? 2.638 -4.250 41.626 1.00 74.12 740 VAL A N 1
ATOM 5960 C CA . VAL A 1 740 ? 2.159 -2.886 41.887 1.00 74.12 740 VAL A CA 1
ATOM 5961 C C . VAL A 1 740 ? 3.343 -1.931 41.990 1.00 74.12 740 VAL A C 1
ATOM 5963 O O . VAL A 1 740 ? 3.340 -0.907 41.317 1.00 74.12 740 VAL A O 1
ATOM 5966 N N . GLU A 1 741 ? 4.381 -2.302 42.736 1.00 75.62 741 GLU A N 1
ATOM 5967 C CA . GLU A 1 741 ? 5.623 -1.536 42.863 1.00 75.62 741 GLU A CA 1
ATOM 5968 C C . GLU A 1 741 ? 6.278 -1.281 41.498 1.00 75.62 741 GLU A C 1
ATOM 5970 O O . GLU A 1 741 ? 6.562 -0.138 41.147 1.00 75.62 741 GLU A O 1
ATOM 5975 N N . GLU A 1 742 ? 6.447 -2.319 40.674 1.00 70.12 742 GLU A N 1
ATOM 5976 C CA . GLU A 1 742 ? 7.039 -2.182 39.339 1.00 70.12 742 GLU A CA 1
ATOM 5977 C C . GLU A 1 742 ? 6.181 -1.322 38.398 1.00 70.12 742 GLU A C 1
ATOM 5979 O O . GLU A 1 742 ? 6.724 -0.563 37.593 1.00 70.12 742 GLU A O 1
ATOM 5984 N N . LYS A 1 743 ? 4.848 -1.413 38.493 1.00 72.69 743 LYS A N 1
ATOM 5985 C CA . LYS A 1 743 ? 3.924 -0.572 37.720 1.00 72.69 743 LYS A CA 1
ATOM 5986 C C . LYS A 1 743 ? 4.006 0.890 38.158 1.00 72.69 743 LYS A C 1
ATOM 5988 O O . LYS A 1 743 ? 4.067 1.770 37.304 1.00 72.69 743 LYS A O 1
ATOM 5993 N N . VAL A 1 744 ? 4.028 1.145 39.465 1.00 78.31 744 VAL A N 1
ATOM 5994 C CA . VAL A 1 744 ? 4.166 2.495 40.028 1.00 78.31 744 VAL A CA 1
ATOM 5995 C C . VAL A 1 744 ? 5.517 3.088 39.645 1.00 78.31 744 VAL A C 1
ATOM 5997 O O . VAL A 1 744 ? 5.557 4.208 39.153 1.00 78.31 744 VAL A O 1
ATOM 6000 N N . SER A 1 745 ? 6.609 2.331 39.778 1.00 75.19 745 SER A N 1
ATOM 6001 C CA . SER A 1 745 ? 7.950 2.764 39.371 1.00 75.19 745 SER A CA 1
ATOM 6002 C C . SER A 1 745 ? 7.999 3.147 37.889 1.00 75.19 745 SER A C 1
ATOM 6004 O O . SER A 1 745 ? 8.523 4.206 37.545 1.00 75.19 745 SER A O 1
ATOM 6006 N N . LEU A 1 746 ? 7.390 2.338 37.015 1.00 76.94 746 LEU A N 1
ATOM 6007 C CA . LEU A 1 746 ? 7.301 2.641 35.588 1.00 76.94 746 LEU A CA 1
ATOM 6008 C C . LEU A 1 746 ? 6.523 3.939 35.321 1.00 76.94 746 LEU A C 1
ATOM 6010 O O . LEU A 1 746 ? 7.004 4.786 34.572 1.00 76.94 746 LEU A O 1
ATOM 6014 N N . GLU A 1 747 ? 5.348 4.113 35.930 1.00 77.75 747 GLU A N 1
ATOM 6015 C CA . GLU A 1 747 ? 4.534 5.325 35.753 1.00 77.75 747 GLU A CA 1
ATOM 6016 C C . GLU A 1 747 ? 5.227 6.571 36.313 1.00 77.75 747 GLU A C 1
ATOM 6018 O O . GLU A 1 747 ? 5.217 7.615 35.665 1.00 77.75 747 GLU A O 1
ATOM 6023 N N . VAL A 1 748 ? 5.891 6.466 37.468 1.00 78.06 748 VAL A N 1
ATOM 6024 C CA . VAL A 1 748 ? 6.685 7.560 38.050 1.00 78.06 748 VAL A CA 1
ATOM 6025 C C . VAL A 1 748 ? 7.815 7.964 37.106 1.00 78.06 748 VAL A C 1
ATOM 6027 O O . VAL A 1 748 ? 7.979 9.153 36.841 1.00 78.06 748 VAL A O 1
ATOM 6030 N N . MET A 1 749 ? 8.550 7.001 36.543 1.00 76.25 749 MET A N 1
ATOM 6031 C CA . MET A 1 749 ? 9.612 7.286 35.573 1.00 76.25 749 MET A CA 1
ATOM 6032 C C . MET A 1 749 ? 9.058 7.940 34.304 1.00 76.25 749 MET A C 1
ATOM 6034 O O . MET A 1 749 ? 9.558 8.981 33.882 1.00 76.25 749 MET A O 1
ATOM 6038 N N . LEU A 1 750 ? 7.991 7.386 33.715 1.00 74.00 750 LEU A N 1
ATOM 6039 C CA . LEU A 1 750 ? 7.356 7.953 32.520 1.00 74.00 750 LEU A CA 1
ATOM 6040 C C . LEU A 1 750 ? 6.835 9.373 32.770 1.00 74.00 750 LEU A C 1
ATOM 6042 O O . LEU A 1 750 ? 7.059 10.260 31.944 1.00 74.00 750 LEU A O 1
ATOM 6046 N N . LYS A 1 751 ? 6.183 9.614 33.913 1.00 73.94 751 LYS A N 1
ATOM 6047 C CA . LYS A 1 751 ? 5.678 10.941 34.278 1.00 73.94 751 LYS A CA 1
ATOM 6048 C C . LYS A 1 751 ? 6.809 11.917 34.577 1.00 73.94 751 LYS A C 1
ATOM 6050 O O . LYS A 1 751 ? 6.724 13.070 34.163 1.00 73.94 751 LYS A O 1
ATOM 6055 N N . GLY A 1 752 ? 7.878 11.454 35.220 1.00 72.50 752 GLY A N 1
ATOM 6056 C CA . GLY A 1 752 ? 9.105 12.217 35.422 1.00 72.50 752 GLY A CA 1
ATOM 6057 C C . GLY A 1 752 ? 9.705 12.684 34.096 1.00 72.50 752 GLY A C 1
ATOM 6058 O O . GLY A 1 752 ? 9.989 13.871 33.947 1.00 72.50 752 GLY A O 1
ATOM 6059 N N . TYR A 1 753 ? 9.798 11.794 33.100 1.00 67.81 753 TYR A N 1
ATOM 6060 C CA . TYR A 1 753 ? 10.239 12.154 31.747 1.00 67.81 753 TYR A CA 1
ATOM 6061 C C . TYR A 1 753 ? 9.304 13.168 31.071 1.00 67.81 753 TYR A C 1
ATOM 6063 O O . TYR A 1 753 ? 9.782 14.134 30.478 1.00 67.81 753 TYR A O 1
ATOM 6071 N N . GLU A 1 754 ? 7.982 12.990 31.175 1.00 66.69 754 GLU A N 1
ATOM 6072 C CA . GLU A 1 754 ? 7.000 13.940 30.627 1.00 66.69 754 GLU A CA 1
ATOM 6073 C C . GLU A 1 754 ? 7.116 15.334 31.272 1.00 66.69 754 GLU A C 1
ATOM 6075 O O . GLU A 1 754 ? 7.099 16.341 30.562 1.00 66.69 754 GLU A O 1
ATOM 6080 N N . ILE A 1 755 ? 7.266 15.402 32.600 1.00 70.12 755 ILE A N 1
ATOM 6081 C CA . ILE A 1 755 ? 7.410 16.655 33.360 1.00 70.12 755 ILE A CA 1
ATOM 6082 C C . ILE A 1 755 ? 8.729 17.341 33.020 1.00 70.12 755 ILE A C 1
ATOM 6084 O O . ILE A 1 755 ? 8.732 18.528 32.694 1.00 70.12 755 ILE A O 1
ATOM 6088 N N . TYR A 1 756 ? 9.837 16.598 33.059 1.00 66.75 756 TYR A N 1
ATOM 6089 C CA . TYR A 1 756 ? 11.153 17.110 32.691 1.00 66.75 756 TYR A CA 1
ATOM 6090 C C . TYR A 1 756 ? 11.124 17.730 31.291 1.00 66.75 756 TYR A C 1
ATOM 6092 O O . TYR A 1 756 ? 11.587 18.852 31.100 1.00 66.75 756 TYR A O 1
ATOM 6100 N N . TYR A 1 757 ? 10.501 17.046 30.329 1.00 62.78 757 TYR A N 1
ATOM 6101 C CA . TYR A 1 757 ? 10.394 17.536 28.960 1.00 62.78 757 TYR A CA 1
ATOM 6102 C C . TYR A 1 757 ? 9.486 18.765 28.830 1.00 62.78 757 TYR A C 1
ATOM 6104 O O . TYR A 1 757 ? 9.832 19.717 28.131 1.00 62.78 757 TYR A O 1
ATOM 6112 N N . TYR A 1 758 ? 8.346 18.787 29.528 1.00 64.81 758 TYR A N 1
ATOM 6113 C CA . TYR A 1 758 ? 7.476 19.964 29.574 1.00 64.81 758 TYR A CA 1
ATOM 6114 C C . TYR A 1 758 ? 8.227 21.192 30.104 1.00 64.81 758 TYR A C 1
ATOM 6116 O O . TYR A 1 758 ? 8.164 22.264 29.498 1.00 64.81 758 TYR A O 1
ATOM 6124 N N . ILE A 1 759 ? 8.985 21.025 31.190 1.00 68.12 759 ILE A N 1
ATOM 6125 C CA . ILE A 1 759 ? 9.810 22.085 31.779 1.00 68.12 759 ILE A CA 1
ATOM 6126 C C . ILE A 1 759 ? 10.913 22.509 30.802 1.00 68.12 759 ILE A C 1
ATOM 6128 O O . ILE A 1 759 ? 11.034 23.698 30.513 1.00 68.12 759 ILE A O 1
ATOM 6132 N N . ALA A 1 760 ? 11.665 21.560 30.238 1.00 62.03 760 ALA A N 1
ATOM 6133 C CA . ALA A 1 760 ? 12.748 21.835 29.294 1.00 62.03 760 ALA A CA 1
ATOM 6134 C C . ALA A 1 760 ? 12.257 22.607 28.058 1.00 62.03 760 ALA A C 1
ATOM 6136 O O . ALA A 1 760 ? 12.850 23.620 27.690 1.00 62.03 760 ALA A O 1
ATOM 6137 N N . ASN A 1 761 ? 11.131 22.202 27.463 1.00 60.25 761 ASN A N 1
ATOM 6138 C CA . ASN A 1 761 ? 10.535 22.902 26.323 1.00 60.25 761 ASN A CA 1
ATOM 6139 C C . ASN A 1 761 ? 10.022 24.296 26.684 1.00 60.25 761 ASN A C 1
ATOM 6141 O O . ASN A 1 761 ? 10.134 25.217 25.875 1.00 60.25 761 ASN A O 1
ATOM 6145 N N . ARG A 1 762 ? 9.452 24.481 27.882 1.00 69.75 762 ARG A N 1
ATOM 6146 C CA . ARG A 1 762 ? 9.010 25.807 28.338 1.00 69.75 762 ARG A CA 1
ATOM 6147 C C . ARG A 1 762 ? 10.200 26.728 28.568 1.00 69.75 762 ARG A C 1
ATOM 6149 O O . ARG A 1 762 ? 10.155 27.861 28.099 1.00 69.75 762 ARG A O 1
ATOM 6156 N N . ILE A 1 763 ? 11.268 26.235 29.193 1.00 72.00 763 ILE A N 1
ATOM 6157 C CA . ILE A 1 763 ? 12.528 26.970 29.352 1.00 72.00 763 ILE A CA 1
ATOM 6158 C C . ILE A 1 763 ? 13.095 27.333 27.979 1.00 72.00 763 ILE A C 1
ATOM 6160 O O . ILE A 1 763 ? 13.355 28.504 27.727 1.00 72.00 763 ILE A O 1
ATOM 6164 N N . LEU A 1 764 ? 13.207 26.374 27.058 1.00 63.31 764 LEU A N 1
ATOM 6165 C CA . LEU A 1 764 ? 13.716 26.618 25.710 1.00 63.31 764 LEU A CA 1
ATOM 6166 C C . LEU A 1 764 ? 12.866 27.652 24.957 1.00 63.31 764 LEU A C 1
ATOM 6168 O O . LEU A 1 764 ? 13.406 28.582 24.368 1.00 63.31 764 LEU A O 1
ATOM 6172 N N . SER A 1 765 ? 11.536 27.551 25.031 1.00 65.19 765 SER A N 1
ATOM 6173 C CA . SER A 1 765 ? 10.627 28.529 24.426 1.00 65.19 765 SER A CA 1
ATOM 6174 C C . SER A 1 765 ? 10.784 29.926 25.028 1.00 65.19 765 SER A C 1
ATOM 6176 O O . SER A 1 765 ? 10.676 30.905 24.290 1.00 65.19 765 SER A O 1
ATOM 6178 N N . ILE A 1 766 ? 11.012 30.033 26.339 1.00 73.56 766 ILE A N 1
ATOM 6179 C CA . ILE A 1 766 ? 11.274 31.309 27.012 1.00 73.56 766 ILE A CA 1
ATOM 6180 C C . ILE A 1 766 ? 12.618 31.871 26.541 1.00 73.56 766 ILE A C 1
ATOM 6182 O O . ILE A 1 766 ? 12.675 33.026 26.135 1.00 73.56 766 ILE A O 1
ATOM 6186 N N . LEU A 1 767 ? 13.672 31.054 26.511 1.00 72.88 767 LEU A N 1
ATOM 6187 C CA . LEU A 1 767 ? 15.009 31.461 26.072 1.00 72.88 767 LEU A CA 1
ATOM 6188 C C . LEU A 1 767 ? 15.033 31.915 24.604 1.00 72.88 767 LEU A C 1
ATOM 6190 O O . LEU A 1 767 ? 15.711 32.890 24.285 1.00 72.88 767 LEU A O 1
ATOM 6194 N N . ILE A 1 768 ? 14.255 31.266 23.731 1.00 68.88 768 ILE A N 1
ATOM 6195 C CA . ILE A 1 768 ? 14.074 31.682 22.331 1.00 68.88 768 ILE A CA 1
ATOM 6196 C C . ILE A 1 768 ? 13.315 33.014 22.255 1.00 68.88 768 ILE A C 1
ATOM 6198 O O . ILE A 1 768 ? 13.759 33.926 21.565 1.00 68.88 768 ILE A O 1
ATOM 6202 N N . ARG A 1 769 ? 12.199 33.176 22.986 1.00 75.81 769 ARG A N 1
ATOM 6203 C CA . ARG A 1 769 ? 11.433 34.443 23.001 1.00 75.81 769 ARG A CA 1
ATOM 6204 C C . ARG A 1 769 ? 12.252 35.614 23.544 1.00 75.81 769 ARG A C 1
ATOM 6206 O O . ARG A 1 769 ? 12.135 36.728 23.043 1.00 75.81 769 ARG A O 1
ATOM 6213 N N . LEU A 1 770 ? 13.101 35.355 24.535 1.00 83.69 770 LEU A N 1
ATOM 6214 C CA . LEU A 1 770 ? 14.022 36.336 25.108 1.00 83.69 770 LEU A CA 1
ATOM 6215 C C . LEU A 1 770 ? 15.269 36.578 24.238 1.00 83.69 770 LEU A C 1
ATOM 6217 O O . LEU A 1 770 ? 16.139 37.334 24.653 1.00 83.69 770 LEU A O 1
ATOM 6221 N N . HIS A 1 771 ? 15.375 35.951 23.058 1.00 75.19 771 HIS A N 1
ATOM 6222 C CA . HIS A 1 771 ? 16.530 36.045 22.152 1.00 75.19 771 HIS A CA 1
ATOM 6223 C C . HIS A 1 771 ? 17.874 35.645 22.802 1.00 75.19 771 HIS A C 1
ATOM 6225 O O . HIS A 1 771 ? 18.942 35.945 22.273 1.00 75.19 771 HIS A O 1
ATOM 6231 N N . LEU A 1 772 ? 17.837 34.927 23.931 1.00 71.56 772 LEU A N 1
ATOM 6232 C CA . LEU A 1 772 ? 19.021 34.441 24.652 1.00 71.56 772 LEU A CA 1
ATOM 6233 C C . LEU A 1 772 ? 19.639 33.215 23.973 1.00 71.56 772 LEU A C 1
ATOM 6235 O O . LEU A 1 772 ? 20.822 32.927 24.148 1.00 71.56 772 LEU A O 1
ATOM 6239 N N . ILE A 1 773 ? 18.837 32.487 23.195 1.00 63.31 773 ILE A N 1
ATOM 6240 C CA . ILE A 1 773 ? 19.274 31.358 22.379 1.00 63.31 773 ILE A CA 1
ATOM 6241 C C . ILE A 1 773 ? 18.807 31.599 20.948 1.00 63.31 773 ILE A C 1
ATOM 6243 O O . ILE A 1 773 ? 17.609 31.698 20.691 1.00 63.31 773 ILE A O 1
ATOM 6247 N N . ASN A 1 774 ? 19.757 31.644 20.011 1.00 66.19 774 ASN A N 1
ATOM 6248 C CA . ASN A 1 774 ? 19.443 31.594 18.589 1.00 66.19 774 ASN A CA 1
ATOM 6249 C C . ASN A 1 774 ? 19.203 30.119 18.196 1.00 66.19 774 ASN A C 1
ATOM 6251 O O . ASN A 1 774 ? 20.137 29.317 18.307 1.00 66.19 774 ASN A O 1
ATOM 6255 N N . PRO A 1 775 ? 17.989 29.741 17.754 1.00 53.97 775 PRO A N 1
ATOM 6256 C CA . PRO A 1 775 ? 17.667 28.359 17.405 1.00 53.97 775 PRO A CA 1
ATOM 6257 C C . PRO A 1 775 ? 18.570 27.800 16.297 1.00 53.97 775 PRO A C 1
ATOM 6259 O O . PRO A 1 775 ? 18.976 26.644 16.385 1.00 53.97 775 PRO A O 1
ATOM 6262 N N . GLU A 1 776 ? 18.992 28.613 15.323 1.00 47.78 776 GLU A N 1
ATOM 6263 C CA . GLU A 1 776 ? 19.925 28.175 14.273 1.00 47.78 776 GLU A CA 1
ATOM 6264 C C . GLU A 1 776 ? 21.322 27.875 14.826 1.00 47.78 776 GLU A C 1
ATOM 6266 O O . GLU A 1 776 ? 21.987 26.936 14.385 1.00 47.78 776 GLU A O 1
ATOM 6271 N N . LYS A 1 777 ? 21.765 28.650 15.824 1.00 50.12 777 LYS A N 1
ATOM 6272 C CA . LYS A 1 777 ? 23.057 28.450 16.491 1.00 50.12 777 LYS A CA 1
ATOM 6273 C C . LYS A 1 777 ? 23.027 27.230 17.408 1.00 50.12 777 LYS A C 1
ATOM 6275 O O . LYS A 1 777 ? 23.990 26.480 17.414 1.00 50.12 777 LYS A O 1
ATOM 6280 N N . LEU A 1 778 ? 21.924 26.986 18.120 1.00 47.34 778 LEU A N 1
ATOM 6281 C CA . LEU A 1 778 ? 21.755 25.792 18.954 1.00 47.34 778 LEU A CA 1
ATOM 6282 C C . LEU A 1 778 ? 21.733 24.512 18.109 1.00 47.34 778 LEU A C 1
ATOM 6284 O O . LEU A 1 778 ? 22.385 23.537 18.473 1.00 47.34 778 LEU A O 1
ATOM 6288 N N . ILE A 1 779 ? 21.032 24.532 16.970 1.00 42.78 779 ILE A N 1
ATOM 6289 C CA . ILE A 1 779 ? 21.034 23.423 16.009 1.00 42.78 779 ILE A CA 1
ATOM 6290 C C . ILE A 1 779 ? 22.452 23.222 15.459 1.00 42.78 779 ILE A C 1
ATOM 6292 O O . ILE A 1 779 ? 22.957 22.106 15.505 1.00 42.78 779 ILE A O 1
ATOM 6296 N N . LYS A 1 780 ? 23.151 24.293 15.049 1.00 37.28 780 LYS A N 1
ATOM 6297 C CA . LYS A 1 780 ? 24.560 24.218 14.614 1.00 37.28 780 LYS A CA 1
ATOM 6298 C C . LYS A 1 780 ? 25.520 23.718 15.698 1.00 37.28 780 LYS A C 1
ATOM 6300 O O . LYS A 1 780 ? 26.410 22.942 15.377 1.00 37.28 780 LYS A O 1
ATOM 6305 N N . ASP A 1 781 ? 25.370 24.135 16.952 1.00 40.41 781 ASP A N 1
ATOM 6306 C CA . ASP A 1 781 ? 26.254 23.748 18.061 1.00 40.41 781 ASP A CA 1
ATOM 6307 C C . ASP A 1 781 ? 25.979 22.312 18.537 1.00 40.41 781 ASP A C 1
ATOM 6309 O O . ASP A 1 781 ? 26.918 21.590 18.877 1.00 40.41 781 ASP A O 1
ATOM 6313 N N . GLN A 1 782 ? 24.720 21.852 18.503 1.00 37.47 782 GLN A N 1
ATOM 6314 C CA . GLN A 1 782 ? 24.398 20.431 18.674 1.00 37.47 782 GLN A CA 1
ATOM 6315 C C . GLN A 1 782 ? 24.937 19.597 17.508 1.00 37.47 782 GLN A C 1
ATOM 6317 O O . GLN A 1 782 ? 25.535 18.553 17.751 1.00 37.47 782 GLN A O 1
ATOM 6322 N N . MET A 1 783 ? 24.832 20.090 16.271 1.00 30.78 783 MET A N 1
ATOM 6323 C CA . MET A 1 783 ? 25.456 19.473 15.095 1.00 30.78 783 MET A CA 1
ATOM 6324 C C . MET A 1 783 ? 26.986 19.416 15.204 1.00 30.78 783 MET A C 1
ATOM 6326 O O . MET A 1 783 ? 27.584 18.431 14.794 1.00 30.78 783 MET A O 1
ATOM 6330 N N . LYS A 1 784 ? 27.631 20.424 15.806 1.00 32.09 784 LYS A N 1
ATOM 6331 C CA . LYS A 1 784 ? 29.089 20.464 16.016 1.00 32.09 784 LYS A CA 1
ATOM 6332 C C . LYS A 1 784 ? 29.577 19.507 17.104 1.00 32.09 784 LYS A C 1
ATOM 6334 O O . LYS A 1 784 ? 30.711 19.057 17.038 1.00 32.09 784 LYS A O 1
ATOM 6339 N N . LYS A 1 785 ? 28.741 19.213 18.105 1.00 32.34 785 LYS A N 1
ATOM 6340 C CA . LYS A 1 785 ? 29.012 18.189 19.133 1.00 32.34 785 LYS A CA 1
ATOM 6341 C C . LYS A 1 785 ? 28.733 16.760 18.651 1.00 32.34 785 LYS A C 1
ATOM 6343 O O . LYS A 1 785 ? 29.136 15.822 19.328 1.00 32.34 785 LYS A O 1
ATOM 6348 N N . LEU A 1 786 ? 28.025 16.611 17.530 1.00 30.95 786 LEU A N 1
ATOM 6349 C CA . LEU A 1 786 ? 27.719 15.338 16.868 1.00 30.95 786 LEU A CA 1
ATOM 6350 C C . LEU A 1 786 ? 28.713 14.985 15.742 1.00 30.95 786 LEU A C 1
ATOM 6352 O O . LEU A 1 786 ? 28.570 13.916 15.149 1.00 30.95 786 LEU A O 1
ATOM 6356 N N . GLY A 1 787 ? 29.666 15.876 15.441 1.00 26.41 787 GLY A N 1
ATOM 6357 C CA . GLY A 1 787 ? 30.731 15.680 14.453 1.00 26.41 787 GLY A CA 1
ATOM 6358 C C . GLY A 1 787 ? 31.926 14.916 14.997 1.00 26.41 787 GLY A C 1
ATOM 6359 O O . GLY A 1 787 ? 32.264 15.131 16.183 1.00 26.41 787 GLY A O 1
#

Foldseek 3Di:
DDQDPLQFELLQEAEEAEAQFDQCCVQWDPSVQLLVLLLLLLLLNVVSLHAYEYEHAPCVPRNDHDVSNVVSDDPVRDHYYYYDNALEPPDPVNVVCCVVPPVNHAEYEYAYEPLLTSVLVNLLVVVVVRHAYEYALSNYIYSDVVSSVVSLVVSVVSPHHYHHSVVSSCSHQVDCPRPSVVSDDPVVVVVVVVVVVPDPDDDDDDPPVPVVVVVPPPDDDDDDDDDDDDDDDDDDPVVVVVVVVVVPPCDVVNVVVVVVVVCVVCVVVVVVVVVVVVLVVVLCVCCVDPSVLVVLLVVLLVLLVVLLVVLLVLVVVLVVDDPPDPVSVVSVLVSLLVNLVSLQVSCVVSAQLSLVLLVVQLLLCPQDDVSNNVSSVVSFPFDDDDFLVQQQVQCCVWLVHGPVVFFVFKDRDFPGGGRFWTWTWTAGPVGFIKIKTFGGPVNVSNPVSVLVSLVVSLVVCCVSCVVDPCNVVSVVSNVLSVLLQFVVNFLVQLVVLCVLCVVPLQEDGWAWDVSQDGRGMTMTGDDDFAFLLCLVRCVVLVEANLLSLLSVLLSQLSCQQAVQKHALDQARVQWGWAQRPVGSHHIRIYGHTRSDIDHDDLQLSLLVLQLLLCLLVLPVVSVCVSCVVQQFNPSLVVSCLLLVAHDPSPDTDFDLDQDPVNSCLLQPVDDPSVVVSNVRVVRGDPVVSSVSSVSVSSRVSCVSSVSSDDSSLSSNLSSLVSNVNPDPPPDDPVSVVVSVVSNVVSVVSSVVSVVVNVVVVVVVVVCVVVVVDDPVVVVVVVSVVSD

Secondary structure (DSSP, 8-state):
-PPP-----GGGEEEEEE--BGGGTTTSTTHHHHHHHHHHHHHHHHHTT--EEEEEESHHHH-PBPHHHHTT--TTTT-EEEEESSSSS--HHHHHHHHHH-TT--EEEEEEE-IIIIIHHHHHHHHHTT-EEEEEEEEEE-SSHHHHHHHHHHHHHHT-EEE-HHHHHHHHH-STTSGGGGS--HHHHHHHHHHHHH-----SSSSSSSSSSSSSSS--S---------------HHHHHHHHHHHS---HHHHHHHHHHHHHHTHHHHHHHHHHHHHHHHHHH-TTSHHHHHHHHHHHHHHHHHHHHHHHHHHHHHTTS-TTSHHHHHHHHHHHHHHHHHHHHHHHHH-THHHHHHHHHHH-TTTS-HHHHHHHGGGGSPPPPPPHHHHHHHHHHHTSS-HHHHEEEE-SS-SEE-SSEEEEEEEETTS-EEEEEEE-HHHHHHHHHHHHHHHHHHHHHHHH-TT---HHHHHHHHHHHHHHT-HHHHHHHHHHHHHHTTT-TTEE-PPB-GGG--SSEEEEE----EETT-HHHHHHTT--HHHHHHHHHHHHHHIIIII-EEES---GGGEEEEEETTEEEEEEEEE---S-EEE--HHHHHHHHHHHHHHHTT-HHHHHHHHHHTT-S-HHHHHHHHHTS-B-SS-B---S---HHHHHHHH-STTHHHHHHHHHHHHS-HHHHHHHHHHHHHHHHHHHTTS-S-HHHHHHHHHHHHHHTTS-TT--HHHHHHHHHHHHHHHHHHHHHHHHHHHHHHHHHHHHHTTSS-HHHHHHHHHHH--

Organism: NCBI:txid79012